Protein 5VC2 (pdb70)

Foldseek 3Di:
DCCVPPPVPVVVVLVVVQVLLLQFAEWAQQDAAADPVLQVLLPDPLQVPPCVDDPLLVLLFVLCCLLQVADGKDFFFQALVSQVVLLCVLQHDAQAEEEEEDAECFDDDVGTYHYHYFYAHLLRHGDLVVSLVVCQVVLGQEYEYDDQFRQEADPLQSVLVSCVVSVHAYEYECASFSLCQSLVLGDRNPPSHQKYKYFCPGLLSFDGGMMIGHRDVVSNVSSVVSGSGRSSRSNRSSVSSVVSPDVVSSVLQVQLQQLQVLLLVLQVVLVWAWRSSGGSGFKTKTFQPPPPAALQLLQVLLVLLRYHWAADAHYPWPDDRVTHGIIMTGRSHVSLLVDGNVLSNVVSVLSSVCSVVVPPNVSSPVNSVVVSVVSNVRGNDPDSHD/DPPCVPPPVPVVVVLVVVLCLLLQFAEWALQDAAADPVLLVLLPDPLQVPPCVDPLLVLLFVLCCVLLVADGKDFQFQALVSLVVLLCVLQHAACAEEEEDPVRPHHYHHFYADLLQHGDLVVSLVCCVVVLGQEYEYDDQQRQEADPLQSVLVSCVVSVHAYEYECASFSLCQSLVLGDRNPPSHQKYKYFCPGLLSFDGGIMIGHHDVVSNVSSVVSSDSGRSSRSNRSSVSSVVSPDPVSSVLQVQLQVLQVLLLVLQVVLVWAWRSSGGSGFKTKTFQPVPPAWLQLLQVLLVLLSHHWAAQAGRPWDDDRVTHGIIMTGRSHVSLLVDGNVVSSVVSVLSSVCSVVVPPSVSSPVNSVVCSVVSVVRNNDDDSHD

Nearest PDB structures (foldseek):
  5vc2-assembly1_A  TM=1.003E+00  e=2.689E-79  Helicobacter pylori G27
  5vc2-assembly1_B  TM=9.970E-01  e=1.615E-72  Helicobacter pylori G27
  6f93-assembly1_A  TM=9.853E-01  e=1.705E-69  Helicobacter pylori 26695
  3ecd-assembly1_D  TM=9.607E-01  e=1.502E-46  Burkholderia pseudomallei
  3ecd-assembly2_C  TM=9.495E-01  e=7.241E-47  Burkholderia pseudomallei

InterPro domains:
  IPR001085 Serine hydroxymethyltransferase [MF_00051] (4-412)
  IPR001085 Serine hydroxymethyltransferase [PIRSF000412] (5-403)
  IPR001085 Serine hydroxymethyltransferase [cd00378] (6-404)
  IPR015421 Pyridoxal phosphate-dependent transferase, major domain [G3DSA:3.40.640.10] (34-284)
  IPR015422 Pyridoxal phosphate-dependent transferase, small domain [G3DSA:3.90.1150.10] (7-408)
  IPR015424 Pyridoxal phosphate-dependent transferase [SSF53383] (5-412)
  IPR019798 Serine hydroxymethyltransferase, pyridoxal phosphate binding site [PS00096] (218-234)
  IPR039429 Serine hydroxymethyltransferase-like domain [PF00464] (5-379)
  IPR049943 Serine hydroxymethyltransferase-like [PTHR11680] (5-408)

Organism: Helicobacter pylori (strain G27) (NCBI:txid563041)

CATH classification: 3.40.640.10 (+1 more: 3.90.1150.10)

Secondary structure (DSSP, 8-state):
-HHHHH-HHHHHHHHHHHHHHHHSEE--TT-----HHHHHHHTBGGGGS-----HHHHHHHHHHHHHHT-SEEE---SSHHHHHHHHHHHH--TT-EEEEE-S---EESSSEEEEEEE-B-TTSSB-HHHHHHHHHHH--SEEEE--TT--S---HHHHHHHHHHHT-EEEEE-TTTHHHHTTTSS---TTT-SEEEEESSGGG---S-EEEEES-HHHHHHHHHH----HHHHHHHHHHHHHHHSHHHHHHHHHHHHHHHHHHHHHHHTT-EEGGGS-SSSEEEEE-TTSSS-HHHHHHHHHHTTEE-EEE--TT--S-TTT-SEEEEE-HHHHHTT--HHHHHHHHHHHHHHHTTTT-HHHHHHHHHHHHHHHTTS-S-S-SB-/-HHHHHH-HHHHHHHHHHHHHHHHSEE--TT-----HHHHHHHTBGGGGS----HHHHHHHHHHHHHHT-SEEE---SSHHHHHHHHHHHH--TT-EEEEE-----EEEEE-B-TTSSB-HHHHHHHHHHH--SEEEE--TT--S---HHHHHHHHHHHT-EEEEE-TTTHHHHTTTSS---TTT-SEEEEESSGGG---S-EEEEES-HHHHHHHHHHH----HHHHHHHHHHHHHHTSHHHHHHHHHHHHHHHHHHHHHHHTT-EEGGGS-SSSEEEEE-TTSSS-HHHHHHHHHHTTEE-EE---TT--S-TTT-SEEEEE-HHHHHTT--HHHHHHHHHHHHHHHTTTT-HHHHHHHHHHHHHHHHHS-S-S-SB-

Sequence (766 aa):
YFLEQTDSEIFELIFEEYKRQNEHLEMIASENYTFPSVMEAMGSILTNKYAVVDKIESLAIERAKKLFNCQQFANVQAHSGSQANNAVYHALLKPYDKKILGMDLSCVSLTGKHYQSFSYGVNLDGYIDYEEALKIAQSVKPEIIVCGFSAYPREIDFKKFREIADEVGALLLGDIAHVAGLVVTNEHAHPFPHCHVVSSTTHKTLRGPRGGIILTNDEEIAAKIDKAIGPLMHVIAAKAVGFKENLKPEFKAYAKLVKSNMMQVLAKALKEKNHKLVSGGTSNHLLLMDFLDKPYSGKDADIALGNNAGITVNKNTIPGETRSPFVTSGIRIGSAALSARGMGAKEFEIIGNKISDILNDINNVSLQLHVKEELKAMANQFPVYQQPIFAYFLEQTDSEIFELIFEEYKRQNEHHLEMIASENYTFPSVMEAMGSILTNKYAVDKIESLAIERAKKLFNCQFANVQAHSGSQANNAVYHALLKPYDKILGMDGKHYQSFSYGVNLDGYIDYEEALKIAQSVKKPEIIVCGFSAYPREIDFKKFREIADEVGALLLGDIAHVAGLVVTNEHAHPFPHCHVVSSTTHKTLRGPRGGIILTNDEEIAAKIDKAIFGPLMHVIAAKAVGFKENLKPEFKAYAKLVKSNMMQVLAKALKEKNHKLVSGGTSNHLLLMDFLDDKPYSGKDADIALGNAGITVNKNTIPGETRSPFVTSGIRIGSAALSARGMGAKEFEIIGNKISDILNDINNVSLQLHVKEELKAMANQQFPVYQQPIF

Structure (mmCIF, N/CA/C/O backbone):
data_5VC2
#
_entry.id   5VC2
#
_cell.length_a   57.970
_cell.length_b   91.020
_cell.length_c   161.320
_cell.angle_alpha   90.000
_cell.angle_beta   90.000
_cell.angle_gamma   90.000
#
_symmetry.space_group_name_H-M   'P 21 21 21'
#
loop_
_entity.id
_entity.type
_entity.pdbx_description
1 polymer 'Serine hydroxymethyltransferase'
2 water water
#
loop_
_atom_site.group_PDB
_atom_site.id
_atom_site.type_symbol
_atom_site.label_atom_id
_atom_site.label_alt_id
_atom_site.label_comp_id
_atom_site.label_asym_id
_atom_site.label_entity_id
_atom_site.label_seq_id
_atom_site.pdbx_PDB_ins_code
_atom_site.Cartn_x
_atom_site.Cartn_y
_atom_site.Cartn_z
_atom_site.occupancy
_atom_site.B_iso_or_equiv
_atom_site.auth_seq_id
_atom_site.auth_comp_id
_atom_site.auth_asym_id
_atom_site.auth_atom_id
_atom_site.pdbx_PDB_model_num
ATOM 1 N N . TYR A 1 11 ? -9.216 46.999 14.874 1.00 85.27 3 TYR A N 1
ATOM 2 C CA . TYR A 1 11 ? -10.090 46.865 13.719 1.00 77.53 3 TYR A CA 1
ATOM 3 C C . TYR A 1 11 ? -9.349 47.179 12.423 1.00 65.28 3 TYR A C 1
ATOM 4 O O . TYR A 1 11 ? -9.952 47.186 11.353 1.00 77.63 3 TYR A O 1
ATOM 6 N N . PHE A 1 12 ? -8.043 47.441 12.519 1.00 46.31 4 PHE A N 1
ATOM 7 C CA . PHE A 1 12 ? -7.276 47.799 11.330 1.00 46.27 4 PHE A CA 1
ATOM 8 C C . PHE A 1 12 ? -7.173 46.624 10.368 1.00 39.15 4 PHE A C 1
ATOM 9 O O . PHE A 1 12 ? -7.488 46.759 9.180 1.00 42.16 4 PHE A O 1
ATOM 17 N N . LEU A 1 13 ? -6.740 45.461 10.865 1.00 31.91 5 LEU A N 1
ATOM 18 C CA . LEU A 1 13 ? -6.443 44.341 9.973 1.00 28.77 5 LEU A CA 1
ATOM 19 C C . LEU A 1 13 ? -7.668 43.922 9.170 1.00 43.10 5 LEU A C 1
ATOM 20 O O . LEU A 1 13 ? -7.541 43.494 8.015 1.00 43.15 5 LEU A O 1
ATOM 25 N N . GLU A 1 14 ? -8.862 44.039 9.774 1.00 36.84 6 GLU A N 1
ATOM 26 C CA . GLU A 1 14 ? -10.108 43.720 9.084 1.00 46.59 6 GLU A CA 1
ATOM 27 C C . GLU A 1 14 ? -10.181 44.407 7.732 1.00 46.67 6 GLU A C 1
ATOM 28 O O . GLU A 1 14 ? -10.736 43.855 6.776 1.00 52.80 6 GLU A O 1
ATOM 34 N N . GLN A 1 15 ? -9.659 45.629 7.646 1.00 38.22 7 GLN A N 1
ATOM 35 C CA . GLN A 1 15 ? -9.707 46.410 6.419 1.00 47.86 7 GLN A CA 1
ATOM 36 C C . GLN A 1 15 ? -8.386 46.438 5.666 1.00 44.69 7 GLN A C 1
ATOM 37 O O . GLN A 1 15 ? -8.401 46.511 4.434 1.00 54.43 7 GLN A O 1
ATOM 39 N N . THR A 1 16 ? -7.244 46.361 6.357 1.00 37.83 8 THR A N 1
ATOM 40 C CA . THR A 1 16 ? -5.966 46.666 5.721 1.00 40.04 8 THR A CA 1
ATOM 41 C C . THR A 1 16 ? -5.190 45.445 5.246 1.00 41.79 8 THR A C 1
ATOM 42 O O . THR A 1 16 ? -4.260 45.606 4.450 1.00 40.15 8 THR A O 1
ATOM 46 N N . ASP A 1 17 ? -5.521 44.237 5.721 1.00 35.61 9 ASP A N 1
ATOM 47 C CA . ASP A 1 17 ? -4.731 43.055 5.356 1.00 26.40 9 ASP A CA 1
ATOM 48 C C . ASP A 1 17 ? -5.675 41.846 5.332 1.00 27.23 9 ASP A C 1
ATOM 49 O O . ASP A 1 17 ? -5.726 41.027 6.253 1.00 24.82 9 ASP A O 1
ATOM 54 N N . SER A 1 18 ? -6.413 41.736 4.230 1.00 28.69 10 SER A N 1
ATOM 55 C CA . SER A 1 18 ? -7.401 40.676 4.072 1.00 34.18 10 SER A CA 1
ATOM 56 C C . SER A 1 18 ? -6.782 39.298 4.252 1.00 32.38 10 SER A C 1
ATOM 57 O O . SER A 1 18 ? -7.409 38.401 4.825 1.00 29.61 10 SER A O 1
ATOM 60 N N . GLU A 1 19 ? -5.549 39.108 3.765 1.00 29.60 11 GLU A N 1
ATOM 61 C CA . GLU A 1 19 ? -4.944 37.777 3.799 1.00 30.03 11 GLU A CA 1
ATOM 62 C C . GLU A 1 19 ? -4.566 37.376 5.216 1.00 29.98 11 GLU A C 1
ATOM 63 O O . GLU A 1 19 ? -4.812 36.235 5.627 1.00 25.09 11 GLU A O 1
ATOM 69 N N . ILE A 1 20 ? -3.964 38.293 5.977 1.00 22.53 12 ILE A N 1
ATOM 70 C CA . ILE A 1 20 ? -3.637 37.996 7.363 1.00 20.92 12 ILE A CA 1
ATOM 71 C C . ILE A 1 20 ? -4.910 37.871 8.189 1.00 25.61 12 ILE A C 1
ATOM 72 O O . ILE A 1 20 ? -5.018 36.990 9.049 1.00 20.93 12 ILE A O 1
ATOM 77 N N . PHE A 1 21 ? -5.895 38.738 7.947 1.00 25.93 13 PHE A N 1
ATOM 78 C CA . PHE A 1 21 ? -7.124 38.633 8.727 1.00 23.99 13 PHE A CA 1
ATOM 79 C C . PHE A 1 21 ? -7.782 37.273 8.522 1.00 27.29 13 PHE A C 1
ATOM 80 O O . PHE A 1 21 ? -8.257 36.653 9.480 1.00 26.47 13 PHE A O 1
ATOM 88 N N . GLU A 1 22 ? -7.794 36.783 7.283 1.00 24.70 14 GLU A N 1
ATOM 89 C CA . GLU A 1 22 ? -8.383 35.475 7.009 1.00 26.01 14 GLU A CA 1
ATOM 90 C C . GLU A 1 22 ? -7.639 34.357 7.734 1.00 29.23 14 GLU A C 1
ATOM 91 O O . GLU A 1 22 ? -8.267 33.436 8.277 1.00 28.18 14 GLU A O 1
ATOM 97 N N . LEU A 1 23 ? -6.301 34.418 7.768 1.00 24.95 15 LEU A N 1
ATOM 98 C CA . LEU A 1 23 ? -5.549 33.391 8.489 1.00 24.93 15 LEU A CA 1
ATOM 99 C C . LEU A 1 23 ? -5.804 33.462 9.992 1.00 24.64 15 LEU A C 1
ATOM 100 O O . LEU A 1 23 ? -5.930 32.425 10.655 1.00 23.42 15 LEU A O 1
ATOM 105 N N . ILE A 1 24 ? -5.885 34.669 10.554 1.00 19.88 16 ILE A N 1
ATOM 106 C CA . ILE A 1 24 ? -6.187 34.790 11.980 1.00 21.83 16 ILE A CA 1
ATOM 107 C C . ILE A 1 24 ? -7.587 34.267 12.270 1.00 25.05 16 ILE A C 1
ATOM 108 O O . ILE A 1 24 ? -7.817 33.554 13.261 1.00 23.79 16 ILE A O 1
ATOM 113 N N . PHE A 1 25 ? -8.540 34.611 11.411 1.00 24.71 17 PHE A N 1
ATOM 114 C CA . PHE A 1 25 ? -9.923 34.232 11.668 1.00 23.17 17 PHE A CA 1
ATOM 115 C C . PHE A 1 25 ? -10.108 32.725 11.569 1.00 23.64 17 PHE A C 1
ATOM 116 O O . PHE A 1 25 ? -10.794 32.122 12.407 1.00 26.08 17 PHE A O 1
ATOM 124 N N . GLU A 1 26 ? -9.482 32.089 10.576 1.00 23.99 18 GLU A N 1
ATOM 125 C CA . GLU A 1 26 ? -9.586 30.636 10.482 1.00 25.56 18 GLU A CA 1
ATOM 126 C C . GLU A 1 26 ? -8.937 29.939 11.679 1.00 24.19 18 GLU A C 1
ATOM 127 O O . GLU A 1 26 ? -9.423 28.894 12.116 1.00 28.31 18 GLU A O 1
ATOM 133 N N . GLU A 1 27 ? -7.839 30.485 12.213 1.00 22.33 19 GLU A N 1
ATOM 134 C CA . GLU A 1 27 ? -7.237 29.891 13.417 1.00 21.73 19 GLU A CA 1
ATOM 135 C C . GLU A 1 27 ? -8.121 30.113 14.640 1.00 24.31 19 GLU A C 1
ATOM 136 O O . GLU A 1 27 ? -8.241 29.233 15.505 1.00 23.00 19 GLU A O 1
ATOM 142 N N . TYR A 1 28 ? -8.753 31.282 14.722 1.00 24.11 20 TYR A N 1
ATOM 143 C CA . TYR A 1 28 ? -9.712 31.564 15.788 1.00 24.72 20 TYR A CA 1
ATOM 144 C C . TYR A 1 28 ? -10.881 30.588 15.743 1.00 28.38 20 TYR A C 1
ATOM 145 O O . TYR A 1 28 ? -11.304 30.041 16.770 1.00 22.56 20 TYR A O 1
ATOM 154 N N . LYS A 1 29 ? -11.419 30.358 14.552 1.00 22.97 21 LYS A N 1
ATOM 155 C CA . LYS A 1 29 ? -12.497 29.390 14.412 1.00 27.21 21 LYS A CA 1
ATOM 156 C C . LYS A 1 29 ? -12.019 27.982 14.772 1.00 29.89 21 LYS A C 1
ATOM 157 O O . LYS A 1 29 ? -12.715 27.246 15.483 1.00 30.59 21 LYS A O 1
ATOM 163 N N . ARG A 1 30 ? -10.811 27.608 14.334 1.00 25.37 22 ARG A N 1
ATOM 164 C CA . ARG A 1 30 ? -10.281 26.281 14.648 1.00 34.53 22 ARG A CA 1
ATOM 165 C C . ARG A 1 30 ? -10.102 26.092 16.155 1.00 31.44 22 ARG A C 1
ATOM 166 O O . ARG A 1 30 ? -10.470 25.047 16.710 1.00 27.37 22 ARG A O 1
ATOM 174 N N . GLN A 1 31 ? -9.528 27.092 16.833 1.00 23.35 23 GLN A N 1
ATOM 175 C CA . GLN A 1 31 ? -9.380 27.011 18.288 1.00 25.02 23 GLN A CA 1
ATOM 176 C C . GLN A 1 31 ? -10.735 26.846 18.974 1.00 28.93 23 GLN A C 1
ATOM 177 O O . GLN A 1 31 ? -10.850 26.140 19.984 1.00 30.12 23 GLN A O 1
ATOM 183 N N . ASN A 1 32 ? -11.769 27.502 18.442 1.00 26.28 24 ASN A N 1
ATOM 184 C CA . ASN A 1 32 ? -13.086 27.471 19.066 1.00 24.01 24 ASN A CA 1
ATOM 185 C C . ASN A 1 32 ? -13.871 26.208 18.753 1.00 33.09 24 ASN A C 1
ATOM 186 O O . ASN A 1 32 ? -14.727 25.811 19.555 1.00 34.93 24 ASN A O 1
ATOM 191 N N . GLU A 1 33 ? -13.619 25.561 17.617 1.00 27.26 25 GLU A N 1
ATOM 192 C CA . GLU A 1 33 ? -14.493 24.481 17.185 1.00 30.17 25 GLU A CA 1
ATOM 193 C C . GLU A 1 33 ? -13.919 23.082 17.384 1.00 34.73 25 GLU A C 1
ATOM 194 O O . GLU A 1 33 ? -14.644 22.109 17.179 1.00 34.77 25 GLU A O 1
ATOM 200 N N . HIS A 1 34 ? -12.669 22.928 17.814 1.00 28.91 26 HIS A N 1
ATOM 201 C CA . HIS A 1 34 ? -12.180 21.576 18.054 1.00 31.82 26 HIS A CA 1
ATOM 202 C C . HIS A 1 34 ? -11.767 21.420 19.514 1.00 23.92 26 HIS A C 1
ATOM 203 O O . HIS A 1 34 ? -11.622 22.400 20.246 1.00 24.99 26 HIS A O 1
ATOM 210 N N . LEU A 1 35 ? -11.628 20.166 19.941 1.00 22.04 27 LEU A N 1
ATOM 211 C CA . LEU A 1 35 ? -11.308 19.826 21.334 1.00 18.38 27 LEU A CA 1
ATOM 212 C C . LEU A 1 35 ? -9.799 19.623 21.437 1.00 20.62 27 LEU A C 1
ATOM 213 O O . LEU A 1 35 ? -9.277 18.571 21.057 1.00 24.34 27 LEU A O 1
ATOM 218 N N . GLU A 1 36 ? -9.103 20.636 21.952 1.00 22.75 28 GLU A N 1
ATOM 219 C CA . GLU A 1 36 ? -7.650 20.596 22.129 1.00 26.52 28 GLU A CA 1
ATOM 220 C C . GLU A 1 36 ? -7.298 19.743 23.342 1.00 22.62 28 GLU A C 1
ATOM 221 O O . GLU A 1 36 ? -7.584 20.133 24.480 1.00 22.35 28 GLU A O 1
ATOM 227 N N . MET A 1 37 ? -6.662 18.586 23.124 1.00 19.85 29 MET A N 1
ATOM 228 C CA . MET A 1 37 ? -6.243 17.747 24.248 1.00 20.34 29 MET A CA 1
ATOM 229 C C . MET A 1 37 ? -4.761 17.398 24.168 1.00 23.91 29 MET A C 1
ATOM 230 O O . MET A 1 37 ? -4.311 16.423 24.791 1.00 21.00 29 MET A O 1
ATOM 235 N N . ILE A 1 38 ? -3.979 18.176 23.418 1.00 20.52 30 ILE A N 1
ATOM 236 C CA . ILE A 1 38 ? -2.531 18.047 23.514 1.00 18.67 30 ILE A CA 1
ATOM 237 C C . ILE A 1 38 ? -2.085 18.647 24.839 1.00 19.46 30 ILE A C 1
ATOM 238 O O . ILE A 1 38 ? -2.422 19.793 25.164 1.00 22.14 30 ILE A O 1
ATOM 243 N N . ALA A 1 39 ? -1.350 17.859 25.636 1.00 21.12 31 ALA A N 1
ATOM 244 C CA . ALA A 1 39 ? -1.189 18.219 27.046 1.00 24.49 31 ALA A CA 1
ATOM 245 C C . ALA A 1 39 ? -0.410 19.512 27.245 1.00 29.34 31 ALA A C 1
ATOM 246 O O . ALA A 1 39 ? -0.568 20.163 28.285 1.00 31.64 31 ALA A O 1
ATOM 248 N N . SER A 1 40 ? 0.417 19.897 26.283 1.00 25.05 32 SER A N 1
ATOM 249 C CA . SER A 1 40 ? 1.180 21.138 26.358 1.00 32.32 32 SER A CA 1
ATOM 250 C C . SER A 1 40 ? 0.449 22.362 25.797 1.00 35.68 32 SER A C 1
ATOM 251 O O . SER A 1 40 ? 0.975 23.475 25.900 1.00 36.11 32 SER A O 1
ATOM 254 N N . GLU A 1 41 ? -0.728 22.207 25.199 1.00 24.21 33 GLU A N 1
ATOM 255 C CA . GLU A 1 41 ? -1.371 23.357 24.571 1.00 24.54 33 GLU A CA 1
ATOM 256 C C . GLU A 1 41 ? -2.331 24.028 25.550 1.00 24.07 33 GLU A C 1
ATOM 257 O O . GLU A 1 41 ? -2.799 23.418 26.516 1.00 24.04 33 GLU A O 1
ATOM 263 N N . ASN A 1 42 ? -2.605 25.307 25.308 1.00 21.52 34 ASN A N 1
ATOM 264 C CA . ASN A 1 42 ? -3.524 26.027 26.183 1.00 21.95 34 ASN A CA 1
ATOM 265 C C . ASN A 1 42 ? -3.983 27.296 25.477 1.00 24.08 34 ASN A C 1
ATOM 266 O O . ASN A 1 42 ? -3.617 27.564 24.330 1.00 24.67 34 ASN A O 1
ATOM 271 N N . TYR A 1 43 ? -4.824 28.055 26.160 1.00 21.52 35 TYR A N 1
ATOM 272 C CA . TYR A 1 43 ? -5.380 29.299 25.642 1.00 22.23 35 TYR A CA 1
ATOM 273 C C . TYR A 1 43 ? -4.933 30.400 26.587 1.00 28.68 35 TYR A C 1
ATOM 274 O O . TYR A 1 43 ? -5.337 30.420 27.756 1.00 21.77 35 TYR A O 1
ATOM 283 N N . THR A 1 44 ? -4.102 31.297 26.076 1.00 23.17 36 THR A N 1
ATOM 284 C CA . THR A 1 44 ? -3.562 32.387 26.873 1.00 26.23 36 THR A CA 1
ATOM 285 C C . THR A 1 44 ? -4.684 33.303 27.358 1.00 24.18 36 THR A C 1
ATOM 286 O O . THR A 1 44 ? -5.733 33.419 26.722 1.00 21.08 36 THR A O 1
ATOM 290 N N . PHE A 1 45 ? -4.477 33.905 28.530 1.00 21.71 37 PHE A N 1
ATOM 291 C CA . PHE A 1 45 ? -5.425 34.877 29.055 1.00 21.70 37 PHE A CA 1
ATOM 292 C C . PHE A 1 45 ? -5.619 36.030 28.073 1.00 27.54 37 PHE A C 1
ATOM 293 O O . PHE A 1 45 ? -4.637 36.542 27.517 1.00 21.92 37 PHE A O 1
ATOM 301 N N . PRO A 1 46 ? -6.858 36.502 27.878 1.00 26.22 38 PRO A N 1
ATOM 302 C CA . PRO A 1 46 ? -7.064 37.708 27.060 1.00 22.54 38 PRO A CA 1
ATOM 303 C C . PRO A 1 46 ? -6.226 38.911 27.489 1.00 26.30 38 PRO A C 1
ATOM 304 O O . PRO A 1 46 ? -5.700 39.624 26.628 1.00 23.27 38 PRO A O 1
ATOM 308 N N . SER A 1 47 ? -6.068 39.158 28.794 1.00 23.54 39 SER A N 1
ATOM 309 C CA . SER A 1 47 ? -5.290 40.324 29.213 1.00 24.09 39 SER A CA 1
ATOM 310 C C . SER A 1 47 ? -3.815 40.181 28.862 1.00 25.01 39 SER A C 1
ATOM 311 O O . SER A 1 47 ? -3.122 41.192 28.677 1.00 22.36 39 SER A O 1
ATOM 314 N N . VAL A 1 48 ? -3.310 38.946 28.787 1.00 23.64 40 VAL A N 1
ATOM 315 C CA . VAL A 1 48 ? -1.934 38.737 28.339 1.00 22.14 40 VAL A CA 1
ATOM 316 C C . VAL A 1 48 ? -1.779 39.158 26.890 1.00 20.77 40 VAL A C 1
ATOM 317 O O . VAL A 1 48 ? -0.775 39.781 26.507 1.00 21.15 40 VAL A O 1
ATOM 321 N N . MET A 1 49 ? -2.761 38.811 26.049 1.00 20.26 41 MET A N 1
ATOM 322 C CA . MET A 1 49 ? -2.687 39.212 24.652 1.00 20.07 41 MET A CA 1
ATOM 323 C C . MET A 1 49 ? -2.802 40.723 24.494 1.00 22.74 41 MET A C 1
ATOM 324 O O . MET A 1 49 ? -2.148 41.293 23.616 1.00 23.46 41 MET A O 1
ATOM 329 N N . GLU A 1 50 ? -3.584 41.399 25.350 1.00 22.30 42 GLU A N 1
ATOM 330 C CA . GLU A 1 50 ? -3.614 42.861 25.298 1.00 25.01 42 GLU A CA 1
ATOM 331 C C . GLU A 1 50 ? -2.227 43.444 25.548 1.00 25.79 42 GLU A C 1
ATOM 332 O O . GLU A 1 50 ? -1.785 44.345 24.827 1.00 22.49 42 GLU A O 1
ATOM 338 N N . ALA A 1 51 ? -1.525 42.942 26.570 1.00 22.23 43 ALA A N 1
ATOM 339 C CA . ALA A 1 51 ? -0.158 43.398 26.823 1.00 19.10 43 ALA A CA 1
ATOM 340 C C . ALA A 1 51 ? 0.751 43.103 25.632 1.00 19.71 43 ALA A C 1
ATOM 341 O O . ALA A 1 51 ? 1.581 43.940 25.255 1.00 21.17 43 ALA A O 1
ATOM 343 N N . MET A 1 52 ? 0.612 41.909 25.038 1.00 20.81 44 MET A N 1
ATOM 344 C CA . MET A 1 52 ? 1.415 41.552 23.861 1.00 18.94 44 MET A CA 1
ATOM 345 C C . MET A 1 52 ? 1.176 42.510 22.702 1.00 23.63 44 MET A C 1
ATOM 346 O O . MET A 1 52 ? 2.099 42.770 21.913 1.00 22.56 44 MET A O 1
ATOM 351 N N . GLY A 1 53 ? -0.048 43.019 22.568 1.00 23.11 45 GLY A N 1
ATOM 352 C CA . GLY A 1 53 ? -0.377 43.933 21.486 1.00 27.11 45 GLY A CA 1
ATOM 353 C C . GLY A 1 53 ? -0.307 45.401 21.874 1.00 28.94 45 GLY A C 1
ATOM 354 O O . GLY A 1 53 ? -0.915 46.247 21.213 1.00 27.07 45 GLY A O 1
ATOM 355 N N . SER A 1 54 ? 0.445 45.726 22.925 1.00 26.32 46 SER A N 1
ATOM 356 C CA . SER A 1 54 ? 0.484 47.093 23.422 1.00 22.23 46 SER A CA 1
ATOM 357 C C . SER A 1 54 ? 1.642 47.874 22.806 1.00 27.04 46 SER A C 1
ATOM 358 O O . SER A 1 54 ? 2.534 47.321 22.159 1.00 24.79 46 SER A O 1
ATOM 361 N N . ILE A 1 55 ? 1.624 49.189 23.037 1.00 22.73 47 ILE A N 1
ATOM 362 C CA . ILE A 1 55 ? 2.644 50.102 22.529 1.00 26.22 47 ILE A CA 1
ATOM 363 C C . ILE A 1 55 ? 3.978 49.889 23.243 1.00 23.36 47 ILE A C 1
ATOM 364 O O . ILE A 1 55 ? 4.983 50.510 22.884 1.00 24.72 47 ILE A O 1
ATOM 369 N N . LEU A 1 56 ? 4.017 49.000 24.240 1.00 22.25 48 LEU A N 1
ATOM 370 C CA . LEU A 1 56 ? 5.304 48.695 24.865 1.00 23.11 48 LEU A CA 1
ATOM 371 C C . LEU A 1 56 ? 6.299 48.108 23.868 1.00 28.62 48 LEU A C 1
ATOM 372 O O . LEU A 1 56 ? 7.504 48.086 24.146 1.00 25.29 48 LEU A O 1
ATOM 377 N N . THR A 1 57 ? 5.830 47.655 22.708 1.00 25.18 49 THR A N 1
ATOM 378 C CA . THR A 1 57 ? 6.754 47.126 21.713 1.00 30.68 49 THR A CA 1
ATOM 379 C C . THR A 1 57 ? 7.713 48.186 21.181 1.00 28.07 49 THR A C 1
ATOM 380 O O . THR A 1 57 ? 8.794 47.832 20.691 1.00 30.06 49 THR A O 1
ATOM 384 N N . ASN A 1 58 ? 7.370 49.471 21.298 1.00 26.02 50 ASN A N 1
ATOM 385 C CA . ASN A 1 58 ? 8.232 50.539 20.797 1.00 28.23 50 ASN A CA 1
ATOM 386 C C . ASN A 1 58 ? 9.344 50.934 21.762 1.00 35.56 50 ASN A C 1
ATOM 387 O O . ASN A 1 58 ? 10.203 51.736 21.388 1.00 38.97 50 ASN A O 1
ATOM 392 N N . LYS A 1 59 ? 9.352 50.421 22.985 1.00 30.98 51 LYS A N 1
ATOM 393 C CA . LYS A 1 59 ? 10.330 50.869 23.970 1.00 28.55 51 LYS A CA 1
ATOM 394 C C . LYS A 1 59 ? 11.653 50.125 23.790 1.00 36.44 51 LYS A C 1
ATOM 395 O O . LYS A 1 59 ? 11.665 48.901 23.625 1.00 38.88 51 LYS A O 1
ATOM 401 N N . TYR A 1 60 ? 12.762 50.872 23.829 1.00 44.03 52 TYR A N 1
ATOM 402 C CA . TYR A 1 60 ? 14.118 50.348 23.637 1.00 56.94 52 TYR A CA 1
ATOM 403 C C . TYR A 1 60 ? 14.275 49.523 22.362 1.00 65.44 52 TYR A C 1
ATOM 404 O O . TYR A 1 60 ? 14.247 48.288 22.418 1.00 68.70 52 TYR A O 1
ATOM 413 N N . ALA A 1 61 ? 14.476 50.173 21.221 1.00 59.97 53 ALA A N 1
ATOM 414 C CA . ALA A 1 61 ? 14.780 49.438 19.994 1.00 59.55 53 ALA A CA 1
ATOM 415 C C . ALA A 1 61 ? 16.218 48.911 20.016 1.00 60.79 53 ALA A C 1
ATOM 416 O O . ALA A 1 61 ? 16.530 47.902 19.377 1.00 61.89 53 ALA A O 1
ATOM 418 N N . VAL A 1 75 ? 18.553 51.017 35.837 1.00 77.28 67 VAL A N 1
ATOM 419 C CA . VAL A 1 75 ? 19.115 49.894 35.097 1.00 75.39 67 VAL A CA 1
ATOM 420 C C . VAL A 1 75 ? 18.014 48.910 34.691 1.00 70.50 67 VAL A C 1
ATOM 421 O O . VAL A 1 75 ? 18.151 48.186 33.703 1.00 67.15 67 VAL A O 1
ATOM 423 N N . VAL A 1 76 ? 16.921 48.887 35.453 1.00 69.35 68 VAL A N 1
ATOM 424 C CA . VAL A 1 76 ? 15.826 47.945 35.239 1.00 62.86 68 VAL A CA 1
ATOM 425 C C . VAL A 1 76 ? 14.525 48.722 35.100 1.00 61.04 68 VAL A C 1
ATOM 426 O O . VAL A 1 76 ? 14.184 49.535 35.966 1.00 64.33 68 VAL A O 1
ATOM 430 N N . ASP A 1 77 ? 13.798 48.461 34.017 1.00 57.31 69 ASP A N 1
ATOM 431 C CA . ASP A 1 77 ? 12.477 49.041 33.830 1.00 48.22 69 ASP A CA 1
ATOM 432 C C . ASP A 1 77 ? 11.543 48.621 34.963 1.00 49.50 69 ASP A C 1
ATOM 433 O O . ASP A 1 77 ? 11.620 47.495 35.466 1.00 48.37 69 ASP A O 1
ATOM 438 N N . LYS A 1 78 ? 10.667 49.542 35.383 1.00 42.17 70 LYS A N 1
ATOM 439 C CA . LYS A 1 78 ? 9.646 49.190 36.368 1.00 37.54 70 LYS A CA 1
ATOM 440 C C . LYS A 1 78 ? 8.864 47.959 35.950 1.00 34.46 70 LYS A C 1
ATOM 441 O O . LYS A 1 78 ? 8.457 47.162 36.801 1.00 33.45 70 LYS A O 1
ATOM 447 N N . ILE A 1 79 ? 8.638 47.788 34.648 1.00 28.81 71 ILE A N 1
ATOM 448 C CA . ILE A 1 79 ? 7.849 46.652 34.189 1.00 26.18 71 ILE A CA 1
ATOM 449 C C . ILE A 1 79 ? 8.573 45.344 34.473 1.00 24.59 71 ILE A C 1
ATOM 450 O O . ILE A 1 79 ? 7.955 44.363 34.894 1.00 26.36 71 ILE A O 1
ATOM 455 N N . GLU A 1 80 ? 9.892 45.306 34.269 1.00 28.43 72 GLU A N 1
ATOM 456 C CA . GLU A 1 80 ? 10.623 44.077 34.559 1.00 26.45 72 GLU A CA 1
ATOM 457 C C . GLU A 1 80 ? 10.713 43.824 36.066 1.00 26.70 72 GLU A C 1
ATOM 458 O O . GLU A 1 80 ? 10.600 42.676 36.517 1.00 24.74 72 GLU A O 1
ATOM 464 N N . SER A 1 81 ? 10.900 44.883 36.860 1.00 28.65 73 SER A N 1
ATOM 465 C CA . SER A 1 81 ? 10.899 44.709 38.309 1.00 30.76 73 SER A CA 1
ATOM 466 C C . SER A 1 81 ? 9.573 44.133 38.783 1.00 33.79 73 SER A C 1
ATOM 467 O O . SER A 1 81 ? 9.544 43.270 39.668 1.00 27.68 73 SER A O 1
ATOM 470 N N . LEU A 1 82 ? 8.461 44.590 38.189 1.00 30.84 74 LEU A N 1
ATOM 471 C CA . LEU A 1 82 ? 7.152 44.071 38.571 1.00 28.58 74 LEU A CA 1
ATOM 472 C C . LEU A 1 82 ? 6.997 42.602 38.183 1.00 29.40 74 LEU A C 1
ATOM 473 O O . LEU A 1 82 ? 6.438 41.810 38.951 1.00 30.64 74 LEU A O 1
ATOM 478 N N . ALA A 1 83 ? 7.456 42.222 36.984 1.00 25.27 75 ALA A N 1
ATOM 479 C CA . ALA A 1 83 ? 7.414 40.816 36.593 1.00 24.52 75 ALA A CA 1
ATOM 480 C C . ALA A 1 83 ? 8.215 39.950 37.559 1.00 24.59 75 ALA A C 1
ATOM 481 O O . ALA A 1 83 ? 7.792 38.838 37.913 1.00 25.02 75 ALA A O 1
ATOM 483 N N . ILE A 1 84 ? 9.385 40.439 37.980 1.00 26.86 76 ILE A N 1
ATOM 484 C CA . ILE A 1 84 ? 10.244 39.693 38.899 1.00 25.39 76 ILE A CA 1
ATOM 485 C C . ILE A 1 84 ? 9.591 39.580 40.269 1.00 26.30 76 ILE A C 1
ATOM 486 O O . ILE A 1 84 ? 9.574 38.499 40.884 1.00 25.78 76 ILE A O 1
ATOM 491 N N . GLU A 1 85 ? 9.043 40.692 40.765 1.00 28.78 77 GLU A N 1
ATOM 492 C CA . GLU A 1 85 ? 8.362 40.699 42.055 1.00 29.24 77 GLU A CA 1
ATOM 493 C C . GLU A 1 85 ? 7.205 39.702 42.072 1.00 30.15 77 GLU A C 1
ATOM 494 O O . GLU A 1 85 ? 7.056 38.914 43.016 1.00 24.74 77 GLU A O 1
ATOM 500 N N . ARG A 1 86 ? 6.378 39.714 41.026 1.00 24.66 78 ARG A N 1
ATOM 501 C CA . ARG A 1 86 ? 5.252 38.785 40.970 1.00 25.80 78 ARG A CA 1
ATOM 502 C C . ARG A 1 86 ? 5.727 37.342 40.850 1.00 22.52 78 ARG A C 1
ATOM 503 O O . ARG A 1 86 ? 5.163 36.442 41.490 1.00 26.85 78 ARG A O 1
ATOM 511 N N . ALA A 1 87 ? 6.783 37.106 40.067 1.00 22.70 79 ALA A N 1
ATOM 512 C CA . ALA A 1 87 ? 7.348 35.765 39.963 1.00 22.68 79 ALA A CA 1
ATOM 513 C C . ALA A 1 87 ? 7.846 35.268 41.317 1.00 24.88 79 ALA A C 1
ATOM 514 O O . ALA A 1 87 ? 7.601 34.119 41.692 1.00 22.59 79 ALA A O 1
ATOM 516 N N . LYS A 1 88 ? 8.584 36.109 42.046 1.00 23.54 80 LYS A N 1
ATOM 517 C CA . LYS A 1 88 ? 9.099 35.679 43.345 1.00 26.68 80 LYS A CA 1
ATOM 518 C C . LYS A 1 88 ? 7.959 35.268 44.271 1.00 27.57 80 LYS A C 1
ATOM 519 O O . LYS A 1 88 ? 8.055 34.259 44.977 1.00 28.63 80 LYS A O 1
ATOM 525 N N . LYS A 1 89 ? 6.850 36.009 44.248 1.00 22.69 81 LYS A N 1
ATOM 526 C CA . LYS A 1 89 ? 5.704 35.627 45.072 1.00 28.88 81 LYS A CA 1
ATOM 527 C C . LYS A 1 89 ? 5.051 34.339 44.558 1.00 26.07 81 LYS A C 1
ATOM 528 O O . LYS A 1 89 ? 4.754 33.424 45.339 1.00 23.56 81 LYS A O 1
ATOM 534 N N . LEU A 1 90 ? 4.830 34.254 43.244 1.00 22.54 82 LEU A N 1
ATOM 535 C CA . LEU A 1 90 ? 4.097 33.134 42.655 1.00 26.79 82 LEU A CA 1
ATOM 536 C C . LEU A 1 90 ? 4.847 31.816 42.830 1.00 22.66 82 LEU A C 1
ATOM 537 O O . LEU A 1 90 ? 4.254 30.792 43.196 1.00 24.66 82 LEU A O 1
ATOM 542 N N . PHE A 1 91 ? 6.147 31.823 42.566 1.00 21.95 83 PHE A N 1
ATOM 543 C CA . PHE A 1 91 ? 6.986 30.632 42.637 1.00 21.28 83 PHE A CA 1
ATOM 544 C C . PHE A 1 91 ? 7.614 30.418 44.016 1.00 26.31 83 PHE A C 1
ATOM 545 O O . PHE A 1 91 ? 8.289 29.404 44.214 1.00 24.31 83 PHE A O 1
ATOM 553 N N . ASN A 1 92 ? 7.383 31.330 44.969 1.00 27.74 84 ASN A N 1
ATOM 554 C CA . ASN A 1 92 ? 7.858 31.212 46.356 1.00 26.93 84 ASN A CA 1
ATOM 555 C C . ASN A 1 92 ? 9.380 31.066 46.429 1.00 28.17 84 ASN A C 1
ATOM 556 O O . ASN A 1 92 ? 9.910 30.104 46.993 1.00 31.58 84 ASN A O 1
ATOM 561 N N . CYS A 1 93 ? 10.085 32.055 45.876 1.00 26.23 85 CYS A N 1
ATOM 562 C CA . CYS A 1 93 ? 11.540 32.011 45.838 1.00 27.49 85 CYS A CA 1
ATOM 563 C C . CYS A 1 93 ? 12.095 33.428 45.919 1.00 27.94 85 CYS A C 1
ATOM 564 O O . CYS A 1 93 ? 11.363 34.412 45.807 1.00 29.98 85 CYS A O 1
ATOM 567 N N . GLN A 1 94 ? 13.413 33.524 46.097 1.00 28.68 86 GLN A N 1
ATOM 568 C CA A GLN A 1 94 ? 14.048 34.808 46.371 0.49 28.45 86 GLN A CA 1
ATOM 569 C CA B GLN A 1 94 ? 14.046 34.811 46.371 0.51 28.48 86 GLN A CA 1
ATOM 570 C C . GLN A 1 94 ? 14.570 35.514 45.124 1.00 32.59 86 GLN A C 1
ATOM 571 O O . GLN A 1 94 ? 14.820 36.725 45.175 1.00 33.74 86 GLN A O 1
ATOM 582 N N . PHE A 1 95 ? 14.739 34.803 44.011 1.00 26.92 87 PHE A N 1
ATOM 583 C CA . PHE A 1 95 ? 15.305 35.409 42.812 1.00 29.43 87 PHE A CA 1
ATOM 584 C C . PHE A 1 95 ? 14.596 34.868 41.582 1.00 30.14 87 PHE A C 1
ATOM 585 O O . PHE A 1 95 ? 14.246 33.685 41.531 1.00 25.79 87 PHE A O 1
ATOM 593 N N . ALA A 1 96 ? 14.390 35.746 40.593 1.00 26.55 88 ALA A N 1
ATOM 594 C CA . ALA A 1 96 ? 13.784 35.377 39.320 1.00 26.68 88 ALA A CA 1
ATOM 595 C C . ALA A 1 96 ? 14.495 36.099 38.184 1.00 27.52 88 ALA A C 1
ATOM 596 O O . ALA A 1 96 ? 14.947 37.240 38.336 1.00 29.36 88 ALA A O 1
ATOM 598 N N . ASN A 1 97 ? 14.624 35.413 37.055 1.00 24.43 89 ASN A N 1
ATOM 599 C CA . ASN A 1 97 ? 15.070 36.012 35.806 1.00 26.45 89 ASN A CA 1
ATOM 600 C C . ASN A 1 97 ? 13.988 35.728 34.780 1.00 28.01 89 ASN A C 1
ATOM 601 O O . ASN A 1 97 ? 13.641 34.566 34.555 1.00 24.94 89 ASN A O 1
ATOM 606 N N . VAL A 1 98 ? 13.453 36.778 34.169 1.00 26.80 90 VAL A N 1
ATOM 607 C CA . VAL A 1 98 ? 12.293 36.641 33.303 1.00 28.26 90 VAL A CA 1
ATOM 608 C C . VAL A 1 98 ? 12.645 36.904 31.840 1.00 33.30 90 VAL A C 1
ATOM 609 O O . VAL A 1 98 ? 11.756 37.166 31.031 1.00 29.16 90 VAL A O 1
ATOM 613 N N . GLN A 1 99 ? 13.928 36.837 31.478 1.00 24.85 91 GLN A N 1
ATOM 614 C CA . GLN A 1 99 ? 14.329 37.234 30.134 1.00 26.32 91 GLN A CA 1
ATOM 615 C C . GLN A 1 99 ? 14.378 36.083 29.133 1.00 28.84 91 GLN A C 1
ATOM 616 O O . GLN A 1 99 ? 14.489 36.347 27.930 1.00 29.97 91 GLN A O 1
ATOM 622 N N . ALA A 1 100 ? 14.309 34.827 29.578 1.00 28.50 92 ALA A N 1
ATOM 623 C CA . ALA A 1 100 ? 14.434 33.716 28.639 1.00 28.31 92 ALA A CA 1
ATOM 624 C C . ALA A 1 100 ? 13.246 33.685 27.685 1.00 30.98 92 ALA A C 1
ATOM 625 O O . ALA A 1 100 ? 12.095 33.835 28.097 1.00 27.83 92 ALA A O 1
ATOM 627 N N . HIS A 1 101 ? 13.533 33.466 26.406 1.00 26.42 93 HIS A N 1
ATOM 628 C CA . HIS A 1 101 ? 12.510 33.455 25.363 1.00 34.37 93 HIS A CA 1
ATOM 629 C C . HIS A 1 101 ? 11.732 32.145 25.286 1.00 31.82 93 HIS A C 1
ATOM 630 O O . HIS A 1 101 ? 10.727 32.080 24.571 1.00 36.76 93 HIS A O 1
ATOM 637 N N . SER A 1 102 ? 12.163 31.102 25.986 1.00 32.29 94 SER A N 1
ATOM 638 C CA . SER A 1 102 ? 11.486 29.813 25.934 1.00 36.70 94 SER A CA 1
ATOM 639 C C . SER A 1 102 ? 11.975 28.982 27.104 1.00 42.90 94 SER A C 1
ATOM 640 O O . SER A 1 102 ? 12.997 29.295 27.723 1.00 32.97 94 SER A O 1
ATOM 643 N N . GLY A 1 103 ? 11.235 27.909 27.398 1.00 41.81 95 GLY A N 1
ATOM 644 C CA . GLY A 1 103 ? 11.683 26.991 28.429 1.00 41.71 95 GLY A CA 1
ATOM 645 C C . GLY A 1 103 ? 12.984 26.313 28.061 1.00 42.98 95 GLY A C 1
ATOM 646 O O . GLY A 1 103 ? 13.824 26.054 28.925 1.00 40.75 95 GLY A O 1
ATOM 647 N N . SER A 1 104 ? 13.182 26.039 26.772 1.00 43.13 96 SER A N 1
ATOM 648 C CA . SER A 1 104 ? 14.430 25.436 26.334 1.00 35.18 96 SER A CA 1
ATOM 649 C C . SER A 1 104 ? 15.605 26.390 26.511 1.00 43.09 96 SER A C 1
ATOM 650 O O . SER A 1 104 ? 16.677 25.976 26.966 1.00 41.64 96 SER A O 1
ATOM 653 N N . GLN A 1 105 ? 15.438 27.667 26.145 1.00 39.81 97 GLN A N 1
ATOM 654 C CA . GLN A 1 105 ? 16.508 28.627 26.400 1.00 40.73 97 GLN A CA 1
ATOM 655 C C . GLN A 1 105 ? 16.753 28.786 27.896 1.00 37.86 97 GLN A C 1
ATOM 656 O O . GLN A 1 105 ? 17.896 28.997 28.320 1.00 35.97 97 GLN A O 1
ATOM 662 N N . ALA A 1 106 ? 15.699 28.679 28.710 1.00 29.35 98 ALA A N 1
ATOM 663 C CA . ALA A 1 106 ? 15.887 28.764 30.155 1.00 26.24 98 ALA A CA 1
ATOM 664 C C . ALA A 1 106 ? 16.806 27.646 30.645 1.00 35.74 98 ALA A C 1
ATOM 665 O O . ALA A 1 106 ? 17.783 27.903 31.362 1.00 31.31 98 ALA A O 1
ATOM 667 N N . ASN A 1 107 ? 16.537 26.402 30.227 1.00 30.68 99 ASN A N 1
ATOM 668 C CA . ASN A 1 107 ? 17.394 25.283 30.620 1.00 29.88 99 ASN A CA 1
ATOM 669 C C . ASN A 1 107 ? 18.834 25.498 30.165 1.00 33.93 99 ASN A C 1
ATOM 670 O O . ASN A 1 107 ? 19.775 25.343 30.954 1.00 40.42 99 ASN A O 1
ATOM 675 N N . ASN A 1 108 ? 19.029 25.854 28.891 1.00 35.31 100 ASN A N 1
ATOM 676 C CA . ASN A 1 108 ? 20.386 26.050 28.375 1.00 36.75 100 ASN A CA 1
ATOM 677 C C . ASN A 1 108 ? 21.121 27.176 29.098 1.00 34.50 100 ASN A C 1
ATOM 678 O O . ASN A 1 108 ? 22.345 27.116 29.263 1.00 38.36 100 ASN A O 1
ATOM 682 N N . ALA A 1 109 ? 20.409 28.212 29.530 1.00 31.39 101 ALA A N 1
ATOM 683 C CA . ALA A 1 109 ? 21.087 29.280 30.257 1.00 34.29 101 ALA A CA 1
ATOM 684 C C . ALA A 1 109 ? 21.574 28.789 31.615 1.00 40.92 101 ALA A C 1
ATOM 685 O O . ALA A 1 109 ? 22.654 29.185 32.072 1.00 33.29 101 ALA A O 1
ATOM 687 N N . VAL A 1 110 ? 20.802 27.904 32.261 1.00 38.50 102 VAL A N 1
ATOM 688 C CA . VAL A 1 110 ? 21.235 27.311 33.526 1.00 38.66 102 VAL A CA 1
ATOM 689 C C . VAL A 1 110 ? 22.513 26.504 33.321 1.00 40.45 102 VAL A C 1
ATOM 690 O O . VAL A 1 110 ? 23.491 26.665 34.061 1.00 33.07 102 VAL A O 1
ATOM 694 N N . TYR A 1 111 ? 22.533 25.640 32.298 1.00 30.97 103 TYR A N 1
ATOM 695 C CA . TYR A 1 111 ? 23.744 24.872 32.017 1.00 33.72 103 TYR A CA 1
ATOM 696 C C . TYR A 1 111 ? 24.911 25.800 31.704 1.00 40.88 103 TYR A C 1
ATOM 697 O O . TYR A 1 111 ? 26.025 25.621 32.215 1.00 37.87 103 TYR A O 1
ATOM 706 N N . HIS A 1 112 ? 24.674 26.797 30.851 1.00 39.41 104 HIS A N 1
ATOM 707 C CA . HIS A 1 112 ? 25.752 27.705 30.472 1.00 43.09 104 HIS A CA 1
ATOM 708 C C . HIS A 1 112 ? 26.278 28.456 31.690 1.00 45.40 104 HIS A C 1
ATOM 709 O O . HIS A 1 112 ? 27.486 28.682 31.816 1.00 43.28 104 HIS A O 1
ATOM 716 N N . ALA A 1 113 ? 25.389 28.804 32.622 1.00 41.36 105 ALA A N 1
ATOM 717 C CA . ALA A 1 113 ? 25.803 29.570 33.793 1.00 45.69 105 ALA A CA 1
ATOM 718 C C . ALA A 1 113 ? 26.542 28.706 34.811 1.00 41.30 105 ALA A C 1
ATOM 719 O O . ALA A 1 113 ? 27.513 29.165 35.422 1.00 39.58 105 ALA A O 1
ATOM 721 N N . LEU A 1 114 ? 26.092 27.469 35.031 1.00 36.31 106 LEU A N 1
ATOM 722 C CA . LEU A 1 114 ? 26.577 26.677 36.158 1.00 37.26 106 LEU A CA 1
ATOM 723 C C . LEU A 1 114 ? 27.603 25.607 35.794 1.00 37.30 106 LEU A C 1
ATOM 724 O O . LEU A 1 114 ? 28.250 25.072 36.699 1.00 43.00 106 LEU A O 1
ATOM 729 N N . LEU A 1 115 ? 27.766 25.266 34.521 1.00 38.40 107 LEU A N 1
ATOM 730 C CA . LEU A 1 115 ? 28.624 24.147 34.151 1.00 35.68 107 LEU A CA 1
ATOM 731 C C . LEU A 1 115 ? 29.876 24.631 33.427 1.00 33.36 107 LEU A C 1
ATOM 732 O O . LEU A 1 115 ? 29.955 25.763 32.949 1.00 35.91 107 LEU A O 1
ATOM 737 N N . LYS A 1 116 ? 30.856 23.738 33.354 1.00 36.91 108 LYS A N 1
ATOM 738 C CA . LYS A 1 116 ? 32.082 23.885 32.589 1.00 35.04 108 LYS A CA 1
ATOM 739 C C . LYS A 1 116 ? 32.044 22.960 31.379 1.00 35.23 108 LYS A C 1
ATOM 740 O O . LYS A 1 116 ? 31.227 22.033 31.333 1.00 36.43 108 LYS A O 1
ATOM 746 N N . PRO A 1 117 ? 32.904 23.179 30.376 1.00 36.79 109 PRO A N 1
ATOM 747 C CA . PRO A 1 117 ? 32.933 22.265 29.224 1.00 37.57 109 PRO A CA 1
ATOM 748 C C . PRO A 1 117 ? 33.136 20.820 29.664 1.00 42.52 109 PRO A C 1
ATOM 749 O O . PRO A 1 117 ? 33.943 20.526 30.548 1.00 40.32 109 PRO A O 1
ATOM 753 N N . TYR A 1 118 ? 32.374 19.917 29.051 1.00 37.27 110 TYR A N 1
ATOM 754 C CA . TYR A 1 118 ? 32.425 18.475 29.285 1.00 39.77 110 TYR A CA 1
ATOM 755 C C . TYR A 1 118 ? 31.911 18.071 30.664 1.00 40.19 110 TYR A C 1
ATOM 756 O O . TYR A 1 118 ? 32.109 16.922 31.069 1.00 36.75 110 TYR A O 1
ATOM 765 N N . ASP A 1 119 ? 31.251 18.973 31.392 1.00 34.57 111 ASP A N 1
ATOM 766 C CA . ASP A 1 119 ? 30.510 18.558 32.577 1.00 33.00 111 ASP A CA 1
ATOM 767 C C . ASP A 1 119 ? 29.373 17.627 32.169 1.00 40.88 111 ASP A C 1
ATOM 768 O O . ASP A 1 119 ? 28.941 17.605 31.014 1.00 34.40 111 ASP A O 1
ATOM 773 N N . LYS A 1 120 ? 28.859 16.872 33.140 1.00 35.40 112 LYS A N 1
ATOM 774 C CA A LYS A 1 120 ? 27.888 15.813 32.892 0.52 39.17 112 LYS A CA 1
ATOM 775 C CA B LYS A 1 120 ? 27.884 15.824 32.873 0.48 39.16 112 LYS A CA 1
ATOM 776 C C . LYS A 1 120 ? 26.504 16.214 33.392 1.00 34.64 112 LYS A C 1
ATOM 777 O O . LYS A 1 120 ? 26.372 16.764 34.489 1.00 35.99 112 LYS A O 1
ATOM 788 N N . ILE A 1 121 ? 25.475 15.921 32.587 1.00 36.21 113 ILE A N 1
ATOM 789 C CA . ILE A 1 121 ? 24.077 16.216 32.901 1.00 33.83 113 ILE A CA 1
ATOM 790 C C . ILE A 1 121 ? 23.302 14.904 32.928 1.00 34.43 113 ILE A C 1
ATOM 791 O O . ILE A 1 121 ? 23.326 14.144 31.954 1.00 36.75 113 ILE A O 1
ATOM 796 N N . LEU A 1 122 ? 22.590 14.649 34.021 1.00 30.29 114 LEU A N 1
ATOM 797 C CA . LEU A 1 122 ? 21.757 13.454 34.143 1.00 30.58 114 LEU A CA 1
ATOM 798 C C . LEU A 1 122 ? 20.287 13.868 34.178 1.00 32.61 114 LEU A C 1
ATOM 799 O O . LEU A 1 122 ? 19.862 14.571 35.100 1.00 31.62 114 LEU A O 1
ATOM 804 N N . GLY A 1 123 ? 19.518 13.450 33.161 1.00 30.55 115 GLY A N 1
ATOM 805 C CA . GLY A 1 123 ? 18.124 13.832 33.034 1.00 28.72 115 GLY A CA 1
ATOM 806 C C . GLY A 1 123 ? 17.241 12.635 32.714 1.00 29.37 115 GLY A C 1
ATOM 807 O O . GLY A 1 123 ? 17.719 11.514 32.553 1.00 30.38 115 GLY A O 1
ATOM 808 N N . MET A 1 124 ? 15.946 12.901 32.611 1.00 30.25 116 MET A N 1
ATOM 809 C CA . MET A 1 124 ? 14.955 11.839 32.496 1.00 32.48 116 MET A CA 1
ATOM 810 C C . MET A 1 124 ? 14.618 11.521 31.040 1.00 44.05 116 MET A C 1
ATOM 811 O O . MET A 1 124 ? 14.578 12.410 30.189 1.00 40.41 116 MET A O 1
ATOM 816 N N . ASP A 1 125 ? 14.355 10.237 30.771 1.00 57.93 117 ASP A N 1
ATOM 817 C CA . ASP A 1 125 ? 13.595 9.813 29.597 1.00 71.51 117 ASP A CA 1
ATOM 818 C C . ASP A 1 125 ? 12.606 8.732 30.030 1.00 71.94 117 ASP A C 1
ATOM 819 O O . ASP A 1 125 ? 12.745 8.133 31.100 1.00 74.38 117 ASP A O 1
ATOM 824 N N . LEU A 1 126 ? 11.597 8.489 29.196 1.00 66.76 118 LEU A N 1
ATOM 825 C CA . LEU A 1 126 ? 10.469 7.630 29.576 1.00 67.70 118 LEU A CA 1
ATOM 826 C C . LEU A 1 126 ? 10.676 6.195 29.085 1.00 77.12 118 LEU A C 1
ATOM 827 O O . LEU A 1 126 ? 9.850 5.622 28.367 1.00 79.57 118 LEU A O 1
ATOM 832 N N . SER A 1 127 ? 11.793 5.600 29.503 1.00 75.29 119 SER A N 1
ATOM 833 C CA . SER A 1 127 ? 12.157 4.252 29.090 1.00 78.14 119 SER A CA 1
ATOM 834 C C . SER A 1 127 ? 12.493 3.403 30.310 1.00 72.90 119 SER A C 1
ATOM 835 O O . SER A 1 127 ? 12.744 3.914 31.406 1.00 47.77 119 SER A O 1
ATOM 838 N N . CYS A 1 128 ? 12.497 2.089 30.098 1.00 87.95 120 CYS A N 1
ATOM 839 C CA . CYS A 1 128 ? 12.828 1.134 31.149 1.00 91.41 120 CYS A CA 1
ATOM 840 C C . CYS A 1 128 ? 14.150 0.429 30.852 1.00 91.03 120 CYS A C 1
ATOM 841 O O . CYS A 1 128 ? 15.175 0.724 31.470 1.00 86.61 120 CYS A O 1
ATOM 844 N N . VAL A 1 138 ? 27.077 13.092 23.906 1.00 90.89 130 VAL A N 1
ATOM 845 C CA . VAL A 1 138 ? 27.660 14.394 23.598 1.00 89.86 130 VAL A CA 1
ATOM 846 C C . VAL A 1 138 ? 26.591 15.335 23.045 1.00 88.91 130 VAL A C 1
ATOM 847 O O . VAL A 1 138 ? 25.791 14.945 22.192 1.00 90.34 130 VAL A O 1
ATOM 849 N N . SER A 1 139 ? 26.583 16.573 23.539 1.00 82.26 131 SER A N 1
ATOM 850 C CA . SER A 1 139 ? 25.624 17.577 23.099 1.00 77.20 131 SER A CA 1
ATOM 851 C C . SER A 1 139 ? 26.234 18.961 23.275 1.00 68.26 131 SER A C 1
ATOM 852 O O . SER A 1 139 ? 26.889 19.232 24.287 1.00 56.77 131 SER A O 1
ATOM 855 N N . LEU A 1 140 ? 26.012 19.834 22.289 1.00 67.61 132 LEU A N 1
ATOM 856 C CA . LEU A 1 140 ? 26.624 21.155 22.249 1.00 65.39 132 LEU A CA 1
ATOM 857 C C . LEU A 1 140 ? 25.568 22.249 22.382 1.00 76.89 132 LEU A C 1
ATOM 858 O O . LEU A 1 140 ? 24.419 22.087 21.960 1.00 71.53 132 LEU A O 1
ATOM 860 N N . THR A 1 141 ? 25.977 23.368 22.982 1.00 93.37 133 THR A N 1
ATOM 861 C CA . THR A 1 141 ? 25.177 24.588 23.088 1.00 99.90 133 THR A CA 1
ATOM 862 C C . THR A 1 141 ? 26.090 25.803 23.021 1.00 99.48 133 THR A C 1
ATOM 863 O O . THR A 1 141 ? 25.848 26.829 23.665 1.00 106.02 133 THR A O 1
ATOM 865 N N . GLY A 1 142 ? 27.143 25.703 22.215 1.00 91.01 134 GLY A N 1
ATOM 866 C CA . GLY A 1 142 ? 28.303 26.553 22.362 1.00 82.83 134 GLY A CA 1
ATOM 867 C C . GLY A 1 142 ? 29.367 25.776 23.112 1.00 78.52 134 GLY A C 1
ATOM 868 O O . GLY A 1 142 ? 30.496 25.628 22.634 1.00 76.34 134 GLY A O 1
ATOM 869 N N . LYS A 1 143 ? 29.000 25.257 24.287 1.00 71.93 135 LYS A N 1
ATOM 870 C CA . LYS A 1 143 ? 29.834 24.371 25.088 1.00 63.95 135 LYS A CA 1
ATOM 871 C C . LYS A 1 143 ? 29.375 22.926 24.927 1.00 59.59 135 LYS A C 1
ATOM 872 O O . LYS A 1 143 ? 28.196 22.655 24.687 1.00 71.63 135 LYS A O 1
ATOM 878 N N . HIS A 1 144 ? 30.318 21.997 25.065 1.00 45.73 136 HIS A N 1
ATOM 879 C CA . HIS A 1 144 ? 30.023 20.573 24.956 1.00 41.96 136 HIS A CA 1
ATOM 880 C C . HIS A 1 144 ? 29.758 20.013 26.349 1.00 47.59 136 HIS A C 1
ATOM 881 O O . HIS A 1 144 ? 30.528 20.271 27.280 1.00 45.00 136 HIS A O 1
ATOM 888 N N . TYR A 1 145 ? 28.663 19.260 26.488 1.00 36.65 137 TYR A N 1
ATOM 889 C CA . TYR A 1 145 ? 28.339 18.540 27.715 1.00 34.93 137 TYR A CA 1
ATOM 890 C C . TYR A 1 145 ? 28.132 17.067 27.396 1.00 50.47 137 TYR A C 1
ATOM 891 O O . TYR A 1 145 ? 27.860 16.683 26.254 1.00 52.26 137 TYR A O 1
ATOM 900 N N . GLN A 1 146 ? 28.262 16.240 28.426 1.00 42.05 138 GLN A N 1
ATOM 901 C CA . GLN A 1 146 ? 27.984 14.814 28.328 1.00 36.73 138 GLN A CA 1
ATOM 902 C C . GLN A 1 146 ? 26.630 14.539 28.974 1.00 43.44 138 GLN A C 1
ATOM 903 O O . GLN A 1 146 ? 26.400 14.934 30.123 1.00 39.93 138 GLN A O 1
ATOM 909 N N . SER A 1 147 ? 25.736 13.880 28.235 1.00 38.01 139 SER A N 1
ATOM 910 C CA . SER A 1 147 ? 24.346 13.703 28.642 1.00 43.08 139 SER A CA 1
ATOM 911 C C . SER A 1 147 ? 24.064 12.248 29.004 1.00 44.20 139 SER A C 1
ATOM 912 O O . SER A 1 147 ? 24.490 11.330 28.298 1.00 47.16 139 SER A O 1
ATOM 915 N N . PHE A 1 148 ? 23.336 12.044 30.108 1.00 38.61 140 PHE A N 1
ATOM 916 C CA . PHE A 1 148 ? 22.969 10.714 30.581 1.00 35.68 140 PHE A CA 1
ATOM 917 C C . PHE A 1 148 ? 21.507 10.715 31.005 1.00 33.60 140 PHE A C 1
ATOM 918 O O . PHE A 1 148 ? 20.934 11.759 31.329 1.00 28.39 140 PHE A O 1
ATOM 926 N N . SER A 1 149 ? 20.908 9.525 31.031 1.00 37.00 141 SER A N 1
ATOM 927 C CA . SER A 1 149 ? 19.480 9.393 31.292 1.00 37.86 141 SER A CA 1
ATOM 928 C C . SER A 1 149 ? 19.207 8.434 32.441 1.00 31.40 141 SER A C 1
ATOM 929 O O . SER A 1 149 ? 19.945 7.465 32.660 1.00 31.44 141 SER A O 1
ATOM 932 N N . TYR A 1 150 ? 18.139 8.724 33.176 1.00 30.80 142 TYR A N 1
ATOM 933 C CA . TYR A 1 150 ? 17.467 7.756 34.034 1.00 36.37 142 TYR A CA 1
ATOM 934 C C . TYR A 1 150 ? 16.043 7.576 33.517 1.00 39.12 142 TYR A C 1
ATOM 935 O O . TYR A 1 150 ? 15.561 8.358 32.695 1.00 35.82 142 TYR A O 1
ATOM 944 N N . GLY A 1 151 ? 15.354 6.545 34.007 1.00 36.07 143 GLY A N 1
ATOM 945 C CA . GLY A 1 151 ? 14.029 6.267 33.480 1.00 34.11 143 GLY A CA 1
ATOM 946 C C . GLY A 1 151 ? 12.985 5.819 34.485 1.00 38.72 143 GLY A C 1
ATOM 947 O O . GLY A 1 151 ? 13.056 6.137 35.679 1.00 31.98 143 GLY A O 1
ATOM 948 N N . VAL A 1 152 ? 12.006 5.064 33.997 1.00 31.40 144 VAL A N 1
ATOM 949 C CA . VAL A 1 152 ? 10.895 4.592 34.806 1.00 36.56 144 VAL A CA 1
ATOM 950 C C . VAL A 1 152 ? 11.009 3.083 34.985 1.00 43.18 144 VAL A C 1
ATOM 951 O O . VAL A 1 152 ? 11.672 2.386 34.213 1.00 45.45 144 VAL A O 1
ATOM 955 N N . ASN A 1 153 ? 10.347 2.573 36.023 1.00 34.75 145 ASN A N 1
ATOM 956 C CA . ASN A 1 153 ? 10.212 1.129 36.151 1.00 36.43 145 ASN A CA 1
ATOM 957 C C . ASN A 1 153 ? 9.161 0.629 35.158 1.00 37.40 145 ASN A C 1
ATOM 958 O O . ASN A 1 153 ? 8.580 1.395 34.386 1.00 35.66 145 ASN A O 1
ATOM 963 N N . LEU A 1 154 ? 8.903 -0.680 35.186 1.00 43.74 146 LEU A N 1
ATOM 964 C CA . LEU A 1 154 ? 7.947 -1.252 34.245 1.00 54.64 146 LEU A CA 1
ATOM 965 C C . LEU A 1 154 ? 6.518 -0.811 34.524 1.00 53.56 146 LEU A C 1
ATOM 966 O O . LEU A 1 154 ? 5.683 -0.846 33.611 1.00 49.27 146 LEU A O 1
ATOM 971 N N . ASP A 1 155 ? 6.222 -0.391 35.751 1.00 47.29 147 ASP A N 1
ATOM 972 C CA . ASP A 1 155 ? 4.913 0.156 36.069 1.00 44.90 147 ASP A CA 1
ATOM 973 C C . ASP A 1 155 ? 4.776 1.623 35.698 1.00 38.97 147 ASP A C 1
ATOM 974 O O . ASP A 1 155 ? 3.733 2.215 35.983 1.00 39.61 147 ASP A O 1
ATOM 979 N N . GLY A 1 156 ? 5.796 2.234 35.096 1.00 31.15 148 GLY A N 1
ATOM 980 C CA . GLY A 1 156 ? 5.661 3.587 34.583 1.00 24.70 148 GLY A CA 1
ATOM 981 C C . GLY A 1 156 ? 6.022 4.705 35.543 1.00 31.33 148 GLY A C 1
ATOM 982 O O . GLY A 1 156 ? 5.851 5.877 35.186 1.00 26.69 148 GLY A O 1
ATOM 983 N N . TYR A 1 157 ? 6.497 4.389 36.747 1.00 30.20 149 TYR A N 1
ATOM 984 C CA . TYR A 1 157 ? 6.932 5.392 37.713 1.00 33.23 149 TYR A CA 1
ATOM 985 C C . TYR A 1 157 ? 8.449 5.541 37.662 1.00 28.15 149 TYR A C 1
ATOM 986 O O . TYR A 1 157 ? 9.172 4.583 37.373 1.00 27.22 149 TYR A O 1
ATOM 995 N N . ILE A 1 158 ? 8.925 6.752 37.965 1.00 24.09 150 ILE A N 1
ATOM 996 C CA . ILE A 1 158 ? 10.360 6.978 38.068 1.00 24.75 150 ILE A CA 1
ATOM 997 C C . ILE A 1 158 ? 10.955 5.983 39.047 1.00 31.70 150 ILE A C 1
ATOM 998 O O . ILE A 1 158 ? 10.455 5.811 40.165 1.00 31.99 150 ILE A O 1
ATOM 1003 N N . ASP A 1 159 ? 12.003 5.294 38.610 1.00 27.75 151 ASP A N 1
ATOM 1004 C CA . ASP A 1 159 ? 12.731 4.351 39.454 1.00 28.52 151 ASP A CA 1
ATOM 1005 C C . ASP A 1 159 ? 13.827 5.136 40.165 1.00 31.23 151 ASP A C 1
ATOM 1006 O O . ASP A 1 159 ? 14.920 5.334 39.620 1.00 28.92 151 ASP A O 1
ATOM 1011 N N . TYR A 1 160 ? 13.528 5.594 41.388 1.00 32.82 152 TYR A N 1
ATOM 1012 C CA . TYR A 1 160 ? 14.478 6.408 42.146 1.00 32.31 152 TYR A CA 1
ATOM 1013 C C . TYR A 1 160 ? 15.692 5.598 42.585 1.00 33.25 152 TYR A C 1
ATOM 1014 O O . TYR A 1 160 ? 16.798 6.141 42.641 1.00 33.14 152 TYR A O 1
ATOM 1023 N N . GLU A 1 161 ? 15.518 4.307 42.892 1.00 28.12 153 GLU A N 1
ATOM 1024 C CA . GLU A 1 161 ? 16.677 3.490 43.255 1.00 37.16 153 GLU A CA 1
ATOM 1025 C C . GLU A 1 161 ? 17.652 3.367 42.086 1.00 32.49 153 GLU A C 1
ATOM 1026 O O . GLU A 1 161 ? 18.876 3.414 42.274 1.00 35.16 153 GLU A O 1
ATOM 1028 N N . GLU A 1 162 ? 17.131 3.210 40.868 1.00 32.57 154 GLU A N 1
ATOM 1029 C CA . GLU A 1 162 ? 18.014 3.100 39.709 1.00 39.20 154 GLU A CA 1
ATOM 1030 C C . GLU A 1 162 ? 18.612 4.455 39.338 1.00 32.82 154 GLU A C 1
ATOM 1031 O O . GLU A 1 162 ? 19.766 4.531 38.900 1.00 35.27 154 GLU A O 1
ATOM 1037 N N . ALA A 1 163 ? 17.844 5.533 39.495 1.00 27.72 155 ALA A N 1
ATOM 1038 C CA . ALA A 1 163 ? 18.396 6.862 39.243 1.00 30.95 155 ALA A CA 1
ATOM 1039 C C . ALA A 1 163 ? 19.578 7.139 40.160 1.00 31.58 155 ALA A C 1
ATOM 1040 O O . ALA A 1 163 ? 20.577 7.733 39.736 1.00 30.45 155 ALA A O 1
ATOM 1042 N N . LEU A 1 164 ? 19.476 6.725 41.426 1.00 26.67 156 LEU A N 1
ATOM 1043 C CA . LEU A 1 164 ? 20.607 6.850 42.344 1.00 32.54 156 LEU A CA 1
ATOM 1044 C C . LEU A 1 164 ? 21.802 6.033 41.862 1.00 35.39 156 LEU A C 1
ATOM 1045 O O . LEU A 1 164 ? 22.945 6.508 41.876 1.00 34.10 156 LEU A O 1
ATOM 1050 N N . LYS A 1 165 ? 21.560 4.792 41.441 1.00 33.04 157 LYS A N 1
ATOM 1051 C CA . LYS A 1 165 ? 22.663 3.942 41.009 1.00 35.40 157 LYS A CA 1
ATOM 1052 C C . LYS A 1 165 ? 23.360 4.530 39.786 1.00 35.33 157 LYS A C 1
ATOM 1053 O O . LYS A 1 165 ? 24.593 4.480 39.676 1.00 35.79 157 LYS A O 1
ATOM 1055 N N . ILE A 1 166 ? 22.589 5.103 38.862 1.00 32.10 158 ILE A N 1
ATOM 1056 C CA . ILE A 1 166 ? 23.184 5.766 37.701 1.00 33.15 158 ILE A CA 1
ATOM 1057 C C . ILE A 1 166 ? 24.003 6.977 38.140 1.00 32.89 158 ILE A C 1
ATOM 1058 O O . ILE A 1 166 ? 25.152 7.161 37.719 1.00 36.31 158 ILE A O 1
ATOM 1063 N N . ALA A 1 167 ? 23.420 7.815 39.003 1.00 31.71 159 ALA A N 1
ATOM 1064 C CA . ALA A 1 167 ? 24.129 8.980 39.531 1.00 34.70 159 ALA A CA 1
ATOM 1065 C C . ALA A 1 167 ? 25.447 8.600 40.190 1.00 33.87 159 ALA A C 1
ATOM 1066 O O . ALA A 1 167 ? 26.449 9.306 40.029 1.00 35.16 159 ALA A O 1
ATOM 1068 N N . GLN A 1 168 ? 25.452 7.520 40.983 1.00 35.75 160 GLN A N 1
ATOM 1069 C CA . GLN A 1 168 ? 26.673 7.108 41.669 1.00 33.34 160 GLN A CA 1
ATOM 1070 C C . GLN A 1 168 ? 27.749 6.714 40.672 1.00 41.90 160 GLN A C 1
ATOM 1071 O O . GLN A 1 168 ? 28.937 6.965 40.899 1.00 39.91 160 GLN A O 1
ATOM 1077 N N . SER A 1 169 ? 27.346 6.089 39.567 1.00 46.84 161 SER A N 1
ATOM 1078 C CA . SER A 1 169 ? 28.285 5.668 38.538 1.00 50.11 161 SER A CA 1
ATOM 1079 C C . SER A 1 169 ? 28.726 6.850 37.685 1.00 46.09 161 SER A C 1
ATOM 1080 O O . SER A 1 169 ? 29.926 7.072 37.486 1.00 48.10 161 SER A O 1
ATOM 1083 N N . VAL A 1 170 ? 27.757 7.625 37.196 1.00 41.81 162 VAL A N 1
ATOM 1084 C CA . VAL A 1 170 ? 28.026 8.724 36.275 1.00 44.36 162 VAL A CA 1
ATOM 1085 C C . VAL A 1 170 ? 28.722 9.878 36.990 1.00 44.39 162 VAL A C 1
ATOM 1086 O O . VAL A 1 170 ? 29.573 10.560 36.408 1.00 48.05 162 VAL A O 1
ATOM 1090 N N . LYS A 1 171 ? 28.359 10.122 38.247 1.00 40.89 163 LYS A N 1
ATOM 1091 C CA . LYS A 1 171 ? 28.848 11.263 39.012 1.00 33.51 163 LYS A CA 1
ATOM 1092 C C . LYS A 1 171 ? 28.564 12.576 38.274 1.00 39.95 163 LYS A C 1
ATOM 1093 O O . LYS A 1 171 ? 29.492 13.309 37.920 1.00 40.65 163 LYS A O 1
ATOM 1095 N N . PRO A 1 172 ? 27.290 12.897 38.030 1.00 34.95 164 PRO A N 1
ATOM 1096 C CA . PRO A 1 172 ? 26.964 14.101 37.252 1.00 31.80 164 PRO A CA 1
ATOM 1097 C C . PRO A 1 172 ? 27.217 15.382 38.034 1.00 43.20 164 PRO A C 1
ATOM 1098 O O . PRO A 1 172 ? 27.137 15.417 39.266 1.00 39.48 164 PRO A O 1
ATOM 1102 N N . GLU A 1 173 ? 27.515 16.453 37.291 1.00 38.59 165 GLU A N 1
ATOM 1103 C CA . GLU A 1 173 ? 27.578 17.785 37.883 1.00 34.10 165 GLU A CA 1
ATOM 1104 C C . GLU A 1 173 ? 26.194 18.363 38.141 1.00 35.38 165 GLU A C 1
ATOM 1105 O O . GLU A 1 173 ? 26.032 19.200 39.039 1.00 30.31 165 GLU A O 1
ATOM 1111 N N . ILE A 1 174 ? 25.194 17.954 37.365 1.00 29.66 166 ILE A N 1
ATOM 1112 C CA . ILE A 1 174 ? 23.836 18.445 37.562 1.00 29.14 166 ILE A CA 1
ATOM 1113 C C . ILE A 1 174 ? 22.858 17.342 37.185 1.00 30.17 166 ILE A C 1
ATOM 1114 O O . ILE A 1 174 ? 23.067 16.603 36.216 1.00 27.28 166 ILE A O 1
ATOM 1119 N N . ILE A 1 175 ? 21.811 17.212 37.997 1.00 25.73 167 ILE A N 1
ATOM 1120 C CA . ILE A 1 175 ? 20.693 16.307 37.758 1.00 24.06 167 ILE A CA 1
ATOM 1121 C C . ILE A 1 175 ? 19.494 17.170 37.399 1.00 26.89 167 ILE A C 1
ATOM 1122 O O . ILE A 1 175 ? 19.264 18.210 38.026 1.00 28.01 167 ILE A O 1
ATOM 1127 N N . VAL A 1 176 ? 18.763 16.775 36.367 1.00 23.72 168 VAL A N 1
ATOM 1128 C CA . VAL A 1 176 ? 17.559 17.482 35.959 1.00 26.37 168 VAL A CA 1
ATOM 1129 C C . VAL A 1 176 ? 16.371 16.567 36.197 1.00 26.38 168 VAL A C 1
ATOM 1130 O O . VAL A 1 176 ? 16.463 15.352 35.985 1.00 30.19 168 VAL A O 1
ATOM 1134 N N . CYS A 1 177 ? 15.259 17.146 36.643 1.00 22.60 169 CYS A N 1
ATOM 1135 C CA . CYS A 1 177 ? 14.024 16.391 36.779 1.00 25.23 169 CYS A CA 1
ATOM 1136 C C . CYS A 1 177 ? 12.862 17.233 36.271 1.00 26.00 169 CYS A C 1
ATOM 1137 O O . CYS A 1 177 ? 12.970 18.453 36.109 1.00 23.76 169 CYS A O 1
ATOM 1140 N N . GLY A 1 178 ? 11.745 16.555 36.009 1.00 27.62 170 GLY A N 1
ATOM 1141 C CA . GLY A 1 178 ? 10.641 17.146 35.272 1.00 26.59 170 GLY A CA 1
ATOM 1142 C C . GLY A 1 178 ? 10.626 16.576 33.869 1.00 30.84 170 GLY A C 1
ATOM 1143 O O . GLY A 1 178 ? 11.697 16.337 33.302 1.00 27.87 170 GLY A O 1
ATOM 1144 N N . PHE A 1 179 ? 9.445 16.328 33.299 1.00 24.42 171 PHE A N 1
ATOM 1145 C CA . PHE A 1 179 ? 9.393 15.602 32.033 1.00 25.24 171 PHE A CA 1
ATOM 1146 C C . PHE A 1 179 ? 8.030 15.786 31.376 1.00 26.83 171 PHE A C 1
ATOM 1147 O O . PHE A 1 179 ? 7.005 15.752 32.050 1.00 26.29 171 PHE A O 1
ATOM 1155 N N . SER A 1 180 ? 8.031 15.915 30.044 1.00 26.44 172 SER A N 1
ATOM 1156 C CA . SER A 1 180 ? 6.840 16.365 29.326 1.00 23.06 172 SER A CA 1
ATOM 1157 C C . SER A 1 180 ? 5.738 15.312 29.235 1.00 21.16 172 SER A C 1
ATOM 1158 O O . SER A 1 180 ? 4.581 15.673 28.970 1.00 28.39 172 SER A O 1
ATOM 1161 N N . ALA A 1 181 ? 6.051 14.030 29.410 1.00 22.05 173 ALA A N 1
ATOM 1162 C CA . ALA A 1 181 ? 5.066 12.967 29.232 1.00 21.69 173 ALA A CA 1
ATOM 1163 C C . ALA A 1 181 ? 4.936 12.091 30.472 1.00 22.41 173 ALA A C 1
ATOM 1164 O O . ALA A 1 181 ? 4.636 10.903 30.361 1.00 31.07 173 ALA A O 1
ATOM 1166 N N . TYR A 1 182 ? 5.187 12.642 31.660 1.00 19.15 174 TYR A N 1
ATOM 1167 C CA . TYR A 1 182 ? 5.137 11.836 32.876 1.00 17.95 174 TYR A CA 1
ATOM 1168 C C . TYR A 1 182 ? 3.822 12.092 33.594 1.00 19.28 174 TYR A C 1
ATOM 1169 O O . TYR A 1 182 ? 3.542 13.252 33.926 1.00 23.25 174 TYR A O 1
ATOM 1178 N N . PRO A 1 183 ? 3.002 11.071 33.860 1.00 21.69 175 PRO A N 1
ATOM 1179 C CA . PRO A 1 183 ? 1.668 11.288 34.446 1.00 24.21 175 PRO A CA 1
ATOM 1180 C C . PRO A 1 183 ? 1.611 11.288 35.968 1.00 24.62 175 PRO A C 1
ATOM 1181 O O . PRO A 1 183 ? 0.506 11.203 36.515 1.00 23.39 175 PRO A O 1
ATOM 1185 N N . ARG A 1 184 ? 2.741 11.391 36.666 1.00 21.43 176 ARG A N 1
ATOM 1186 C CA . ARG A 1 184 ? 2.742 11.410 38.127 1.00 23.26 176 ARG A CA 1
ATOM 1187 C C . ARG A 1 184 ? 3.570 12.593 38.624 1.00 24.21 176 ARG A C 1
ATOM 1188 O O . ARG A 1 184 ? 4.184 13.321 37.842 1.00 21.80 176 ARG A O 1
ATOM 1196 N N . GLU A 1 185 ? 3.579 12.808 39.942 1.00 21.01 177 GLU A N 1
ATOM 1197 C CA . GLU A 1 185 ? 4.310 13.943 40.492 1.00 21.61 177 GLU A CA 1
ATOM 1198 C C . GLU A 1 185 ? 5.801 13.634 40.586 1.00 24.17 177 GLU A C 1
ATOM 1199 O O . GLU A 1 185 ? 6.202 12.505 40.868 1.00 27.42 177 GLU A O 1
ATOM 1205 N N . ILE A 1 186 ? 6.615 14.659 40.364 1.00 21.85 178 ILE A N 1
ATOM 1206 C CA . ILE A 1 186 ? 8.055 14.571 40.613 1.00 24.07 178 ILE A CA 1
ATOM 1207 C C . ILE A 1 186 ? 8.301 14.639 42.113 1.00 26.00 178 ILE A C 1
ATOM 1208 O O . ILE A 1 186 ? 7.757 15.511 42.799 1.00 27.13 178 ILE A O 1
ATOM 1213 N N . ASP A 1 187 ? 9.125 13.726 42.638 1.00 25.82 179 ASP A N 1
ATOM 1214 C CA . ASP A 1 187 ? 9.523 13.807 44.047 1.00 28.80 179 ASP A CA 1
ATOM 1215 C C . ASP A 1 187 ? 10.837 14.586 44.105 1.00 28.09 179 ASP A C 1
ATOM 1216 O O . ASP A 1 187 ? 11.928 14.014 44.069 1.00 25.48 179 ASP A O 1
ATOM 1221 N N . PHE A 1 188 ? 10.726 15.918 44.196 1.00 27.01 180 PHE A N 1
ATOM 1222 C CA . PHE A 1 188 ? 11.916 16.765 44.237 1.00 31.22 180 PHE A CA 1
ATOM 1223 C C . PHE A 1 188 ? 12.765 16.467 45.467 1.00 29.22 180 PHE A C 1
ATOM 1224 O O . PHE A 1 188 ? 14.005 16.483 45.397 1.00 23.64 180 PHE A O 1
ATOM 1232 N N . LYS A 1 189 ? 12.113 16.179 46.603 1.00 24.46 181 LYS A N 1
ATOM 1233 C CA . LYS A 1 189 ? 12.854 15.847 47.816 1.00 28.88 181 LYS A CA 1
ATOM 1234 C C . LYS A 1 189 ? 13.767 14.652 47.595 1.00 26.48 181 LYS A C 1
ATOM 1235 O O . LYS A 1 189 ? 14.931 14.676 48.014 1.00 31.28 181 LYS A O 1
ATOM 1241 N N . LYS A 1 190 ? 13.269 13.598 46.930 1.00 29.74 182 LYS A N 1
ATOM 1242 C CA . LYS A 1 190 ? 14.110 12.420 46.705 1.00 32.37 182 LYS A CA 1
ATOM 1243 C C . LYS A 1 190 ? 15.239 12.726 45.730 1.00 29.68 182 LYS A C 1
ATOM 1244 O O . LYS A 1 190 ? 16.374 12.278 45.931 1.00 29.28 182 LYS A O 1
ATOM 1246 N N . PHE A 1 191 ? 14.950 13.482 44.663 1.00 26.34 183 PHE A N 1
ATOM 1247 C CA . PHE A 1 191 ? 16.012 13.884 43.744 1.00 23.30 183 PHE A CA 1
ATOM 1248 C C . PHE A 1 191 ? 17.095 14.690 44.461 1.00 26.06 183 PHE A C 1
ATOM 1249 O O . PHE A 1 191 ? 18.287 14.545 44.159 1.00 27.55 183 PHE A O 1
ATOM 1257 N N . ARG A 1 192 ? 16.714 15.528 45.428 1.00 26.26 184 ARG A N 1
ATOM 1258 C CA . ARG A 1 192 ? 17.742 16.260 46.166 1.00 27.76 184 ARG A CA 1
ATOM 1259 C C . ARG A 1 192 ? 18.546 15.334 47.075 1.00 32.38 184 ARG A C 1
ATOM 1260 O O . ARG A 1 192 ? 19.754 15.542 47.259 1.00 30.28 184 ARG A O 1
ATOM 1268 N N . GLU A 1 193 ? 17.914 14.295 47.637 1.00 28.37 185 GLU A N 1
ATOM 1269 C CA . GLU A 1 193 ? 18.679 13.293 48.382 1.00 29.54 185 GLU A CA 1
ATOM 1270 C C . GLU A 1 193 ? 19.734 12.636 47.495 1.00 37.42 185 GLU A C 1
ATOM 1271 O O . GLU A 1 193 ? 20.870 12.416 47.928 1.00 32.60 185 GLU A O 1
ATOM 1277 N N . ILE A 1 194 ? 19.372 12.318 46.251 1.00 30.30 186 ILE A N 1
ATOM 1278 C CA . ILE A 1 194 ? 20.330 11.750 45.300 1.00 28.34 186 ILE A CA 1
ATOM 1279 C C . ILE A 1 194 ? 21.418 12.761 44.967 1.00 28.79 186 ILE A C 1
ATOM 1280 O O . ILE A 1 194 ? 22.613 12.447 45.002 1.00 30.96 186 ILE A O 1
ATOM 1285 N N . ALA A 1 195 ? 21.013 13.978 44.594 1.00 30.00 187 ALA A N 1
ATOM 1286 C CA . ALA A 1 195 ? 21.974 15.034 44.282 1.00 29.31 187 ALA A CA 1
ATOM 1287 C C . ALA A 1 195 ? 22.942 15.269 45.435 1.00 32.45 187 ALA A C 1
ATOM 1288 O O . ALA A 1 195 ? 24.149 15.439 45.215 1.00 33.20 187 ALA A O 1
ATOM 1290 N N . ASP A 1 196 ? 22.437 15.259 46.679 1.00 28.97 188 ASP A N 1
ATOM 1291 C CA . ASP A 1 196 ? 23.312 15.442 47.841 1.00 33.20 188 ASP A CA 1
ATOM 1292 C C . ASP A 1 196 ? 24.277 14.276 48.031 1.00 34.05 188 ASP A C 1
ATOM 1293 O O . ASP A 1 196 ? 25.398 14.476 48.515 1.00 34.47 188 ASP A O 1
ATOM 1298 N N . GLU A 1 197 ? 23.866 13.052 47.698 1.00 38.66 189 GLU A N 1
ATOM 1299 C CA . GLU A 1 197 ? 24.779 11.930 47.890 1.00 35.85 189 GLU A CA 1
ATOM 1300 C C . GLU A 1 197 ? 25.941 11.987 46.907 1.00 39.00 189 GLU A C 1
ATOM 1301 O O . GLU A 1 197 ? 27.065 11.614 47.252 1.00 36.14 189 GLU A O 1
ATOM 1307 N N . VAL A 1 198 ? 25.701 12.460 45.680 1.00 34.93 190 VAL A N 1
ATOM 1308 C CA . VAL A 1 198 ? 26.755 12.469 44.663 1.00 39.44 190 VAL A CA 1
ATOM 1309 C C . VAL A 1 198 ? 27.397 13.838 44.484 1.00 42.06 190 VAL A C 1
ATOM 1310 O O . VAL A 1 198 ? 28.336 13.972 43.688 1.00 36.84 190 VAL A O 1
ATOM 1314 N N . GLY A 1 199 ? 26.926 14.858 45.196 1.00 31.60 191 GLY A N 1
ATOM 1315 C CA . GLY A 1 199 ? 27.514 16.178 45.065 1.00 39.12 191 GLY A CA 1
ATOM 1316 C C . GLY A 1 199 ? 27.102 16.931 43.819 1.00 38.19 191 GLY A C 1
ATOM 1317 O O . GLY A 1 199 ? 27.884 17.737 43.305 1.00 36.43 191 GLY A O 1
ATOM 1318 N N . ALA A 1 200 ? 25.890 16.697 43.319 1.00 30.81 192 ALA A N 1
ATOM 1319 C CA . ALA A 1 200 ? 25.385 17.339 42.115 1.00 35.93 192 ALA A CA 1
ATOM 1320 C C . ALA A 1 200 ? 24.483 18.516 42.459 1.00 37.25 192 ALA A C 1
ATOM 1321 O O . ALA A 1 200 ? 23.839 18.546 43.512 1.00 33.59 192 ALA A O 1
ATOM 1323 N N . LEU A 1 201 ? 24.439 19.484 41.550 1.00 29.09 193 LEU A N 1
ATOM 1324 C CA . LEU A 1 201 ? 23.353 20.453 41.535 1.00 28.54 193 LEU A CA 1
ATOM 1325 C C . LEU A 1 201 ? 22.065 19.779 41.067 1.00 30.79 193 LEU A C 1
ATOM 1326 O O . LEU A 1 201 ? 22.095 18.798 40.315 1.00 31.38 193 LEU A O 1
ATOM 1331 N N . LEU A 1 202 ? 20.925 20.320 41.499 1.00 27.53 194 LEU A N 1
ATOM 1332 C CA . LEU A 1 202 ? 19.621 19.817 41.075 1.00 24.23 194 LEU A CA 1
ATOM 1333 C C . LEU A 1 202 ? 18.836 20.926 40.392 1.00 22.07 194 LEU A C 1
ATOM 1334 O O . LEU A 1 202 ? 18.569 21.973 40.994 1.00 25.02 194 LEU A O 1
ATOM 1339 N N . LEU A 1 203 ? 18.418 20.668 39.160 1.00 24.03 195 LEU A N 1
ATOM 1340 C CA . LEU A 1 203 ? 17.569 21.577 38.404 1.00 22.53 195 LEU A CA 1
ATOM 1341 C C . LEU A 1 203 ? 16.186 20.954 38.274 1.00 24.49 195 LEU A C 1
ATOM 1342 O O . LEU A 1 203 ? 16.054 19.822 37.794 1.00 24.09 195 LEU A O 1
ATOM 1347 N N . GLY A 1 204 ? 15.170 21.688 38.717 1.00 24.64 196 GLY A N 1
ATOM 1348 C CA . GLY A 1 204 ? 13.793 21.283 38.550 1.00 23.01 196 GLY A CA 1
ATOM 1349 C C . GLY A 1 204 ? 13.201 21.991 37.350 1.00 23.19 196 GLY A C 1
ATOM 1350 O O . GLY A 1 204 ? 12.990 23.208 37.365 1.00 23.59 196 GLY A O 1
ATOM 1351 N N . ASP A 1 205 ? 12.969 21.239 36.282 1.00 21.19 197 ASP A N 1
ATOM 1352 C CA . ASP A 1 205 ? 12.271 21.755 35.105 1.00 19.19 197 ASP A CA 1
ATOM 1353 C C . ASP A 1 205 ? 10.774 21.523 35.299 1.00 24.11 197 ASP A C 1
ATOM 1354 O O . ASP A 1 205 ? 10.274 20.418 35.083 1.00 25.53 197 ASP A O 1
ATOM 1359 N N . ILE A 1 206 ? 10.045 22.567 35.690 1.00 21.92 198 ILE A N 1
ATOM 1360 C CA . ILE A 1 206 ? 8.619 22.439 35.981 1.00 18.21 198 ILE A CA 1
ATOM 1361 C C . ILE A 1 206 ? 7.759 22.961 34.826 1.00 22.09 198 ILE A C 1
ATOM 1362 O O . ILE A 1 206 ? 6.572 23.246 35.021 1.00 24.20 198 ILE A O 1
ATOM 1367 N N . ALA A 1 207 ? 8.338 23.084 33.628 1.00 21.46 199 ALA A N 1
ATOM 1368 C CA . ALA A 1 207 ? 7.605 23.637 32.490 1.00 20.40 199 ALA A CA 1
ATOM 1369 C C . ALA A 1 207 ? 6.282 22.916 32.249 1.00 26.21 199 ALA A C 1
ATOM 1370 O O . ALA A 1 207 ? 5.307 23.539 31.823 1.00 27.93 199 ALA A O 1
ATOM 1372 N N . HIS A 1 208 ? 6.220 21.615 32.515 1.00 17.13 200 HIS A N 1
ATOM 1373 C CA . HIS A 1 208 ? 5.044 20.846 32.129 1.00 22.22 200 HIS A CA 1
ATOM 1374 C C . HIS A 1 208 ? 3.980 20.788 33.214 1.00 25.77 200 HIS A C 1
ATOM 1375 O O . HIS A 1 208 ? 2.845 20.404 32.912 1.00 23.82 200 HIS A O 1
ATOM 1382 N N . VAL A 1 209 ? 4.311 21.172 34.454 1.00 19.95 201 VAL A N 1
ATOM 1383 C CA . VAL A 1 209 ? 3.328 21.149 35.545 1.00 22.94 201 VAL A CA 1
ATOM 1384 C C . VAL A 1 209 ? 3.260 22.483 36.290 1.00 21.55 201 VAL A C 1
ATOM 1385 O O . VAL A 1 209 ? 2.756 22.533 37.415 1.00 22.86 201 VAL A O 1
ATOM 1389 N N . ALA A 1 210 ? 3.749 23.573 35.682 1.00 20.59 202 ALA A N 1
ATOM 1390 C CA . ALA A 1 210 ? 3.982 24.796 36.457 1.00 21.94 202 ALA A CA 1
ATOM 1391 C C . ALA A 1 210 ? 2.699 25.342 37.089 1.00 22.00 202 ALA A C 1
ATOM 1392 O O . ALA A 1 210 ? 2.720 25.833 38.223 1.00 20.20 202 ALA A O 1
ATOM 1394 N N . GLY A 1 211 ? 1.577 25.301 36.366 1.00 18.73 203 GLY A N 1
ATOM 1395 C CA . GLY A 1 211 ? 0.345 25.828 36.935 1.00 16.54 203 GLY A CA 1
ATOM 1396 C C . GLY A 1 211 ? -0.125 25.029 38.138 1.00 22.32 203 GLY A C 1
ATOM 1397 O O . GLY A 1 211 ? -0.826 25.553 39.006 1.00 21.51 203 GLY A O 1
ATOM 1398 N N . LEU A 1 212 ? 0.251 23.752 38.202 1.00 18.18 204 LEU A N 1
ATOM 1399 C CA . LEU A 1 212 ? -0.081 22.938 39.366 1.00 21.03 204 LEU A CA 1
ATOM 1400 C C . LEU A 1 212 ? 0.867 23.217 40.526 1.00 21.04 204 LEU A C 1
ATOM 1401 O O . LEU A 1 212 ? 0.446 23.226 41.688 1.00 22.00 204 LEU A O 1
ATOM 1406 N N . VAL A 1 213 ? 2.147 23.447 40.226 1.00 21.57 205 VAL A N 1
ATOM 1407 C CA . VAL A 1 213 ? 3.117 23.787 41.278 1.00 18.68 205 VAL A CA 1
ATOM 1408 C C . VAL A 1 213 ? 2.693 25.054 42.015 1.00 24.90 205 VAL A C 1
ATOM 1409 O O . VAL A 1 213 ? 2.659 25.102 43.253 1.00 23.88 205 VAL A O 1
ATOM 1413 N N . VAL A 1 214 ? 2.352 26.108 41.264 1.00 20.51 206 VAL A N 1
ATOM 1414 C CA . VAL A 1 214 ? 2.185 27.415 41.893 1.00 21.62 206 VAL A CA 1
ATOM 1415 C C . VAL A 1 214 ? 0.849 27.552 42.591 1.00 24.82 206 VAL A C 1
ATOM 1416 O O . VAL A 1 214 ? 0.609 28.580 43.238 1.00 22.66 206 VAL A O 1
ATOM 1420 N N . THR A 1 215 ? -0.023 26.550 42.478 1.00 17.49 207 THR A N 1
ATOM 1421 C CA . THR A 1 215 ? -1.304 26.511 43.181 1.00 20.52 207 THR A CA 1
ATOM 1422 C C . THR A 1 215 ? -1.302 25.477 44.296 1.00 20.85 207 THR A C 1
ATOM 1423 O O . THR A 1 215 ? -2.365 25.191 44.873 1.00 24.08 207 THR A O 1
ATOM 1427 N N . ASN A 1 216 ? -0.128 24.920 44.617 1.00 20.38 208 ASN A N 1
ATOM 1428 C CA . ASN A 1 216 ? 0.013 23.874 45.636 1.00 21.90 208 ASN A CA 1
ATOM 1429 C C . ASN A 1 216 ? -0.813 22.638 45.277 1.00 28.60 208 ASN A C 1
ATOM 1430 O O . ASN A 1 216 ? -1.360 21.967 46.148 1.00 25.53 208 ASN A O 1
ATOM 1435 N N . GLU A 1 217 ? -0.887 22.332 43.980 1.00 22.68 209 GLU A N 1
ATOM 1436 C CA . GLU A 1 217 ? -1.541 21.131 43.472 1.00 21.81 209 GLU A CA 1
ATOM 1437 C C . GLU A 1 217 ? -0.545 20.124 42.907 1.00 20.47 209 GLU A C 1
ATOM 1438 O O . GLU A 1 217 ? -0.951 19.138 42.292 1.00 25.92 209 GLU A O 1
ATOM 1444 N N . HIS A 1 218 ? 0.745 20.341 43.143 1.00 24.56 210 HIS A N 1
ATOM 1445 C CA . HIS A 1 218 ? 1.847 19.461 42.767 1.00 23.60 210 HIS A CA 1
ATOM 1446 C C . HIS A 1 218 ? 2.948 19.767 43.767 1.00 24.95 210 HIS A C 1
ATOM 1447 O O . HIS A 1 218 ? 3.058 20.905 44.234 1.00 23.73 210 HIS A O 1
ATOM 1454 N N . ALA A 1 219 ? 3.734 18.750 44.122 1.00 25.42 211 ALA A N 1
ATOM 1455 C CA . ALA A 1 219 ? 4.838 18.954 45.059 1.00 27.39 211 ALA A CA 1
ATOM 1456 C C . ALA A 1 219 ? 5.696 20.143 44.627 1.00 22.91 211 ALA A C 1
ATOM 1457 O O . ALA A 1 219 ? 5.947 20.341 43.434 1.00 22.83 211 ALA A O 1
ATOM 1459 N N . HIS A 1 220 ? 6.154 20.963 45.626 1.00 24.25 212 HIS A N 1
ATOM 1460 C CA . HIS A 1 220 ? 6.886 22.171 45.235 1.00 24.17 212 HIS A CA 1
ATOM 1461 C C . HIS A 1 220 ? 8.358 21.840 44.977 1.00 24.49 212 HIS A C 1
ATOM 1462 O O . HIS A 1 220 ? 8.937 21.016 45.685 1.00 24.50 212 HIS A O 1
ATOM 1469 N N . PRO A 1 221 ? 8.997 22.471 43.980 1.00 23.89 213 PRO A N 1
ATOM 1470 C CA . PRO A 1 221 ? 10.419 22.178 43.740 1.00 23.42 213 PRO A CA 1
ATOM 1471 C C . PRO A 1 221 ? 11.351 22.809 44.760 1.00 22.69 213 PRO A C 1
ATOM 1472 O O . PRO A 1 221 ? 12.474 22.319 44.929 1.00 27.46 213 PRO A O 1
ATOM 1476 N N . PHE A 1 222 ? 10.914 23.914 45.465 1.00 21.75 214 PHE A N 1
ATOM 1477 C CA . PHE A 1 222 ? 11.818 24.483 46.452 1.00 24.34 214 PHE A CA 1
ATOM 1478 C C . PHE A 1 222 ? 11.434 23.987 47.838 1.00 30.80 214 PHE A C 1
ATOM 1479 O O . PHE A 1 222 ? 10.250 23.747 48.102 1.00 30.07 214 PHE A O 1
ATOM 1487 N N . PRO A 1 223 ? 12.405 23.832 48.761 1.00 29.61 215 PRO A N 1
ATOM 1488 C CA . PRO A 1 223 ? 13.818 24.208 48.630 1.00 26.50 215 PRO A CA 1
ATOM 1489 C C . PRO A 1 223 ? 14.713 23.096 48.082 1.00 33.04 215 PRO A C 1
ATOM 1490 O O . PRO A 1 223 ? 15.935 23.242 48.060 1.00 35.65 215 PRO A O 1
ATOM 1494 N N . HIS A 1 224 ? 14.099 21.995 47.646 1.00 26.63 216 HIS A N 1
ATOM 1495 C CA . HIS A 1 224 ? 14.861 20.832 47.190 1.00 26.96 216 HIS A CA 1
ATOM 1496 C C . HIS A 1 224 ? 15.774 21.155 46.007 1.00 28.58 216 HIS A C 1
ATOM 1497 O O . HIS A 1 224 ? 16.919 20.696 45.966 1.00 28.34 216 HIS A O 1
ATOM 1504 N N . CYS A 1 225 ? 15.278 21.894 45.009 1.00 27.86 217 CYS A N 1
ATOM 1505 C CA . CYS A 1 225 ? 16.087 22.209 43.832 1.00 26.82 217 CYS A CA 1
ATOM 1506 C C . CYS A 1 225 ? 16.986 23.414 44.092 1.00 29.63 217 CYS A C 1
ATOM 1507 O O . CYS A 1 225 ? 16.572 24.380 44.736 1.00 28.24 217 CYS A O 1
ATOM 1510 N N . HIS A 1 226 ? 18.223 23.363 43.576 1.00 25.46 218 HIS A N 1
ATOM 1511 C CA . HIS A 1 226 ? 19.061 24.560 43.623 1.00 27.23 218 HIS A CA 1
ATOM 1512 C C . HIS A 1 226 ? 18.541 25.631 42.675 1.00 29.17 218 HIS A C 1
ATOM 1513 O O . HIS A 1 226 ? 18.714 26.827 42.933 1.00 29.44 218 HIS A O 1
ATOM 1520 N N . VAL A 1 227 ? 17.921 25.221 41.574 1.00 23.66 219 VAL A N 1
ATOM 1521 C CA . VAL A 1 227 ? 17.456 26.152 40.553 1.00 23.77 219 VAL A CA 1
ATOM 1522 C C . VAL A 1 227 ? 16.293 25.492 39.828 1.00 27.58 219 VAL A C 1
ATOM 1523 O O . VAL A 1 227 ? 16.189 24.264 39.785 1.00 23.44 219 VAL A O 1
ATOM 1527 N N . VAL A 1 228 ? 15.394 26.319 39.287 1.00 20.57 220 VAL A N 1
ATOM 1528 C CA . VAL A 1 228 ? 14.152 25.863 38.674 1.00 18.63 220 VAL A CA 1
ATOM 1529 C C . VAL A 1 228 ? 13.972 26.619 37.372 1.00 21.11 220 VAL A C 1
ATOM 1530 O O . VAL A 1 228 ? 14.250 27.822 37.300 1.00 24.46 220 VAL A O 1
ATOM 1534 N N . SER A 1 229 ? 13.546 25.910 36.327 1.00 20.23 221 SER A N 1
ATOM 1535 C CA . SER A 1 229 ? 13.226 26.542 35.063 1.00 19.94 221 SER A CA 1
ATOM 1536 C C . SER A 1 229 ? 11.777 26.239 34.700 1.00 21.52 221 SER A C 1
ATOM 1537 O O . SER A 1 229 ? 11.188 25.254 35.155 1.00 22.39 221 SER A O 1
ATOM 1540 N N . SER A 1 230 ? 11.197 27.100 33.871 1.00 20.75 222 SER A N 1
ATOM 1541 C CA . SER A 1 230 ? 9.817 26.876 33.457 1.00 18.11 222 SER A CA 1
ATOM 1542 C C . SER A 1 230 ? 9.551 27.667 32.190 1.00 20.61 222 SER A C 1
ATOM 1543 O O . SER A 1 230 ? 10.265 28.622 31.869 1.00 22.83 222 SER A O 1
ATOM 1546 N N . THR A 1 231 ? 8.522 27.234 31.470 1.00 23.39 223 THR A N 1
ATOM 1547 C CA . THR A 1 231 ? 7.861 28.078 30.495 1.00 20.80 223 THR A CA 1
ATOM 1548 C C . THR A 1 231 ? 6.855 28.979 31.208 1.00 22.71 223 THR A C 1
ATOM 1549 O O . THR A 1 231 ? 6.484 28.743 32.365 1.00 19.97 223 THR A O 1
ATOM 1553 N N . THR A 1 232 ? 6.457 30.055 30.524 1.00 18.25 224 THR A N 1
ATOM 1554 C CA . THR A 1 232 ? 5.376 30.901 31.021 1.00 14.39 224 THR A CA 1
ATOM 1555 C C . THR A 1 232 ? 4.042 30.626 30.330 1.00 18.34 224 THR A C 1
ATOM 1556 O O . THR A 1 232 ? 3.022 31.179 30.754 1.00 21.62 224 THR A O 1
ATOM 1560 N N . HIS A 1 233 ? 4.010 29.772 29.306 1.00 20.16 225 HIS A N 1
ATOM 1561 C CA . HIS A 1 233 ? 2.736 29.428 28.668 1.00 22.51 225 HIS A CA 1
ATOM 1562 C C . HIS A 1 233 ? 2.230 28.086 29.212 1.00 27.29 225 HIS A C 1
ATOM 1563 O O . HIS A 1 233 ? 2.330 27.853 30.415 1.00 25.71 225 HIS A O 1
ATOM 1570 N N . LYS A 1 234 ? 1.654 27.212 28.380 1.00 17.31 226 LYS A N 1
ATOM 1571 C CA . LYS A 1 234 ? 1.206 25.861 28.819 1.00 20.92 226 LYS A CA 1
ATOM 1572 C C . LYS A 1 234 ? 0.260 26.027 30.014 1.00 20.11 226 LYS A C 1
ATOM 1573 O O . LYS A 1 234 ? -0.644 26.869 29.950 1.00 19.04 226 LYS A O 1
ATOM 1579 N N . THR A 1 235 ? 0.460 25.305 31.135 1.00 23.98 227 THR A N 1
ATOM 1580 C CA . THR A 1 235 ? -0.540 25.354 32.212 1.00 23.81 227 THR A CA 1
ATOM 1581 C C . THR A 1 235 ? -0.553 26.680 32.968 1.00 22.57 227 THR A C 1
ATOM 1582 O O . THR A 1 235 ? -1.470 26.891 33.769 1.00 25.47 227 THR A O 1
ATOM 1586 N N . LEU A 1 236 ? 0.404 27.580 32.733 1.00 20.78 228 LEU A N 1
ATOM 1587 C CA . LEU A 1 236 ? 0.342 28.910 33.344 1.00 22.70 228 LEU A CA 1
ATOM 1588 C C . LEU A 1 236 ? -0.473 29.899 32.520 1.00 20.65 228 LEU A C 1
ATOM 1589 O O . LEU A 1 236 ? -0.847 30.957 33.037 1.00 18.99 228 LEU A O 1
ATOM 1594 N N . ARG A 1 237 ? -0.756 29.579 31.260 1.00 19.01 229 ARG A N 1
ATOM 1595 C CA . ARG A 1 237 ? -1.601 30.398 30.377 1.00 19.56 229 ARG A CA 1
ATOM 1596 C C . ARG A 1 237 ? -1.039 31.799 30.131 1.00 25.44 229 ARG A C 1
ATOM 1597 O O . ARG A 1 237 ? -1.784 32.711 29.729 1.00 23.55 229 ARG A O 1
ATOM 1605 N N . GLY A 1 238 ? 0.263 32.004 30.332 1.00 22.92 230 GLY A N 1
ATOM 1606 C CA . GLY A 1 238 ? 0.874 33.280 30.030 1.00 19.62 230 GLY A CA 1
ATOM 1607 C C . GLY A 1 238 ? 1.380 33.292 28.600 1.00 25.79 230 GLY A C 1
ATOM 1608 O O . GLY A 1 238 ? 1.007 32.430 27.792 1.00 23.33 230 GLY A O 1
ATOM 1609 N N . PRO A 1 239 ? 2.251 34.244 28.256 1.00 21.67 231 PRO A N 1
ATOM 1610 C CA . PRO A 1 239 ? 2.781 34.307 26.885 1.00 22.37 231 PRO A CA 1
ATOM 1611 C C . PRO A 1 239 ? 3.855 33.251 26.677 1.00 21.74 231 PRO A C 1
ATOM 1612 O O . PRO A 1 239 ? 4.369 32.654 27.621 1.00 21.08 231 PRO A O 1
ATOM 1616 N N . ARG A 1 240 ? 4.190 33.009 25.415 1.00 21.13 232 ARG A N 1
ATOM 1617 C CA . ARG A 1 240 ? 5.331 32.133 25.150 1.00 24.19 232 ARG A CA 1
ATOM 1618 C C . ARG A 1 240 ? 6.617 32.754 25.705 1.00 20.42 232 ARG A C 1
ATOM 1619 O O . ARG A 1 240 ? 6.917 33.925 25.456 1.00 24.98 232 ARG A O 1
ATOM 1627 N N . GLY A 1 241 ? 7.338 31.991 26.516 1.00 23.48 233 GLY A N 1
ATOM 1628 C CA . GLY A 1 241 ? 8.532 32.514 27.159 1.00 25.69 233 GLY A CA 1
ATOM 1629 C C . GLY A 1 241 ? 9.050 31.538 28.192 1.00 21.76 233 GLY A C 1
ATOM 1630 O O . GLY A 1 241 ? 8.470 30.473 28.416 1.00 24.54 233 GLY A O 1
ATOM 1631 N N . GLY A 1 242 ? 10.191 31.897 28.794 1.00 21.70 234 GLY A N 1
ATOM 1632 C CA . GLY A 1 242 ? 10.778 31.112 29.859 1.00 23.53 234 GLY A CA 1
ATOM 1633 C C . GLY A 1 242 ? 11.019 31.939 31.120 1.00 23.59 234 GLY A C 1
ATOM 1634 O O . GLY A 1 242 ? 10.870 33.167 31.126 1.00 20.62 234 GLY A O 1
ATOM 1635 N N . ILE A 1 243 ? 11.419 31.246 32.188 1.00 21.25 235 ILE A N 1
ATOM 1636 C CA . ILE A 1 243 ? 11.785 31.897 33.446 1.00 17.32 235 ILE A CA 1
ATOM 1637 C C . ILE A 1 243 ? 12.722 30.966 34.205 1.00 22.58 235 ILE A C 1
ATOM 1638 O O . ILE A 1 243 ? 12.664 29.741 34.053 1.00 23.25 235 ILE A O 1
ATOM 1643 N N . ILE A 1 244 ? 13.611 31.555 35.005 1.00 23.90 236 ILE A N 1
ATOM 1644 C CA . ILE A 1 244 ? 14.546 30.822 35.850 1.00 25.26 236 ILE A CA 1
ATOM 1645 C C . ILE A 1 244 ? 14.425 31.362 37.272 1.00 24.69 236 ILE A C 1
ATOM 1646 O O . ILE A 1 244 ? 14.464 32.581 37.478 1.00 24.45 236 ILE A O 1
ATOM 1651 N N . LEU A 1 245 ? 14.287 30.454 38.245 1.00 23.40 237 LEU A N 1
ATOM 1652 C CA . LEU A 1 245 ? 14.087 30.776 39.658 1.00 22.63 237 LEU A CA 1
ATOM 1653 C C . LEU A 1 245 ? 15.186 30.166 40.519 1.00 24.06 237 LEU A C 1
ATOM 1654 O O . LEU A 1 245 ? 15.627 29.044 40.274 1.00 24.77 237 LEU A O 1
ATOM 1659 N N . THR A 1 246 ? 15.574 30.875 41.577 1.00 23.14 238 THR A N 1
ATOM 1660 C CA . THR A 1 246 ? 16.513 30.294 42.531 1.00 26.64 238 THR A CA 1
ATOM 1661 C C . THR A 1 246 ? 16.376 31.029 43.859 1.00 30.11 238 THR A C 1
ATOM 1662 O O . THR A 1 246 ? 15.825 32.131 43.925 1.00 30.62 238 THR A O 1
ATOM 1666 N N . ASN A 1 247 ? 16.863 30.388 44.923 1.00 33.23 239 ASN A N 1
ATOM 1667 C CA . ASN A 1 247 ? 16.993 31.017 46.232 1.00 32.76 239 ASN A CA 1
ATOM 1668 C C . ASN A 1 247 ? 18.435 31.368 46.557 1.00 38.35 239 ASN A C 1
ATOM 1669 O O . ASN A 1 247 ? 18.695 31.985 47.595 1.00 36.71 239 ASN A O 1
ATOM 1674 N N . ASP A 1 248 ? 19.373 30.986 45.693 1.00 30.49 240 ASP A N 1
ATOM 1675 C CA . ASP A 1 248 ? 20.800 31.157 45.928 1.00 32.80 240 ASP A CA 1
ATOM 1676 C C . ASP A 1 248 ? 21.267 32.410 45.194 1.00 33.56 240 ASP A C 1
ATOM 1677 O O . ASP A 1 248 ? 21.207 32.473 43.964 1.00 40.47 240 ASP A O 1
ATOM 1682 N N . GLU A 1 249 ? 21.767 33.391 45.946 1.00 34.25 241 GLU A N 1
ATOM 1683 C CA . GLU A 1 249 ? 22.100 34.674 45.337 1.00 38.66 241 GLU A CA 1
ATOM 1684 C C . GLU A 1 249 ? 23.216 34.532 44.305 1.00 37.87 241 GLU A C 1
ATOM 1685 O O . GLU A 1 249 ? 23.210 35.224 43.284 1.00 36.43 241 GLU A O 1
ATOM 1691 N N . GLU A 1 250 ? 24.177 33.632 44.548 1.00 36.33 242 GLU A N 1
ATOM 1692 C CA . GLU A 1 250 ? 25.296 33.473 43.619 1.00 39.93 242 GLU A CA 1
ATOM 1693 C C . GLU A 1 250 ? 24.855 32.791 42.327 1.00 38.45 242 GLU A C 1
ATOM 1694 O O . GLU A 1 250 ? 25.319 33.163 41.243 1.00 39.44 242 GLU A O 1
ATOM 1696 N N . ILE A 1 251 ? 23.965 31.793 42.418 1.00 33.34 243 ILE A N 1
ATOM 1697 C CA . ILE A 1 251 ? 23.352 31.243 41.206 1.00 32.74 243 ILE A CA 1
ATOM 1698 C C . ILE A 1 251 ? 22.616 32.334 40.443 1.00 34.78 243 ILE A C 1
ATOM 1699 O O . ILE A 1 251 ? 22.721 32.437 39.213 1.00 33.97 243 ILE A O 1
ATOM 1704 N N . ALA A 1 252 ? 21.839 33.155 41.159 1.00 33.02 244 ALA A N 1
ATOM 1705 C CA . ALA A 1 252 ? 21.071 34.206 40.496 1.00 31.55 244 ALA A CA 1
ATOM 1706 C C . ALA A 1 252 ? 21.986 35.147 39.719 1.00 35.14 244 ALA A C 1
ATOM 1707 O O . ALA A 1 252 ? 21.698 35.498 38.569 1.00 36.26 244 ALA A O 1
ATOM 1709 N N . ALA A 1 253 ? 23.094 35.569 40.336 1.00 37.88 245 ALA A N 1
ATOM 1710 C CA . ALA A 1 253 ? 24.051 36.431 39.642 1.00 43.01 245 ALA A CA 1
ATOM 1711 C C . ALA A 1 253 ? 24.600 35.759 38.389 1.00 42.87 245 ALA A C 1
ATOM 1712 O O . ALA A 1 253 ? 24.697 36.391 37.331 1.00 41.82 245 ALA A O 1
ATOM 1714 N N . LYS A 1 254 ? 24.950 34.475 38.482 1.00 42.00 246 LYS A N 1
ATOM 1715 C CA . LYS A 1 254 ? 25.462 33.767 37.312 1.00 42.58 246 LYS A CA 1
ATOM 1716 C C . LYS A 1 254 ? 24.394 33.632 36.231 1.00 41.37 246 LYS A C 1
ATOM 1717 O O . LYS A 1 254 ? 24.697 33.751 35.038 1.00 39.03 246 LYS A O 1
ATOM 1723 N N . ILE A 1 255 ? 23.144 33.374 36.622 1.00 37.11 247 ILE A N 1
ATOM 1724 C CA . ILE A 1 255 ? 22.070 33.291 35.634 1.00 38.06 247 ILE A CA 1
ATOM 1725 C C . ILE A 1 255 ? 21.909 34.624 34.917 1.00 42.04 247 ILE A C 1
ATOM 1726 O O . ILE A 1 255 ? 21.745 34.674 33.691 1.00 38.54 247 ILE A O 1
ATOM 1731 N N . ASP A 1 256 ? 21.951 35.725 35.670 1.00 41.45 248 ASP A N 1
ATOM 1732 C CA . ASP A 1 256 ? 21.751 37.036 35.061 1.00 44.69 248 ASP A CA 1
ATOM 1733 C C . ASP A 1 256 ? 22.825 37.342 34.025 1.00 53.83 248 ASP A C 1
ATOM 1734 O O . ASP A 1 256 ? 22.546 38.024 33.032 1.00 59.67 248 ASP A O 1
ATOM 1739 N N . LYS A 1 257 ? 24.052 36.844 34.229 1.00 55.81 249 LYS A N 1
ATOM 1740 C CA . LYS A 1 257 ? 25.131 37.095 33.275 1.00 53.75 249 LYS A CA 1
ATOM 1741 C C . LYS A 1 257 ? 25.012 36.209 32.034 1.00 57.65 249 LYS A C 1
ATOM 1742 O O . LYS A 1 257 ? 25.299 36.661 30.919 1.00 52.07 249 LYS A O 1
ATOM 1744 N N . ALA A 1 258 ? 24.580 34.955 32.199 1.00 52.06 250 ALA A N 1
ATOM 1745 C CA . ALA A 1 258 ? 24.493 34.030 31.072 1.00 52.43 250 ALA A CA 1
ATOM 1746 C C . ALA A 1 258 ? 23.328 34.333 30.137 1.00 66.66 250 ALA A C 1
ATOM 1747 O O . ALA A 1 258 ? 23.373 33.938 28.966 1.00 69.07 250 ALA A O 1
ATOM 1749 N N . ILE A 1 259 ? 22.293 35.010 30.627 1.00 69.13 251 ILE A N 1
ATOM 1750 C CA . ILE A 1 259 ? 21.126 35.348 29.824 1.00 72.58 251 ILE A CA 1
ATOM 1751 C C . ILE A 1 259 ? 21.348 36.690 29.132 1.00 76.44 251 ILE A C 1
ATOM 1752 O O . ILE A 1 259 ? 21.055 36.846 27.945 1.00 81.25 251 ILE A O 1
ATOM 1757 N N . GLY A 1 266 ? 18.468 42.747 24.051 1.00 94.39 258 GLY A N 1
ATOM 1758 C CA . GLY A 1 266 ? 17.238 43.401 23.641 1.00 90.04 258 GLY A CA 1
ATOM 1759 C C . GLY A 1 266 ? 16.024 42.949 24.433 1.00 77.92 258 GLY A C 1
ATOM 1760 O O . GLY A 1 266 ? 15.493 41.863 24.194 1.00 77.65 258 GLY A O 1
ATOM 1761 N N . PRO A 1 267 ? 15.581 43.784 25.383 1.00 66.18 259 PRO A N 1
ATOM 1762 C CA . PRO A 1 267 ? 14.436 43.410 26.227 1.00 53.14 259 PRO A CA 1
ATOM 1763 C C . PRO A 1 267 ? 13.108 43.730 25.562 1.00 36.31 259 PRO A C 1
ATOM 1764 O O . PRO A 1 267 ? 12.871 44.873 25.156 1.00 44.56 259 PRO A O 1
ATOM 1768 N N . LEU A 1 268 ? 12.240 42.737 25.419 1.00 29.42 260 LEU A N 1
ATOM 1769 C CA . LEU A 1 268 ? 10.943 42.954 24.777 1.00 33.39 260 LEU A CA 1
ATOM 1770 C C . LEU A 1 268 ? 9.947 43.349 25.863 1.00 27.14 260 LEU A C 1
ATOM 1771 O O . LEU A 1 268 ? 9.405 42.491 26.551 1.00 24.67 260 LEU A O 1
ATOM 1776 N N . MET A 1 269 ? 9.700 44.655 26.021 1.00 29.74 261 MET A N 1
ATOM 1777 C CA . MET A 1 269 ? 8.934 45.105 27.183 1.00 29.48 261 MET A CA 1
ATOM 1778 C C . MET A 1 269 ? 7.486 44.647 27.133 1.00 27.01 261 MET A C 1
ATOM 1779 O O . MET A 1 269 ? 6.882 44.407 28.183 1.00 27.39 261 MET A O 1
ATOM 1784 N N . HIS A 1 270 ? 6.902 44.527 25.937 1.00 25.95 262 HIS A N 1
ATOM 1785 C CA . HIS A 1 270 ? 5.537 44.005 25.847 1.00 22.36 262 HIS A CA 1
ATOM 1786 C C . HIS A 1 270 ? 5.461 42.546 26.294 1.00 27.19 262 HIS A C 1
ATOM 1787 O O . HIS A 1 270 ? 4.447 42.131 26.866 1.00 24.37 262 HIS A O 1
ATOM 1794 N N . VAL A 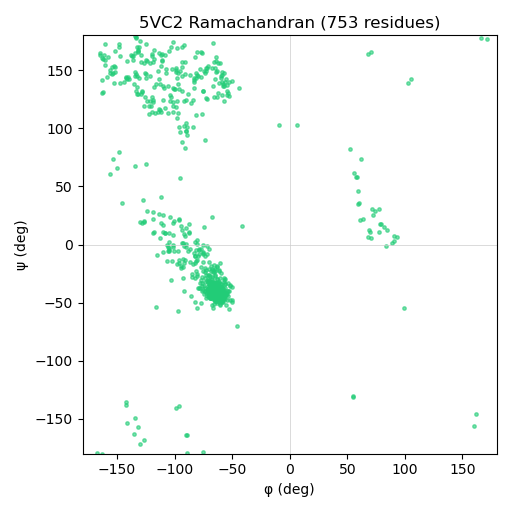1 271 ? 6.509 41.758 26.048 1.00 22.81 263 VAL A N 1
ATOM 1795 C CA . VAL A 1 271 ? 6.515 40.362 26.489 1.00 22.44 263 VAL A CA 1
ATOM 1796 C C . VAL A 1 271 ? 6.727 40.265 28.003 1.00 26.73 263 VAL A C 1
ATOM 1797 O O . VAL A 1 271 ? 6.097 39.444 28.686 1.00 21.68 263 VAL A O 1
ATOM 1801 N N . ILE A 1 272 ? 7.648 41.061 28.541 1.00 23.85 264 ILE A N 1
ATOM 1802 C CA . ILE A 1 272 ? 7.864 41.057 29.992 1.00 25.27 264 ILE A CA 1
ATOM 1803 C C . ILE A 1 272 ? 6.610 41.525 30.720 1.00 21.98 264 ILE A C 1
ATOM 1804 O O . ILE A 1 272 ? 6.199 40.927 31.719 1.00 22.80 264 ILE A O 1
ATOM 1809 N N . ALA A 1 273 ? 5.967 42.590 30.225 1.00 20.17 265 ALA A N 1
ATOM 1810 C CA . ALA A 1 273 ? 4.675 42.982 30.793 1.00 20.10 265 ALA A CA 1
ATOM 1811 C C . ALA A 1 273 ? 3.663 41.846 30.723 1.00 22.77 265 ALA A C 1
ATOM 1812 O O . ALA A 1 273 ? 2.925 41.600 31.689 1.00 22.05 265 ALA A O 1
ATOM 1814 N N . ALA A 1 274 ? 3.599 41.156 29.575 1.00 23.52 266 ALA A N 1
ATOM 1815 C CA . ALA A 1 274 ? 2.669 40.043 29.410 1.00 22.10 266 ALA A CA 1
ATOM 1816 C C . ALA A 1 274 ? 2.929 38.936 30.425 1.00 22.36 266 ALA A C 1
ATOM 1817 O O . ALA A 1 274 ? 1.983 38.309 30.933 1.00 21.73 266 ALA A O 1
ATOM 1819 N N . LYS A 1 275 ? 4.201 38.656 30.713 1.00 21.05 267 LYS A N 1
ATOM 1820 C CA . LYS A 1 275 ? 4.513 37.665 31.749 1.00 18.40 267 LYS A CA 1
ATOM 1821 C C . LYS A 1 275 ? 4.023 38.129 33.114 1.00 20.73 267 LYS A C 1
ATOM 1822 O O . LYS A 1 275 ? 3.470 37.335 33.889 1.00 24.76 267 LYS A O 1
ATOM 1828 N N . ALA A 1 276 ? 4.238 39.411 33.429 1.00 22.90 268 ALA A N 1
ATOM 1829 C CA . ALA A 1 276 ? 3.769 39.972 34.696 1.00 21.67 268 ALA A CA 1
ATOM 1830 C C . ALA A 1 276 ? 2.253 39.889 34.820 1.00 26.19 268 ALA A C 1
ATOM 1831 O O . ALA A 1 276 ? 1.726 39.573 35.894 1.00 24.34 268 ALA A O 1
ATOM 1833 N N . VAL A 1 277 ? 1.539 40.199 33.732 1.00 21.74 269 VAL A N 1
ATOM 1834 C CA . VAL A 1 277 ? 0.085 40.073 33.696 1.00 18.42 269 VAL A CA 1
ATOM 1835 C C . VAL A 1 277 ? -0.332 38.642 34.005 1.00 24.06 269 VAL A C 1
ATOM 1836 O O . VAL A 1 277 ? 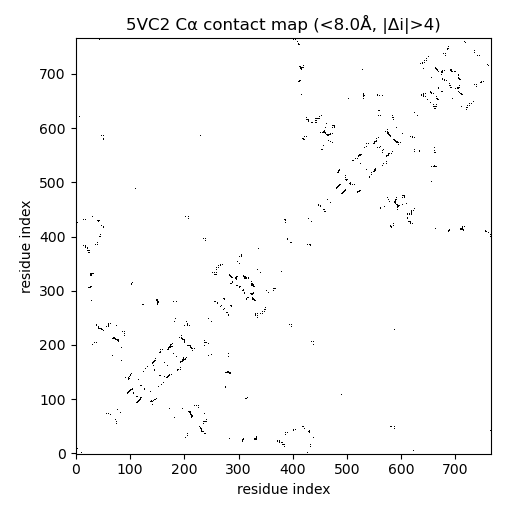-1.260 38.397 34.793 1.00 22.58 269 VAL A O 1
ATOM 1840 N N . GLY A 1 278 ? 0.325 37.677 33.361 1.00 20.28 270 GLY A N 1
ATOM 1841 C CA . GLY A 1 278 ? -0.011 36.282 33.596 1.00 24.39 270 GLY A CA 1
ATOM 1842 C C . GLY A 1 278 ? 0.241 35.864 35.033 1.00 23.98 270 GLY A C 1
ATOM 1843 O O . GLY A 1 278 ? -0.573 35.156 35.635 1.00 23.87 270 GLY A O 1
ATOM 1844 N N . PHE A 1 279 ? 1.359 36.314 35.608 1.00 23.15 271 PHE A N 1
ATOM 1845 C CA . PHE A 1 279 ? 1.693 35.927 36.979 1.00 23.44 271 PHE A CA 1
ATOM 1846 C C . PHE A 1 279 ? 0.643 36.413 37.972 1.00 25.57 271 PHE A C 1
ATOM 1847 O O . PHE A 1 279 ? 0.322 35.704 38.932 1.00 24.40 271 PHE A O 1
ATOM 1855 N N . LYS A 1 280 ? 0.090 37.616 37.759 1.00 25.82 272 LYS A N 1
ATOM 1856 C CA . LYS A 1 280 ? -0.940 38.123 38.667 1.00 27.23 272 LYS A CA 1
ATOM 1857 C C . LYS A 1 280 ? -2.241 37.339 38.528 1.00 25.04 272 LYS A C 1
ATOM 1858 O O . LYS A 1 280 ? -2.911 37.057 39.531 1.00 26.22 272 LYS A O 1
ATOM 1864 N N . GLU A 1 281 ? -2.618 36.980 37.298 1.00 21.48 273 GLU A N 1
ATOM 1865 C CA . GLU A 1 281 ? -3.700 36.011 37.124 1.00 23.31 273 GLU A CA 1
ATOM 1866 C C . GLU A 1 281 ? -3.399 34.710 37.869 1.00 25.86 273 GLU A C 1
ATOM 1867 O O . GLU A 1 281 ? -4.289 34.136 38.501 1.00 24.52 273 GLU A O 1
ATOM 1873 N N . ASN A 1 282 ? -2.154 34.222 37.797 1.00 24.22 274 ASN A N 1
ATOM 1874 C CA . ASN A 1 282 ? -1.818 32.944 38.430 1.00 21.50 274 ASN A CA 1
ATOM 1875 C C . ASN A 1 282 ? -1.903 32.995 39.953 1.00 28.80 274 ASN A C 1
ATOM 1876 O O . ASN A 1 282 ? -2.013 31.940 40.591 1.00 25.18 274 ASN A O 1
ATOM 1881 N N . LEU A 1 283 ? -1.810 34.185 40.549 1.00 25.74 275 LEU A N 1
ATOM 1882 C CA . LEU A 1 283 ? -1.900 34.328 42.001 1.00 27.49 275 LEU A CA 1
ATOM 1883 C C . LEU A 1 283 ? -3.333 34.311 42.520 1.00 32.70 275 LEU A C 1
ATOM 1884 O O . LEU A 1 283 ? -3.533 34.171 43.735 1.00 31.78 275 LEU A O 1
ATOM 1889 N N . LYS A 1 284 ? -4.327 34.442 41.646 1.00 31.08 276 LYS A N 1
ATOM 1890 C CA . LYS A 1 284 ? -5.707 34.561 42.098 1.00 28.92 276 LYS A CA 1
ATOM 1891 C C . LYS A 1 284 ? -6.240 33.213 42.578 1.00 35.52 276 LYS A C 1
ATOM 1892 O O . LYS A 1 284 ? -5.831 32.159 42.077 1.00 30.38 276 LYS A O 1
ATOM 1898 N N . PRO A 1 285 ? -7.164 33.219 43.548 1.00 36.55 277 PRO A N 1
ATOM 1899 C CA . PRO A 1 285 ? -7.831 31.960 43.925 1.00 35.94 277 PRO A CA 1
ATOM 1900 C C . PRO A 1 285 ? -8.512 31.269 42.758 1.00 32.13 277 PRO A C 1
ATOM 1901 O O . PRO A 1 285 ? -8.573 30.032 42.736 1.00 32.61 277 PRO A O 1
ATOM 1905 N N . GLU A 1 286 ? -9.052 32.028 41.802 1.00 28.38 278 GLU A N 1
ATOM 1906 C CA . GLU A 1 286 ? -9.632 31.418 40.613 1.00 35.81 278 GLU A CA 1
ATOM 1907 C C . GLU A 1 286 ? -8.619 30.543 39.881 1.00 30.09 278 GLU A C 1
ATOM 1908 O O . GLU A 1 286 ? -9.005 29.581 39.208 1.00 27.02 278 GLU A O 1
ATOM 1914 N N . PHE A 1 287 ? -7.329 30.859 39.979 1.00 24.54 279 PHE A N 1
ATOM 1915 C CA . PHE A 1 287 ? -6.373 30.027 39.259 1.00 19.22 279 PHE A CA 1
ATOM 1916 C C . PHE A 1 287 ? -6.119 28.716 39.991 1.00 25.76 279 PHE A C 1
ATOM 1917 O O . PHE A 1 287 ? -5.871 27.694 39.345 1.00 22.29 279 PHE A O 1
ATOM 1925 N N . LYS A 1 288 ? -6.169 28.725 41.330 1.00 22.29 280 LYS A N 1
ATOM 1926 C CA . LYS A 1 288 ? -6.159 27.467 42.071 1.00 23.00 280 LYS A CA 1
ATOM 1927 C C . LYS A 1 288 ? -7.370 26.604 41.723 1.00 20.00 280 LYS A C 1
ATOM 1928 O O . LYS A 1 288 ? -7.246 25.378 41.605 1.00 26.73 280 LYS A O 1
ATOM 1934 N N . ALA A 1 289 ? -8.558 27.211 41.594 1.00 20.86 281 ALA A N 1
ATOM 1935 C CA . ALA A 1 289 ? -9.733 26.444 41.175 1.00 28.09 281 ALA A CA 1
ATOM 1936 C C . ALA A 1 289 ? -9.533 25.858 39.776 1.00 27.43 281 ALA A C 1
ATOM 1937 O O . ALA A 1 289 ? -9.969 24.734 39.488 1.00 21.09 281 ALA A O 1
ATOM 1939 N N . TYR A 1 290 ? -8.876 26.607 38.897 1.00 22.40 282 TYR A N 1
ATOM 1940 C CA . TYR A 1 290 ? -8.569 26.086 37.566 1.00 25.33 282 TYR A CA 1
ATOM 1941 C C . TYR A 1 290 ? -7.626 24.888 37.654 1.00 22.46 282 TYR A C 1
ATOM 1942 O O . TYR A 1 290 ? -7.875 23.845 37.046 1.00 20.71 282 TYR A O 1
ATOM 1951 N N . ALA A 1 291 ? -6.542 25.012 38.427 1.00 17.81 283 ALA A N 1
ATOM 1952 C CA . ALA A 1 291 ? -5.620 23.891 38.578 1.00 20.91 283 ALA A CA 1
ATOM 1953 C C . ALA A 1 291 ? -6.323 22.657 39.139 1.00 25.60 283 ALA A C 1
ATOM 1954 O O . ALA A 1 291 ? -6.047 21.529 38.704 1.00 21.02 283 ALA A O 1
ATOM 1956 N N . LYS A 1 292 ? -7.244 22.844 40.097 1.00 20.97 284 LYS A N 1
ATOM 1957 C CA . LYS A 1 292 ? -7.982 21.703 40.637 1.00 22.73 284 LYS A CA 1
ATOM 1958 C C . LYS A 1 292 ? -8.888 21.077 39.580 1.00 23.32 284 LYS A C 1
ATOM 1959 O O . LYS A 1 292 ? -9.079 19.858 39.560 1.00 23.11 284 LYS A O 1
ATOM 1965 N N . LEU A 1 293 ? -9.479 21.907 38.720 1.00 21.65 285 LEU A N 1
ATOM 1966 C CA . LEU A 1 293 ? -10.315 21.401 37.629 1.00 23.56 285 LEU A CA 1
ATOM 1967 C C . LEU A 1 293 ? -9.484 20.636 36.597 1.00 20.60 285 LEU A C 1
ATOM 1968 O O . LEU A 1 293 ? -9.920 19.595 36.090 1.00 22.82 285 LEU A O 1
ATOM 1973 N N . VAL A 1 294 ? -8.299 21.151 36.251 1.00 18.54 286 VAL A N 1
ATOM 1974 C CA . VAL A 1 294 ? -7.386 20.412 35.372 1.00 22.03 286 VAL A CA 1
ATOM 1975 C C . VAL A 1 294 ? -7.171 19.002 35.909 1.00 26.23 286 VAL A C 1
ATOM 1976 O O . VAL A 1 294 ? -7.282 18.008 35.182 1.00 22.36 286 VAL A O 1
ATOM 1980 N N . LYS A 1 295 ? -6.890 18.898 37.209 1.00 20.67 287 LYS A N 1
ATOM 1981 C CA . LYS A 1 295 ? -6.653 17.591 37.809 1.00 19.91 287 LYS A CA 1
ATOM 1982 C C . LYS A 1 295 ? -7.929 16.752 37.893 1.00 23.12 287 LYS A C 1
ATOM 1983 O O . LYS A 1 295 ? -7.906 15.551 37.577 1.00 22.00 287 LYS A O 1
ATOM 1989 N N . SER A 1 296 ? -9.051 17.342 38.327 1.00 19.76 288 SER A N 1
ATOM 1990 C CA . SER A 1 296 ? -10.258 16.529 38.488 1.00 22.35 288 SER A CA 1
ATOM 1991 C C . SER A 1 296 ? -10.790 16.057 37.135 1.00 22.23 288 SER A C 1
ATOM 1992 O O . SER A 1 296 ? -11.305 14.935 37.020 1.00 22.97 288 SER A O 1
ATOM 1995 N N . ASN A 1 297 ? -10.680 16.890 36.096 1.00 22.75 289 ASN A N 1
ATOM 1996 C CA . ASN A 1 297 ? -11.092 16.449 34.768 1.00 23.13 289 ASN A CA 1
ATOM 1997 C C . ASN A 1 297 ? -10.264 15.259 34.302 1.00 22.77 289 ASN A C 1
ATOM 1998 O O . ASN A 1 297 ? -10.792 14.341 33.661 1.00 24.09 289 ASN A O 1
ATOM 2003 N N . MET A 1 298 ? -8.962 15.256 34.602 1.00 22.22 290 MET A N 1
ATOM 2004 C CA A MET A 1 298 ? -8.115 14.102 34.291 0.55 24.25 290 MET A CA 1
ATOM 2005 C CA B MET A 1 298 ? -8.152 14.098 34.249 0.45 23.72 290 MET A CA 1
ATOM 2006 C C . MET A 1 298 ? -8.596 12.856 35.017 1.00 23.18 290 MET A C 1
ATOM 2007 O O . MET A 1 298 ? -8.587 11.750 34.463 1.00 22.51 290 MET A O 1
ATOM 2016 N N . GLN A 1 299 ? -8.980 13.009 36.293 1.00 21.82 291 GLN A N 1
ATOM 2017 C CA . GLN A 1 299 ? -9.484 11.860 37.039 1.00 23.66 291 GLN A CA 1
ATOM 2018 C C . GLN A 1 299 ? -10.750 11.311 36.401 1.00 26.25 291 GLN A C 1
ATOM 2019 O O . GLN A 1 299 ? -10.920 10.089 36.292 1.00 26.18 291 GLN A O 1
ATOM 2025 N N . VAL A 1 300 ? -11.641 12.201 35.958 1.00 23.78 292 VAL A N 1
ATOM 2026 C CA . VAL A 1 300 ? -12.868 11.764 35.295 1.00 26.26 292 VAL A CA 1
ATOM 2027 C C . VAL A 1 300 ? -12.531 11.004 34.020 1.00 25.74 292 VAL A C 1
ATOM 2028 O O . VAL A 1 300 ? -13.103 9.939 33.741 1.00 25.41 292 VAL A O 1
ATOM 2032 N N . LEU A 1 301 ? -11.596 11.537 33.231 1.00 23.67 293 LEU A N 1
ATOM 2033 C CA . LEU A 1 301 ? -11.244 10.895 31.971 1.00 26.02 293 LEU A CA 1
ATOM 2034 C C . LEU A 1 301 ? -10.602 9.535 32.212 1.00 28.85 293 LEU A C 1
ATOM 2035 O O . LEU A 1 301 ? -10.960 8.544 31.565 1.00 28.38 293 LEU A O 1
ATOM 2040 N N . ALA A 1 302 ? -9.650 9.467 33.149 1.00 24.49 294 ALA A N 1
ATOM 2041 C CA . ALA A 1 302 ? -8.983 8.202 33.442 1.00 28.13 294 ALA A CA 1
ATOM 2042 C C . ALA A 1 302 ? -9.988 7.138 33.876 1.00 29.63 294 ALA A C 1
ATOM 2043 O O . ALA A 1 302 ? -9.957 5.998 33.396 1.00 32.61 294 ALA A O 1
ATOM 2045 N N . LYS A 1 303 ? -10.897 7.502 34.781 1.00 27.03 295 LYS A N 1
ATOM 2046 C CA . LYS A 1 303 ? -11.906 6.555 35.269 1.00 32.98 295 LYS A CA 1
ATOM 2047 C C . LYS A 1 303 ? -12.798 6.046 34.138 1.00 33.54 295 LYS A C 1
ATOM 2048 O O . LYS A 1 303 ? -13.071 4.843 34.044 1.00 36.25 295 LYS A O 1
ATOM 2054 N N . ALA A 1 304 ? -13.258 6.947 33.268 1.00 30.45 296 ALA A N 1
ATOM 2055 C CA . ALA A 1 304 ? -14.087 6.538 32.140 1.00 32.15 296 ALA A CA 1
ATOM 2056 C C . ALA A 1 304 ? -13.348 5.562 31.231 1.00 35.33 296 ALA A C 1
ATOM 2057 O O . ALA A 1 304 ? -13.918 4.555 30.802 1.00 32.16 296 ALA A O 1
ATOM 2059 N N . LEU A 1 305 ? -12.079 5.841 30.919 1.00 34.99 297 LEU A N 1
ATOM 2060 C CA . LEU A 1 305 ? -11.342 4.953 30.022 1.00 31.06 297 LEU A CA 1
ATOM 2061 C C . LEU A 1 305 ? -11.087 3.596 30.666 1.00 33.21 297 LEU A C 1
ATOM 2062 O O . LEU A 1 305 ? -11.255 2.554 30.018 1.00 32.57 297 LEU A O 1
ATOM 2067 N N . LYS A 1 306 ? -10.675 3.585 31.940 1.00 31.71 298 LYS A N 1
ATOM 2068 C CA . LYS A 1 306 ? -10.386 2.324 32.607 1.00 35.40 298 LYS A CA 1
ATOM 2069 C C . LYS A 1 306 ? -11.643 1.488 32.796 1.00 36.49 298 LYS A C 1
ATOM 2070 O O . LYS A 1 306 ? -11.570 0.256 32.783 1.00 41.40 298 LYS A O 1
ATOM 2076 N N . GLU A 1 307 ? -12.802 2.130 32.964 1.00 34.42 299 GLU A N 1
ATOM 2077 C CA . GLU A 1 307 ? -14.039 1.364 33.060 1.00 41.07 299 GLU A CA 1
ATOM 2078 C C . GLU A 1 307 ? -14.423 0.736 31.729 1.00 42.64 299 GLU A C 1
ATOM 2079 O O . GLU A 1 307 ? -15.187 -0.236 31.711 1.00 41.37 299 GLU A O 1
ATOM 2085 N N . LYS A 1 308 ? -13.907 1.259 30.620 1.00 37.29 300 LYS A N 1
ATOM 2086 C CA . LYS A 1 308 ? -14.088 0.647 29.311 1.00 40.17 300 LYS A CA 1
ATOM 2087 C C . LYS A 1 308 ? -12.922 -0.262 28.933 1.00 43.74 300 LYS A C 1
ATOM 2088 O O . LYS A 1 308 ? -12.754 -0.579 27.747 1.00 42.09 300 LYS A O 1
ATOM 2094 N N . ASN A 1 309 ? -12.101 -0.644 29.918 1.00 42.68 301 ASN A N 1
ATOM 2095 C CA . ASN A 1 309 ? -11.042 -1.651 29.791 1.00 55.21 301 ASN A CA 1
ATOM 2096 C C . ASN A 1 309 ? -9.850 -1.168 28.971 1.00 53.03 301 ASN A C 1
ATOM 2097 O O . ASN A 1 309 ? -9.116 -1.976 28.398 1.00 52.64 301 ASN A O 1
ATOM 2102 N N . HIS A 1 310 ? -9.637 0.137 28.911 1.00 40.73 302 HIS A N 1
ATOM 2103 C CA . HIS A 1 310 ? -8.416 0.681 28.342 1.00 37.28 302 HIS A CA 1
ATOM 2104 C C . HIS A 1 310 ? -7.335 0.744 29.417 1.00 38.61 302 HIS A C 1
ATOM 2105 O O . HIS A 1 310 ? -7.626 0.948 30.596 1.00 40.24 302 HIS A O 1
ATOM 2112 N N . LYS A 1 311 ? -6.089 0.528 29.003 1.00 38.17 303 LYS A N 1
ATOM 2113 C CA . LYS A 1 311 ? -4.951 0.529 29.914 1.00 33.18 303 LYS A CA 1
ATOM 2114 C C . LYS A 1 311 ? -4.258 1.887 29.903 1.00 32.49 303 LYS A C 1
ATOM 2115 O O . LYS A 1 311 ? -4.040 2.478 28.843 1.00 30.90 303 LYS A O 1
ATOM 2117 N N . LEU A 1 312 ? -3.884 2.358 31.087 1.00 31.72 304 LEU A N 1
ATOM 2118 C CA . LEU A 1 312 ? -3.176 3.618 31.257 1.00 30.70 304 LEU A CA 1
ATOM 2119 C C . LEU A 1 312 ? -1.789 3.354 31.838 1.00 34.21 304 LEU A C 1
ATOM 2120 O O . LEU A 1 312 ? -1.633 2.523 32.736 1.00 39.04 304 LEU A O 1
ATOM 2125 N N . VAL A 1 313 ? -0.779 4.053 31.310 1.00 30.07 305 VAL A N 1
ATOM 2126 C CA . VAL A 1 313 ? 0.565 3.953 31.872 1.00 28.30 305 VAL A CA 1
ATOM 2127 C C . VAL A 1 313 ? 0.553 4.447 33.314 1.00 27.86 305 VAL A C 1
ATOM 2128 O O . VAL A 1 313 ? 0.054 5.539 33.609 1.00 29.10 305 VAL A O 1
ATOM 2132 N N . SER A 1 314 ? 1.119 3.643 34.215 1.00 30.93 306 SER A N 1
ATOM 2133 C CA . SER A 1 314 ? 1.141 3.847 35.666 1.00 39.42 306 SER A CA 1
ATOM 2134 C C . SER A 1 314 ? -0.225 3.657 36.313 1.00 38.86 306 SER A C 1
ATOM 2135 O O . SER A 1 314 ? -0.366 3.894 37.520 1.00 38.10 306 SER A O 1
ATOM 2138 N N . GLY A 1 315 ? -1.232 3.222 35.557 1.00 35.27 307 GLY A N 1
ATOM 2139 C CA . GLY A 1 315 ? -2.547 2.970 36.107 1.00 40.20 307 GLY A CA 1
ATOM 2140 C C . GLY A 1 315 ? -3.440 4.183 36.227 1.00 39.92 307 GLY A C 1
ATOM 2141 O O . GLY A 1 315 ? -4.597 4.044 36.656 1.00 34.31 307 GLY A O 1
ATOM 2142 N N . GLY A 1 316 ? -2.953 5.363 35.861 1.00 29.73 308 GLY A N 1
ATOM 2143 C CA . GLY A 1 316 ? -3.740 6.577 35.984 1.00 30.72 308 GLY A CA 1
ATOM 2144 C C . GLY A 1 316 ? -2.837 7.799 35.936 1.00 31.47 308 GLY A C 1
ATOM 2145 O O . GLY A 1 316 ? -1.817 7.806 35.242 1.00 25.87 308 GLY A O 1
ATOM 2146 N N . THR A 1 317 ? -3.235 8.824 36.690 1.00 25.65 309 THR A N 1
ATOM 2147 C CA . THR A 1 317 ? -2.517 10.090 36.661 1.00 21.84 309 THR A CA 1
ATOM 2148 C C . THR A 1 317 ? -2.685 10.808 37.983 1.00 24.63 309 THR A C 1
ATOM 2149 O O . THR A 1 317 ? -3.675 10.613 38.695 1.00 26.02 309 THR A O 1
ATOM 2153 N N . SER A 1 318 ? -1.693 11.639 38.301 1.00 24.40 310 SER A N 1
ATOM 2154 C CA . SER A 1 318 ? -1.778 12.587 39.401 1.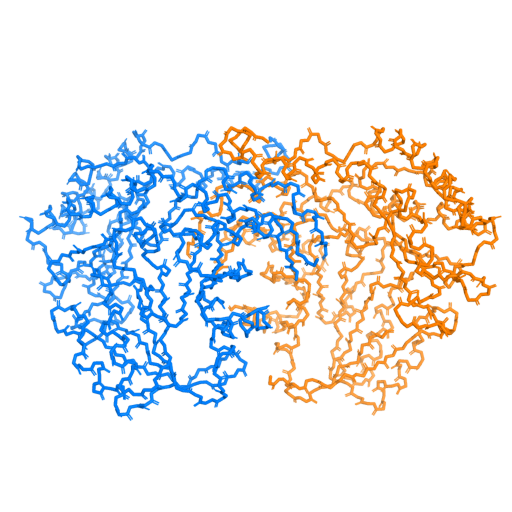00 24.18 310 SER A CA 1
ATOM 2155 C C . SER A 1 318 ? -1.661 14.024 38.915 1.00 25.85 310 SER A C 1
ATOM 2156 O O . SER A 1 318 ? -1.483 14.934 39.738 1.00 25.71 310 SER A O 1
ATOM 2159 N N . ASN A 1 319 ? -1.719 14.260 37.602 1.00 19.99 311 ASN A N 1
ATOM 2160 C CA . ASN A 1 319 ? -1.531 15.633 37.157 1.00 21.07 311 ASN A CA 1
ATOM 2161 C C . ASN A 1 319 ? -2.456 15.959 35.988 1.00 24.22 311 ASN A C 1
ATOM 2162 O O . ASN A 1 319 ? -3.633 15.573 36.006 1.00 22.09 311 ASN A O 1
ATOM 2167 N N . HIS A 1 320 ? -1.937 16.674 34.990 1.00 20.96 312 HIS A N 1
ATOM 2168 C CA . HIS A 1 320 ? -2.701 17.217 33.867 1.00 20.73 312 HIS A CA 1
ATOM 2169 C C . HIS A 1 320 ? -2.754 16.287 32.657 1.00 22.86 312 HIS A C 1
ATOM 2170 O O . HIS A 1 320 ? -3.407 16.632 31.655 1.00 23.13 312 HIS A O 1
ATOM 2177 N N . LEU A 1 321 ? -2.103 15.128 32.707 1.00 20.96 313 LEU A N 1
ATOM 2178 C CA . LEU A 1 321 ? -2.016 14.289 31.521 1.00 23.49 313 LEU A CA 1
ATOM 2179 C C . LEU A 1 321 ? -2.155 12.817 31.889 1.00 24.79 313 LEU A C 1
ATOM 2180 O O . LEU A 1 321 ? -1.889 12.410 33.024 1.00 22.49 313 LEU A O 1
ATOM 2185 N N . LEU A 1 322 ? -2.548 12.014 30.898 1.00 20.88 314 LEU A N 1
ATOM 2186 C CA . LEU A 1 322 ? -2.438 10.566 30.988 1.00 24.09 314 LEU A CA 1
ATOM 2187 C C . LEU A 1 322 ? -1.805 10.026 29.708 1.00 26.17 314 LEU A C 1
ATOM 2188 O O . LEU A 1 322 ? -1.694 10.720 28.687 1.00 22.95 314 LEU A O 1
ATOM 2193 N N . LEU A 1 323 ? -1.387 8.765 29.779 1.00 26.28 315 LEU A N 1
ATOM 2194 C CA . LEU A 1 323 ? -0.836 8.040 28.642 1.00 29.62 315 LEU A CA 1
ATOM 2195 C C . LEU A 1 323 ? -1.624 6.754 28.496 1.00 31.32 315 LEU A C 1
ATOM 2196 O O . LEU A 1 323 ? -1.628 5.929 29.415 1.00 29.76 315 LEU A O 1
ATOM 2201 N N . MET A 1 324 ? -2.286 6.579 27.355 1.00 26.40 316 MET A N 1
ATOM 2202 C CA . MET A 1 324 ? -2.934 5.312 27.066 1.00 27.18 316 MET A CA 1
ATOM 2203 C C . MET A 1 324 ? -1.903 4.310 26.564 1.00 32.04 316 MET A C 1
ATOM 2204 O O . MET A 1 324 ? -0.943 4.675 25.880 1.00 30.73 316 MET A O 1
ATOM 2209 N N . ASP A 1 325 ? -2.113 3.033 26.915 1.00 33.47 317 ASP A N 1
ATOM 2210 C CA . ASP A 1 325 ? -1.159 1.948 26.674 1.00 33.70 317 ASP A CA 1
ATOM 2211 C C . ASP A 1 325 ? -1.765 0.967 25.672 1.00 34.38 317 ASP A C 1
ATOM 2212 O O . ASP A 1 325 ? -2.740 0.274 25.989 1.00 34.42 317 ASP A O 1
ATOM 2217 N N . PHE A 1 326 ? -1.165 0.882 24.478 1.00 34.96 318 PHE A N 1
ATOM 2218 C CA . PHE A 1 326 ? -1.671 0.043 23.395 1.00 33.72 318 PHE A CA 1
ATOM 2219 C C . PHE A 1 326 ? -0.719 -1.109 23.074 1.00 45.51 318 PHE A C 1
ATOM 2220 O O . PHE A 1 326 ? -0.696 -1.606 21.943 1.00 42.46 318 PHE A O 1
ATOM 2228 N N . LEU A 1 327 ? 0.077 -1.543 24.058 1.00 44.60 319 LEU A N 1
ATOM 2229 C CA . LEU A 1 327 ? 1.006 -2.643 23.816 1.00 43.70 319 LEU A CA 1
ATOM 2230 C C . LEU A 1 327 ? 0.271 -3.907 23.392 1.00 42.67 319 LEU A C 1
ATOM 2231 O O . LEU A 1 327 ? 0.745 -4.647 22.521 1.00 52.93 319 LEU A O 1
ATOM 2236 N N . ASP A 1 328 ? -0.890 -4.173 23.991 1.00 49.31 320 ASP A N 1
ATOM 2237 C CA . ASP A 1 328 ? -1.657 -5.380 23.705 1.00 50.21 320 ASP A CA 1
ATOM 2238 C C . ASP A 1 328 ? -2.870 -5.111 22.818 1.00 56.14 320 ASP A C 1
ATOM 2239 O O . ASP A 1 328 ? -3.829 -5.890 22.839 1.00 55.21 320 ASP A O 1
ATOM 2244 N N . LYS A 1 329 ? -2.848 -4.024 22.038 1.00 55.56 321 LYS A N 1
ATOM 2245 C CA . LYS A 1 329 ? -3.924 -3.737 21.102 1.00 53.25 321 LYS A CA 1
ATOM 2246 C C . LYS A 1 329 ? -3.433 -3.887 19.663 1.00 53.81 321 LYS A C 1
ATOM 2247 O O . LYS A 1 329 ? -2.236 -3.734 19.394 1.00 51.34 321 LYS A O 1
ATOM 2253 N N . PRO A 1 330 ? -4.324 -4.194 18.715 1.00 51.91 322 PRO A N 1
ATOM 2254 C CA . PRO A 1 330 ? -3.898 -4.355 17.320 1.00 53.80 322 PRO A CA 1
ATOM 2255 C C . PRO A 1 330 ? -3.724 -3.046 16.569 1.00 55.59 322 PRO A C 1
ATOM 2256 O O . PRO A 1 330 ? -3.452 -3.077 15.365 1.00 61.40 322 PRO A O 1
ATOM 2260 N N . TYR A 1 331 ? -3.882 -1.907 17.235 1.00 46.03 323 TYR A N 1
ATOM 2261 C CA . TYR A 1 331 ? -3.639 -0.601 16.645 1.00 46.12 323 TYR A CA 1
ATOM 2262 C C . TYR A 1 331 ? -2.517 0.088 17.406 1.00 45.17 323 TYR A C 1
ATOM 2263 O O . TYR A 1 331 ? -2.225 -0.246 18.556 1.00 45.32 323 TYR A O 1
ATOM 2272 N N . SER A 1 332 ? -1.906 1.072 16.761 1.00 43.76 324 SER A N 1
ATOM 2273 C CA . SER A 1 332 ? -0.760 1.778 17.313 1.00 42.68 324 SER A CA 1
ATOM 2274 C C . SER A 1 332 ? -1.151 3.153 17.844 1.00 38.20 324 SER A C 1
ATOM 2275 O O . SER A 1 332 ? -2.260 3.652 17.623 1.00 33.62 324 SER A O 1
ATOM 2278 N N . GLY A 1 333 ? -0.205 3.778 18.550 1.00 37.18 325 GLY A N 1
ATOM 2279 C CA . GLY A 1 333 ? -0.435 5.139 19.011 1.00 34.28 325 GLY A CA 1
ATOM 2280 C C . GLY A 1 333 ? -0.663 6.087 17.851 1.00 37.17 325 GLY A C 1
ATOM 2281 O O . GLY A 1 333 ? -1.528 6.966 17.910 1.00 30.95 325 GLY A O 1
ATOM 2282 N N . LYS A 1 334 ? 0.088 5.897 16.764 1.00 32.51 326 LYS A N 1
ATOM 2283 C CA . LYS A 1 334 ? -0.135 6.700 15.567 1.00 33.94 326 LYS A CA 1
ATOM 2284 C C . LYS A 1 334 ? -1.539 6.485 15.013 1.00 30.02 326 LYS A C 1
ATOM 2285 O O . LYS A 1 334 ? -2.221 7.448 14.644 1.00 31.53 326 LYS A O 1
ATOM 2291 N N . ASP A 1 335 ? -1.985 5.222 14.941 1.00 36.27 327 ASP A N 1
ATOM 2292 C CA . ASP A 1 335 ? -3.337 4.939 14.460 1.00 34.11 327 ASP A CA 1
ATOM 2293 C C . ASP A 1 335 ? -4.376 5.665 15.302 1.00 34.67 327 ASP A C 1
ATOM 2294 O O . ASP A 1 335 ? -5.306 6.282 14.765 1.00 30.65 327 ASP A O 1
ATOM 2299 N N . ALA A 1 336 ? -4.224 5.614 16.632 1.00 32.20 328 ALA A N 1
ATOM 2300 C CA . ALA A 1 336 ? -5.174 6.262 17.532 1.00 28.10 328 ALA A CA 1
ATOM 2301 C C . ALA A 1 336 ? -5.151 7.778 17.379 1.00 31.47 328 ALA A C 1
ATOM 2302 O O . ALA A 1 336 ? -6.208 8.424 17.384 1.00 28.89 328 ALA A O 1
ATOM 2304 N N . ASP A 1 337 ? -3.951 8.358 17.290 1.00 24.61 329 ASP A N 1
ATOM 2305 C CA . ASP A 1 337 ? -3.779 9.788 17.030 1.00 24.42 329 ASP A CA 1
ATOM 2306 C C . ASP A 1 337 ? -4.608 10.230 15.821 1.00 25.52 329 ASP A C 1
ATOM 2307 O O . ASP A 1 337 ? -5.357 11.214 15.873 1.00 28.52 329 ASP A O 1
ATOM 2312 N N . ILE A 1 338 ? -4.490 9.492 14.725 1.00 29.69 330 ILE A N 1
ATOM 2313 C CA . ILE A 1 338 ? -5.160 9.877 13.488 1.00 28.83 330 ILE A CA 1
ATOM 2314 C C . ILE A 1 338 ? -6.668 9.692 13.607 1.00 31.96 330 ILE A C 1
ATOM 2315 O O . ILE A 1 338 ? -7.447 10.557 13.188 1.00 31.33 330 ILE A O 1
ATOM 2320 N N . ALA A 1 339 ? -7.106 8.565 14.168 1.00 29.90 331 ALA A N 1
ATOM 2321 C CA . ALA A 1 339 ? -8.541 8.311 14.291 1.00 29.35 331 ALA A CA 1
ATOM 2322 C C . ALA A 1 339 ? -9.207 9.349 15.190 1.00 28.55 331 ALA A C 1
ATOM 2323 O O . ALA A 1 339 ? -10.266 9.891 14.857 1.00 24.11 331 ALA A O 1
ATOM 2325 N N . LEU A 1 340 ? -8.589 9.654 16.330 1.00 23.63 332 LEU A N 1
ATOM 2326 C CA . LEU A 1 340 ? -9.166 10.659 17.220 1.00 24.31 332 LEU A CA 1
ATOM 2327 C C . LEU A 1 340 ? -9.113 12.043 16.588 1.00 23.74 332 LEU A C 1
ATOM 2328 O O . LEU A 1 340 ? -10.056 12.836 16.732 1.00 22.93 332 LEU A O 1
ATOM 2333 N N . GLY A 1 341 ? -8.030 12.345 15.866 1.00 25.46 333 GLY A N 1
ATOM 2334 C CA . GLY A 1 341 ? -7.960 13.609 15.156 1.00 27.47 333 GLY A CA 1
ATOM 2335 C C . GLY A 1 341 ? -9.086 13.768 14.152 1.00 30.91 333 GLY A C 1
ATOM 2336 O O . GLY A 1 341 ? -9.656 14.853 14.011 1.00 30.60 333 GLY A O 1
ATOM 2337 N N . ASN A 1 342 ? -9.435 12.691 13.450 1.00 28.41 334 ASN A N 1
ATOM 2338 C CA A ASN A 1 342 ? -10.556 12.742 12.509 0.54 29.17 334 ASN A CA 1
ATOM 2339 C CA B ASN A 1 342 ? -10.543 12.832 12.508 0.46 29.35 334 ASN A CA 1
ATOM 2340 C C . ASN A 1 342 ? -11.882 13.022 13.209 1.00 34.48 334 ASN A C 1
ATOM 2341 O O . ASN A 1 342 ? -12.840 13.476 12.566 1.00 30.74 334 ASN A O 1
ATOM 2350 N N . ALA A 1 343 ? -11.970 12.734 14.505 1.00 28.52 335 ALA A N 1
ATOM 2351 C CA . ALA A 1 343 ? -13.174 13.013 15.269 1.00 24.00 335 ALA A CA 1
ATOM 2352 C C . ALA A 1 343 ? -13.114 14.367 15.973 1.00 27.72 335 ALA A C 1
ATOM 2353 O O . ALA A 1 343 ? -13.963 14.647 16.818 1.00 29.56 335 ALA A O 1
ATOM 2355 N N . GLY A 1 344 ? -12.151 15.218 15.626 1.00 29.87 336 GLY A N 1
ATOM 2356 C CA . GLY A 1 344 ? -12.081 16.536 16.227 1.00 33.56 336 GLY A CA 1
ATOM 2357 C C . GLY A 1 344 ? -11.366 16.613 17.564 1.00 31.22 336 GLY A C 1
ATOM 2358 O O . GLY A 1 344 ? -11.463 17.648 18.237 1.00 31.26 336 GLY A O 1
ATOM 2359 N N . ILE A 1 345 ? -10.653 15.562 17.966 1.00 26.08 337 ILE A N 1
ATOM 2360 C CA . ILE A 1 345 ? -9.910 15.524 19.234 1.00 23.26 337 ILE A CA 1
ATOM 2361 C C . ILE A 1 345 ? -8.428 15.472 18.906 1.00 28.26 337 ILE A C 1
ATOM 2362 O O . ILE A 1 345 ? -7.967 14.492 18.313 1.00 29.84 337 ILE A O 1
ATOM 2367 N N . THR A 1 346 ? -7.667 16.498 19.290 1.00 25.08 338 THR A N 1
ATOM 2368 C CA . THR A 1 346 ? -6.229 16.467 19.046 1.00 22.90 338 THR A CA 1
ATOM 2369 C C . THR A 1 346 ? -5.516 15.870 20.258 1.00 23.14 338 THR A C 1
ATOM 2370 O O . THR A 1 346 ? -5.669 16.360 21.382 1.00 20.78 338 THR A O 1
ATOM 2374 N N . VAL A 1 347 ? -4.742 14.808 20.026 1.00 21.42 339 VAL A N 1
ATOM 2375 C CA . VAL A 1 347 ? -3.880 14.215 21.051 1.00 23.68 339 VAL A CA 1
ATOM 2376 C C . VAL A 1 347 ? -2.513 14.093 20.401 1.00 27.85 339 VAL A C 1
ATOM 2377 O O . VAL A 1 347 ? -2.314 14.605 19.294 1.00 24.68 339 VAL A O 1
ATOM 2381 N N . ASN A 1 348 ? -1.557 13.430 21.046 1.00 23.43 340 ASN A N 1
ATOM 2382 C CA . ASN A 1 348 ? -0.354 13.097 20.288 1.00 27.51 340 ASN A CA 1
ATOM 2383 C C . ASN A 1 348 ? 0.134 11.697 20.629 1.00 30.03 340 ASN A C 1
ATOM 2384 O O . ASN A 1 348 ? 0.036 11.243 21.769 1.00 29.65 340 ASN A O 1
ATOM 2389 N N . LYS A 1 349 ? 0.628 10.999 19.611 1.00 30.48 341 LYS A N 1
ATOM 2390 C CA . LYS A 1 349 ? 1.259 9.712 19.840 1.00 31.27 341 LYS A CA 1
ATOM 2391 C C . LYS A 1 349 ? 2.464 9.888 20.761 1.00 33.21 341 LYS A C 1
ATOM 2392 O O . LYS A 1 349 ? 3.051 10.969 20.860 1.00 34.17 341 LYS A O 1
ATOM 2398 N N . ASN A 1 350 ? 2.837 8.806 21.439 1.00 32.64 342 ASN A N 1
ATOM 2399 C CA . ASN A 1 350 ? 3.871 8.886 22.464 1.00 33.90 342 ASN A CA 1
ATOM 2400 C C . ASN A 1 350 ? 4.365 7.481 22.760 1.00 33.44 342 ASN A C 1
ATOM 2401 O O . ASN A 1 350 ? 3.549 6.580 22.977 1.00 34.60 342 ASN A O 1
ATOM 2406 N N . THR A 1 351 ? 5.685 7.291 22.753 1.00 32.66 343 THR A N 1
ATOM 2407 C CA . THR A 1 351 ? 6.247 6.022 23.192 1.00 32.89 343 THR A CA 1
ATOM 2408 C C . THR A 1 351 ? 5.948 5.823 24.674 1.00 36.54 343 THR A C 1
ATOM 2409 O O . THR A 1 351 ? 5.781 6.784 25.425 1.00 40.04 343 THR A O 1
ATOM 2413 N N . ILE A 1 352 ? 5.856 4.564 25.086 1.00 36.81 344 ILE A N 1
ATOM 2414 C CA . ILE A 1 352 ? 5.509 4.241 26.466 1.00 45.45 344 ILE A CA 1
ATOM 2415 C C . ILE A 1 352 ? 6.502 3.211 26.991 1.00 44.20 344 ILE A C 1
ATOM 2416 O O . ILE A 1 352 ? 7.262 2.630 26.197 1.00 44.29 344 ILE A O 1
ATOM 2421 N N . PRO A 1 353 ? 6.565 2.982 28.308 1.00 43.21 345 PRO A N 1
ATOM 2422 C CA . PRO A 1 353 ? 7.489 1.965 28.828 1.00 45.76 345 PRO A CA 1
ATOM 2423 C C . PRO A 1 353 ? 7.184 0.602 28.226 1.00 51.42 345 PRO A C 1
ATOM 2424 O O . PRO A 1 353 ? 6.022 0.229 28.042 1.00 50.54 345 PRO A O 1
ATOM 2428 N N . GLY A 1 354 ? 8.247 -0.133 27.900 1.00 47.09 346 GLY A N 1
ATOM 2429 C CA . GLY A 1 354 ? 8.102 -1.413 27.237 1.00 50.12 346 GLY A CA 1
ATOM 2430 C C . GLY A 1 354 ? 7.811 -1.327 25.758 1.00 49.67 346 GLY A C 1
ATOM 2431 O O . GLY A 1 354 ? 7.357 -2.316 25.173 1.00 52.96 346 GLY A O 1
ATOM 2432 N N . GLU A 1 355 ? 8.068 -0.173 25.137 1.00 51.61 347 GLU A N 1
ATOM 2433 C CA . GLU A 1 355 ? 7.680 0.073 23.752 1.00 52.79 347 GLU A CA 1
ATOM 2434 C C . GLU A 1 355 ? 8.191 -1.028 22.831 1.00 57.74 347 GLU A C 1
ATOM 2435 O O . GLU A 1 355 ? 9.377 -1.366 22.850 1.00 54.69 347 GLU A O 1
ATOM 2441 N N . THR A 1 356 ? 7.275 -1.603 22.040 1.00 58.10 348 THR A N 1
ATOM 2442 C CA . THR A 1 356 ? 7.613 -2.627 21.056 1.00 60.76 348 THR A CA 1
ATOM 2443 C C . THR A 1 356 ? 7.484 -2.146 19.619 1.00 55.41 348 THR A C 1
ATOM 2444 O O . THR A 1 356 ? 7.843 -2.893 18.702 1.00 59.44 348 THR A O 1
ATOM 2448 N N . ARG A 1 357 ? 6.975 -0.942 19.395 1.00 52.85 349 ARG A N 1
ATOM 2449 C CA . ARG A 1 357 ? 6.857 -0.375 18.060 1.00 55.60 349 ARG A CA 1
ATOM 2450 C C . ARG A 1 357 ? 7.932 0.689 17.853 1.00 52.80 349 ARG A C 1
ATOM 2451 O O . ARG A 1 357 ? 8.584 1.140 18.793 1.00 48.79 349 ARG A O 1
ATOM 2459 N N . SER A 1 358 ? 8.118 1.078 16.592 1.00 49.38 350 SER A N 1
ATOM 2460 C CA . SER A 1 358 ? 9.131 2.063 16.249 1.00 51.27 350 SER A CA 1
ATOM 2461 C C . SER A 1 358 ? 8.812 3.413 16.891 1.00 52.92 350 SER A C 1
ATOM 2462 O O . SER A 1 358 ? 7.658 3.693 17.237 1.00 50.56 350 SER A O 1
ATOM 2465 N N . PRO A 1 359 ? 9.821 4.279 17.055 1.00 60.55 351 PRO A N 1
ATOM 2466 C CA . PRO A 1 359 ? 9.566 5.580 17.703 1.00 56.78 351 PRO A CA 1
ATOM 2467 C C . PRO A 1 359 ? 8.700 6.516 16.879 1.00 49.26 351 PRO A C 1
ATOM 2468 O O . PRO A 1 359 ? 8.150 7.473 17.440 1.00 53.98 351 PRO A O 1
ATOM 2472 N N . PHE A 1 360 ? 8.571 6.283 15.572 1.00 50.43 352 PHE A N 1
ATOM 2473 C CA . PHE A 1 360 ? 7.674 7.078 14.742 1.00 51.16 352 PHE A CA 1
ATOM 2474 C C . PHE A 1 360 ? 6.226 6.608 14.839 1.00 49.36 352 PHE A C 1
ATOM 2475 O O . PHE A 1 360 ? 5.310 7.386 14.559 1.00 49.71 352 PHE A O 1
ATOM 2483 N N . VAL A 1 361 ? 6.007 5.356 15.231 1.00 45.58 353 VAL A N 1
ATOM 2484 C CA . VAL A 1 361 ? 4.679 4.763 15.300 1.00 44.12 353 VAL A CA 1
ATOM 2485 C C . VAL A 1 361 ? 4.142 4.852 16.729 1.00 43.96 353 VAL A C 1
ATOM 2486 O O . VAL A 1 361 ? 3.075 5.436 16.967 1.00 42.44 353 VAL A O 1
ATOM 2490 N N . THR A 1 362 ? 4.893 4.284 17.681 1.00 38.18 354 THR A N 1
ATOM 2491 C CA . THR A 1 362 ? 4.640 4.292 19.129 1.00 40.93 354 THR A CA 1
ATOM 2492 C C . THR A 1 362 ? 3.454 3.417 19.531 1.00 47.03 354 THR A C 1
ATOM 2493 O O . THR A 1 362 ? 2.660 2.996 18.684 1.00 44.28 354 THR A O 1
ATOM 2497 N N . SER A 1 363 ? 3.332 3.129 20.832 1.00 38.29 355 SER A N 1
ATOM 2498 C CA . SER A 1 363 ? 2.244 2.306 21.346 1.00 34.13 355 SER A CA 1
ATOM 2499 C C . SER A 1 363 ? 1.357 3.058 22.334 1.00 40.58 355 SER A C 1
ATOM 2500 O O . SER A 1 363 ? 0.665 2.426 23.139 1.00 40.17 355 SER A O 1
ATOM 2503 N N . GLY A 1 364 ? 1.352 4.392 22.294 1.00 37.33 356 GLY A N 1
ATOM 2504 C CA . GLY A 1 364 ? 0.582 5.153 23.259 1.00 29.18 356 GLY A CA 1
ATOM 2505 C C . GLY A 1 364 ? 0.147 6.481 22.680 1.00 32.62 356 GLY A C 1
ATOM 2506 O O . GLY A 1 364 ? 0.608 6.900 21.616 1.00 27.56 356 GLY A O 1
ATOM 2507 N N . ILE A 1 365 ? -0.783 7.132 23.376 1.00 26.17 357 ILE A N 1
ATOM 2508 C CA . ILE A 1 365 ? -1.108 8.522 23.092 1.00 24.10 357 ILE A CA 1
ATOM 2509 C C . ILE A 1 365 ? -1.131 9.276 24.404 1.00 25.68 357 ILE A C 1
ATOM 2510 O O . ILE A 1 365 ? -1.533 8.731 25.441 1.00 27.16 357 ILE A O 1
ATOM 2515 N N . ARG A 1 366 ? -0.689 10.526 24.352 1.00 22.35 358 ARG A N 1
ATOM 2516 C CA . ARG A 1 366 ? -0.720 11.433 25.491 1.00 19.76 358 ARG A CA 1
ATOM 2517 C C . ARG A 1 366 ? -1.923 12.353 25.341 1.00 21.23 358 ARG A C 1
ATOM 2518 O O . ARG A 1 366 ? -2.173 12.886 24.255 1.00 20.66 358 ARG A O 1
ATOM 2526 N N . ILE A 1 367 ? -2.681 12.518 26.431 1.00 20.14 359 ILE A N 1
ATOM 2527 C CA . ILE A 1 367 ? -3.929 13.277 26.440 1.00 23.54 359 ILE A CA 1
ATOM 2528 C C . ILE A 1 367 ? -3.897 14.190 27.662 1.00 21.82 359 ILE A C 1
ATOM 2529 O O . ILE A 1 367 ? -3.582 13.726 28.764 1.00 20.69 359 ILE A O 1
ATOM 2534 N N . GLY A 1 368 ? -4.217 15.477 27.474 1.00 22.16 360 GLY A N 1
ATOM 2535 C CA . GLY A 1 368 ? -4.210 16.422 28.577 1.00 19.78 360 GLY A CA 1
ATOM 2536 C C . GLY A 1 368 ? -5.528 17.165 28.694 1.00 24.45 360 GLY A C 1
ATOM 2537 O O . GLY A 1 368 ? -6.269 17.321 27.727 1.00 21.55 360 GLY A O 1
ATOM 2538 N N . SER A 1 369 ? -5.800 17.654 29.903 1.00 22.16 361 SER A N 1
ATOM 2539 C CA . SER A 1 369 ? -7.052 18.347 30.196 1.00 18.65 361 SER A CA 1
ATOM 2540 C C . SER A 1 369 ? -6.924 19.864 30.313 1.00 18.94 361 SER A C 1
ATOM 2541 O O . SER A 1 369 ? -7.941 20.531 30.542 1.00 22.41 361 SER A O 1
ATOM 2544 N N . ALA A 1 370 ? -5.719 20.426 30.202 1.00 19.35 362 ALA A N 1
ATOM 2545 C CA . ALA A 1 370 ? -5.534 21.834 30.570 1.00 22.28 362 ALA A CA 1
ATOM 2546 C C . ALA A 1 370 ? -6.321 22.773 29.661 1.00 22.33 362 ALA A C 1
ATOM 2547 O O . ALA A 1 370 ? -6.946 23.724 30.138 1.00 20.77 362 ALA A O 1
ATOM 2549 N N . ALA A 1 371 ? -6.287 22.534 28.348 1.00 18.44 363 ALA A N 1
ATOM 2550 C CA . ALA A 1 371 ? -6.937 23.451 27.413 1.00 20.07 363 ALA A CA 1
ATOM 2551 C C . ALA A 1 371 ? -8.459 23.417 27.557 1.00 21.55 363 ALA A C 1
ATOM 2552 O O . ALA A 1 371 ? -9.110 24.467 27.561 1.00 22.13 363 ALA A O 1
ATOM 2554 N N . LEU A 1 372 ? -9.053 22.221 27.644 1.00 17.59 364 LEU A N 1
ATOM 2555 C CA . LEU A 1 372 ? -10.510 22.150 27.763 1.00 24.69 364 LEU A CA 1
ATOM 2556 C C . LEU A 1 372 ? -10.975 22.680 29.109 1.00 22.21 364 LEU A C 1
ATOM 2557 O O . LEU A 1 372 ? -12.047 23.285 29.197 1.00 21.76 364 LEU A O 1
ATOM 2562 N N . SER A 1 373 ? -10.178 22.476 30.158 1.00 21.21 365 SER A N 1
ATOM 2563 C CA . SER A 1 373 ? -10.503 23.064 31.454 1.00 22.68 365 SER A CA 1
ATOM 2564 C C . SER A 1 373 ? -10.467 24.587 31.394 1.00 21.10 365 SER A C 1
ATOM 2565 O O . SER A 1 373 ? -11.268 25.258 32.053 1.00 22.74 365 SER A O 1
ATOM 2568 N N . ALA A 1 374 ? -9.535 25.154 30.622 1.00 21.16 366 ALA A N 1
ATOM 2569 C CA . ALA A 1 374 ? -9.483 26.608 30.498 1.00 21.98 366 ALA A CA 1
ATOM 2570 C C . ALA A 1 374 ? -10.733 27.156 29.817 1.00 27.25 366 ALA A C 1
ATOM 2571 O O . ALA A 1 374 ? -11.101 28.312 30.054 1.00 29.02 366 ALA A O 1
ATOM 2573 N N . ARG A 1 375 ? -11.387 26.348 28.965 1.00 20.11 367 ARG A N 1
ATOM 2574 C CA . ARG A 1 375 ? -12.664 26.693 28.325 1.00 25.75 367 ARG A CA 1
ATOM 2575 C C . ARG A 1 375 ? -13.872 26.514 29.239 1.00 24.02 367 ARG A C 1
ATOM 2576 O O . ARG A 1 375 ? -14.997 26.811 28.812 1.00 23.78 367 ARG A O 1
ATOM 2584 N N . GLY A 1 376 ? -13.680 26.009 30.455 1.00 27.03 368 GLY A N 1
ATOM 2585 C CA . GLY A 1 376 ? -14.761 25.799 31.392 1.00 24.93 368 GLY A CA 1
ATOM 2586 C C . GLY A 1 376 ? -15.426 24.442 31.333 1.00 26.23 368 GLY A C 1
ATOM 2587 O O . GLY A 1 376 ? -16.454 24.249 31.992 1.00 23.38 368 GLY A O 1
ATOM 2588 N N . MET A 1 377 ? -14.894 23.498 30.562 1.00 22.78 369 MET A N 1
ATOM 2589 C CA . MET A 1 377 ? -15.484 22.167 30.533 1.00 22.58 369 MET A CA 1
ATOM 2590 C C . MET A 1 377 ? -15.166 21.422 31.823 1.00 25.27 369 MET A C 1
ATOM 2591 O O . MET A 1 377 ? -14.102 21.603 32.416 1.00 24.45 369 MET A O 1
ATOM 2596 N N . GLY A 1 378 ? -16.098 20.570 32.246 1.00 24.08 370 GLY A N 1
ATOM 2597 C CA . GLY A 1 378 ? -15.948 19.871 33.511 1.00 22.85 370 GLY A CA 1
ATOM 2598 C C . GLY A 1 378 ? -16.268 18.394 33.446 1.00 24.29 370 GLY A C 1
ATOM 2599 O O . GLY A 1 378 ? -16.120 17.769 32.392 1.00 27.71 370 GLY A O 1
ATOM 2600 N N . ALA A 1 379 ? -16.756 17.842 34.562 1.00 21.11 371 ALA A N 1
ATOM 2601 C CA . ALA A 1 379 ? -16.886 16.394 34.692 1.00 27.04 371 ALA A CA 1
ATOM 2602 C C . ALA A 1 379 ? -17.838 15.809 33.651 1.00 29.16 371 ALA A C 1
ATOM 2603 O O . ALA A 1 379 ? -17.561 14.756 33.064 1.00 27.39 371 ALA A O 1
ATOM 2605 N N . LYS A 1 380 ? -18.994 16.444 33.445 1.00 26.32 372 LYS A N 1
ATOM 2606 C CA . LYS A 1 380 ? -19.950 15.904 32.479 1.00 27.98 372 LYS A CA 1
ATOM 2607 C C . LYS A 1 380 ? -19.319 15.787 31.103 1.00 27.10 372 LYS A C 1
ATOM 2608 O O . LYS A 1 380 ? -19.472 14.762 30.421 1.00 29.03 372 LYS A O 1
ATOM 2614 N N . GLU A 1 381 ? -18.590 16.825 30.692 1.00 24.94 373 GLU A N 1
ATOM 2615 C CA . GLU A 1 381 ? -17.984 16.858 29.368 1.00 24.11 373 GLU A CA 1
ATOM 2616 C C . GLU A 1 381 ? -16.846 15.856 29.253 1.00 24.99 373 GLU A C 1
ATOM 2617 O O . GLU A 1 381 ? -16.722 15.168 28.231 1.00 24.75 373 GLU A O 1
ATOM 2623 N N . PHE A 1 382 ? -15.996 15.766 30.286 1.00 20.95 374 PHE A N 1
ATOM 2624 C CA . PHE A 1 382 ? -14.890 14.821 30.219 1.00 24.51 374 PHE A CA 1
ATOM 2625 C C . PHE A 1 382 ? -15.386 13.382 30.251 1.00 25.86 374 PHE A C 1
ATOM 2626 O O . PHE A 1 382 ? -14.773 12.512 29.624 1.00 24.06 374 PHE A O 1
ATOM 2634 N N . GLU A 1 383 ? -16.526 13.119 30.902 1.00 22.12 375 GLU A N 1
ATOM 2635 C CA . GLU A 1 383 ? -17.082 11.772 30.852 1.00 24.38 375 GLU A CA 1
ATOM 2636 C C . GLU A 1 383 ? -17.542 11.423 29.437 1.00 30.64 375 GLU A C 1
ATOM 2637 O O . GLU A 1 383 ? -17.238 10.338 28.924 1.00 26.84 375 GLU A O 1
ATOM 2643 N N . ILE A 1 384 ? -18.272 12.336 28.787 1.00 25.16 376 ILE A N 1
ATOM 2644 C CA . ILE A 1 384 ? -18.697 12.110 27.405 1.00 29.86 376 ILE A CA 1
ATOM 2645 C C . ILE A 1 384 ? -17.487 11.934 26.493 1.00 22.47 376 ILE A C 1
ATOM 2646 O O . ILE A 1 384 ? -17.462 11.047 25.632 1.00 24.49 376 ILE A O 1
ATOM 2651 N N . ILE A 1 385 ? -16.463 12.772 26.670 1.00 22.01 377 ILE A N 1
ATOM 2652 C CA . ILE A 1 385 ? -15.279 12.678 25.817 1.00 20.21 377 ILE A CA 1
ATOM 2653 C C . ILE A 1 385 ? -14.589 11.335 26.009 1.00 26.09 377 ILE A C 1
ATOM 2654 O O . ILE A 1 385 ? -14.155 10.697 25.041 1.00 25.28 377 ILE A O 1
ATOM 2659 N N . GLY A 1 386 ? -14.487 10.878 27.258 1.00 22.58 378 GLY A N 1
ATOM 2660 C CA . GLY A 1 386 ? -13.913 9.568 27.508 1.00 25.21 378 GLY A CA 1
ATOM 2661 C C . GLY A 1 386 ? -14.669 8.458 26.805 1.00 27.04 378 GLY A C 1
ATOM 2662 O O . GLY A 1 386 ? -14.068 7.548 26.232 1.00 26.39 378 GLY A O 1
ATOM 2663 N N . ASN A 1 387 ? -16.003 8.499 26.868 1.00 23.31 379 ASN A N 1
ATOM 2664 C CA . ASN A 1 387 ? -16.781 7.454 26.213 1.00 28.79 379 ASN A CA 1
ATOM 2665 C C . ASN A 1 387 ? -16.636 7.509 24.699 1.00 31.32 379 ASN A C 1
ATOM 2666 O O . ASN A 1 387 ? -16.679 6.461 24.040 1.00 32.75 379 ASN A O 1
ATOM 2671 N N . LYS A 1 388 ? -16.470 8.709 24.131 1.00 29.03 380 LYS A N 1
ATOM 2672 C CA . LYS A 1 388 ? -16.305 8.827 22.683 1.00 25.19 380 LYS A CA 1
ATOM 2673 C C . LYS A 1 388 ? -14.936 8.318 22.244 1.00 23.50 380 LYS A C 1
ATOM 2674 O O . LYS A 1 388 ? -14.805 7.671 21.196 1.00 24.20 380 LYS A O 1
ATOM 2680 N N . ILE A 1 389 ? -13.899 8.635 23.015 1.00 22.83 381 ILE A N 1
ATOM 2681 C CA . ILE A 1 389 ? -12.571 8.087 22.746 1.00 24.21 381 ILE A CA 1
ATOM 2682 C C . ILE A 1 389 ? -12.615 6.566 22.773 1.00 27.39 381 ILE A C 1
ATOM 2683 O O . ILE A 1 389 ? -12.067 5.889 21.891 1.00 26.88 381 ILE A O 1
ATOM 2688 N N . SER A 1 390 ? -13.278 6.002 23.792 1.00 28.47 382 SER A N 1
ATOM 2689 C CA . SER A 1 390 ? -13.444 4.552 23.854 1.00 31.40 382 SER A CA 1
ATOM 2690 C C . SER A 1 390 ? -14.171 4.017 22.624 1.00 28.81 382 SER A C 1
ATOM 2691 O O . SER A 1 390 ? -13.761 3.002 22.047 1.00 29.59 382 SER A O 1
ATOM 2694 N N . ASP A 1 391 ? -15.255 4.680 22.209 1.00 26.89 383 ASP A N 1
ATOM 2695 C CA . ASP A 1 391 ? -16.015 4.190 21.059 1.00 30.92 383 ASP A CA 1
ATOM 2696 C C . ASP A 1 391 ? -15.146 4.135 19.809 1.00 28.55 383 ASP A C 1
ATOM 2697 O O . ASP A 1 391 ? -15.252 3.200 19.006 1.00 29.28 383 ASP A O 1
ATOM 2702 N N . ILE A 1 392 ? -14.312 5.149 19.608 1.00 28.91 384 ILE A N 1
ATOM 2703 C CA . ILE A 1 392 ? -13.490 5.202 18.402 1.00 31.83 384 ILE A CA 1
ATOM 2704 C C . ILE A 1 392 ? -12.375 4.166 18.469 1.00 31.25 384 ILE A C 1
ATOM 2705 O O . ILE A 1 392 ? -12.128 3.430 17.507 1.00 30.98 384 ILE A O 1
ATOM 2710 N N . LEU A 1 393 ? -11.687 4.086 19.606 1.00 25.89 385 LEU A N 1
ATOM 2711 C CA . LEU A 1 393 ? -10.605 3.113 19.728 1.00 29.24 385 LEU A CA 1
ATOM 2712 C C . LEU A 1 393 ? -11.107 1.678 19.607 1.00 34.69 385 LEU A C 1
ATOM 2713 O O . LEU A 1 393 ? -10.362 0.796 19.158 1.00 35.71 385 LEU A O 1
ATOM 2718 N N . ASN A 1 394 ? -12.355 1.416 20.003 1.00 32.34 386 ASN A N 1
ATOM 2719 C CA . ASN A 1 394 ? -12.929 0.079 19.859 1.00 32.15 386 ASN A CA 1
ATOM 2720 C C . ASN A 1 394 ? -13.406 -0.226 18.440 1.00 32.19 386 ASN A C 1
ATOM 2721 O O . ASN A 1 394 ? -13.777 -1.372 18.159 1.00 36.25 386 ASN A O 1
ATOM 2726 N N . ASP A 1 395 ? -13.411 0.756 17.539 1.00 33.59 387 ASP A N 1
ATOM 2727 C CA . ASP A 1 395 ? -13.849 0.520 16.151 1.00 37.21 387 ASP A CA 1
ATOM 2728 C C . ASP A 1 395 ? -13.073 1.509 15.276 1.00 37.08 387 ASP A C 1
ATOM 2729 O O . ASP A 1 395 ? -13.628 2.411 14.667 1.00 32.42 387 ASP A O 1
ATOM 2734 N N . ILE A 1 396 ? -11.754 1.317 15.221 1.00 31.51 388 ILE A N 1
ATOM 2735 C CA . ILE A 1 396 ? -10.840 2.418 14.932 1.00 30.29 388 ILE A CA 1
ATOM 2736 C C . ILE A 1 396 ? -10.805 2.803 13.458 1.00 30.87 388 ILE A C 1
ATOM 2737 O O . ILE A 1 396 ? -10.382 3.920 13.135 1.00 31.95 388 ILE A O 1
ATOM 2742 N N . ASN A 1 397 ? -11.252 1.924 12.563 1.00 32.67 389 ASN A N 1
ATOM 2743 C CA . ASN A 1 397 ? -11.300 2.192 11.129 1.00 33.55 389 ASN A CA 1
ATOM 2744 C C . ASN A 1 397 ? -12.698 2.557 10.636 1.00 33.25 389 ASN A C 1
ATOM 2745 O O . ASN A 1 397 ? -12.916 2.652 9.421 1.00 35.42 389 ASN A O 1
ATOM 2750 N N . ASN A 1 398 ? -13.649 2.756 11.542 1.00 34.56 390 ASN A N 1
ATOM 2751 C CA . ASN A 1 398 ? -15.017 3.124 11.171 1.00 31.91 390 ASN A CA 1
ATOM 2752 C C . ASN A 1 398 ? -15.044 4.636 10.984 1.00 30.31 390 ASN A C 1
ATOM 2753 O O . ASN A 1 398 ? -15.087 5.397 11.957 1.00 28.67 390 ASN A O 1
ATOM 2758 N N . VAL A 1 399 ? -15.007 5.078 9.728 1.00 30.99 391 VAL A N 1
ATOM 2759 C CA . VAL A 1 399 ? -14.885 6.507 9.461 1.00 29.85 391 VAL A CA 1
ATOM 2760 C C . VAL A 1 399 ? -16.206 7.235 9.716 1.00 30.18 391 VAL A C 1
ATOM 2761 O O . VAL A 1 399 ? -16.211 8.353 10.239 1.00 27.64 391 VAL A O 1
ATOM 2765 N N . SER A 1 400 ? -17.347 6.634 9.356 1.00 30.04 392 SER A N 1
ATOM 2766 C CA . SER A 1 400 ? -18.622 7.295 9.656 1.00 31.08 392 SER A CA 1
ATOM 2767 C C . SER A 1 400 ? -18.796 7.524 11.159 1.00 33.50 392 SER A C 1
ATOM 2768 O O . SER A 1 400 ? -19.365 8.542 11.576 1.00 28.59 392 SER A O 1
ATOM 2771 N N . LEU A 1 401 ? -18.323 6.584 11.986 1.00 29.37 393 LEU A N 1
ATOM 2772 C CA . LEU A 1 401 ? -18.336 6.793 13.431 1.00 31.03 393 LEU A CA 1
ATOM 2773 C C . LEU A 1 401 ? -17.510 8.017 13.810 1.00 28.12 393 LEU A C 1
ATOM 2774 O O . LEU A 1 401 ? -17.969 8.870 14.569 1.00 27.95 393 LEU A O 1
ATOM 2779 N N . GLN A 1 402 ? -16.286 8.124 13.283 1.00 26.74 394 GLN A N 1
ATOM 2780 C CA . GLN A 1 402 ? -15.464 9.302 13.551 1.00 29.36 394 GLN A CA 1
ATOM 2781 C C . GLN A 1 402 ? -16.174 10.588 13.144 1.00 25.23 394 GLN A C 1
ATOM 2782 O O . GLN A 1 402 ? -16.147 11.579 13.884 1.00 25.57 394 GLN A O 1
ATOM 2788 N N . LEU A 1 403 ? -16.816 10.589 11.975 1.00 24.71 395 LEU A N 1
ATOM 2789 C CA . LEU A 1 403 ? -17.474 11.802 11.504 1.00 28.29 395 LEU A CA 1
ATOM 2790 C C . LEU A 1 403 ? -18.719 12.109 12.331 1.00 34.03 395 LEU A C 1
ATOM 2791 O O . LEU A 1 403 ? -19.054 13.280 12.540 1.00 31.67 395 LEU A O 1
ATOM 2796 N N . HIS A 1 404 ? -19.401 11.077 12.819 1.00 28.14 396 HIS A N 1
ATOM 2797 C CA . HIS A 1 404 ? -20.527 11.295 13.724 1.00 33.29 396 HIS A CA 1
ATOM 2798 C C . HIS A 1 404 ? -20.060 11.922 15.034 1.00 33.08 396 HIS A C 1
ATOM 2799 O O . HIS A 1 404 ? -20.619 12.925 15.490 1.00 30.16 396 HIS A O 1
ATOM 2806 N N . VAL A 1 405 ? -19.017 11.350 15.639 1.00 26.33 397 VAL A N 1
ATOM 2807 C CA . VAL A 1 405 ? -18.475 11.886 16.883 1.00 24.26 397 VAL A CA 1
ATOM 2808 C C . VAL A 1 405 ? -18.031 13.333 16.696 1.00 28.84 397 VAL A C 1
ATOM 2809 O O . VAL A 1 405 ? -18.271 14.189 17.557 1.00 25.14 397 VAL A O 1
ATOM 2813 N N . LYS A 1 406 ? -17.351 13.620 15.581 1.00 27.18 398 LYS A N 1
ATOM 2814 C CA . LYS A 1 406 ? -16.890 14.979 15.309 1.00 26.04 398 LYS A CA 1
ATOM 2815 C C . LYS A 1 406 ? -18.033 15.993 15.379 1.00 29.16 398 LYS A C 1
ATOM 2816 O O . LYS A 1 406 ? -17.874 17.074 15.959 1.00 26.06 398 LYS A O 1
ATOM 2822 N N . GLU A 1 407 ? -19.187 15.667 14.786 1.00 27.58 399 GLU A N 1
ATOM 2823 C CA . GLU A 1 407 ? -20.327 16.584 14.843 1.00 31.98 399 GLU A CA 1
ATOM 2824 C C . GLU A 1 407 ? -20.804 16.791 16.277 1.00 31.95 399 GLU A C 1
ATOM 2825 O O . GLU A 1 407 ? -21.095 17.924 16.684 1.00 26.84 399 GLU A O 1
ATOM 2831 N N . GLU A 1 408 ? -20.906 15.704 17.051 1.00 29.56 400 GLU A N 1
ATOM 2832 C CA . GLU A 1 408 ? -21.342 15.815 18.448 1.00 31.17 400 GLU A CA 1
ATOM 2833 C C . GLU A 1 408 ? -20.381 16.661 19.279 1.00 29.08 400 GLU A C 1
ATOM 2834 O O . GLU A 1 408 ? -20.805 17.461 20.119 1.00 25.92 400 GLU A O 1
ATOM 2840 N N . LEU A 1 409 ? -19.081 16.460 19.095 1.00 22.56 401 LEU A N 1
ATOM 2841 C CA . LEU A 1 409 ? -18.113 17.167 19.924 1.00 25.53 401 LEU A CA 1
ATOM 2842 C C . LEU A 1 409 ? -17.880 18.594 19.447 1.00 27.75 401 LEU A C 1
ATOM 2843 O O . LEU A 1 409 ? -17.486 19.451 20.245 1.00 25.51 401 LEU A O 1
ATOM 2848 N N . LYS A 1 410 ? -18.109 18.873 18.161 1.00 23.65 402 LYS A N 1
ATOM 2849 C CA . LYS A 1 410 ? -18.133 20.263 17.737 1.00 26.27 402 LYS A CA 1
ATOM 2850 C C . LYS A 1 410 ? -19.287 20.995 18.404 1.00 29.00 402 LYS A C 1
ATOM 2851 O O . LYS A 1 410 ? -19.140 22.151 18.817 1.00 26.77 402 LYS A O 1
ATOM 2857 N N . ALA A 1 411 ? -20.443 20.331 18.533 1.00 28.36 403 ALA A N 1
ATOM 2858 C CA . ALA A 1 411 ? -21.562 20.943 19.248 1.00 25.38 403 ALA A CA 1
ATOM 2859 C C . ALA A 1 411 ? -21.200 21.209 20.708 1.00 28.79 403 ALA A C 1
ATOM 2860 O O . ALA A 1 411 ? -21.580 22.244 21.274 1.00 29.01 403 ALA A O 1
ATOM 2862 N N . MET A 1 412 ? -20.460 20.286 21.335 1.00 29.03 404 MET A N 1
ATOM 2863 C CA . MET A 1 412 ? -19.974 20.511 22.697 1.00 26.95 404 MET A CA 1
ATOM 2864 C C . MET A 1 412 ? -19.024 21.707 22.764 1.00 29.02 404 MET A C 1
ATOM 2865 O O . MET A 1 412 ? -19.168 22.582 23.626 1.00 28.70 404 MET A O 1
ATOM 2870 N N . ALA A 1 413 ? -18.035 21.755 21.867 1.00 24.11 405 ALA A N 1
ATOM 2871 C CA . ALA A 1 413 ? -17.117 22.890 21.837 1.00 20.85 405 ALA A CA 1
ATOM 2872 C C . ALA A 1 413 ? -17.866 24.213 21.733 1.00 24.04 405 ALA A C 1
ATOM 2873 O O . ALA A 1 413 ? -17.493 25.202 22.376 1.00 25.70 405 ALA A O 1
ATOM 2875 N N . ASN A 1 414 ? -18.932 24.252 20.932 1.00 21.22 406 ASN A N 1
ATOM 2876 C CA . ASN A 1 414 ? -19.652 25.503 20.746 1.00 26.39 406 ASN A CA 1
ATOM 2877 C C . ASN A 1 414 ? -20.522 25.865 21.944 1.00 26.91 406 ASN A C 1
ATOM 2878 O O . ASN A 1 414 ? -21.038 26.987 21.984 1.00 29.92 406 ASN A O 1
ATOM 2883 N N . GLN A 1 415 ? -20.666 24.959 22.923 1.00 24.07 407 GLN A N 1
ATOM 2884 C CA . GLN A 1 415 ? -21.258 25.285 24.219 1.00 28.19 407 GLN A CA 1
ATOM 2885 C C . GLN A 1 415 ? -20.263 25.937 25.160 1.00 26.96 407 GLN A C 1
ATOM 2886 O O . GLN A 1 415 ? -20.671 26.485 26.195 1.00 23.10 407 GLN A O 1
ATOM 2892 N N . PHE A 1 416 ? -18.972 25.873 24.838 1.00 21.39 408 PHE A N 1
ATOM 2893 C CA . PHE A 1 416 ? -17.910 26.406 25.683 1.00 22.27 408 PHE A CA 1
ATOM 2894 C C . PHE A 1 416 ? -16.941 27.195 24.810 1.00 20.80 408 PHE A C 1
ATOM 2895 O O . PHE A 1 416 ? -15.787 26.787 24.625 1.00 25.29 408 PHE A O 1
ATOM 2903 N N . PRO A 1 417 ? -17.375 28.330 24.261 1.00 23.73 409 PRO A N 1
ATOM 2904 C CA . PRO A 1 417 ? -16.475 29.123 23.410 1.00 21.65 409 PRO A CA 1
ATOM 2905 C C . PRO A 1 417 ? -15.220 29.566 24.156 1.00 31.58 409 PRO A C 1
ATOM 2906 O O . PRO A 1 417 ? -15.245 29.842 25.359 1.00 30.04 409 PRO A O 1
ATOM 2910 N N . VAL A 1 418 ? -14.097 29.607 23.431 1.00 30.36 410 VAL A N 1
ATOM 2911 C CA . VAL A 1 418 ? -12.835 30.020 24.056 1.00 29.68 410 VAL A CA 1
ATOM 2912 C C . VAL A 1 418 ? -12.750 31.534 24.144 1.00 35.73 410 VAL A C 1
ATOM 2913 O O . VAL A 1 418 ? -12.494 32.095 25.215 1.00 44.85 410 VAL A O 1
ATOM 2917 N N . TYR A 1 419 ? -12.922 32.204 23.004 1.00 32.31 411 TYR A N 1
ATOM 2918 C CA . TYR A 1 419 ? -12.706 33.633 22.836 1.00 34.98 411 TYR A CA 1
ATOM 2919 C C . TYR A 1 419 ? -13.873 34.211 22.054 1.00 43.48 411 TYR A C 1
ATOM 2920 O O . TYR A 1 419 ? -14.389 33.562 21.137 1.00 48.98 411 TYR A O 1
ATOM 2929 N N . GLN A 1 420 ? -14.261 35.442 22.390 1.00 32.54 412 GLN A N 1
ATOM 2930 C CA . GLN A 1 420 ? -15.299 36.158 21.650 1.00 44.50 412 GLN A CA 1
ATOM 2931 C C . GLN A 1 420 ? -14.728 37.062 20.561 1.00 43.81 412 GLN A C 1
ATOM 2932 O O . GLN A 1 420 ? -15.498 37.740 19.865 1.00 37.68 412 GLN A O 1
ATOM 2938 N N . GLN A 1 421 ? -13.407 37.083 20.395 1.00 42.06 413 GLN A N 1
ATOM 2939 C CA . GLN A 1 421 ? -12.750 37.919 19.397 1.00 43.24 413 GLN A CA 1
ATOM 2940 C C . GLN A 1 421 ? -11.356 37.356 19.140 1.00 37.75 413 GLN A C 1
ATOM 2941 O O . GLN A 1 421 ? -10.791 36.672 20.003 1.00 34.91 413 GLN A O 1
ATOM 2947 N N . PRO A 1 422 ? -10.784 37.613 17.953 1.00 40.63 414 PRO A N 1
ATOM 2948 C CA . PRO A 1 422 ? -9.480 37.026 17.605 1.00 39.96 414 PRO A CA 1
ATOM 2949 C C . PRO A 1 422 ? -8.281 37.938 17.875 1.00 51.73 414 PRO A C 1
ATOM 2950 O O . PRO A 1 422 ? -7.130 37.485 17.839 1.00 34.91 414 PRO A O 1
ATOM 2954 N N . ILE A 1 423 ? -8.528 39.224 18.116 1.00 39.96 415 ILE A N 1
ATOM 2955 C CA . ILE A 1 423 ? -7.468 40.205 18.329 1.00 49.32 415 ILE A CA 1
ATOM 2956 C C . ILE A 1 423 ? -7.766 40.970 19.611 1.00 58.19 415 ILE A C 1
ATOM 2957 O O . ILE A 1 423 ? -8.881 41.473 19.793 1.00 52.50 415 ILE A O 1
ATOM 2962 N N . PHE A 1 424 ? -6.769 41.060 20.490 1.00 49.76 416 PHE A N 1
ATOM 2963 C CA . PHE A 1 424 ? -6.911 41.746 21.769 1.00 52.25 416 PHE A CA 1
ATOM 2964 C C . PHE A 1 424 ? -5.948 42.928 21.856 1.00 64.78 416 PHE A C 1
ATOM 2965 O O . PHE A 1 424 ? -6.355 44.073 22.053 1.00 71.69 416 PHE A O 1
ATOM 2974 N N . ALA B 1 10 ? -6.533 49.427 26.749 1.00 70.03 2 ALA B N 1
ATOM 2975 C CA . ALA B 1 10 ? -7.763 48.729 26.391 1.00 65.68 2 ALA B CA 1
ATOM 2976 C C . ALA B 1 10 ? -8.340 47.899 27.545 1.00 64.00 2 ALA B C 1
ATOM 2977 O O . ALA B 1 10 ? -7.684 47.671 28.579 1.00 47.64 2 ALA B O 1
ATOM 2979 N N . TYR B 1 11 ? -9.562 47.413 27.300 1.00 75.91 3 TYR B N 1
ATOM 2980 C CA . TYR B 1 11 ? -10.535 46.972 28.297 1.00 75.35 3 TYR B CA 1
ATOM 2981 C C . TYR B 1 11 ? -9.992 46.085 29.413 1.00 64.95 3 TYR B C 1
ATOM 2982 O O . TYR B 1 11 ? -9.938 46.526 30.565 1.00 74.43 3 TYR B O 1
ATOM 2984 N N . PHE B 1 12 ? -9.616 44.838 29.099 1.00 46.54 4 PHE B N 1
ATOM 2985 C CA . PHE B 1 12 ? -9.380 43.844 30.147 1.00 43.46 4 PHE B CA 1
ATOM 2986 C C . PHE B 1 12 ? -8.401 44.356 31.199 1.00 37.17 4 PHE B C 1
ATOM 2987 O O . PHE B 1 12 ? -8.722 44.384 32.390 1.00 39.61 4 PHE B O 1
ATOM 2995 N N . LEU B 1 13 ? -7.205 44.784 30.769 1.00 32.54 5 LEU B N 1
ATOM 2996 C CA . LEU B 1 13 ? -6.168 45.198 31.716 1.00 28.57 5 LEU B CA 1
ATOM 2997 C C . LEU B 1 13 ? -6.617 46.381 32.560 1.00 33.73 5 LEU B C 1
ATOM 2998 O O . LEU B 1 13 ? -6.285 46.467 33.748 1.00 32.30 5 LEU B O 1
ATOM 3003 N N . GLU B 1 14 ? -7.351 47.320 31.960 1.00 34.73 6 GLU B N 1
ATOM 3004 C CA . GLU B 1 14 ? -7.826 48.461 32.726 1.00 35.74 6 GLU B CA 1
ATOM 3005 C C . GLU B 1 14 ? -8.646 48.009 33.924 1.00 41.06 6 GLU B C 1
ATOM 3006 O O . GLU B 1 14 ? -8.603 48.641 34.984 1.00 45.53 6 GLU B O 1
ATOM 3012 N N . GLN B 1 15 ? -9.356 46.895 33.792 1.00 40.10 7 GLN B N 1
ATOM 3013 C CA . GLN B 1 15 ? -10.132 46.384 34.912 1.00 47.14 7 GLN B CA 1
ATOM 3014 C C . GLN B 1 15 ? -9.341 45.392 35.758 1.00 42.54 7 GLN B C 1
ATOM 3015 O O . GLN B 1 15 ? -9.406 45.448 36.990 1.00 42.76 7 GLN B O 1
ATOM 3017 N N . THR B 1 16 ? -8.558 44.512 35.131 1.00 34.65 8 THR B N 1
ATOM 3018 C CA . THR B 1 16 ? -7.999 43.359 35.832 1.00 36.41 8 THR B CA 1
ATOM 3019 C C . THR B 1 16 ? -6.593 43.570 36.381 1.00 35.65 8 THR B C 1
ATOM 3020 O O . THR B 1 16 ? -6.175 42.801 37.250 1.00 35.01 8 THR B O 1
ATOM 3024 N N . ASP B 1 17 ? -5.844 44.566 35.896 1.00 30.76 9 ASP B N 1
ATOM 3025 C CA . ASP B 1 17 ? -4.439 44.740 36.295 1.00 27.21 9 ASP B CA 1
ATOM 3026 C C . ASP B 1 17 ? -4.101 46.225 36.145 1.00 30.64 9 ASP B C 1
ATOM 3027 O O . ASP B 1 17 ? -3.394 46.655 35.220 1.00 26.81 9 ASP B O 1
ATOM 3032 N N . SER B 1 18 ? -4.632 47.023 37.078 1.00 25.16 10 SER B N 1
ATOM 3033 C CA . SER B 1 18 ? -4.477 48.470 36.995 1.00 28.41 10 SER B CA 1
ATOM 3034 C C . SER B 1 18 ? -3.013 48.867 37.036 1.00 29.58 10 SER B C 1
ATOM 3035 O O . SER B 1 18 ? -2.632 49.903 36.485 1.00 24.93 10 SER B O 1
ATOM 3038 N N . GLU B 1 19 ? -2.183 48.062 37.698 1.00 26.48 11 GLU B N 1
ATOM 3039 C CA . GLU B 1 19 ? -0.779 48.416 37.851 1.00 26.35 11 GLU B CA 1
ATOM 3040 C C . GLU B 1 19 ? -0.056 48.335 36.514 1.0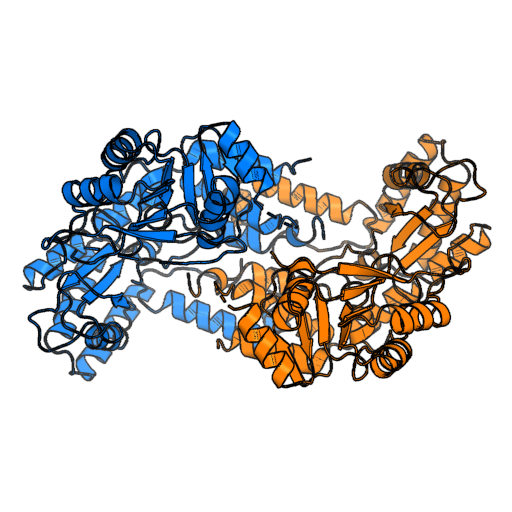0 25.94 11 GLU B C 1
ATOM 3041 O O . GLU B 1 19 ? 0.708 49.237 36.154 1.00 29.72 11 GLU B O 1
ATOM 3047 N N . ILE B 1 20 ? -0.280 47.260 35.764 1.00 24.88 12 ILE B N 1
ATOM 3048 C CA . ILE B 1 20 ? 0.321 47.165 34.436 1.00 21.81 12 ILE B CA 1
ATOM 3049 C C . ILE B 1 20 ? -0.312 48.185 33.494 1.00 27.05 12 ILE B C 1
ATOM 3050 O O . ILE B 1 20 ? 0.379 48.829 32.696 1.00 27.68 12 ILE B O 1
ATOM 3055 N N . PHE B 1 21 ? -1.633 48.356 33.573 1.00 25.24 13 PHE B N 1
ATOM 3056 C CA . PHE B 1 21 ? -2.298 49.316 32.699 1.00 27.87 13 PHE B CA 1
ATOM 3057 C C . PHE B 1 21 ? -1.742 50.721 32.901 1.00 32.65 13 PHE B C 1
ATOM 3058 O O . PHE B 1 21 ? -1.510 51.450 31.930 1.00 28.21 13 PHE B O 1
ATOM 3066 N N . GLU B 1 22 ? -1.551 51.131 34.158 1.00 24.79 14 GLU B N 1
ATOM 3067 C CA . GLU B 1 22 ? -0.932 52.428 34.411 1.00 26.53 14 GLU B CA 1
ATOM 3068 C C . GLU B 1 22 ? 0.451 52.528 33.769 1.00 25.87 14 GLU B C 1
ATOM 3069 O O . GLU B 1 22 ? 0.826 53.586 33.247 1.00 32.35 14 GLU B O 1
ATOM 3075 N N . LEU B 1 23 ? 1.243 51.456 33.826 1.00 27.37 15 LEU B N 1
ATOM 3076 C CA . LEU B 1 23 ? 2.581 51.529 33.239 1.00 29.97 15 LEU B CA 1
ATOM 3077 C C . LEU B 1 23 ? 2.512 51.633 31.719 1.00 30.28 15 LEU B C 1
ATOM 3078 O O . LEU B 1 23 ? 3.327 52.326 31.099 1.00 31.46 15 LEU B O 1
ATOM 3083 N N . ILE B 1 24 ? 1.551 50.952 31.095 1.00 25.78 16 ILE B N 1
ATOM 3084 C CA . ILE B 1 24 ? 1.375 51.098 29.650 1.00 28.19 16 ILE B CA 1
ATOM 3085 C C . ILE B 1 24 ? 0.970 52.528 29.316 1.00 30.28 16 ILE B C 1
ATOM 3086 O O . ILE B 1 24 ? 1.507 53.150 28.388 1.00 29.07 16 ILE B O 1
ATOM 3091 N N . PHE B 1 25 ? 0.006 53.070 30.073 1.00 26.71 17 PHE B N 1
ATOM 3092 C CA . PHE B 1 25 ? -0.475 54.424 29.811 1.00 31.86 17 PHE B CA 1
ATOM 3093 C C . PHE B 1 25 ? 0.628 55.457 30.001 1.00 34.64 17 PHE B C 1
ATOM 3094 O O . PHE B 1 25 ? 0.727 56.424 29.234 1.00 37.86 17 PHE B O 1
ATOM 3102 N N . GLU B 1 26 ? 1.452 55.278 31.034 1.00 35.78 18 GLU B N 1
ATOM 3103 C CA . GLU B 1 26 ? 2.578 56.177 31.261 1.00 42.64 18 GLU B CA 1
ATOM 3104 C C . GLU B 1 26 ? 3.554 56.139 30.090 1.00 42.35 18 GLU B C 1
ATOM 3105 O O . GLU B 1 26 ? 4.056 57.181 29.648 1.00 39.21 18 GLU B O 1
ATOM 3111 N N . GLU B 1 27 ? 3.826 54.946 29.562 1.00 30.97 19 GLU B N 1
ATOM 3112 C CA . GLU B 1 27 ? 4.708 54.846 28.400 1.00 31.63 19 GLU B CA 1
ATOM 3113 C C . GLU B 1 27 ? 4.062 55.427 27.147 1.00 36.04 19 GLU B C 1
ATOM 3114 O O . GLU B 1 27 ? 4.748 56.033 26.311 1.00 35.07 19 GLU B O 1
ATOM 3120 N N . TYR B 1 28 ? 2.747 55.259 27.003 1.00 33.22 20 TYR B N 1
ATOM 3121 C CA . TYR B 1 28 ? 2.018 55.889 25.906 1.00 37.44 20 TYR B CA 1
ATOM 3122 C C . TYR B 1 28 ? 2.127 57.410 25.980 1.00 46.41 20 TYR B C 1
ATOM 3123 O O . TYR B 1 28 ? 2.351 58.079 24.961 1.00 43.07 20 TYR B O 1
ATOM 3132 N N . LYS B 1 29 ? 2.001 57.974 27.184 1.00 40.96 21 LYS B N 1
ATOM 3133 C CA . LYS B 1 29 ? 2.201 59.411 27.339 1.00 39.90 21 LYS B CA 1
ATOM 3134 C C . LYS B 1 29 ? 3.648 59.802 27.057 1.00 40.53 21 LYS B C 1
ATOM 3135 O O . LYS B 1 29 ? 3.902 60.843 26.441 1.00 47.00 21 LYS B O 1
ATOM 3137 N N . ARG B 1 30 ? 4.611 58.985 27.494 1.00 40.21 22 ARG B N 1
ATOM 3138 C CA . ARG B 1 30 ? 6.015 59.282 27.213 1.00 49.00 22 ARG B CA 1
ATOM 3139 C C . ARG B 1 30 ? 6.267 59.368 25.713 1.00 46.00 22 ARG B C 1
ATOM 3140 O O . ARG B 1 30 ? 6.895 60.319 25.231 1.00 47.32 22 ARG B O 1
ATOM 3148 N N . GLN B 1 31 ? 5.795 58.369 24.962 1.00 37.43 23 GLN B N 1
ATOM 3149 C CA . GLN B 1 31 ? 5.964 58.376 23.510 1.00 36.70 23 GLN B CA 1
ATOM 3150 C C . GLN B 1 31 ? 5.345 59.626 22.893 1.00 41.28 23 GLN B C 1
ATOM 3151 O O . GLN B 1 31 ? 5.911 60.217 21.966 1.00 45.23 23 GLN B O 1
ATOM 3157 N N . ASN B 1 32 ? 4.203 60.073 23.420 1.00 37.25 24 ASN B N 1
ATOM 3158 C CA . ASN B 1 32 ? 3.507 61.193 22.800 1.00 42.50 24 ASN B CA 1
ATOM 3159 C C . ASN B 1 32 ? 4.085 62.542 23.211 1.00 44.22 24 ASN B C 1
ATOM 3160 O O . ASN B 1 32 ? 4.024 63.496 22.429 1.00 46.05 24 ASN B O 1
ATOM 3165 N N . GLU B 1 33 ? 4.663 62.648 24.408 1.00 40.32 25 GLU B N 1
ATOM 3166 C CA . GLU B 1 33 ? 4.974 63.963 24.957 1.00 50.04 25 GLU B CA 1
ATOM 3167 C C . GLU B 1 33 ? 6.394 64.449 24.686 1.00 55.00 25 GLU B C 1
ATOM 3168 O O . GLU B 1 33 ? 6.631 65.658 24.765 1.00 60.14 25 GLU B O 1
ATOM 3174 N N . HIS B 1 34 ? 7.337 63.566 24.366 1.00 47.26 26 HIS B N 1
ATOM 3175 C CA A HIS B 1 34 ? 8.685 63.994 24.027 0.53 43.33 26 HIS B CA 1
ATOM 3176 C CA B HIS B 1 34 ? 8.701 63.955 24.033 0.47 43.32 26 HIS B CA 1
ATOM 3177 C C . HIS B 1 34 ? 8.924 63.821 22.532 1.00 37.44 26 HIS B C 1
ATOM 3178 O O . HIS B 1 34 ? 8.232 63.062 21.845 1.00 36.77 26 HIS B O 1
ATOM 3191 N N . LEU B 1 35 ? 9.903 64.561 22.026 1.00 34.62 27 LEU B N 1
ATOM 3192 C CA . LEU B 1 35 ? 10.292 64.485 20.620 1.00 31.70 27 LEU B CA 1
ATOM 3193 C C . LEU B 1 35 ? 11.379 63.422 20.490 1.00 34.79 27 LEU B C 1
ATOM 3194 O O . LEU B 1 35 ? 12.534 63.657 20.863 1.00 37.42 27 LEU B O 1
ATOM 3199 N N . GLU B 1 36 ? 11.015 62.260 19.959 1.00 32.45 28 GLU B N 1
ATOM 3200 C CA . GLU B 1 36 ? 11.938 61.134 19.841 1.00 28.30 28 GLU B CA 1
ATOM 3201 C C . GLU B 1 36 ? 12.818 61.312 18.606 1.00 27.86 28 GLU B C 1
ATOM 3202 O O . GLU B 1 36 ? 12.335 61.193 17.476 1.00 28.09 28 GLU B O 1
ATOM 3208 N N . MET B 1 37 ? 14.120 61.559 18.812 1.00 29.62 29 MET B N 1
ATOM 3209 C CA . MET B 1 37 ? 15.038 61.745 17.686 1.00 30.57 29 MET B CA 1
ATOM 3210 C C . MET B 1 37 ? 16.246 60.812 17.767 1.00 28.97 29 MET B C 1
ATOM 3211 O O . MET B 1 37 ? 17.266 61.061 17.116 1.00 28.38 29 MET B O 1
ATOM 3216 N N . ILE B 1 38 ? 16.151 59.731 18.539 1.00 29.58 30 ILE B N 1
ATOM 3217 C CA . ILE B 1 38 ? 17.152 58.676 18.455 1.00 30.17 30 ILE B CA 1
ATOM 3218 C C . ILE B 1 38 ? 16.957 57.927 17.143 1.00 30.05 30 ILE B C 1
ATOM 3219 O O . ILE B 1 38 ? 15.850 57.463 16.834 1.00 28.12 30 ILE B O 1
ATOM 3224 N N . ALA B 1 39 ? 18.029 57.837 16.343 1.00 29.59 31 ALA B N 1
ATOM 3225 C CA . ALA B 1 39 ? 17.908 57.434 14.938 1.00 35.54 31 ALA B CA 1
ATOM 3226 C C . ALA B 1 39 ? 17.348 56.027 14.758 1.00 34.22 31 ALA B C 1
ATOM 3227 O O . ALA B 1 39 ? 16.825 55.711 13.681 1.00 34.03 31 ALA B O 1
ATOM 3229 N N . SER B 1 40 ? 17.451 55.182 15.774 1.00 31.00 32 SER B N 1
ATOM 3230 C CA . SER B 1 40 ? 17.029 53.791 15.707 1.00 37.25 32 SER B CA 1
ATOM 3231 C C . SER B 1 40 ? 15.634 53.541 16.268 1.00 38.68 32 SER B C 1
ATOM 3232 O O . SER B 1 40 ? 15.153 52.405 16.190 1.00 34.41 32 SER B O 1
ATOM 3235 N N . GLU B 1 41 ? 14.985 54.549 16.848 1.00 31.17 33 GLU B N 1
ATOM 3236 C CA . GLU B 1 41 ? 13.663 54.372 17.437 1.00 27.03 33 GLU B CA 1
ATOM 3237 C C . GLU B 1 41 ? 12.592 54.668 16.402 1.00 25.78 33 GLU B C 1
ATOM 3238 O O . GLU B 1 41 ? 12.824 55.391 15.433 1.00 29.13 33 GLU B O 1
ATOM 3244 N N . ASN B 1 42 ? 11.405 54.109 16.620 1.00 21.75 34 ASN B N 1
ATOM 3245 C CA . ASN B 1 42 ? 10.288 54.349 15.709 1.00 21.41 34 ASN B CA 1
ATOM 3246 C C . ASN B 1 42 ? 9.013 53.857 16.378 1.00 29.22 34 ASN B C 1
ATOM 3247 O O . ASN B 1 42 ? 9.025 53.364 17.511 1.00 29.81 34 ASN B O 1
ATOM 3252 N N . TYR B 1 43 ? 7.908 53.997 15.661 1.00 25.16 35 TYR B N 1
ATOM 3253 C CA . TYR B 1 43 ? 6.592 53.631 16.168 1.00 27.81 35 TYR B CA 1
ATOM 3254 C C . TYR B 1 43 ? 6.006 52.596 15.219 1.00 26.42 35 TYR B C 1
ATOM 3255 O O . TYR B 1 43 ? 5.692 52.908 14.065 1.00 25.98 35 TYR B O 1
ATOM 3264 N N . THR B 1 44 ? 5.863 51.372 15.711 1.00 25.43 36 THR B N 1
ATOM 3265 C CA . THR B 1 44 ? 5.322 50.289 14.900 1.00 22.84 36 THR B CA 1
ATOM 3266 C C . THR B 1 44 ? 3.919 50.624 14.393 1.00 24.17 36 THR B C 1
ATOM 3267 O O . THR B 1 44 ? 3.143 51.316 15.060 1.00 25.92 36 THR B O 1
ATOM 3271 N N . PHE B 1 45 ? 3.601 50.106 13.210 1.00 23.43 37 PHE B N 1
ATOM 3272 C CA . PHE B 1 45 ? 2.267 50.237 12.643 1.00 22.56 37 PHE B CA 1
ATOM 3273 C C . PHE B 1 45 ? 1.229 49.672 13.607 1.00 22.74 37 PHE B C 1
ATOM 3274 O O . PHE B 1 45 ? 1.453 48.603 14.199 1.00 23.36 37 PHE B O 1
ATOM 3282 N N . PRO B 1 46 ? 0.073 50.334 13.756 1.00 21.80 38 PRO B N 1
ATOM 3283 C CA . PRO B 1 46 ? -1.001 49.762 14.591 1.00 27.51 38 PRO B CA 1
ATOM 3284 C C . PRO B 1 46 ? -1.423 48.362 14.179 1.00 24.95 38 PRO B C 1
ATOM 3285 O O . PRO B 1 46 ? -1.642 47.507 15.047 1.00 23.31 38 PRO B O 1
ATOM 3289 N N . SER B 1 47 ? -1.546 48.097 12.871 1.00 20.62 39 SER B N 1
ATOM 3290 C CA . SER B 1 47 ? -1.963 46.766 12.435 1.00 26.74 39 SER B CA 1
ATOM 3291 C C . SER B 1 47 ? -0.959 45.689 12.838 1.00 29.65 39 SER B C 1
ATOM 3292 O O . SER B 1 47 ? -1.343 44.531 13.054 1.00 23.83 39 SER B O 1
ATOM 3295 N N . VAL B 1 48 ? 0.327 46.040 12.943 1.00 21.63 40 VAL B N 1
ATOM 3296 C CA . VAL B 1 48 ? 1.329 45.074 13.378 1.00 23.64 40 VAL B CA 1
ATOM 3297 C C . VAL B 1 48 ? 1.107 44.692 14.837 1.00 25.22 40 VAL B C 1
ATOM 3298 O O . VAL B 1 48 ? 1.186 43.510 15.205 1.00 20.75 40 VAL B O 1
ATOM 3302 N N . MET B 1 49 ? 0.816 45.679 15.693 1.00 20.63 41 MET B N 1
ATOM 3303 C CA . MET B 1 49 ? 0.507 45.355 17.084 1.00 22.05 41 MET B CA 1
ATOM 3304 C C . MET B 1 49 ? -0.768 44.526 17.194 1.00 22.50 41 MET B C 1
ATOM 3305 O O . MET B 1 49 ? -0.874 43.669 18.079 1.00 23.00 41 MET B O 1
ATOM 3310 N N . GLU B 1 50 ? -1.741 44.739 16.306 1.00 19.48 42 GLU B N 1
ATOM 3311 C CA . GLU B 1 50 ? -2.933 43.891 16.338 1.00 18.47 42 GLU B CA 1
ATOM 3312 C C . GLU B 1 50 ? -2.564 42.435 16.113 1.00 25.71 42 GLU B C 1
ATOM 3313 O O . GLU B 1 50 ? -3.021 41.550 16.844 1.00 21.47 42 GLU B O 1
ATOM 3319 N N . ALA B 1 51 ? -1.711 42.163 15.114 1.00 22.50 43 ALA B N 1
ATOM 3320 C CA . ALA B 1 51 ? -1.237 40.794 14.919 1.00 19.78 43 ALA B CA 1
ATOM 3321 C C . ALA B 1 51 ? -0.509 40.276 16.155 1.00 21.06 43 ALA B C 1
ATOM 3322 O O . ALA B 1 51 ? -0.643 39.099 16.522 1.00 20.02 43 ALA B O 1
ATOM 3324 N N . MET B 1 52 ? 0.302 41.129 16.785 1.00 21.20 44 MET B N 1
ATOM 3325 C CA . MET B 1 52 ? 1.054 40.713 17.971 1.00 19.08 44 MET B CA 1
ATOM 3326 C C . MET B 1 52 ? 0.140 40.314 19.123 1.00 19.43 44 MET B C 1
ATOM 3327 O O . MET B 1 52 ? 0.495 39.431 19.928 1.00 18.88 44 MET B O 1
ATOM 3332 N N . GLY B 1 53 ? -1.013 40.966 19.237 1.00 23.06 45 GLY B N 1
ATOM 3333 C CA . GLY B 1 53 ? -1.968 40.681 20.302 1.00 22.57 45 GLY B CA 1
ATOM 3334 C C . GLY B 1 53 ? -3.089 39.729 19.907 1.00 24.47 45 GLY B C 1
ATOM 3335 O O . GLY B 1 53 ? -4.137 39.696 20.564 1.00 25.84 45 GLY B O 1
ATOM 3336 N N . SER B 1 54 ? -2.882 38.941 18.853 1.00 19.88 46 SER B N 1
ATOM 3337 C CA . SER B 1 54 ? -3.912 38.041 18.340 1.00 25.12 46 SER B CA 1
ATOM 3338 C C . SER B 1 54 ? -3.818 36.641 18.957 1.00 26.99 46 SER B C 1
ATOM 3339 O O . SER B 1 54 ? -2.850 36.289 19.641 1.00 24.71 46 SER B O 1
ATOM 3342 N N . ILE B 1 55 ? -4.828 35.815 18.665 1.00 19.46 47 ILE B N 1
ATOM 3343 C CA . ILE B 1 55 ? -4.896 34.459 19.205 1.00 20.10 47 ILE B CA 1
ATOM 3344 C C . ILE B 1 55 ? -3.853 33.563 18.550 1.00 20.20 47 ILE B C 1
ATOM 3345 O O . ILE B 1 55 ? -3.744 32.380 18.887 1.00 20.86 47 ILE B O 1
ATOM 3350 N N . LEU B 1 56 ? -3.083 34.101 17.600 1.00 19.93 48 LEU B N 1
ATOM 3351 C CA . LEU B 1 56 ? -2.023 33.289 17.002 1.00 21.31 48 LEU B CA 1
ATOM 3352 C C . LEU B 1 56 ? -0.974 32.878 18.022 1.00 22.49 48 LEU B C 1
ATOM 3353 O O . LEU B 1 56 ? -0.222 31.928 17.775 1.00 23.96 48 LEU B O 1
ATOM 3358 N N . THR B 1 57 ? -0.908 33.565 19.160 1.00 21.32 49 THR B N 1
ATOM 3359 C CA . THR B 1 57 ? 0.010 33.141 20.210 1.00 23.00 49 THR B CA 1
ATOM 3360 C C . THR B 1 57 ? -0.276 31.720 20.696 1.00 26.70 49 THR B C 1
ATOM 3361 O O . THR B 1 57 ? 0.644 31.057 21.184 1.00 26.18 49 THR B O 1
ATOM 3365 N N . ASN B 1 58 ? -1.514 31.218 20.549 1.00 21.64 50 ASN B N 1
ATOM 3366 C CA . ASN B 1 58 ? -1.841 29.872 21.030 1.00 22.73 50 ASN B CA 1
ATOM 3367 C C . ASN B 1 58 ? -1.427 28.752 20.086 1.00 32.10 50 ASN B C 1
ATOM 3368 O O . ASN B 1 58 ? -1.600 27.581 20.437 1.00 36.61 50 ASN B O 1
ATOM 3373 N N . LYS B 1 59 ? -0.915 29.051 18.903 1.00 32.44 51 LYS B N 1
ATOM 3374 C CA . LYS B 1 59 ? -0.648 28.002 17.928 1.00 36.75 51 LYS B CA 1
ATOM 3375 C C . LYS B 1 59 ? 0.759 27.444 18.150 1.00 40.99 51 LYS B C 1
ATOM 3376 O O . LYS B 1 59 ? 1.716 28.211 18.289 1.00 48.88 51 LYS B O 1
ATOM 3382 N N . TYR B 1 60 ? 0.866 26.111 18.238 1.00 42.77 52 TYR B N 1
ATOM 3383 C CA . TYR B 1 60 ? 2.127 25.380 18.428 1.00 47.76 52 TYR B CA 1
ATOM 3384 C C . TYR B 1 60 ? 2.891 25.684 19.721 1.00 61.54 52 TYR B C 1
ATOM 3385 O O . TYR B 1 60 ? 3.954 26.310 19.666 1.00 69.83 52 TYR B O 1
ATOM 3394 N N . ALA B 1 61 ? 2.420 25.206 20.876 1.00 57.18 53 ALA B N 1
ATOM 3395 C CA . ALA B 1 61 ? 3.168 25.400 22.133 1.00 56.15 53 ALA B CA 1
ATOM 3396 C C . ALA B 1 61 ? 4.487 24.615 22.161 1.00 57.83 53 ALA B C 1
ATOM 3397 O O . ALA B 1 61 ? 5.493 25.083 22.713 1.00 54.60 53 ALA B O 1
ATOM 3399 N N . VAL B 1 76 ? 5.659 23.913 6.689 1.00 58.66 68 VAL B N 1
ATOM 3400 C CA . VAL B 1 76 ? 5.722 25.356 6.919 1.00 59.79 68 VAL B CA 1
ATOM 3401 C C . VAL B 1 76 ? 4.320 25.981 6.902 1.00 50.14 68 VAL B C 1
ATOM 3402 O O . VAL B 1 76 ? 3.574 25.827 5.937 1.00 47.89 68 VAL B O 1
ATOM 3406 N N . ASP B 1 77 ? 3.980 26.678 7.989 1.00 42.64 69 ASP B N 1
ATOM 3407 C CA . ASP B 1 77 ? 2.671 27.304 8.136 1.00 41.32 69 ASP B CA 1
ATOM 3408 C C . ASP B 1 77 ? 2.421 28.295 7.002 1.00 36.52 69 ASP B C 1
ATOM 3409 O O . ASP B 1 77 ? 3.340 28.950 6.509 1.00 39.61 69 ASP B O 1
ATOM 3414 N N . LYS B 1 78 ? 1.154 28.392 6.583 1.00 34.47 70 LYS B N 1
ATOM 3415 C CA . LYS B 1 78 ? 0.768 29.376 5.574 1.00 29.66 70 LYS B CA 1
ATOM 3416 C C . LYS B 1 78 ? 1.114 30.796 6.004 1.00 23.94 70 LYS B C 1
ATOM 3417 O O . LYS B 1 78 ? 1.364 31.657 5.156 1.00 23.30 70 LYS B O 1
ATOM 3423 N N . ILE B 1 79 ? 1.102 31.071 7.309 1.00 21.83 71 ILE B N 1
ATOM 3424 C CA . ILE B 1 79 ? 1.462 32.405 7.780 1.00 24.31 71 ILE B CA 1
ATOM 3425 C C . ILE B 1 79 ? 2.937 32.680 7.517 1.00 23.54 71 ILE B C 1
ATOM 3426 O O . ILE B 1 79 ? 3.315 33.778 7.087 1.00 23.81 71 ILE B O 1
ATOM 3431 N N . GLU B 1 80 ? 3.795 31.690 7.774 1.00 23.43 72 GLU B N 1
ATOM 3432 C CA . GLU B 1 80 ? 5.215 31.867 7.487 1.00 28.29 72 GLU B CA 1
ATOM 3433 C C . GLU B 1 80 ? 5.474 31.971 5.986 1.00 29.69 72 GLU B C 1
ATOM 3434 O O . GLU B 1 80 ? 6.329 32.750 5.550 1.00 24.24 72 GLU B O 1
ATOM 3440 N N . SER B 1 81 ? 4.767 31.182 5.173 1.00 26.69 73 SER B N 1
ATOM 3441 C CA . SER B 1 81 ? 4.958 31.295 3.731 1.00 27.34 73 SER B CA 1
ATOM 3442 C C . SER B 1 81 ? 4.545 32.671 3.232 1.00 27.81 73 SER B C 1
ATOM 3443 O O . SER B 1 81 ? 5.192 33.237 2.345 1.00 26.54 73 SER B O 1
ATOM 3446 N N . LEU B 1 82 ? 3.466 33.228 3.781 1.00 25.29 74 LEU B N 1
ATOM 3447 C CA . LEU B 1 82 ? 3.063 34.568 3.369 1.00 28.86 74 LEU B CA 1
ATOM 3448 C C . LEU B 1 82 ? 4.111 35.605 3.763 1.00 28.21 74 LEU B C 1
ATOM 3449 O O . LEU B 1 82 ? 4.393 36.531 2.996 1.00 22.07 74 LEU B O 1
ATOM 3454 N N . ALA B 1 83 ? 4.692 35.474 4.958 1.00 21.83 75 ALA B N 1
ATOM 3455 C CA . ALA B 1 83 ? 5.739 36.404 5.366 1.00 23.38 75 ALA B CA 1
ATOM 3456 C C . ALA B 1 83 ? 6.942 36.311 4.437 1.00 21.41 75 ALA B C 1
ATOM 3457 O O . ALA B 1 83 ? 7.520 37.332 4.048 1.00 20.23 75 ALA B O 1
ATOM 3459 N N . ILE B 1 84 ? 7.327 35.089 4.076 1.00 20.97 76 ILE B N 1
ATOM 3460 C CA . ILE B 1 84 ? 8.449 34.873 3.166 1.00 22.80 76 ILE B CA 1
ATOM 3461 C C . ILE B 1 84 ? 8.153 35.446 1.784 1.00 24.28 76 ILE B C 1
ATOM 3462 O O . ILE B 1 84 ? 9.006 36.107 1.178 1.00 21.42 76 ILE B O 1
ATOM 3467 N N . GLU B 1 85 ? 6.947 35.205 1.257 1.00 24.38 77 GLU B N 1
ATOM 3468 C CA . GLU B 1 85 ? 6.652 35.687 -0.091 1.00 27.08 77 GLU B CA 1
ATOM 3469 C C . GLU B 1 85 ? 6.637 37.208 -0.137 1.00 27.92 77 GLU B C 1
ATOM 3470 O O . GLU B 1 85 ? 7.132 37.811 -1.096 1.00 23.90 77 GLU B O 1
ATOM 3476 N N . ARG B 1 86 ? 6.095 37.847 0.902 1.00 21.81 78 ARG B N 1
ATOM 3477 C CA . ARG B 1 86 ? 6.084 39.305 0.942 1.00 19.20 78 ARG B CA 1
ATOM 3478 C C . ARG B 1 86 ? 7.496 39.868 1.085 1.00 19.54 78 ARG B C 1
ATOM 3479 O O . ARG B 1 86 ? 7.834 40.872 0.448 1.00 22.41 78 ARG B O 1
ATOM 3487 N N . ALA B 1 87 ? 8.326 39.240 1.925 1.00 21.50 79 ALA B N 1
ATOM 3488 C CA . ALA B 1 87 ? 9.721 39.653 2.027 1.00 20.55 79 ALA B CA 1
ATOM 3489 C C . ALA B 1 87 ? 10.445 39.531 0.692 1.00 23.28 79 ALA B C 1
ATOM 3490 O O . ALA B 1 87 ? 11.211 40.426 0.316 1.00 24.09 79 ALA B O 1
ATOM 3492 N N . LYS B 1 88 ? 10.243 38.423 -0.031 1.00 21.88 80 LYS B N 1
ATOM 3493 C CA . LYS B 1 88 ? 10.905 38.280 -1.326 1.00 22.72 80 LYS B CA 1
ATOM 3494 C C . LYS B 1 88 ? 10.543 39.439 -2.247 1.00 26.88 80 LYS B C 1
ATOM 3495 O O . LYS B 1 88 ? 11.413 40.025 -2.899 1.00 25.38 80 LYS B O 1
ATOM 3501 N N . LYS B 1 89 ? 9.254 39.787 -2.303 1.00 24.26 81 LYS B N 1
ATOM 3502 C CA . LYS B 1 89 ? 8.816 40.904 -3.135 1.00 26.58 81 LYS B CA 1
ATOM 3503 C C . LYS B 1 89 ? 9.402 42.224 -2.641 1.00 25.44 81 LYS B C 1
ATOM 3504 O O . LYS B 1 89 ? 9.912 43.021 -3.434 1.00 22.62 81 LYS B O 1
ATOM 3510 N N . LEU B 1 90 ? 9.361 42.450 -1.328 1.00 21.20 82 LEU B N 1
ATOM 3511 C CA . LEU B 1 90 ? 9.754 43.735 -0.750 1.00 22.69 82 LEU B CA 1
ATOM 3512 C C . LEU B 1 90 ? 11.249 43.987 -0.890 1.00 25.78 82 LEU B C 1
ATOM 3513 O O . LEU B 1 90 ? 11.674 45.104 -1.216 1.00 22.96 82 LEU B O 1
ATOM 3518 N N . PHE B 1 91 ? 12.066 42.985 -0.576 1.00 21.92 83 PHE B N 1
ATOM 3519 C CA . PHE B 1 91 ? 13.514 43.137 -0.639 1.00 20.72 83 PHE B CA 1
ATOM 3520 C C . PHE B 1 91 ? 14.086 42.761 -1.998 1.00 22.79 83 PHE B C 1
ATOM 3521 O O . PHE B 1 91 ? 15.307 42.858 -2.188 1.00 23.30 83 PHE B O 1
ATOM 3529 N N . ASN B 1 92 ? 13.235 42.357 -2.944 1.00 21.72 84 ASN B N 1
ATOM 3530 C CA . ASN B 1 92 ? 13.644 42.034 -4.317 1.00 21.49 84 ASN B CA 1
ATOM 3531 C C . ASN B 1 92 ? 14.700 40.925 -4.355 1.00 24.98 84 ASN B C 1
ATOM 3532 O O . ASN B 1 92 ? 15.798 41.086 -4.904 1.00 23.33 84 ASN B O 1
ATOM 3537 N N . CYS B 1 93 ? 14.341 39.771 -3.794 1.00 22.14 85 CYS B N 1
ATOM 3538 C CA . CYS B 1 93 ? 15.277 38.656 -3.722 1.00 22.72 85 CYS B CA 1
ATOM 3539 C C . CYS B 1 93 ? 14.523 37.335 -3.811 1.00 27.13 85 CYS B C 1
ATOM 3540 O O . CYS B 1 93 ? 13.289 37.286 -3.752 1.00 25.45 85 CYS B O 1
ATOM 3543 N N . GLN B 1 94 ? 15.291 36.255 -3.913 1.00 23.42 86 GLN B N 1
ATOM 3544 C CA . GLN B 1 94 ? 14.721 34.933 -4.148 1.00 24.34 86 GLN B CA 1
ATOM 3545 C C . GLN B 1 94 ? 14.438 34.150 -2.862 1.00 35.53 86 GLN B C 1
ATOM 3546 O O . GLN B 1 94 ? 13.526 33.316 -2.850 1.00 30.72 86 GLN B O 1
ATOM 3552 N N . PHE B 1 95 ? 15.185 34.387 -1.779 1.00 23.51 87 PHE B N 1
ATOM 3553 C CA . PHE B 1 95 ? 15.028 33.627 -0.543 1.00 23.47 87 PHE B CA 1
ATOM 3554 C C . PHE B 1 95 ? 14.980 34.567 0.651 1.00 26.74 87 PHE B C 1
ATOM 3555 O O . PHE B 1 95 ? 15.633 35.618 0.662 1.00 22.74 87 PHE B O 1
ATOM 3563 N N . ALA B 1 96 ? 14.195 34.172 1.660 1.00 22.99 88 ALA B N 1
ATOM 3564 C CA . ALA B 1 96 ? 14.072 34.913 2.906 1.00 27.07 88 ALA B CA 1
ATOM 3565 C C . ALA B 1 96 ? 13.915 33.934 4.060 1.00 27.89 88 ALA B C 1
ATOM 3566 O O . ALA B 1 96 ? 13.208 32.927 3.944 1.00 27.36 88 ALA B O 1
ATOM 3568 N N . ASN B 1 97 ? 14.569 34.238 5.175 1.00 23.85 89 ASN B N 1
ATOM 3569 C CA . ASN B 1 97 ? 14.339 33.533 6.426 1.00 21.95 89 ASN B CA 1
ATOM 3570 C C . ASN B 1 97 ? 13.831 34.556 7.430 1.00 25.35 89 ASN B C 1
ATOM 3571 O O . ASN B 1 97 ? 14.481 35.584 7.654 1.00 23.74 89 ASN B O 1
ATOM 3576 N N . VAL B 1 98 ? 12.664 34.298 8.013 1.00 21.34 90 VAL B N 1
ATOM 3577 C CA . VAL B 1 98 ? 11.992 35.293 8.838 1.00 24.23 90 VAL B CA 1
ATOM 3578 C C . VAL B 1 98 ? 12.005 34.897 10.314 1.00 26.52 90 VAL B C 1
ATOM 3579 O O . VAL B 1 98 ? 11.238 35.445 11.102 1.00 27.18 90 VAL B O 1
ATOM 3583 N N . GLN B 1 99 ? 12.870 33.963 10.704 1.00 25.79 91 GLN B N 1
ATOM 3584 C CA . GLN B 1 99 ? 12.804 33.414 12.057 1.00 28.90 91 GLN B CA 1
ATOM 3585 C C . GLN B 1 99 ? 13.693 34.139 13.056 1.00 29.78 91 GLN B C 1
ATOM 3586 O O . GLN B 1 99 ? 13.464 34.004 14.268 1.00 27.57 91 GLN B O 1
ATOM 3592 N N . ALA B 1 100 ? 14.697 34.889 12.596 1.00 28.13 92 ALA B N 1
ATOM 3593 C CA . ALA B 1 100 ? 15.630 35.527 13.525 1.00 31.34 92 ALA B CA 1
ATOM 3594 C C . ALA B 1 100 ? 14.884 36.439 14.489 1.00 29.17 92 ALA B C 1
ATOM 3595 O O . ALA B 1 100 ? 13.970 37.171 14.100 1.00 28.36 92 ALA B O 1
ATOM 3597 N N . HIS B 1 101 ? 15.254 36.374 15.773 1.00 25.69 93 HIS B N 1
ATOM 3598 C CA . HIS B 1 101 ? 14.550 37.174 16.769 1.00 35.77 93 HIS B CA 1
ATOM 3599 C C . HIS B 1 101 ? 15.040 38.616 16.846 1.00 34.28 93 HIS B C 1
ATOM 3600 O O . HIS B 1 101 ? 14.396 39.429 17.517 1.00 37.51 93 HIS B O 1
ATOM 3607 N N . SER B 1 102 ? 16.145 38.951 16.180 1.00 32.94 94 SER B N 1
ATOM 3608 C CA . SER B 1 102 ? 16.732 40.282 16.254 1.00 33.61 94 SER B CA 1
ATOM 3609 C C . SER B 1 102 ? 17.727 40.446 15.116 1.00 33.11 94 SER B C 1
ATOM 3610 O O . SER B 1 102 ? 18.199 39.465 14.538 1.00 36.02 94 SER B O 1
ATOM 3613 N N . GLY B 1 103 ? 18.076 41.703 14.833 1.00 38.02 95 GLY B N 1
ATOM 3614 C CA . GLY B 1 103 ? 19.133 41.960 13.865 1.00 32.11 95 GLY B CA 1
ATOM 3615 C C . GLY B 1 103 ? 20.448 41.330 14.272 1.00 41.94 95 GLY B C 1
ATOM 3616 O O . GLY B 1 103 ? 21.206 40.833 13.430 1.00 33.35 95 GLY B O 1
ATOM 3617 N N . SER B 1 104 ? 20.723 41.323 15.577 1.00 39.15 96 SER B N 1
ATOM 3618 C CA . SER B 1 104 ? 21.937 40.715 16.092 1.00 39.04 96 SER B CA 1
ATOM 3619 C C . SER B 1 104 ? 21.953 39.208 15.848 1.00 35.89 96 SER B C 1
ATOM 3620 O O . SER B 1 104 ? 22.968 38.649 15.407 1.00 37.94 96 SER B O 1
ATOM 3623 N N . GLN B 1 105 ? 20.843 38.525 16.146 1.00 32.72 97 GLN B N 1
ATOM 3624 C CA . GLN B 1 105 ? 20.783 37.088 15.887 1.00 41.50 97 GLN B CA 1
ATOM 3625 C C . GLN B 1 105 ? 20.892 36.793 14.397 1.00 35.46 97 GLN B C 1
ATOM 3626 O O . GLN B 1 105 ? 21.466 35.767 14.002 1.00 32.87 97 GLN B O 1
ATOM 3632 N N . ALA B 1 106 ? 20.356 37.686 13.564 1.00 38.12 98 ALA B N 1
ATOM 3633 C CA . ALA B 1 106 ? 20.416 37.485 12.123 1.00 33.82 98 ALA B CA 1
ATOM 3634 C C . ALA B 1 106 ? 21.858 37.535 11.634 1.00 35.85 98 ALA B C 1
ATOM 3635 O O . ALA B 1 106 ? 22.289 36.665 10.870 1.00 34.32 98 ALA B O 1
ATOM 3637 N N . ASN B 1 107 ? 22.630 38.536 12.076 1.00 35.02 99 ASN B N 1
ATOM 3638 C CA . ASN B 1 107 ? 24.043 38.584 11.704 1.00 34.02 99 ASN B CA 1
ATOM 3639 C C . ASN B 1 107 ? 24.774 37.343 12.200 1.00 32.99 99 ASN B C 1
ATOM 3640 O O . ASN B 1 107 ? 25.562 36.737 11.466 1.00 33.16 99 ASN B O 1
ATOM 3645 N N . ASN B 1 108 ? 24.532 36.959 13.460 1.00 33.14 100 ASN B N 1
ATOM 3646 C CA . ASN B 1 108 ? 25.233 35.814 14.039 1.00 37.74 100 ASN B CA 1
ATOM 3647 C C . ASN B 1 108 ? 24.912 34.533 13.282 1.00 40.18 100 ASN B C 1
ATOM 3648 O O . ASN B 1 108 ? 25.793 33.687 13.073 1.00 31.87 100 ASN B O 1
ATOM 3652 N N . ALA B 1 109 ? 23.653 34.374 12.860 1.00 32.39 101 ALA B N 1
ATOM 3653 C CA . ALA B 1 109 ? 23.287 33.181 12.108 1.00 30.54 101 ALA B CA 1
ATOM 3654 C C . ALA B 1 109 ? 24.002 33.143 10.767 1.00 35.59 101 ALA B C 1
ATOM 3655 O O . ALA B 1 109 ? 24.384 32.062 10.302 1.00 38.31 101 ALA B O 1
ATOM 3657 N N . VAL B 1 110 ? 24.205 34.309 10.142 1.00 31.39 102 VAL B N 1
ATOM 3658 C CA . VAL B 1 110 ? 24.972 34.358 8.902 1.00 30.64 102 VAL B CA 1
ATOM 3659 C C . VAL B 1 110 ? 26.394 33.855 9.147 1.00 29.55 102 VAL B C 1
ATOM 3660 O O . VAL B 1 110 ? 26.888 32.970 8.439 1.00 32.46 102 VAL B O 1
ATOM 3664 N N . TYR B 1 111 ? 27.066 34.400 10.164 1.00 27.68 103 TYR B N 1
ATOM 3665 C CA . TYR B 1 111 ? 28.434 33.966 10.455 1.00 34.08 103 TYR B CA 1
ATOM 3666 C C . TYR B 1 111 ? 28.475 32.478 10.761 1.00 35.66 103 TYR B C 1
ATOM 3667 O O . TYR B 1 111 ? 29.314 31.739 10.230 1.00 33.64 103 TYR B O 1
ATOM 3676 N N . HIS B 1 112 ? 27.547 32.021 11.605 1.00 37.56 104 HIS B N 1
ATOM 3677 C CA . HIS B 1 112 ? 27.512 30.623 12.010 1.00 39.80 104 HIS B CA 1
ATOM 3678 C C . HIS B 1 112 ? 27.326 29.713 10.801 1.00 38.34 104 HIS B C 1
ATOM 3679 O O . HIS B 1 112 ? 27.979 28.669 10.692 1.00 40.03 104 HIS B O 1
ATOM 3686 N N . ALA B 1 113 ? 26.488 30.130 9.850 1.00 34.28 105 ALA B N 1
ATOM 3687 C CA . ALA B 1 113 ? 26.149 29.281 8.714 1.00 34.45 105 ALA B CA 1
ATOM 3688 C C . ALA B 1 113 ? 27.271 29.237 7.686 1.00 41.28 105 ALA B C 1
ATOM 3689 O O . ALA B 1 113 ? 27.498 28.199 7.050 1.00 42.21 105 ALA B O 1
ATOM 3691 N N . LEU B 1 114 ? 27.976 30.355 7.497 1.00 34.75 106 LEU B N 1
ATOM 3692 C CA . LEU B 1 114 ? 28.911 30.484 6.390 1.00 32.00 106 LEU B CA 1
ATOM 3693 C C . LEU B 1 114 ? 30.379 30.432 6.799 1.00 35.77 106 LEU B C 1
ATOM 3694 O O . LEU B 1 114 ? 31.237 30.260 5.924 1.00 41.24 106 LEU B O 1
ATOM 3699 N N . LEU B 1 115 ? 30.701 30.571 8.081 1.00 35.60 107 LEU B N 1
ATOM 3700 C CA . LEU B 1 115 ? 32.093 30.657 8.504 1.00 34.80 107 LEU B CA 1
ATOM 3701 C C . LEU B 1 115 ? 32.504 29.444 9.327 1.00 37.01 107 LEU B C 1
ATOM 3702 O O . LEU B 1 115 ? 31.673 28.671 9.810 1.00 36.75 107 LEU B O 1
ATOM 3707 N N . LYS B 1 116 ? 33.812 29.297 9.482 1.00 31.90 108 LYS B N 1
ATOM 3708 C CA . LYS B 1 116 ? 34.430 28.302 10.339 1.00 34.74 108 LYS B CA 1
ATOM 3709 C C . LYS B 1 116 ? 35.270 29.014 11.395 1.00 38.65 108 LYS B C 1
ATOM 3710 O O . LYS B 1 116 ? 35.576 30.206 11.255 1.00 33.71 108 LYS B O 1
ATOM 3716 N N . PRO B 1 117 ? 35.624 28.330 12.482 1.00 37.19 109 PRO B N 1
ATOM 3717 C CA . PRO B 1 117 ? 36.400 28.985 13.537 1.00 36.62 109 PRO B CA 1
ATOM 3718 C C . PRO B 1 117 ? 37.682 29.608 12.999 1.00 35.71 109 PRO B C 1
ATOM 3719 O O . PRO B 1 117 ? 38.334 29.059 12.108 1.00 38.07 109 PRO B O 1
ATOM 3723 N N . TYR B 1 118 ? 38.026 30.772 13.552 1.00 35.94 110 TYR B N 1
ATOM 3724 C CA . TYR B 1 118 ? 39.212 31.567 13.233 1.00 35.29 110 TYR B CA 1
ATOM 3725 C C . TYR B 1 118 ? 39.142 32.204 11.849 1.00 34.30 110 TYR B C 1
ATOM 3726 O O . TYR B 1 118 ? 40.138 32.779 11.382 1.00 34.16 110 TYR B O 1
ATOM 3735 N N . ASP B 1 119 ? 37.982 32.162 11.194 1.00 32.50 111 ASP B N 1
ATOM 3736 C CA . ASP B 1 119 ? 37.770 32.965 10.000 1.00 34.30 111 ASP B CA 1
ATOM 3737 C C . ASP B 1 119 ? 37.775 34.450 10.337 1.00 36.55 111 ASP B C 1
ATOM 3738 O O . ASP B 1 119 ? 37.500 34.866 11.466 1.00 36.89 111 ASP B O 1
ATOM 3743 N N . LYS B 1 120 ? 38.073 35.257 9.328 1.00 29.69 112 LYS B N 1
ATOM 3744 C CA . LYS B 1 120 ? 38.293 36.684 9.503 1.00 33.40 112 LYS B CA 1
ATOM 3745 C C . LYS B 1 120 ? 37.096 37.461 8.970 1.00 37.21 112 LYS B C 1
ATOM 3746 O O . LYS B 1 120 ? 36.579 37.167 7.882 1.00 34.23 112 LYS B O 1
ATOM 3752 N N . ILE B 1 121 ? 36.677 38.468 9.733 1.00 28.05 113 ILE B N 1
ATOM 3753 C CA . ILE B 1 121 ? 35.534 39.313 9.391 1.00 25.55 113 ILE B CA 1
ATOM 3754 C C . ILE B 1 121 ? 36.029 40.749 9.324 1.00 28.34 113 ILE B C 1
ATOM 3755 O O . ILE B 1 121 ? 36.528 41.281 10.325 1.00 31.58 113 ILE B O 1
ATOM 3760 N N . LEU B 1 122 ? 35.894 41.378 8.155 1.00 28.27 114 LEU B N 1
ATOM 3761 C CA . LEU B 1 122 ? 36.288 42.772 7.958 1.00 25.82 114 LEU B CA 1
ATOM 3762 C C . LEU B 1 122 ? 35.030 43.642 7.986 1.00 25.26 114 LEU B C 1
ATOM 3763 O O . LEU B 1 122 ? 34.176 43.544 7.097 1.00 28.86 114 LEU B O 1
ATOM 3768 N N . GLY B 1 123 ? 34.916 44.497 9.007 1.00 31.44 115 GLY B N 1
ATOM 3769 C CA . GLY B 1 123 ? 33.724 45.298 9.207 1.00 29.00 115 GLY B CA 1
ATOM 3770 C C . GLY B 1 123 ? 34.077 46.740 9.524 1.00 35.32 115 GLY B C 1
ATOM 3771 O O . GLY B 1 123 ? 35.247 47.105 9.601 1.00 35.15 115 GLY B O 1
ATOM 3772 N N . MET B 1 124 ? 33.044 47.553 9.714 1.00 45.05 116 MET B N 1
ATOM 3773 C CA . MET B 1 124 ? 33.216 48.985 9.920 1.00 50.26 116 MET B CA 1
ATOM 3774 C C . MET B 1 124 ? 33.206 49.312 11.408 1.00 53.20 116 MET B C 1
ATOM 3775 O O . MET B 1 124 ? 32.344 48.829 12.150 1.00 50.97 116 MET B O 1
ATOM 3780 N N . ASP B 1 125 ? 34.160 50.135 11.835 1.00 60.25 117 ASP B N 1
ATOM 3781 C CA . ASP B 1 125 ? 34.287 50.522 13.238 1.00 69.86 117 ASP B CA 1
ATOM 3782 C C . ASP B 1 125 ? 33.643 51.879 13.494 1.00 77.65 117 ASP B C 1
ATOM 3783 O O . ASP B 1 125 ? 34.142 52.909 13.039 1.00 81.92 117 ASP B O 1
ATOM 3785 N N . GLY B 1 142 ? 32.538 29.480 21.032 1.00 62.44 134 GLY B N 1
ATOM 3786 C CA . GLY B 1 142 ? 33.615 28.633 20.552 1.00 60.23 134 GLY B CA 1
ATOM 3787 C C . GLY B 1 142 ? 33.945 28.880 19.091 1.00 56.30 134 GLY B C 1
ATOM 3788 O O . GLY B 1 142 ? 34.616 28.063 18.453 1.00 60.04 134 GLY B O 1
ATOM 3789 N N . LYS B 1 143 ? 33.468 30.016 18.569 1.00 45.28 135 LYS B N 1
ATOM 3790 C CA . LYS B 1 143 ? 33.685 30.374 17.169 1.00 49.34 135 LYS B CA 1
ATOM 3791 C C . LYS B 1 143 ? 35.054 31.018 16.953 1.00 50.62 135 LYS B C 1
ATOM 3792 O O . LYS B 1 143 ? 35.797 30.622 16.049 1.00 52.01 135 LYS B O 1
ATOM 3794 N N . HIS B 1 144 ? 35.401 32.015 17.770 1.00 41.93 136 HIS B N 1
ATOM 3795 C CA . HIS B 1 144 ? 36.680 32.719 17.657 1.00 39.44 136 HIS B CA 1
ATOM 3796 C C . HIS B 1 144 ? 36.847 33.367 16.278 1.00 41.85 136 HIS B C 1
ATOM 3797 O O . HIS B 1 144 ? 37.902 33.271 15.646 1.00 46.83 136 HIS B O 1
ATOM 3804 N N . TYR B 1 145 ? 35.801 34.038 15.809 1.00 34.40 137 TYR B N 1
ATOM 3805 C CA . TYR B 1 145 ? 35.965 34.851 14.609 1.00 38.87 137 TYR B CA 1
ATOM 3806 C C . TYR B 1 145 ? 36.942 35.981 14.907 1.00 40.91 137 TYR B C 1
ATOM 3807 O O . TYR B 1 145 ? 36.973 36.515 16.021 1.00 39.57 137 TYR B O 1
ATOM 3816 N N . GLN B 1 146 ? 37.785 36.310 13.926 1.00 35.75 138 GLN B N 1
ATOM 3817 C CA . GLN B 1 146 ? 38.814 37.329 14.102 1.00 33.61 138 GLN B CA 1
ATOM 3818 C C . GLN B 1 146 ? 38.367 38.600 13.390 1.00 36.86 138 GLN B C 1
ATOM 3819 O O . GLN B 1 146 ? 38.079 38.570 12.189 1.00 34.48 138 GLN B O 1
ATOM 3825 N N . SER B 1 147 ? 38.293 39.708 14.129 1.00 36.25 139 SER B N 1
ATOM 3826 C CA . SER B 1 147 ? 37.671 40.930 13.630 1.00 41.16 139 SER B CA 1
ATOM 3827 C C . SER B 1 147 ? 38.717 41.936 13.177 1.00 33.30 139 SER B C 1
ATOM 3828 O O . SER B 1 147 ? 39.699 42.187 13.881 1.00 38.17 139 SER B O 1
ATOM 3831 N N . PHE B 1 148 ? 38.484 42.521 12.009 1.00 32.23 140 PHE B N 1
ATOM 3832 C CA . PHE B 1 148 ? 39.307 43.587 11.465 1.00 32.90 140 PHE B CA 1
ATOM 3833 C C . PHE B 1 148 ? 38.377 44.724 11.062 1.00 35.13 140 PHE B C 1
ATOM 3834 O O . PHE B 1 148 ? 37.191 44.507 10.819 1.00 31.50 140 PHE B O 1
ATOM 3842 N N . SER B 1 149 ? 38.907 45.944 10.990 1.00 35.83 141 SER B N 1
ATOM 3843 C CA . SER B 1 149 ? 38.064 47.110 10.762 1.00 40.55 141 SER B CA 1
ATOM 3844 C C . SER B 1 149 ? 38.609 47.993 9.652 1.00 43.10 141 SER B C 1
ATOM 3845 O O . SER B 1 149 ? 39.824 48.154 9.511 1.00 39.21 141 SER B O 1
ATOM 3848 N N . TYR B 1 150 ? 37.695 48.567 8.874 1.00 37.40 142 TYR B N 1
ATOM 3849 C CA . TYR B 1 150 ? 37.969 49.740 8.060 1.00 36.86 142 TYR B CA 1
ATOM 3850 C C . TYR B 1 150 ? 37.184 50.911 8.640 1.00 43.44 142 TYR B C 1
ATOM 3851 O O . TYR B 1 150 ? 36.240 50.722 9.415 1.00 36.96 142 TYR B O 1
ATOM 3860 N N . GLY B 1 151 ? 37.567 52.124 8.252 1.00 40.13 143 GLY B N 1
ATOM 3861 C CA . GLY B 1 151 ? 36.938 53.296 8.834 1.00 46.96 143 GLY B CA 1
ATOM 3862 C C . GLY B 1 151 ? 36.555 54.389 7.858 1.00 48.05 143 GLY B C 1
ATOM 3863 O O . GLY B 1 151 ? 36.470 54.162 6.648 1.00 47.11 143 GLY B O 1
ATOM 3864 N N . VAL B 1 152 ? 36.314 55.585 8.389 1.00 49.22 144 VAL B N 1
ATOM 3865 C CA . VAL B 1 152 ? 35.991 56.761 7.592 1.00 50.73 144 VAL B CA 1
ATOM 3866 C C . VAL B 1 152 ? 37.193 57.699 7.597 1.00 56.77 144 VAL B C 1
ATOM 3867 O O . VAL B 1 152 ? 37.947 57.767 8.576 1.00 58.38 144 VAL B O 1
ATOM 3871 N N . ASN B 1 153 ? 37.381 58.412 6.485 1.00 50.37 145 ASN B N 1
ATOM 3872 C CA . ASN B 1 153 ? 38.352 59.493 6.445 1.00 54.30 145 ASN B CA 1
ATOM 3873 C C . ASN B 1 153 ? 37.910 60.633 7.372 1.00 61.78 145 ASN B C 1
ATOM 3874 O O . ASN B 1 153 ? 36.814 60.625 7.941 1.00 60.89 145 ASN B O 1
ATOM 3879 N N . LEU B 1 154 ? 38.784 61.630 7.529 1.00 69.93 146 LEU B N 1
ATOM 3880 C CA . LEU B 1 154 ? 38.467 62.735 8.431 1.00 70.20 146 LEU B CA 1
ATOM 3881 C C . LEU B 1 154 ? 37.287 63.570 7.943 1.00 64.91 146 LEU B C 1
ATOM 3882 O O . LEU B 1 154 ? 36.702 64.314 8.739 1.00 58.23 146 LEU B O 1
ATOM 3887 N N . ASP B 1 155 ? 36.922 63.461 6.664 1.00 61.93 147 ASP B N 1
ATOM 3888 C CA . ASP B 1 155 ? 35.730 64.117 6.142 1.00 56.57 147 ASP B CA 1
ATOM 3889 C C . ASP B 1 155 ? 34.452 63.348 6.449 1.00 56.95 147 ASP B C 1
ATOM 3890 O O . ASP B 1 155 ? 33.372 63.790 6.046 1.00 57.92 147 ASP B O 1
ATOM 3892 N N . GLY B 1 156 ? 34.542 62.212 7.137 1.00 49.11 148 GLY B N 1
ATOM 3893 C CA . GLY B 1 156 ? 33.371 61.469 7.545 1.00 43.85 148 GLY B CA 1
ATOM 3894 C C . GLY B 1 156 ? 32.862 60.446 6.553 1.00 38.98 148 GLY B C 1
ATOM 3895 O O . GLY B 1 156 ? 31.849 59.796 6.831 1.00 39.80 148 GLY B O 1
ATOM 3896 N N . TYR B 1 157 ? 33.516 60.277 5.411 1.00 37.63 149 TYR B N 1
ATOM 3897 C CA . TYR B 1 157 ? 33.085 59.299 4.421 1.00 38.70 149 TYR B CA 1
ATOM 3898 C C . TYR B 1 157 ? 33.873 58.006 4.576 1.00 34.94 149 TYR B C 1
ATOM 3899 O O . TYR B 1 157 ? 35.044 58.028 4.958 1.00 40.47 149 TYR B O 1
ATOM 3908 N N . ILE B 1 158 ? 33.221 56.874 4.276 1.00 32.95 150 ILE B N 1
ATOM 3909 C CA . ILE B 1 158 ? 33.929 55.596 4.258 1.00 36.04 150 ILE B CA 1
ATOM 3910 C C . ILE B 1 158 ? 35.137 55.694 3.333 1.00 40.91 150 ILE B C 1
ATOM 3911 O O . ILE B 1 158 ? 35.038 56.196 2.207 1.00 42.10 150 ILE B O 1
ATOM 3916 N N . ASP B 1 159 ? 36.293 55.233 3.812 1.00 47.89 151 ASP B N 1
ATOM 3917 C CA . ASP B 1 159 ? 37.506 55.218 2.995 1.00 51.68 151 ASP B CA 1
ATOM 3918 C C . ASP B 1 159 ? 37.560 53.879 2.267 1.00 48.84 151 ASP B C 1
ATOM 3919 O O . ASP B 1 159 ? 38.004 52.871 2.823 1.00 47.80 151 ASP B O 1
ATOM 3924 N N . TYR B 1 160 ? 37.107 53.878 1.008 1.00 50.70 152 TYR B N 1
ATOM 3925 C CA . TYR B 1 160 ? 37.038 52.648 0.223 1.00 43.96 152 TYR B CA 1
ATOM 3926 C C . TYR B 1 160 ? 38.411 52.212 -0.289 1.00 43.70 152 TYR B C 1
ATOM 3927 O O . TYR B 1 160 ? 38.669 51.009 -0.417 1.00 43.94 152 TYR B O 1
ATOM 3936 N N . GLU B 1 161 ? 39.300 53.160 -0.590 1.00 43.65 153 GLU B N 1
ATOM 3937 C CA . GLU B 1 161 ? 40.656 52.783 -0.983 1.00 48.23 153 GLU B CA 1
ATOM 3938 C C . GLU B 1 161 ? 41.373 52.066 0.157 1.00 47.48 153 GLU B C 1
ATOM 3939 O O . GLU B 1 161 ? 42.026 51.038 -0.059 1.00 50.23 153 GLU B O 1
ATOM 3941 N N . GLU B 1 162 ? 41.227 52.565 1.387 1.00 49.54 154 GLU B N 1
ATOM 3942 C CA . GLU B 1 162 ? 41.867 51.914 2.526 1.00 56.07 154 GLU B CA 1
ATOM 3943 C C . GLU B 1 162 ? 41.195 50.585 2.862 1.00 56.34 154 GLU B C 1
ATOM 3944 O O . GLU B 1 162 ? 41.873 49.621 3.232 1.00 56.03 154 GLU B O 1
ATOM 3946 N N . ALA B 1 163 ? 39.864 50.514 2.756 1.00 51.74 155 ALA B N 1
ATOM 3947 C CA . ALA B 1 163 ? 39.181 49.238 2.962 1.00 38.33 155 ALA B CA 1
ATOM 3948 C C . ALA B 1 163 ? 39.670 48.187 1.968 1.00 39.83 155 ALA B C 1
ATOM 3949 O O . ALA B 1 163 ? 39.800 47.005 2.312 1.00 36.77 155 ALA B O 1
ATOM 3951 N N . LEU B 1 164 ? 39.953 48.605 0.730 1.00 36.38 156 LEU B N 1
ATOM 3952 C CA . LEU B 1 164 ? 40.519 47.689 -0.252 1.00 34.31 156 LEU B CA 1
ATOM 3953 C C . LEU B 1 164 ? 41.917 47.249 0.154 1.00 40.85 156 LEU B C 1
ATOM 3954 O O . LEU B 1 164 ? 42.247 46.060 0.067 1.00 43.35 156 LEU B O 1
ATOM 3959 N N . LYS B 1 165 ? 42.754 48.192 0.596 1.00 43.91 157 LYS B N 1
ATOM 3960 C CA . LYS B 1 165 ? 44.108 47.832 1.006 1.00 52.03 157 LYS B CA 1
ATOM 3961 C C . LYS B 1 165 ? 44.079 46.832 2.152 1.00 44.46 157 LYS B C 1
ATOM 3962 O O . LYS B 1 165 ? 44.823 45.842 2.142 1.00 42.19 157 LYS B O 1
ATOM 3964 N N . ILE B 1 166 ? 43.208 47.060 3.137 1.00 43.84 158 ILE B N 1
ATOM 3965 C CA . ILE B 1 166 ? 43.102 46.151 4.276 1.00 40.48 158 ILE B CA 1
ATOM 3966 C C . ILE B 1 166 ? 42.638 44.774 3.815 1.00 34.64 158 ILE B C 1
ATOM 3967 O O . ILE B 1 166 ? 43.202 43.745 4.206 1.00 36.32 158 ILE B O 1
ATOM 3972 N N . ALA B 1 167 ? 41.601 44.736 2.969 1.00 33.04 159 ALA B N 1
ATOM 3973 C CA . ALA B 1 167 ? 41.102 43.455 2.478 1.00 38.27 159 ALA B CA 1
ATOM 3974 C C . ALA B 1 167 ? 42.170 42.706 1.685 1.00 38.82 159 ALA B C 1
ATOM 3975 O O . ALA B 1 167 ? 42.308 41.483 1.816 1.00 33.89 159 ALA B O 1
ATOM 3977 N N . GLN B 1 168 ? 42.954 43.422 0.874 1.00 35.66 160 GLN B N 1
ATOM 3978 C CA . GLN B 1 168 ? 44.004 42.757 0.103 1.00 37.63 160 GLN B CA 1
ATOM 3979 C C . GLN B 1 168 ? 45.057 42.135 1.006 1.00 44.84 160 GLN B C 1
ATOM 3980 O O . GLN B 1 168 ? 45.613 41.083 0.673 1.00 40.73 160 GLN B O 1
ATOM 3986 N N . SER B 1 169 ? 45.337 42.759 2.150 1.00 42.31 161 SER B N 1
ATOM 3987 C CA . SER B 1 169 ? 46.406 42.270 3.008 1.00 41.22 161 SER B CA 1
ATOM 3988 C C . SER B 1 169 ? 45.914 41.176 3.943 1.00 47.52 161 SER B C 1
ATOM 3989 O O . SER B 1 169 ? 46.586 40.155 4.108 1.00 53.55 161 SER B O 1
ATOM 3992 N N . VAL B 1 170 ? 44.747 41.376 4.550 1.00 40.35 162 VAL B N 1
ATOM 3993 C CA . VAL B 1 170 ? 44.228 40.459 5.552 1.00 43.03 162 VAL B CA 1
ATOM 3994 C C . VAL B 1 170 ? 43.471 39.283 4.933 1.00 43.41 162 VAL B C 1
ATOM 3995 O O . VAL B 1 170 ? 43.401 38.205 5.543 1.00 42.73 162 VAL B O 1
ATOM 3999 N N . LYS B 1 171 ? 42.924 39.470 3.733 1.00 36.39 163 LYS B N 1
ATOM 4000 C CA A LYS B 1 171 ? 42.169 38.441 3.029 0.40 35.63 163 LYS B CA 1
ATOM 4001 C CA B LYS B 1 171 ? 42.168 38.441 3.030 0.60 34.37 163 LYS B CA 1
ATOM 4002 C C . LYS B 1 171 ? 41.025 37.888 3.885 1.00 38.52 163 LYS B C 1
ATOM 4003 O O . LYS B 1 171 ? 40.982 36.691 4.182 1.00 40.85 163 LYS B O 1
ATOM 4014 N N . PRO B 1 172 ? 40.066 38.734 4.274 1.00 39.46 164 PRO B N 1
ATOM 4015 C CA . PRO B 1 172 ? 38.958 38.257 5.113 1.00 33.30 164 PRO B CA 1
ATOM 4016 C C . PRO B 1 172 ? 38.108 37.232 4.377 1.00 35.42 164 PRO B C 1
ATOM 4017 O O . PRO B 1 172 ? 37.959 37.283 3.153 1.00 32.58 164 PRO B O 1
ATOM 4021 N N . GLU B 1 173 ? 37.547 36.289 5.138 1.00 32.35 165 GLU B N 1
ATOM 4022 C CA . GLU B 1 173 ? 36.569 35.374 4.554 1.00 27.96 165 GLU B CA 1
ATOM 4023 C C . GLU B 1 173 ? 35.234 36.066 4.296 1.00 35.61 165 GLU B C 1
ATOM 4024 O O . GLU B 1 173 ? 34.490 35.663 3.392 1.00 32.33 165 GLU B O 1
ATOM 4030 N N . ILE B 1 174 ? 34.896 37.090 5.076 1.00 25.51 166 ILE B N 1
ATOM 4031 C CA . ILE B 1 174 ? 33.655 37.822 4.841 1.00 24.90 166 ILE B CA 1
ATOM 4032 C C . ILE B 1 174 ? 33.895 39.299 5.115 1.00 30.69 166 ILE B C 1
ATOM 4033 O O . ILE B 1 174 ? 34.669 39.663 6.007 1.00 30.32 166 ILE B O 1
ATOM 4038 N N . ILE B 1 175 ? 33.254 40.149 4.325 1.00 29.26 167 ILE B N 1
ATOM 4039 C CA . ILE B 1 175 ? 33.236 41.586 4.564 1.00 26.17 167 ILE B CA 1
ATOM 4040 C C . ILE B 1 175 ? 31.818 41.994 4.936 1.00 24.36 167 ILE B C 1
ATOM 4041 O O . ILE B 1 175 ? 30.853 41.539 4.313 1.00 25.62 167 ILE B O 1
ATOM 4046 N N . VAL B 1 176 ? 31.693 42.875 5.931 1.00 26.51 168 VAL B N 1
ATOM 4047 C CA . VAL B 1 176 ? 30.399 43.362 6.400 1.00 27.85 168 VAL B CA 1
ATOM 4048 C C . VAL B 1 176 ? 30.321 44.869 6.184 1.00 31.99 168 VAL B C 1
ATOM 4049 O O . VAL B 1 176 ? 31.272 45.600 6.486 1.00 27.04 168 VAL B O 1
ATOM 4053 N N . CYS B 1 177 ? 29.182 45.337 5.676 1.00 24.86 169 CYS B N 1
ATOM 4054 C CA . CYS B 1 177 ? 28.950 46.765 5.554 1.00 23.98 169 CYS B CA 1
ATOM 4055 C C . CYS B 1 177 ? 27.558 47.125 6.056 1.00 29.20 169 CYS B C 1
ATOM 4056 O O . CYS B 1 177 ? 26.690 46.261 6.240 1.00 28.24 169 CYS B O 1
ATOM 4059 N N . GLY B 1 178 ? 27.367 48.428 6.275 1.00 27.88 170 GLY B N 1
ATOM 4060 C CA . GLY B 1 178 ? 26.199 48.937 6.970 1.00 35.15 170 GLY B CA 1
ATOM 4061 C C . GLY B 1 178 ? 26.575 49.310 8.391 1.00 41.11 170 GLY B C 1
ATOM 4062 O O . GLY B 1 178 ? 27.335 48.582 9.040 1.00 40.82 170 GLY B O 1
ATOM 4063 N N . PHE B 1 179 ? 26.060 50.433 8.892 1.00 33.20 171 PHE B N 1
ATOM 4064 C CA . PHE B 1 179 ? 26.591 51.003 10.124 1.00 30.83 171 PHE B CA 1
ATOM 4065 C C . PHE B 1 179 ? 25.546 51.926 10.736 1.00 36.03 171 PHE B C 1
ATOM 4066 O O . PHE B 1 179 ? 24.821 52.608 10.014 1.00 36.83 171 PHE B O 1
ATOM 4074 N N . SER B 1 180 ? 25.475 51.949 12.065 1.00 31.39 172 SER B N 1
ATOM 4075 C CA . SER B 1 180 ? 24.346 52.608 12.718 1.00 31.62 172 SER B CA 1
ATOM 4076 C C . SER B 1 180 ? 24.496 54.124 12.856 1.00 27.85 172 SER B C 1
ATOM 4077 O O . SER B 1 180 ? 23.499 54.801 13.145 1.00 30.67 172 SER B O 1
ATOM 4080 N N . ALA B 1 181 ? 25.696 54.682 12.698 1.00 26.96 173 ALA B N 1
ATOM 4081 C CA . ALA B 1 181 ? 25.872 56.126 12.867 1.00 25.95 173 ALA B CA 1
ATOM 4082 C C . ALA B 1 181 ? 26.571 56.731 11.654 1.00 29.86 173 ALA B C 1
ATOM 4083 O O . ALA B 1 181 ? 27.388 57.645 11.781 1.00 36.14 173 ALA B O 1
ATOM 4085 N N . TYR B 1 182 ? 26.241 56.241 10.459 1.00 27.22 174 TYR B N 1
ATOM 4086 C CA . TYR B 1 182 ? 26.863 56.695 9.215 1.00 29.24 174 TYR B CA 1
ATOM 4087 C C . TYR B 1 182 ? 25.859 57.522 8.424 1.00 27.60 174 TYR B C 1
ATOM 4088 O O . TYR B 1 182 ? 24.804 56.998 8.037 1.00 30.24 174 TYR B O 1
ATOM 4097 N N . PRO B 1 183 ? 26.138 58.806 8.173 1.00 25.31 175 PRO B N 1
ATOM 4098 C CA . PRO B 1 183 ? 25.140 59.688 7.552 1.00 28.98 175 PRO B CA 1
ATOM 4099 C C . PRO B 1 183 ? 25.127 59.694 6.023 1.00 28.86 175 PRO B C 1
ATOM 4100 O O . PRO B 1 183 ? 24.592 60.639 5.440 1.00 30.84 175 PRO B O 1
ATOM 4104 N N . ARG B 1 184 ? 25.716 58.701 5.361 1.00 29.51 176 ARG B N 1
ATOM 4105 C CA . ARG B 1 184 ? 25.767 58.669 3.899 1.00 30.71 176 ARG B CA 1
ATOM 4106 C C . ARG B 1 184 ? 25.358 57.284 3.413 1.00 31.46 176 ARG B C 1
ATOM 4107 O O . ARG B 1 184 ? 25.210 56.345 4.201 1.00 28.86 176 ARG B O 1
ATOM 4115 N N . GLU B 1 185 ? 25.160 57.150 2.101 1.00 26.72 177 GLU B N 1
ATOM 4116 C CA . GLU B 1 185 ? 24.742 55.862 1.558 1.00 30.45 177 GLU B CA 1
ATOM 4117 C C . GLU B 1 185 ? 25.913 54.896 1.483 1.00 33.06 177 GLU B C 1
ATOM 4118 O O . GLU B 1 185 ? 27.049 55.291 1.202 1.00 30.47 177 GLU B O 1
ATOM 4124 N N . ILE B 1 186 ? 25.627 53.622 1.726 1.00 31.29 178 ILE B N 1
ATOM 4125 C CA . ILE B 1 186 ? 26.627 52.572 1.561 1.00 32.11 178 ILE B CA 1
ATOM 4126 C C . ILE B 1 186 ? 26.801 52.305 0.075 1.00 33.02 178 ILE B C 1
ATOM 4127 O O . ILE B 1 186 ? 25.813 52.134 -0.643 1.00 30.29 178 ILE B O 1
ATOM 4132 N N . ASP B 1 187 ? 28.058 52.246 -0.392 1.00 28.26 179 ASP B N 1
ATOM 4133 C CA . ASP B 1 187 ? 28.335 51.881 -1.786 1.00 28.17 179 ASP B CA 1
ATOM 4134 C C . ASP B 1 187 ? 28.517 50.368 -1.863 1.00 35.43 179 ASP B C 1
ATOM 4135 O O . ASP B 1 187 ? 29.635 49.843 -1.849 1.00 31.83 179 ASP B O 1
ATOM 4140 N N . PHE B 1 188 ? 27.382 49.656 -1.951 1.00 31.32 180 PHE B N 1
ATOM 4141 C CA . PHE B 1 188 ? 27.416 48.194 -1.986 1.00 28.74 180 PHE B CA 1
ATOM 4142 C C . PHE B 1 188 ? 28.197 47.688 -3.194 1.00 27.95 180 PHE B C 1
ATOM 4143 O O . PHE B 1 188 ? 28.936 46.700 -3.103 1.00 32.44 180 PHE B O 1
ATOM 4151 N N . LYS B 1 189 ? 28.048 48.352 -4.336 1.00 25.76 181 LYS B N 1
ATOM 4152 C CA . LYS B 1 189 ? 28.782 47.926 -5.520 1.00 27.87 181 LYS B CA 1
ATOM 4153 C C . LYS B 1 189 ? 30.284 47.953 -5.266 1.00 35.26 181 LYS B C 1
ATOM 4154 O O . LYS B 1 189 ? 31.003 47.005 -5.612 1.00 32.68 181 LYS B O 1
ATOM 4160 N N . LYS B 1 190 ? 30.779 49.039 -4.661 1.00 30.92 182 LYS B N 1
ATOM 4161 C CA . LYS B 1 190 ? 32.211 49.132 -4.397 1.00 34.20 182 LYS B CA 1
ATOM 4162 C C . LYS B 1 190 ? 32.658 48.082 -3.388 1.00 33.67 182 LYS B C 1
ATOM 4163 O O . LYS B 1 190 ? 33.768 47.551 -3.496 1.00 32.95 182 LYS B O 1
ATOM 4169 N N . PHE B 1 191 ? 31.809 47.752 -2.418 1.00 29.80 183 PHE B N 1
ATOM 4170 C CA . PHE B 1 191 ? 32.195 46.725 -1.455 1.00 28.68 183 PHE B CA 1
ATOM 4171 C C . PHE B 1 191 ? 32.288 45.356 -2.120 1.00 29.09 183 PHE B C 1
ATOM 4172 O O . PHE B 1 191 ? 33.153 44.548 -1.766 1.00 30.57 183 PHE B O 1
ATOM 4180 N N . ARG B 1 192 ? 31.413 45.076 -3.092 1.00 28.04 184 ARG B N 1
ATOM 4181 C CA . ARG B 1 192 ? 31.486 43.800 -3.789 1.00 28.36 184 ARG B CA 1
ATOM 4182 C C . ARG B 1 192 ? 32.704 43.737 -4.710 1.00 34.06 184 ARG B C 1
ATOM 4183 O O . ARG B 1 192 ? 33.278 42.658 -4.899 1.00 36.39 184 ARG B O 1
ATOM 4191 N N . GLU B 1 193 ? 33.125 44.878 -5.273 1.00 31.83 185 GLU B N 1
ATOM 4192 C CA . GLU B 1 193 ? 34.372 44.908 -6.033 1.00 33.99 185 GLU B CA 1
ATOM 4193 C C . GLU B 1 193 ? 35.554 44.549 -5.142 1.00 35.08 185 GLU B C 1
ATOM 4194 O O . GLU B 1 193 ? 36.444 43.794 -5.548 1.00 34.77 185 GLU B O 1
ATOM 4200 N N . ILE B 1 194 ? 35.568 45.080 -3.918 1.00 36.16 186 ILE B N 1
ATOM 4201 C CA . ILE B 1 194 ? 36.607 44.738 -2.948 1.00 38.02 186 ILE B CA 1
ATOM 4202 C C . ILE B 1 194 ? 36.545 43.260 -2.603 1.00 38.31 186 ILE B C 1
ATOM 4203 O O . ILE B 1 194 ? 37.559 42.551 -2.643 1.00 38.84 186 ILE B O 1
ATOM 4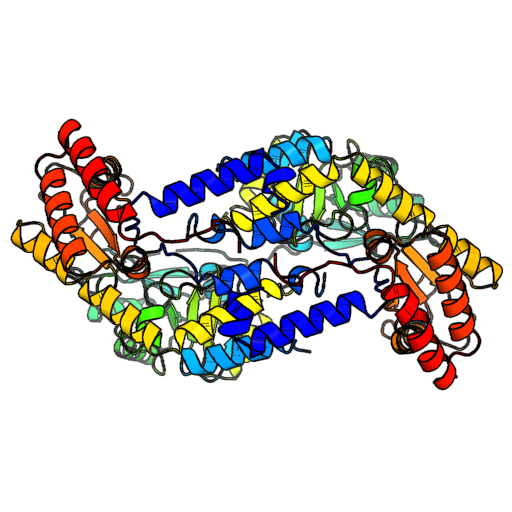208 N N . ALA B 1 195 ? 35.348 42.776 -2.249 1.00 36.34 187 ALA B N 1
ATOM 4209 C CA . ALA B 1 195 ? 35.187 41.374 -1.874 1.00 35.56 187 ALA B CA 1
ATOM 4210 C C . ALA B 1 195 ? 35.614 40.442 -3.003 1.00 38.25 187 ALA B C 1
ATOM 4211 O O . ALA B 1 195 ? 36.242 39.405 -2.757 1.00 40.54 187 ALA B O 1
ATOM 4213 N N . ASP B 1 196 ? 35.284 40.800 -4.251 1.00 33.67 188 ASP B N 1
ATOM 4214 C CA . ASP B 1 196 ? 35.651 39.968 -5.396 1.00 36.82 188 ASP B CA 1
ATOM 4215 C C . ASP B 1 196 ? 37.161 39.941 -5.599 1.00 42.38 188 ASP B C 1
ATOM 4216 O O . ASP B 1 196 ? 37.722 38.917 -6.007 1.00 44.31 188 ASP B O 1
ATOM 4221 N N . GLU B 1 197 ? 37.826 41.067 -5.342 1.00 40.32 189 GLU B N 1
ATOM 4222 C CA . GLU B 1 197 ? 39.281 41.119 -5.424 1.00 44.11 189 GLU B CA 1
ATOM 4223 C C . GLU B 1 197 ? 39.927 40.052 -4.549 1.00 44.02 189 GLU B C 1
ATOM 4224 O O . GLU B 1 197 ? 40.868 39.374 -4.979 1.00 47.91 189 GLU B O 1
ATOM 4230 N N . VAL B 1 198 ? 39.421 39.862 -3.331 1.00 36.02 190 VAL B N 1
ATOM 4231 C CA . VAL B 1 198 ? 40.041 38.956 -2.370 1.00 35.40 190 VAL B CA 1
ATOM 4232 C C . VAL B 1 198 ? 39.277 37.653 -2.207 1.00 38.06 190 VAL B C 1
ATOM 4233 O O . VAL B 1 198 ? 39.681 36.819 -1.390 1.00 37.65 190 VAL B O 1
ATOM 4237 N N . GLY B 1 199 ? 38.196 37.442 -2.957 1.00 40.05 191 GLY B N 1
ATOM 4238 C CA . GLY B 1 199 ? 37.414 36.228 -2.802 1.00 44.51 191 GLY B CA 1
ATOM 4239 C C . GLY B 1 199 ? 36.605 36.139 -1.521 1.00 40.35 191 GLY B C 1
ATOM 4240 O O . GLY B 1 199 ? 36.382 35.037 -1.009 1.00 49.15 191 GLY B O 1
ATOM 4241 N N . ALA B 1 200 ? 36.153 37.266 -0.988 1.00 32.60 192 ALA B N 1
ATOM 4242 C CA . ALA B 1 200 ? 35.390 37.273 0.249 1.00 30.82 192 ALA B CA 1
ATOM 4243 C C . ALA B 1 200 ? 33.894 37.233 -0.037 1.00 31.49 192 ALA B C 1
ATOM 4244 O O . ALA B 1 200 ? 33.436 37.666 -1.099 1.00 30.96 192 ALA B O 1
ATOM 4246 N N . LEU B 1 201 ? 33.136 36.685 0.912 1.00 31.03 193 LEU B N 1
ATOM 4247 C CA . LEU B 1 201 ? 31.699 36.931 0.943 1.00 30.51 193 LEU B CA 1
ATOM 4248 C C . LEU B 1 201 ? 31.423 38.368 1.373 1.00 33.16 193 LEU B C 1
ATOM 4249 O O . LEU B 1 201 ? 32.212 38.985 2.099 1.00 32.43 193 LEU B O 1
ATOM 4254 N N . LEU B 1 202 ? 30.291 38.905 0.913 1.00 27.56 194 LEU B N 1
ATOM 4255 C CA . LEU B 1 202 ? 29.843 40.240 1.290 1.00 24.34 194 LEU B CA 1
ATOM 4256 C C . LEU B 1 202 ? 28.485 40.133 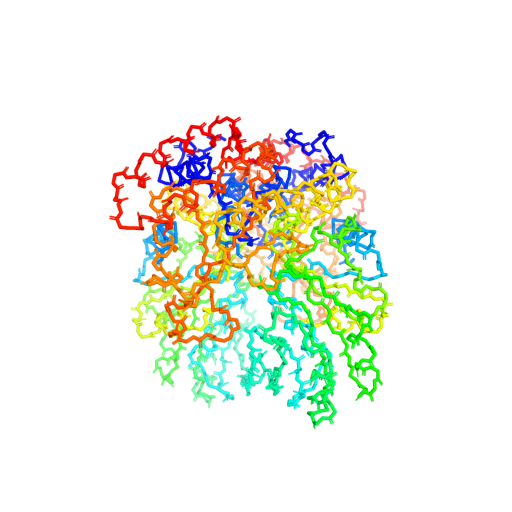1.966 1.00 26.86 194 LEU B C 1
ATOM 4257 O O . LEU B 1 202 ? 27.517 39.666 1.351 1.00 24.71 194 LEU B O 1
ATOM 4262 N N . LEU B 1 203 ? 28.418 40.569 3.222 1.00 26.79 195 LEU B N 1
ATOM 4263 C CA . LEU B 1 203 ? 27.164 40.698 3.959 1.00 22.86 195 LEU B CA 1
ATOM 4264 C C . LEU B 1 203 ? 26.783 42.170 4.030 1.00 24.61 195 LEU B C 1
ATOM 4265 O O . LEU B 1 203 ? 27.598 43.012 4.421 1.00 26.58 195 LEU B O 1
ATOM 4270 N N . GLY B 1 204 ? 25.551 42.479 3.654 1.00 27.32 196 GLY B N 1
ATOM 4271 C CA . GLY B 1 204 ? 25.062 43.831 3.828 1.00 24.59 196 GLY B CA 1
ATOM 4272 C C . GLY B 1 204 ? 24.091 43.893 4.985 1.00 23.50 196 GLY B C 1
ATOM 4273 O O . GLY B 1 204 ? 23.019 43.295 4.915 1.00 24.90 196 GLY B O 1
ATOM 4274 N N . ASP B 1 205 ? 24.461 44.585 6.060 1.00 24.12 197 ASP B N 1
ATOM 4275 C CA . ASP B 1 205 ? 23.579 44.759 7.214 1.00 22.31 197 ASP B CA 1
ATOM 4276 C C . ASP B 1 205 ? 22.807 46.055 6.988 1.00 28.44 197 ASP B C 1
ATOM 4277 O O . ASP B 1 205 ? 23.346 47.145 7.171 1.00 25.01 197 ASP B O 1
ATOM 4282 N N . ILE B 1 206 ? 21.547 45.954 6.570 1.00 28.86 198 ILE B N 1
ATOM 4283 C CA . ILE B 1 206 ? 20.765 47.149 6.259 1.00 21.15 198 ILE B CA 1
ATOM 4284 C C . ILE B 1 206 ? 19.821 47.523 7.403 1.00 19.65 198 ILE B C 1
ATOM 4285 O O . ILE B 1 206 ? 18.871 48.281 7.191 1.00 26.44 198 ILE B O 1
ATOM 4290 N N . ALA B 1 207 ? 20.097 47.043 8.622 1.00 20.61 199 ALA B N 1
ATOM 4291 C CA . ALA B 1 207 ? 19.172 47.241 9.739 1.00 19.83 199 ALA B CA 1
ATOM 4292 C C . ALA B 1 207 ? 18.869 48.715 9.967 1.00 28.36 199 ALA B C 1
ATOM 4293 O O . ALA B 1 207 ? 17.771 49.055 10.418 1.00 31.13 199 ALA B O 1
ATOM 4295 N N . HIS B 1 208 ? 19.811 49.602 9.645 1.00 23.55 200 HIS B N 1
ATOM 4296 C CA . HIS B 1 208 ? 19.648 51.005 9.993 1.00 24.20 200 HIS B CA 1
ATOM 4297 C C . HIS B 1 208 ? 18.983 51.816 8.897 1.00 30.09 200 HIS B C 1
ATOM 4298 O O . HIS B 1 208 ? 18.470 52.902 9.181 1.00 30.72 200 HIS B O 1
ATOM 4305 N N . VAL B 1 209 ? 18.929 51.293 7.674 1.00 23.90 201 VAL B N 1
ATOM 4306 C CA . VAL B 1 209 ? 18.374 52.042 6.556 1.00 23.97 201 VAL B CA 1
ATOM 4307 C C . VAL B 1 209 ? 17.347 51.212 5.784 1.00 25.14 201 VAL B C 1
ATOM 4308 O O . VAL B 1 209 ? 17.014 51.559 4.650 1.00 23.27 201 VAL B O 1
ATOM 4312 N N . ALA B 1 210 ? 16.799 50.142 6.393 1.00 21.35 202 ALA B N 1
ATOM 4313 C CA . ALA B 1 210 ? 16.046 49.172 5.590 1.00 21.92 202 ALA B CA 1
ATOM 4314 C C . ALA B 1 210 ? 14.828 49.805 4.923 1.00 22.05 202 ALA B C 1
ATOM 4315 O O . ALA B 1 210 ? 14.518 49.492 3.767 1.00 20.10 202 ALA B O 1
ATOM 4317 N N . GLY B 1 211 ? 14.132 50.709 5.619 1.00 24.05 203 GLY B N 1
ATOM 4318 C CA . GLY B 1 211 ? 12.980 51.368 5.013 1.00 22.24 203 GLY B CA 1
ATOM 4319 C C . GLY B 1 211 ? 13.337 52.289 3.860 1.00 27.51 203 GLY B C 1
ATOM 4320 O O . GLY B 1 211 ? 12.500 52.557 2.986 1.00 23.77 203 GLY B O 1
ATOM 4321 N N . LEU B 1 212 ? 14.575 52.776 3.822 1.00 21.28 204 LEU B N 1
ATOM 4322 C CA . LEU B 1 212 ? 15.004 53.544 2.660 1.00 22.55 204 LEU B CA 1
ATOM 4323 C C . LEU B 1 212 ? 15.361 52.623 1.497 1.00 25.12 204 LEU B C 1
ATOM 4324 O O . LEU B 1 212 ? 15.069 52.929 0.331 1.00 24.63 204 LEU B O 1
ATOM 4329 N N . VAL B 1 213 ? 15.968 51.479 1.806 1.00 22.65 205 VAL B N 1
ATOM 4330 C CA . VAL B 1 213 ? 16.338 50.512 0.775 1.00 19.15 205 VAL B CA 1
ATOM 4331 C C . VAL B 1 213 ? 15.108 50.025 0.014 1.00 23.00 205 VAL B C 1
ATOM 4332 O O . VAL B 1 213 ? 15.079 50.021 -1.225 1.00 22.69 205 VAL B O 1
ATOM 4336 N N . VAL B 1 214 ? 14.086 49.566 0.743 1.00 22.84 206 VAL B N 1
ATOM 4337 C CA . VAL B 1 214 ? 12.957 48.919 0.080 1.00 21.72 206 VAL B CA 1
ATOM 4338 C C . VAL B 1 214 ? 12.044 49.906 -0.617 1.00 25.08 206 VAL B C 1
ATOM 4339 O O . VAL B 1 214 ? 11.118 49.485 -1.323 1.00 27.83 206 VAL B O 1
ATOM 4343 N N . THR B 1 215 ? 12.268 51.205 -0.440 1.00 24.40 207 THR B N 1
ATOM 4344 C CA . THR B 1 215 ? 11.530 52.220 -1.180 1.00 28.06 207 THR B CA 1
ATOM 4345 C C . THR B 1 215 ? 12.364 52.859 -2.284 1.00 22.97 207 THR B C 1
ATOM 4346 O O . THR B 1 215 ? 11.940 53.870 -2.852 1.00 27.79 207 THR B O 1
ATOM 4350 N N . ASN B 1 216 ? 13.544 52.308 -2.584 1.00 24.61 208 ASN B N 1
ATOM 4351 C CA . ASN B 1 216 ? 14.454 52.868 -3.590 1.00 24.05 208 ASN B CA 1
ATOM 4352 C C . ASN B 1 216 ? 14.876 54.293 -3.241 1.00 32.07 208 ASN B C 1
ATOM 4353 O O . ASN B 1 216 ? 15.058 55.123 -4.133 1.00 27.62 208 ASN B O 1
ATOM 4358 N N . GLU B 1 217 ? 15.031 54.581 -1.944 1.00 24.88 209 GLU B N 1
ATOM 4359 C CA . GLU B 1 217 ? 15.530 55.863 -1.458 1.00 29.12 209 GLU B CA 1
ATOM 4360 C C . GLU B 1 217 ? 16.939 55.742 -0.886 1.00 31.81 209 GLU B C 1
ATOM 4361 O O . GLU B 1 217 ? 17.431 56.689 -0.262 1.00 26.89 209 GLU B O 1
ATOM 4367 N N . HIS B 1 218 ? 17.577 54.589 -1.083 1.00 23.65 210 HIS B N 1
ATOM 4368 C CA . HIS B 1 218 ? 18.952 54.265 -0.710 1.00 27.48 210 HIS B CA 1
ATOM 4369 C C . HIS B 1 218 ? 19.419 53.184 -1.683 1.00 28.50 210 HIS B C 1
ATOM 4370 O O . HIS B 1 218 ? 18.610 52.376 -2.146 1.00 27.77 210 HIS B O 1
ATOM 4377 N N . ALA B 1 219 ? 20.716 53.175 -2.011 1.00 27.22 211 ALA B N 1
ATOM 4378 C CA . ALA B 1 219 ? 21.239 52.164 -2.930 1.00 27.40 211 ALA B CA 1
ATOM 4379 C C . ALA B 1 219 ? 20.869 50.759 -2.460 1.00 26.83 211 ALA B C 1
ATOM 4380 O O . ALA B 1 219 ? 20.895 50.461 -1.263 1.00 23.77 211 ALA B O 1
ATOM 4382 N N . HIS B 1 220 ? 20.500 49.881 -3.418 1.00 24.67 212 HIS B N 1
ATOM 4383 C CA . HIS B 1 220 ? 20.048 48.547 -3.005 1.00 26.38 212 HIS B CA 1
ATOM 4384 C C . HIS B 1 220 ? 21.250 47.637 -2.732 1.00 24.53 212 HIS B C 1
ATOM 4385 O O . HIS B 1 220 ? 22.250 47.703 -3.453 1.00 23.17 212 HIS 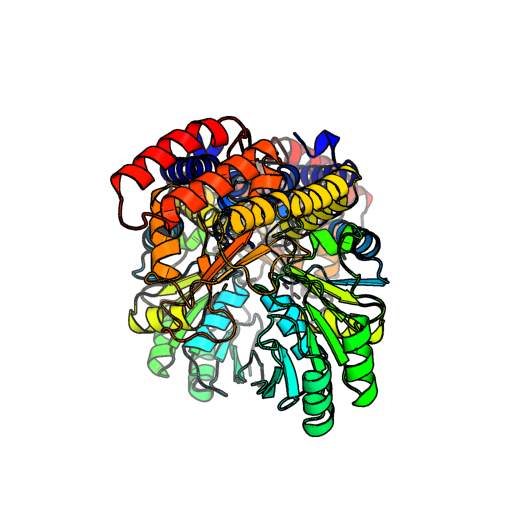B O 1
ATOM 4392 N N . PRO B 1 221 ? 21.163 46.755 -1.730 1.00 21.84 213 PRO B N 1
ATOM 4393 C CA . PRO B 1 221 ? 22.287 45.834 -1.473 1.00 26.75 213 PRO B CA 1
ATOM 4394 C C . PRO B 1 221 ? 22.417 44.731 -2.503 1.00 25.16 213 PRO B C 1
ATOM 4395 O O . PRO B 1 221 ? 23.523 44.202 -2.677 1.00 29.29 213 PRO B O 1
ATOM 4399 N N . PHE B 1 222 ? 21.295 44.335 -3.185 1.00 20.82 214 PHE B N 1
ATOM 4400 C CA . PHE B 1 222 ? 21.401 43.299 -4.206 1.00 28.96 214 PHE B CA 1
ATOM 4401 C C . PHE B 1 222 ? 21.562 43.928 -5.584 1.00 33.80 214 PHE B C 1
ATOM 4402 O O . PHE B 1 222 ? 21.045 45.023 -5.833 1.00 27.12 214 PHE B O 1
ATOM 4410 N N . PRO B 1 223 ? 22.265 43.258 -6.515 1.00 35.45 215 PRO B N 1
ATOM 4411 C CA . PRO B 1 223 ? 22.867 41.923 -6.402 1.00 27.95 215 PRO B CA 1
ATOM 4412 C C . PRO B 1 223 ? 24.281 41.921 -5.824 1.00 30.20 215 PRO B C 1
ATOM 4413 O O . PRO B 1 223 ? 24.953 40.885 -5.865 1.00 38.92 215 PRO B O 1
ATOM 4417 N N . HIS B 1 224 ? 24.722 43.061 -5.288 1.00 29.51 216 HIS B N 1
ATOM 4418 C CA . HIS B 1 224 ? 26.109 43.199 -4.844 1.00 28.25 216 HIS B CA 1
ATOM 4419 C C . HIS B 1 224 ? 26.428 42.297 -3.652 1.00 27.57 216 HIS B C 1
ATOM 4420 O O . HIS B 1 224 ? 27.507 41.694 -3.602 1.00 31.22 216 HIS B O 1
ATOM 4427 N N . CYS B 1 225 ? 25.526 42.221 -2.671 1.00 27.37 217 CYS B N 1
ATOM 4428 C CA . CYS B 1 225 ? 25.747 41.409 -1.478 1.00 27.73 217 CYS B CA 1
ATOM 4429 C C . CYS B 1 225 ? 25.371 39.952 -1.721 1.00 26.72 217 CYS B C 1
ATOM 4430 O O . CYS B 1 225 ? 24.360 39.660 -2.366 1.00 28.42 217 CYS B O 1
ATOM 4433 N N . HIS B 1 226 ? 26.190 39.032 -1.195 1.00 26.22 218 HIS B N 1
ATOM 4434 C CA . HIS B 1 226 ? 25.822 37.616 -1.210 1.00 28.21 218 HIS B CA 1
ATOM 4435 C C . HIS B 1 226 ? 24.654 37.347 -0.274 1.00 27.64 218 HIS B C 1
ATOM 4436 O O . HIS B 1 226 ? 23.819 36.473 -0.543 1.00 27.61 218 HIS B O 1
ATOM 4443 N N . VAL B 1 227 ? 24.577 38.093 0.824 1.00 24.13 219 VAL B N 1
ATOM 4444 C CA . VAL B 1 227 ? 23.579 37.872 1.859 1.00 27.51 219 VAL B CA 1
ATOM 4445 C C . VAL B 1 227 ? 23.317 39.213 2.534 1.00 25.27 219 VAL B C 1
ATOM 4446 O O . VAL B 1 227 ? 24.202 40.068 2.610 1.00 25.74 219 VAL B O 1
ATOM 4450 N N . VAL B 1 228 ? 22.082 39.410 2.998 1.00 22.27 220 VAL B N 1
ATOM 4451 C CA . VAL B 1 228 ? 21.653 40.671 3.597 1.00 24.54 220 VAL B CA 1
ATOM 4452 C C . VAL B 1 228 ? 20.931 40.358 4.898 1.00 25.83 220 VAL B C 1
ATOM 4453 O O . VAL B 1 228 ? 20.120 39.430 4.956 1.00 25.38 220 VAL B O 1
ATOM 4457 N N . SER B 1 229 ? 21.238 41.120 5.943 1.00 24.18 221 SER B N 1
ATOM 4458 C CA . SER B 1 229 ? 20.533 41.005 7.207 1.00 20.96 221 SER B CA 1
ATOM 4459 C C . SER B 1 229 ? 19.846 42.322 7.534 1.00 24.12 221 SER B C 1
ATOM 4460 O O . SER B 1 229 ? 20.250 43.389 7.066 1.00 24.14 221 SER B O 1
ATOM 4463 N N . SER B 1 230 ? 18.810 42.250 8.367 1.00 23.71 222 SER B N 1
ATOM 4464 C CA . SER B 1 230 ? 18.126 43.467 8.786 1.00 20.38 222 SER B CA 1
ATOM 4465 C C . SER B 1 230 ? 17.298 43.172 10.024 1.00 27.12 222 SER B C 1
ATOM 4466 O O . SER B 1 230 ? 16.976 42.019 10.317 1.00 20.09 222 SER B O 1
ATOM 4469 N N . THR B 1 231 ? 16.954 44.236 10.741 1.00 25.59 223 THR B N 1
ATOM 4470 C CA . THR B 1 231 ? 15.849 44.192 11.683 1.00 20.18 223 THR B CA 1
ATOM 4471 C C . THR B 1 231 ? 14.530 44.363 10.931 1.00 22.43 223 THR B C 1
ATOM 4472 O O . THR B 1 231 ? 14.500 44.738 9.748 1.00 23.30 223 THR B O 1
ATOM 4476 N N . THR B 1 232 ? 13.416 44.056 11.611 1.00 18.85 224 THR B N 1
ATOM 4477 C CA . THR B 1 232 ? 12.106 44.344 11.035 1.00 20.29 224 THR B CA 1
ATOM 4478 C C . THR B 1 232 ? 11.434 45.546 11.690 1.00 21.77 224 THR B C 1
ATOM 4479 O O . THR B 1 232 ? 10.391 45.993 11.202 1.00 23.42 224 THR B O 1
ATOM 4483 N N . HIS B 1 233 ? 12.023 46.108 12.743 1.00 18.43 225 HIS B N 1
ATOM 4484 C CA . HIS B 1 233 ? 11.489 47.327 13.352 1.00 27.37 225 HIS B CA 1
ATOM 4485 C C . HIS B 1 233 ? 12.229 48.537 12.782 1.00 25.04 225 HIS B C 1
ATOM 4486 O O . HIS B 1 233 ? 12.450 48.578 11.567 1.00 24.37 225 HIS B O 1
ATOM 4493 N N . LYS B 1 234 ? 12.578 49.535 13.603 1.00 22.26 226 LYS B N 1
ATOM 4494 C CA . LYS B 1 234 ? 13.372 50.707 13.132 1.00 24.88 226 LYS B CA 1
ATOM 4495 C C . LYS B 1 234 ? 12.659 51.347 11.934 1.00 25.80 226 LYS B C 1
ATOM 4496 O O . LYS B 1 234 ? 11.443 51.566 12.009 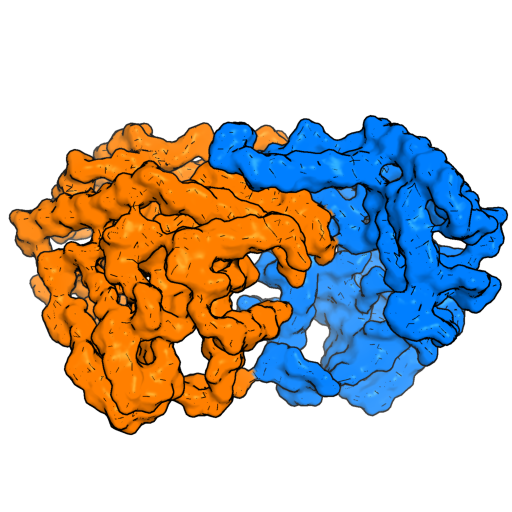1.00 23.19 226 LYS B O 1
ATOM 4502 N N . THR B 1 235 ? 13.351 51.630 10.808 1.00 23.71 227 THR B N 1
ATOM 4503 C CA . THR B 1 235 ? 12.682 52.369 9.731 1.00 25.20 227 THR B CA 1
ATOM 4504 C C . THR B 1 235 ? 11.668 51.528 8.957 1.00 22.81 227 THR B C 1
ATOM 4505 O O . THR B 1 235 ? 10.912 52.101 8.166 1.00 30.39 227 THR B O 1
ATOM 4509 N N . LEU B 1 236 ? 11.608 50.206 9.155 1.00 19.86 228 LEU B N 1
ATOM 4510 C CA . LEU B 1 236 ? 10.519 49.435 8.543 1.00 23.34 228 LEU B CA 1
ATOM 4511 C C . LEU B 1 236 ? 9.232 49.443 9.362 1.00 24.20 228 LEU B C 1
ATOM 4512 O O . LEU B 1 236 ? 8.181 49.067 8.833 1.00 23.06 228 LEU B O 1
ATOM 4517 N N . ARG B 1 237 ? 9.293 49.812 10.642 1.00 22.43 229 ARG B N 1
ATOM 4518 C CA . ARG B 1 237 ? 8.105 49.979 11.487 1.00 22.87 229 ARG B CA 1
ATOM 4519 C C . ARG B 1 237 ? 7.329 48.678 11.700 1.00 25.87 229 ARG B C 1
ATOM 4520 O O . ARG B 1 237 ? 6.133 48.709 12.034 1.00 23.85 229 ARG B O 1
ATOM 4528 N N . GLY B 1 238 ? 7.968 47.527 11.523 1.00 26.48 230 GLY B N 1
ATOM 4529 C CA . GLY B 1 238 ? 7.355 46.265 11.868 1.00 24.91 230 GLY B CA 1
ATOM 4530 C C . GLY B 1 238 ? 7.653 45.912 13.312 1.00 23.41 230 GLY B C 1
ATOM 4531 O O . GLY B 1 238 ? 8.084 46.759 14.101 1.00 24.00 230 GLY B O 1
ATOM 4532 N N . PRO B 1 239 ? 7.455 44.653 13.688 1.00 24.52 231 PRO B N 1
ATOM 4533 C CA . PRO B 1 239 ? 7.737 44.233 15.067 1.00 20.82 231 PRO B CA 1
ATOM 4534 C C . PRO B 1 239 ? 9.240 44.085 15.297 1.00 23.78 231 PRO B C 1
ATOM 4535 O O . PRO B 1 239 ? 10.036 44.007 14.359 1.00 21.47 231 PRO B O 1
ATOM 4539 N N . ARG B 1 240 ? 9.619 44.024 16.576 1.00 23.23 232 ARG B N 1
ATOM 4540 C CA . ARG B 1 240 ? 10.993 43.671 16.921 1.00 28.01 232 ARG B CA 1
ATOM 4541 C C . ARG B 1 240 ? 11.321 42.287 16.359 1.00 31.32 232 ARG B C 1
ATOM 4542 O O . ARG B 1 240 ? 10.572 41.332 16.568 1.00 28.69 232 ARG B O 1
ATOM 4550 N N . GLY B 1 241 ? 12.428 42.176 15.636 1.00 26.75 233 GLY B N 1
ATOM 4551 C CA . GLY B 1 241 ? 12.720 40.931 14.947 1.00 23.62 233 GLY B CA 1
ATOM 4552 C C . GLY B 1 241 ? 13.820 41.113 13.925 1.00 27.09 233 GLY B C 1
ATOM 4553 O O . GLY B 1 241 ? 14.344 42.211 13.728 1.00 26.47 233 GLY B O 1
ATOM 4554 N N . GLY B 1 242 ? 14.182 39.994 13.288 1.00 27.08 234 GLY B N 1
ATOM 4555 C CA . GLY B 1 242 ? 15.231 39.991 12.290 1.00 24.44 234 GLY B CA 1
ATOM 4556 C C . GLY B 1 242 ? 14.787 39.274 11.024 1.00 23.91 234 GLY B C 1
ATOM 4557 O O . GLY B 1 242 ? 13.750 38.609 10.989 1.00 22.32 234 GLY B O 1
ATOM 4558 N N . ILE B 1 243 ? 15.611 39.411 9.983 1.00 23.08 235 ILE B N 1
ATOM 4559 C CA . ILE B 1 243 ? 15.350 38.755 8.706 1.00 20.03 235 ILE B CA 1
ATOM 4560 C C . ILE B 1 243 ? 16.678 38.611 7.989 1.00 23.74 235 ILE B C 1
ATOM 4561 O O . ILE B 1 243 ? 17.595 39.427 8.168 1.00 21.96 235 ILE B O 1
ATOM 4566 N N . ILE B 1 244 ? 16.798 37.542 7.210 1.00 18.37 236 ILE B N 1
ATOM 4567 C CA . ILE B 1 244 ? 17.991 37.270 6.405 1.00 20.93 236 ILE B CA 1
ATOM 4568 C C . ILE B 1 244 ? 17.528 37.003 4.980 1.00 19.68 236 ILE B C 1
ATOM 4569 O O . ILE B 1 244 ? 16.620 36.191 4.768 1.00 24.08 236 ILE B O 1
ATOM 4574 N N . LEU B 1 245 ? 18.176 37.651 4.010 1.00 21.61 237 LEU B N 1
ATOM 4575 C CA . LEU B 1 245 ? 17.789 37.580 2.606 1.00 24.01 237 LEU B CA 1
ATOM 4576 C C . LEU B 1 245 ? 18.980 37.121 1.775 1.00 24.68 237 LEU B C 1
ATOM 4577 O O . LEU B 1 245 ? 20.123 37.447 2.083 1.00 22.02 237 LEU B O 1
ATOM 4582 N N . THR B 1 246 ? 18.715 36.379 0.706 1.00 26.01 238 THR B N 1
ATOM 4583 C CA . THR B 1 246 ? 19.798 36.042 -0.207 1.00 27.24 238 THR B CA 1
ATOM 4584 C C . THR B 1 246 ? 19.202 35.619 -1.537 1.00 27.82 238 THR B C 1
ATOM 4585 O O . THR B 1 246 ? 18.010 35.311 -1.634 1.00 23.62 238 THR B O 1
ATOM 4589 N N . ASN B 1 247 ? 20.047 35.625 -2.564 1.00 29.68 239 ASN B N 1
ATOM 4590 C CA . ASN B 1 247 ? 19.675 35.116 -3.878 1.00 34.06 239 ASN B CA 1
ATOM 4591 C C . ASN B 1 247 ? 20.334 33.783 -4.195 1.00 32.96 239 ASN B C 1
ATOM 4592 O O . ASN B 1 247 ? 20.083 33.223 -5.270 1.00 32.52 239 ASN B O 1
ATOM 4597 N N . ASP B 1 248 ? 21.150 33.254 -3.280 1.00 31.69 240 ASP B N 1
ATOM 4598 C CA . ASP B 1 248 ? 21.930 32.037 -3.484 1.00 30.33 240 ASP B CA 1
ATOM 4599 C C . ASP B 1 248 ? 21.226 30.885 -2.780 1.00 34.91 240 ASP B C 1
ATOM 4600 O O . ASP B 1 248 ? 21.076 30.906 -1.553 1.00 32.19 240 ASP B O 1
ATOM 4605 N N . GLU B 1 249 ? 20.826 29.867 -3.546 1.00 33.38 241 GLU B N 1
ATOM 4606 C CA . GLU B 1 249 ? 20.062 28.769 -2.960 1.00 38.57 241 GLU B CA 1
ATOM 4607 C C . GLU B 1 249 ? 20.877 28.033 -1.904 1.00 40.23 241 GLU B C 1
ATOM 4608 O O . GLU B 1 249 ? 20.342 27.642 -0.860 1.00 44.48 241 GLU B O 1
ATOM 4610 N N . GLU B 1 250 ? 22.174 27.831 -2.164 1.00 41.57 242 GLU B N 1
ATOM 4611 C CA . GLU B 1 250 ? 23.030 27.140 -1.205 1.00 39.84 242 GLU B CA 1
ATOM 4612 C C . GLU B 1 250 ? 23.162 27.934 0.091 1.00 42.62 242 GLU B C 1
ATOM 4613 O O . GLU B 1 250 ? 23.076 27.363 1.186 1.00 42.49 242 GLU B O 1
ATOM 4615 N N . ILE B 1 251 ? 23.365 29.253 -0.010 1.00 39.30 243 ILE B N 1
ATOM 4616 C CA . ILE B 1 251 ? 23.416 30.091 1.187 1.00 36.88 243 ILE B CA 1
ATOM 4617 C C . ILE B 1 251 ? 22.091 30.025 1.931 1.00 42.12 243 ILE B C 1
ATOM 4618 O O . ILE B 1 251 ? 22.060 29.934 3.166 1.00 35.35 243 ILE B O 1
ATOM 4623 N N . ALA B 1 252 ? 20.973 30.069 1.193 1.00 34.41 244 ALA B N 1
ATOM 4624 C CA . ALA B 1 252 ? 19.658 29.994 1.824 1.00 32.82 244 ALA B CA 1
ATOM 4625 C C . ALA B 1 252 ? 19.481 28.686 2.586 1.00 28.59 244 ALA B C 1
ATOM 4626 O O . ALA B 1 252 ? 18.886 28.666 3.671 1.00 35.96 244 ALA B O 1
ATOM 4628 N N . ALA B 1 253 ? 19.973 27.583 2.025 1.00 30.83 245 ALA B N 1
ATOM 4629 C CA . ALA B 1 253 ? 19.871 26.295 2.709 1.00 38.23 245 ALA B CA 1
ATOM 4630 C C . ALA B 1 253 ? 20.673 26.290 4.006 1.00 37.98 245 ALA B C 1
ATOM 4631 O O . ALA B 1 253 ? 20.202 25.783 5.032 1.00 36.01 245 ALA B O 1
ATOM 4633 N N . LYS B 1 254 ? 21.883 26.862 3.979 1.00 43.55 246 LYS B N 1
ATOM 4634 C CA . LYS B 1 254 ? 22.706 26.944 5.185 1.00 44.42 246 LYS B CA 1
ATOM 4635 C C . LYS B 1 254 ? 22.080 27.861 6.234 1.00 37.92 246 LYS B C 1
ATOM 4636 O O . LYS B 1 254 ? 22.090 27.541 7.427 1.00 43.26 246 LYS B O 1
ATOM 4642 N N . ILE B 1 255 ? 21.523 28.997 5.810 1.00 31.80 247 ILE B N 1
ATOM 4643 C CA . ILE B 1 255 ? 20.829 29.888 6.744 1.00 32.96 247 ILE B CA 1
ATOM 4644 C C . ILE B 1 255 ? 19.689 29.149 7.438 1.00 38.64 247 ILE B C 1
ATOM 4645 O O . ILE B 1 255 ? 19.526 29.222 8.665 1.00 33.58 247 ILE B O 1
ATOM 4650 N N . ASP B 1 256 ? 18.885 28.418 6.662 1.00 38.25 248 ASP B N 1
ATOM 4651 C CA . ASP B 1 256 ? 17.717 27.757 7.232 1.00 39.58 248 ASP B CA 1
ATOM 4652 C C . ASP B 1 256 ? 18.122 26.706 8.257 1.00 47.98 248 ASP B C 1
ATOM 4653 O O . ASP B 1 256 ? 17.474 26.570 9.302 1.00 52.26 248 ASP B O 1
ATOM 4658 N N . LYS B 1 257 ? 19.192 25.954 7.983 1.00 47.48 249 LYS B N 1
ATOM 4659 C CA . LYS B 1 257 ? 19.667 24.985 8.968 1.00 49.97 249 LYS B CA 1
ATOM 4660 C C . LYS B 1 257 ? 20.257 25.677 10.193 1.00 55.52 249 LYS B C 1
ATOM 4661 O O . LYS B 1 257 ? 20.130 25.168 11.311 1.00 55.96 249 LYS B O 1
ATOM 4663 N N . ALA B 1 258 ? 20.871 26.849 10.010 1.00 57.34 250 ALA B N 1
ATOM 4664 C CA . ALA B 1 258 ? 21.597 27.486 11.106 1.00 59.37 250 ALA B CA 1
ATOM 4665 C C . ALA B 1 258 ? 20.655 28.086 12.144 1.00 59.39 250 ALA B C 1
ATOM 4666 O O . ALA B 1 258 ? 20.947 28.039 13.345 1.00 57.46 250 ALA B O 1
ATOM 4668 N N . ILE B 1 259 ? 19.529 28.662 11.717 1.00 65.52 251 ILE B N 1
ATOM 4669 C CA . ILE B 1 259 ? 18.613 29.256 12.688 1.00 69.58 251 ILE B CA 1
ATOM 4670 C C . ILE B 1 259 ? 17.655 28.223 13.282 1.00 79.06 251 ILE B C 1
ATOM 4671 O O . ILE B 1 259 ? 17.207 28.388 14.422 1.00 84.08 251 ILE B O 1
ATOM 4676 N N . PHE B 1 260 ? 17.336 27.164 12.540 1.00 78.03 252 PHE B N 1
ATOM 4677 C CA . PHE B 1 260 ? 16.423 26.122 13.014 1.00 74.61 252 PHE B CA 1
ATOM 4678 C C . PHE B 1 260 ? 16.902 25.492 14.320 1.00 81.23 252 PHE B C 1
ATOM 4679 O O . PHE B 1 260 ? 16.302 25.696 15.377 1.00 83.71 252 PHE B O 1
ATOM 4681 N N . GLY B 1 266 ? 10.792 26.787 18.436 1.00 97.86 258 GLY B N 1
ATOM 4682 C CA . GLY B 1 266 ? 9.513 27.375 18.798 1.00 96.22 258 GLY B CA 1
ATOM 4683 C C . GLY B 1 266 ? 9.097 28.513 17.884 1.00 86.84 258 GLY B C 1
ATOM 4684 O O . GLY B 1 266 ? 9.598 29.636 18.013 1.00 90.11 258 GLY B O 1
ATOM 4685 N N . PRO B 1 267 ? 8.169 28.234 16.967 1.00 71.35 259 PRO B N 1
ATOM 4686 C CA . PRO B 1 267 ? 7.726 29.250 15.998 1.00 58.83 259 PRO B CA 1
ATOM 4687 C C . PRO B 1 267 ? 6.620 30.108 16.596 1.00 46.10 259 PRO B C 1
ATOM 4688 O O . PRO B 1 267 ? 5.579 29.603 17.021 1.00 45.82 259 PRO B O 1
ATOM 4692 N N . LEU B 1 268 ? 6.858 31.411 16.643 1.00 34.78 260 LEU B N 1
ATOM 4693 C CA . LEU B 1 268 ? 5.934 32.358 17.255 1.00 27.17 260 LEU B CA 1
ATOM 4694 C C . LEU B 1 268 ? 5.074 32.909 16.125 1.00 25.69 260 LEU B C 1
ATOM 4695 O O . LEU B 1 268 ? 5.489 33.822 15.407 1.00 27.55 260 LEU B O 1
ATOM 4700 N N . MET B 1 269 ? 3.885 32.327 15.943 1.00 28.29 261 MET B N 1
ATOM 4701 C CA . MET B 1 269 ? 3.102 32.656 14.754 1.00 24.48 261 MET B CA 1
ATOM 4702 C C . MET B 1 269 ? 2.543 34.072 14.809 1.00 24.63 261 MET B C 1
ATOM 4703 O O . MET B 1 269 ? 2.326 34.698 13.758 1.00 21.85 261 MET B O 1
ATOM 4708 N N . HIS B 1 270 ? 2.274 34.592 16.008 1.00 22.24 262 HIS B N 1
ATOM 4709 C CA . HIS B 1 270 ? 1.852 35.986 16.091 1.00 22.88 262 HIS B CA 1
ATOM 4710 C C . HIS B 1 270 ? 2.963 36.929 15.634 1.00 22.14 262 HIS B C 1
ATOM 4711 O O . HIS B 1 270 ? 2.690 37.938 14.972 1.00 21.06 262 HIS B O 1
ATOM 4718 N N . VAL B 1 271 ? 4.226 36.602 15.937 1.00 23.25 263 VAL B N 1
ATOM 4719 C CA . VAL B 1 271 ? 5.330 37.471 15.519 1.00 18.84 263 VAL B CA 1
ATOM 4720 C C . VAL B 1 271 ? 5.568 37.365 14.015 1.00 20.63 263 VAL B C 1
ATOM 4721 O O . VAL B 1 271 ? 5.822 38.370 13.339 1.00 23.12 263 VAL B O 1
ATOM 4725 N N . ILE B 1 272 ? 5.507 36.153 13.469 1.00 21.59 264 ILE B N 1
ATOM 4726 C CA . ILE B 1 272 ? 5.696 35.990 12.028 1.00 21.19 264 ILE B CA 1
ATOM 4727 C C . ILE B 1 272 ? 4.559 36.661 11.267 1.00 23.26 264 ILE B C 1
ATOM 4728 O O . ILE B 1 272 ? 4.782 37.320 10.244 1.00 21.28 264 ILE B O 1
ATOM 4733 N N . ALA B 1 273 ? 3.323 36.515 11.758 1.00 19.17 265 ALA B N 1
ATOM 4734 C CA . ALA B 1 273 ? 2.204 37.244 11.163 1.00 19.13 265 ALA B CA 1
ATOM 4735 C C . ALA B 1 273 ? 2.449 38.747 11.209 1.00 20.60 265 ALA B C 1
ATOM 4736 O O . ALA B 1 273 ? 2.230 39.453 10.215 1.00 21.43 265 ALA B O 1
ATOM 4738 N N . ALA B 1 274 ? 2.930 39.244 12.348 1.00 21.08 266 ALA B N 1
ATOM 4739 C CA . ALA B 1 274 ? 3.219 40.668 12.488 1.00 20.27 266 ALA B CA 1
ATOM 4740 C C . ALA B 1 274 ? 4.256 41.133 11.467 1.00 21.78 266 ALA B C 1
ATOM 4741 O O . ALA B 1 274 ? 4.127 42.226 10.901 1.00 20.49 266 ALA B O 1
ATOM 4743 N N . LYS B 1 275 ? 5.313 40.341 11.249 1.00 19.03 267 LYS B N 1
ATOM 4744 C CA . LYS B 1 275 ? 6.282 40.688 10.201 1.00 24.70 267 LYS B CA 1
ATOM 4745 C C . LYS B 1 275 ? 5.605 40.746 8.836 1.00 22.80 267 LYS B C 1
ATOM 4746 O O . LYS B 1 275 ? 5.841 41.677 8.054 1.00 27.00 267 LYS B O 1
ATOM 4752 N N . ALA B 1 276 ? 4.750 39.765 8.537 1.00 21.38 268 ALA B N 1
ATOM 4753 C CA . ALA B 1 276 ? 4.036 39.768 7.264 1.00 17.85 268 ALA B CA 1
ATOM 4754 C C . ALA B 1 276 ? 3.174 41.017 7.119 1.00 25.05 268 ALA B C 1
ATOM 4755 O O . ALA B 1 276 ? 3.155 41.646 6.054 1.00 21.22 268 ALA B O 1
ATOM 4757 N N . VAL B 1 277 ? 2.454 41.387 8.180 1.00 22.58 269 VAL B N 1
ATOM 4758 C CA . VAL B 1 277 ? 1.626 42.595 8.162 1.00 20.56 269 VAL B CA 1
ATOM 4759 C C . VAL B 1 277 ? 2.483 43.821 7.846 1.00 21.52 269 VAL B C 1
ATOM 4760 O O . VAL B 1 277 ? 2.121 44.656 7.001 1.00 24.76 269 VAL B O 1
ATOM 4764 N N . GLY B 1 278 ? 3.640 43.939 8.509 1.00 20.82 270 GLY B N 1
ATOM 4765 C CA . GLY B 1 278 ? 4.504 45.086 8.260 1.00 24.32 270 GLY B CA 1
ATOM 4766 C C . GLY B 1 278 ? 4.999 45.148 6.825 1.00 24.14 270 GLY B C 1
ATOM 4767 O O . GLY B 1 278 ? 5.010 46.220 6.208 1.00 22.04 270 GLY B O 1
ATOM 4768 N N . PHE B 1 279 ? 5.395 43.999 6.263 1.00 24.01 271 PHE B N 1
ATOM 4769 C CA . PHE B 1 279 ? 5.932 43.999 4.898 1.00 24.48 271 PHE B CA 1
ATOM 4770 C C . PHE B 1 279 ? 4.886 44.474 3.899 1.00 24.88 271 PHE B C 1
ATOM 4771 O O . PHE B 1 279 ? 5.208 45.188 2.938 1.00 23.61 271 PHE B O 1
ATOM 4779 N N . LYS B 1 280 ? 3.623 44.087 4.095 1.00 21.49 272 LYS B N 1
ATOM 4780 C CA . LYS B 1 280 ? 2.591 44.554 3.175 1.00 21.63 272 LYS B CA 1
ATOM 4781 C C . LYS B 1 280 ? 2.416 46.066 3.269 1.00 26.27 272 LYS B C 1
ATOM 4782 O O . LYS B 1 280 ? 2.214 46.741 2.247 1.00 25.01 272 LYS B O 1
ATOM 4788 N N . GLU B 1 281 ? 2.482 46.618 4.485 1.00 25.17 273 GLU B N 1
ATOM 4789 C CA . GLU B 1 281 ? 2.480 48.072 4.637 1.00 27.41 273 GLU B CA 1
ATOM 4790 C C . GLU B 1 281 ? 3.687 48.704 3.940 1.00 21.62 273 GLU B C 1
ATOM 4791 O O . GLU B 1 281 ? 3.572 49.774 3.331 1.00 28.26 273 GLU B O 1
ATOM 4797 N N . ASN B 1 282 ? 4.852 48.074 4.046 1.00 21.17 274 ASN B N 1
ATOM 4798 C CA . ASN B 1 282 ? 6.065 48.616 3.434 1.00 19.52 274 ASN B CA 1
ATOM 4799 C C . ASN B 1 282 ? 5.985 48.658 1.917 1.00 27.68 274 ASN B C 1
ATOM 4800 O O . ASN B 1 282 ? 6.757 49.391 1.295 1.00 23.44 274 ASN B O 1
ATOM 4805 N N . LEU B 1 283 ? 5.124 47.837 1.309 1.00 28.47 275 LEU B N 1
ATOM 4806 C CA . LEU B 1 283 ? 4.969 47.797 -0.143 1.00 29.62 275 LEU B CA 1
ATOM 4807 C C . LEU B 1 283 ? 4.052 48.884 -0.682 1.00 34.40 275 LEU B C 1
ATOM 4808 O O . LEU B 1 283 ? 3.968 49.047 -1.905 1.00 35.73 275 LEU B O 1
ATOM 4813 N N . LYS B 1 284 ? 3.345 49.611 0.187 1.00 33.07 276 LYS B N 1
ATOM 4814 C CA . LYS B 1 284 ? 2.355 50.596 -0.239 1.00 33.43 276 LYS B CA 1
ATOM 4815 C C . LYS B 1 284 ? 3.031 51.886 -0.706 1.00 36.90 276 LYS B C 1
ATOM 4816 O O . LYS B 1 284 ? 4.110 52.240 -0.216 1.00 31.33 276 LYS B O 1
ATOM 4822 N N . PRO B 1 285 ? 2.398 52.620 -1.630 1.00 36.86 277 PRO B N 1
ATOM 4823 C CA . PRO B 1 285 ? 2.924 53.948 -1.989 1.00 38.40 277 PRO B CA 1
ATOM 4824 C C . PRO B 1 285 ? 3.053 54.864 -0.793 1.00 37.90 277 PRO B C 1
ATOM 4825 O O . PRO B 1 285 ? 3.982 55.680 -0.747 1.00 35.24 277 PRO B O 1
ATOM 4829 N N . GLU B 1 286 ? 2.140 54.744 0.179 1.00 29.79 278 GLU B N 1
ATOM 4830 C CA . GLU B 1 286 ? 2.249 55.494 1.427 1.00 36.05 278 GLU B CA 1
ATOM 4831 C C . GLU B 1 286 ? 3.621 55.326 2.070 1.00 30.78 278 GLU B C 1
ATOM 4832 O O . GLU B 1 286 ? 4.150 56.266 2.673 1.00 31.60 278 GLU B O 1
ATOM 4838 N N . PHE B 1 287 ? 4.215 54.138 1.968 1.00 31.35 279 PHE B N 1
ATOM 4839 C CA . PHE B 1 287 ? 5.475 53.941 2.669 1.00 27.03 279 PHE B CA 1
ATOM 4840 C C . PHE B 1 287 ? 6.647 54.592 1.938 1.00 27.00 279 PHE B C 1
ATOM 4841 O O . PHE B 1 287 ? 7.606 55.029 2.584 1.00 25.60 279 PHE B O 1
ATOM 4849 N N . LYS B 1 288 ? 6.594 54.675 0.606 1.00 25.75 280 LYS B N 1
ATOM 4850 C CA . LYS B 1 288 ? 7.639 55.411 -0.102 1.00 26.46 280 LYS B CA 1
ATOM 4851 C C . LYS B 1 288 ? 7.547 56.906 0.188 1.00 29.93 280 LYS B C 1
ATOM 4852 O O . LYS B 1 288 ? 8.578 57.577 0.328 1.00 27.04 280 LYS B O 1
ATOM 4858 N N . ALA B 1 289 ? 6.326 57.451 0.289 1.00 28.23 281 ALA B N 1
ATOM 4859 C CA . ALA B 1 289 ? 6.183 58.834 0.740 1.00 31.86 281 ALA B CA 1
ATOM 4860 C C . ALA B 1 289 ? 6.791 59.024 2.131 1.00 36.47 281 ALA B C 1
ATOM 4861 O O . ALA B 1 289 ? 7.447 60.039 2.399 1.00 26.99 281 ALA B O 1
ATOM 4863 N N . TYR B 1 290 ? 6.574 58.061 3.029 1.00 27.49 282 TYR B N 1
ATOM 4864 C CA . TYR B 1 290 ? 7.147 58.162 4.372 1.00 29.29 282 TYR B CA 1
ATOM 4865 C C . TYR B 1 290 ? 8.670 58.176 4.313 1.00 27.37 282 TYR B C 1
ATOM 4866 O O . TYR B 1 290 ? 9.319 58.984 4.988 1.00 30.45 282 TYR B O 1
ATOM 4875 N N . ALA B 1 291 ? 9.253 57.296 3.497 1.00 23.06 283 ALA B N 1
ATOM 4876 C CA . ALA B 1 291 ? 10.703 57.280 3.332 1.00 25.15 283 ALA B CA 1
ATOM 4877 C C . ALA B 1 291 ? 11.210 58.600 2.768 1.00 30.15 283 ALA B C 1
ATOM 4878 O O . ALA B 1 291 ? 12.243 59.111 3.210 1.00 23.69 283 ALA B O 1
ATOM 4880 N N . LYS B 1 292 ? 10.492 59.176 1.793 1.00 28.01 284 LYS B N 1
ATOM 4881 C CA . LYS B 1 292 ? 10.895 60.478 1.265 1.00 29.60 284 LYS B CA 1
ATOM 4882 C C . LYS B 1 292 ? 10.778 61.564 2.324 1.00 33.75 284 LYS B C 1
ATOM 4883 O O . LYS B 1 292 ? 11.583 62.506 2.345 1.00 27.52 284 LYS B O 1
ATOM 4889 N N . LEU B 1 293 ? 9.775 61.460 3.198 1.00 27.81 285 LEU B N 1
ATOM 4890 C CA . LEU B 1 293 ? 9.618 62.449 4.258 1.00 34.69 285 LEU B CA 1
ATOM 4891 C C . LEU B 1 293 ? 10.734 62.318 5.292 1.00 24.98 285 LEU B C 1
ATOM 4892 O O . LEU B 1 293 ? 11.265 63.328 5.770 1.00 29.38 285 LEU B O 1
ATOM 4897 N N . VAL B 1 294 ? 11.079 61.081 5.664 1.00 24.30 286 VAL B N 1
ATOM 4898 C CA . VAL B 1 294 ? 12.224 60.844 6.545 1.00 28.10 286 VAL B CA 1
ATOM 4899 C C . VAL B 1 294 ? 13.453 61.586 6.025 1.00 28.18 286 VAL B C 1
ATOM 4900 O O . VAL B 1 294 ? 14.147 62.284 6.775 1.00 25.09 286 VAL B O 1
ATOM 4904 N N . LYS B 1 295 ? 13.725 61.460 4.722 1.00 21.91 287 LYS B N 1
ATOM 4905 C CA . LYS B 1 295 ? 14.916 62.091 4.152 1.00 27.25 287 LYS B CA 1
ATOM 4906 C C . LYS B 1 295 ? 14.754 63.604 4.023 1.00 32.87 287 LYS B C 1
ATOM 4907 O O . LYS B 1 295 ? 15.705 64.350 4.277 1.00 30.30 287 LYS B O 1
ATOM 4913 N N . SER B 1 296 ? 13.569 64.090 3.628 1.00 30.41 288 SER B N 1
ATOM 4914 C CA . SER B 1 296 ? 13.445 65.536 3.427 1.00 32.94 288 SER B CA 1
ATOM 4915 C C . SER B 1 296 ? 13.417 66.284 4.756 1.00 32.49 288 SER B C 1
ATOM 4916 O O . SER B 1 296 ? 13.924 67.410 4.840 1.00 31.09 288 SER B O 1
ATOM 4919 N N . ASN B 1 297 ? 12.858 65.679 5.807 1.00 34.57 289 ASN B N 1
ATOM 4920 C CA . ASN B 1 297 ? 12.945 66.295 7.129 1.00 32.04 289 ASN B CA 1
ATOM 4921 C C . ASN B 1 297 ? 14.392 66.388 7.597 1.00 32.72 289 ASN B C 1
ATOM 4922 O O . ASN B 1 297 ? 14.784 67.384 8.219 1.00 31.34 289 ASN B O 1
ATOM 4927 N N . MET B 1 298 ? 15.203 65.357 7.321 1.00 32.33 290 MET B N 1
ATOM 4928 C CA A MET B 1 298 ? 16.626 65.422 7.658 0.42 29.03 290 MET B CA 1
ATOM 4929 C CA B MET B 1 298 ? 16.619 65.436 7.675 0.58 28.50 290 MET B CA 1
ATOM 4930 C C . MET B 1 298 ? 17.321 66.558 6.917 1.00 33.17 290 MET B C 1
ATOM 4931 O O . MET B 1 298 ? 18.194 67.242 7.473 1.00 33.00 290 MET B O 1
ATOM 4940 N N . GLN B 1 299 ? 16.951 66.775 5.652 1.00 32.83 291 GLN B N 1
ATOM 4941 C CA . GLN B 1 299 ? 17.549 67.882 4.908 1.00 31.43 291 GLN B CA 1
ATOM 4942 C C . GLN B 1 299 ? 17.146 69.224 5.506 1.00 36.21 291 GLN B C 1
ATOM 4943 O O . GLN B 1 299 ? 17.973 70.138 5.610 1.00 39.00 291 GLN B O 1
ATOM 4949 N N . VAL B 1 300 ? 15.877 69.359 5.901 1.00 35.32 292 VAL B N 1
ATOM 4950 C CA . VAL B 1 300 ? 15.422 70.580 6.558 1.00 36.12 292 VAL B CA 1
ATOM 4951 C C . VAL B 1 300 ? 16.223 70.821 7.825 1.00 36.46 292 VAL B C 1
ATOM 4952 O O . VAL B 1 300 ? 16.655 71.947 8.104 1.00 38.52 292 VAL B O 1
ATOM 4956 N N . LEU B 1 301 ? 16.451 69.760 8.597 1.00 34.92 293 LEU B N 1
ATOM 4957 C CA . LEU B 1 301 ? 17.166 69.887 9.861 1.00 40.70 293 LEU B CA 1
ATOM 4958 C C . LEU B 1 301 ? 18.604 70.319 9.633 1.00 36.79 293 LEU B C 1
ATOM 4959 O O . LEU B 1 301 ? 19.096 71.246 10.291 1.00 39.94 293 LEU B O 1
ATOM 4964 N N . ALA B 1 302 ? 19.296 69.654 8.705 1.00 39.76 294 ALA B N 1
ATOM 4965 C CA . ALA B 1 302 ? 20.697 69.975 8.447 1.00 35.94 294 ALA B CA 1
ATOM 4966 C C . ALA B 1 302 ? 20.848 71.406 7.950 1.00 38.69 294 ALA B C 1
ATOM 4967 O O . ALA B 1 302 ? 21.748 72.136 8.384 1.00 42.89 294 ALA B O 1
ATOM 4969 N N . LYS B 1 303 ? 19.966 71.828 7.039 1.00 38.10 295 LYS B N 1
ATOM 4970 C CA . LYS B 1 303 ? 19.999 73.197 6.534 1.00 42.46 295 LYS B CA 1
ATOM 4971 C C . LYS B 1 303 ? 19.820 74.209 7.663 1.00 47.58 295 LYS B C 1
ATOM 4972 O O . LYS B 1 303 ? 20.565 75.191 7.755 1.00 50.13 295 LYS B O 1
ATOM 4978 N N . ALA B 1 304 ? 18.840 73.978 8.542 1.00 46.04 296 ALA B N 1
ATOM 4979 C CA . ALA B 1 304 ? 18.614 74.895 9.657 1.00 47.93 296 ALA B CA 1
ATOM 4980 C C . ALA B 1 304 ? 19.834 74.981 10.568 1.00 46.35 296 ALA B C 1
ATOM 4981 O O . ALA B 1 304 ? 20.234 76.078 10.976 1.00 44.65 296 ALA B O 1
ATOM 4983 N N . LEU B 1 305 ? 20.435 73.832 10.902 1.00 39.60 297 LEU B N 1
ATOM 4984 C CA . LEU B 1 305 ? 21.594 73.819 11.795 1.00 37.54 297 LEU B CA 1
ATOM 4985 C C . LEU B 1 305 ? 22.815 74.461 11.146 1.00 49.33 297 LEU B C 1
ATOM 4986 O O . LEU B 1 305 ? 23.532 75.237 11.791 1.00 48.52 297 LEU B O 1
ATOM 4991 N N . LYS B 1 306 ? 23.081 74.143 9.875 1.00 41.35 298 LYS B N 1
ATOM 4992 C CA . LYS B 1 306 ? 24.241 74.731 9.219 1.00 40.26 298 LYS B CA 1
ATOM 4993 C C . LYS B 1 306 ? 24.084 76.234 9.051 1.00 48.82 298 LYS B C 1
ATOM 4994 O O . LYS B 1 306 ? 25.076 76.968 9.124 1.00 52.48 298 LYS B O 1
ATOM 5000 N N . GLU B 1 307 ? 22.858 76.711 8.838 1.00 49.20 299 GLU B N 1
ATOM 5001 C CA . GLU B 1 307 ? 22.654 78.142 8.669 1.00 54.54 299 GLU B CA 1
ATOM 5002 C C . GLU B 1 307 ? 22.814 78.897 9.977 1.00 53.31 299 GLU B C 1
ATOM 5003 O O . GLU B 1 307 ? 23.072 80.104 9.950 1.00 51.56 299 GLU B O 1
ATOM 5009 N N . LYS B 1 308 ? 22.667 78.219 11.114 1.00 52.18 300 LYS B N 1
ATOM 5010 C CA . LYS B 1 308 ? 23.028 78.780 12.407 1.00 47.78 300 LYS B CA 1
ATOM 5011 C C . LYS B 1 308 ? 24.497 78.540 12.744 1.00 48.88 300 LYS B C 1
ATOM 5012 O O . LYS B 1 308 ? 24.904 78.772 13.886 1.00 59.20 300 LYS B O 1
ATOM 5014 N N . ASN B 1 309 ? 25.283 78.057 11.774 1.00 51.41 301 ASN B N 1
ATOM 5015 C CA . ASN B 1 309 ? 26.737 77.898 11.878 1.00 56.30 301 ASN B CA 1
ATOM 5016 C C . ASN B 1 309 ? 27.149 76.729 12.772 1.00 53.37 301 ASN B C 1
ATOM 5017 O O . ASN B 1 309 ? 28.229 76.748 13.364 1.00 52.26 301 ASN B O 1
ATOM 5022 N N . HIS B 1 310 ? 26.321 75.694 12.865 1.00 43.63 302 HIS B N 1
ATOM 5023 C CA . HIS B 1 310 ? 26.734 74.454 13.508 1.00 45.54 302 HIS B CA 1
ATOM 5024 C C . HIS B 1 310 ? 27.334 73.507 12.474 1.00 49.04 302 HIS B C 1
ATOM 5025 O O . HIS B 1 310 ? 26.940 73.504 11.303 1.00 49.83 302 HIS B O 1
ATOM 5032 N N . LYS B 1 311 ? 28.315 72.720 12.909 1.00 44.32 303 LYS B N 1
ATOM 5033 C CA . LYS B 1 311 ? 29.064 71.849 12.013 1.00 42.04 303 LYS B CA 1
ATOM 5034 C C . LYS B 1 311 ? 28.502 70.434 12.064 1.00 42.97 303 LYS B C 1
ATOM 5035 O O . LYS B 1 311 ? 28.083 69.957 13.124 1.00 43.17 303 LYS B O 1
ATOM 5037 N N . LEU B 1 312 ? 28.489 69.768 10.914 1.00 39.63 304 LEU B N 1
ATOM 5038 C CA . LEU B 1 312 ? 27.946 68.422 10.790 1.00 38.09 304 LEU B CA 1
ATOM 5039 C C . LEU B 1 312 ? 29.000 67.499 10.193 1.00 36.75 304 LEU B C 1
ATOM 5040 O O . LEU B 1 312 ? 29.772 67.906 9.316 1.00 36.31 304 LEU B O 1
ATOM 5045 N N . VAL B 1 313 ? 29.017 66.249 10.665 1.00 36.29 305 VAL B N 1
ATOM 5046 C CA . VAL B 1 313 ? 29.972 65.269 10.157 1.00 39.58 305 VAL B CA 1
ATOM 5047 C C . VAL B 1 313 ? 29.664 64.986 8.692 1.00 39.46 305 VAL B C 1
ATOM 5048 O O . VAL B 1 313 ? 28.525 64.672 8.329 1.00 34.74 305 VAL B O 1
ATOM 5052 N N . SER B 1 314 ? 30.681 65.127 7.841 1.00 34.97 306 SER B N 1
ATOM 5053 C CA . SER B 1 314 ? 30.583 65.028 6.385 1.00 38.32 306 SER B CA 1
ATOM 5054 C C . SER B 1 314 ? 29.790 66.176 5.772 1.00 45.64 306 SER B C 1
ATOM 5055 O O . SER B 1 314 ? 29.524 66.156 4.559 1.00 42.83 306 SER B O 1
ATOM 5058 N N . GLY B 1 315 ? 29.410 67.179 6.568 1.00 40.64 307 GLY B N 1
ATOM 5059 C CA . GLY B 1 315 ? 28.736 68.363 6.073 1.00 42.18 307 GLY B CA 1
ATOM 5060 C C . GLY B 1 315 ? 27.266 68.203 5.758 1.00 41.00 307 GLY B C 1
ATOM 5061 O O . GLY B 1 315 ? 26.679 69.104 5.148 1.00 44.52 307 GLY B O 1
ATOM 5062 N N . GLY B 1 316 ? 26.650 67.100 6.154 1.00 32.46 308 GLY B N 1
ATOM 5063 C CA . GLY B 1 316 ? 25.255 66.872 5.807 1.00 35.13 308 GLY B CA 1
ATOM 5064 C C . GLY B 1 316 ? 24.909 65.396 5.926 1.00 35.44 308 GLY B C 1
ATOM 5065 O O . GLY B 1 316 ? 25.554 64.653 6.669 1.00 36.61 308 GLY B O 1
ATOM 5066 N N . THR B 1 317 ? 23.874 64.999 5.183 1.00 32.82 309 THR B N 1
ATOM 5067 C CA . THR B 1 317 ? 23.362 63.639 5.273 1.00 31.17 309 THR B CA 1
ATOM 5068 C C . THR B 1 317 ? 22.720 63.231 3.955 1.00 32.51 309 THR B C 1
ATOM 5069 O O . THR B 1 317 ? 22.241 64.073 3.189 1.00 30.00 309 THR B O 1
ATOM 5073 N N . SER B 1 318 ? 22.735 61.925 3.691 1.00 28.48 310 SER B N 1
ATOM 5074 C CA . SER B 1 318 ? 21.988 61.360 2.579 1.00 28.11 310 SER B CA 1
ATOM 5075 C C . SER B 1 318 ? 20.938 60.364 3.051 1.00 30.45 310 SER B C 1
ATOM 5076 O O . SER B 1 318 ? 20.343 59.662 2.225 1.00 31.10 310 SER B O 1
ATOM 5079 N N . ASN B 1 319 ? 20.687 60.281 4.355 1.00 26.87 311 ASN B N 1
ATOM 5080 C CA . ASN B 1 319 ? 19.716 59.306 4.817 1.00 25.93 311 ASN B CA 1
ATOM 5081 C C . ASN B 1 319 ? 18.865 59.834 5.978 1.00 26.38 311 ASN B C 1
ATOM 5082 O O . ASN B 1 319 ? 18.373 60.969 5.950 1.00 28.01 311 ASN B O 1
ATOM 5087 N N . HIS B 1 320 ? 18.677 58.999 6.986 1.00 25.65 312 HIS B N 1
ATOM 5088 C CA . HIS B 1 320 ? 17.758 59.237 8.087 1.00 27.02 312 HIS B CA 1
ATOM 5089 C C . HIS B 1 320 ? 18.404 59.908 9.293 1.00 29.17 312 HIS B C 1
ATOM 5090 O O . HIS B 1 320 ? 17.720 60.096 10.310 1.00 28.46 312 HIS B O 1
ATOM 5097 N N . LEU B 1 321 ? 19.699 60.234 9.241 1.00 25.51 313 LEU B N 1
ATOM 5098 C CA . LEU B 1 321 ? 20.358 60.742 10.444 1.00 28.10 313 LEU B CA 1
ATOM 5099 C C . LEU B 1 321 ? 21.437 61.755 10.080 1.00 31.40 313 LEU B C 1
ATOM 5100 O O . LEU B 1 321 ? 21.907 61.818 8.945 1.00 31.23 313 LEU B O 1
ATOM 5105 N N . LEU B 1 322 ? 21.842 62.540 11.081 1.00 27.28 314 LEU B N 1
ATOM 5106 C CA . LEU B 1 322 ? 23.019 63.384 10.973 1.00 27.39 314 LEU B CA 1
ATOM 5107 C C . LEU B 1 322 ? 23.799 63.280 12.273 1.00 32.44 314 LEU B C 1
ATOM 5108 O O . LEU B 1 322 ? 23.274 62.843 13.304 1.00 30.66 314 LEU B O 1
ATOM 5113 N N . LEU B 1 323 ? 25.065 63.688 12.201 1.00 29.22 315 LEU B N 1
ATOM 5114 C CA . LEU B 1 323 ? 25.941 63.819 13.362 1.00 33.87 315 LEU B CA 1
ATOM 5115 C C . LEU B 1 323 ? 26.373 65.274 13.482 1.00 36.40 315 LEU B C 1
ATOM 5116 O O . LEU B 1 323 ? 26.944 65.827 12.535 1.00 41.53 315 LEU B O 1
ATOM 5121 N N . MET B 1 324 ? 26.098 65.894 14.630 1.00 35.59 316 MET B N 1
ATOM 5122 C CA . MET B 1 324 ? 26.654 67.209 14.927 1.00 38.49 316 MET B CA 1
ATOM 5123 C C . MET B 1 324 ? 28.080 67.066 15.457 1.00 43.38 316 MET B C 1
ATOM 5124 O O . MET B 1 324 ? 28.421 66.079 16.111 1.00 37.50 316 MET B O 1
ATOM 5129 N N . ASP B 1 325 ? 28.918 68.064 15.156 1.00 44.44 317 ASP B N 1
ATOM 5130 C CA . ASP B 1 325 ? 30.355 68.031 15.441 1.00 43.77 317 ASP B CA 1
ATOM 5131 C C . ASP B 1 325 ? 30.688 69.147 16.429 1.00 44.56 317 ASP B C 1
ATOM 5132 O O . ASP B 1 325 ? 30.634 70.332 16.076 1.00 43.74 317 ASP B O 1
ATOM 5137 N N . PHE B 1 326 ? 31.084 68.772 17.653 1.00 41.40 318 PHE B N 1
ATOM 5138 C CA . PHE B 1 326 ? 31.428 69.730 18.703 1.00 43.63 318 PHE B CA 1
ATOM 5139 C C . PHE B 1 326 ? 32.920 69.746 19.032 1.00 46.16 318 PHE B C 1
ATOM 5140 O O . PHE B 1 326 ? 33.306 70.119 20.146 1.00 52.41 318 PHE B O 1
ATOM 5148 N N . LEU B 1 327 ? 33.771 69.353 18.081 1.00 46.47 319 LEU B N 1
ATOM 5149 C CA . LEU B 1 327 ? 35.208 69.306 18.349 1.00 49.09 319 LEU B CA 1
ATOM 5150 C C . LEU B 1 327 ? 35.779 70.676 18.699 1.00 58.71 319 LEU B C 1
ATOM 5151 O O . LEU B 1 327 ? 36.725 70.767 19.492 1.00 57.45 319 LEU B O 1
ATOM 5156 N N . ASP B 1 328 ? 35.229 71.749 18.132 1.00 61.95 320 ASP B N 1
ATOM 5157 C CA A ASP B 1 328 ? 35.712 73.101 18.382 0.44 62.95 320 ASP B CA 1
ATOM 5158 C CA B ASP B 1 328 ? 35.727 73.091 18.399 0.56 62.99 320 ASP B CA 1
ATOM 5159 C C . ASP B 1 328 ? 34.816 73.880 19.338 1.00 57.89 320 ASP B C 1
ATOM 5160 O O . ASP B 1 328 ? 34.939 75.104 19.428 1.00 62.33 320 ASP B O 1
ATOM 5169 N N . LYS B 1 329 ? 33.905 73.197 20.049 1.00 54.29 321 LYS B N 1
ATOM 5170 C CA . LYS B 1 329 ? 33.001 73.843 20.986 1.00 55.83 321 LYS B CA 1
ATOM 5171 C C . LYS B 1 329 ? 33.402 73.522 22.425 1.00 59.91 321 LYS B C 1
ATOM 5172 O O . LYS B 1 329 ? 33.968 72.457 22.695 1.00 58.28 321 LYS B O 1
ATOM 5178 N N . PRO B 1 330 ? 33.118 74.419 23.376 1.00 60.02 322 PRO B N 1
ATOM 5179 C CA . PRO B 1 330 ? 33.509 74.160 24.771 1.00 60.49 322 PRO B CA 1
ATOM 5180 C C . PRO B 1 330 ? 32.627 73.139 25.475 1.00 63.21 322 PRO B C 1
ATOM 5181 O O . PRO B 1 330 ? 32.937 72.757 26.612 1.00 63.68 322 PRO B O 1
ATOM 5185 N N . TYR B 1 331 ? 31.549 72.688 24.845 1.00 53.05 323 TYR B N 1
ATOM 5186 C CA . TYR B 1 331 ? 30.650 71.705 25.424 1.00 57.28 323 TYR B CA 1
ATOM 5187 C C . TYR B 1 331 ? 30.770 70.386 24.667 1.00 52.27 323 TYR B C 1
ATOM 5188 O O . TYR B 1 331 ? 31.208 70.343 23.515 1.00 49.26 323 TYR B O 1
ATOM 5197 N N . SER B 1 332 ? 30.384 69.302 25.332 1.00 52.15 324 SER B N 1
ATOM 5198 C CA . SER B 1 332 ? 30.548 67.962 24.787 1.00 46.33 324 SER B CA 1
ATOM 5199 C C . SER B 1 332 ? 29.235 67.430 24.224 1.00 44.94 324 SER B C 1
ATOM 5200 O O . SER B 1 332 ? 28.178 68.050 24.343 1.00 45.34 324 SER B O 1
ATOM 5203 N N . GLY B 1 333 ? 29.319 66.253 23.599 1.00 45.19 325 GLY B N 1
ATOM 5204 C CA . GLY B 1 333 ? 28.112 65.584 23.145 1.00 46.97 325 GLY B CA 1
ATOM 5205 C C . GLY B 1 333 ? 27.221 65.173 24.301 1.00 39.18 325 GLY B C 1
ATOM 5206 O O . GLY B 1 333 ? 25.994 65.272 24.218 1.00 47.69 325 GLY B O 1
ATOM 5207 N N . LYS B 1 334 ? 27.826 64.701 25.391 1.00 48.53 326 LYS B N 1
ATOM 5208 C CA . LYS B 1 334 ? 27.065 64.431 26.605 1.00 42.85 326 LYS B CA 1
ATOM 5209 C C . LYS B 1 334 ? 26.346 65.689 27.090 1.00 47.97 326 LYS B C 1
ATOM 5210 O O . LYS B 1 334 ? 25.157 65.646 27.434 1.00 42.40 326 LYS B O 1
ATOM 5216 N N . ASP B 1 335 ? 27.062 66.822 27.129 1.00 43.86 327 ASP B N 1
ATOM 5217 C CA . ASP B 1 335 ? 26.436 68.094 27.484 1.00 44.75 327 ASP B CA 1
ATOM 5218 C C . ASP B 1 335 ? 25.234 68.375 26.593 1.00 51.02 327 ASP B C 1
ATOM 5219 O O . ASP B 1 335 ? 24.159 68.751 27.076 1.00 45.90 327 ASP B O 1
ATOM 5224 N N . ALA B 1 336 ? 25.409 68.206 25.275 1.00 40.89 328 ALA B N 1
ATOM 5225 C CA . ALA B 1 336 ? 24.315 68.451 24.342 1.00 44.96 328 ALA B CA 1
ATOM 5226 C C . ALA B 1 336 ? 23.179 67.458 24.552 1.00 44.20 328 ALA B C 1
ATOM 5227 O O . ALA B 1 336 ? 22.001 67.836 24.540 1.00 45.43 328 ALA B O 1
ATOM 5229 N N . ASP B 1 337 ? 23.518 66.182 24.759 1.00 43.34 329 ASP B N 1
ATOM 5230 C CA . ASP B 1 337 ? 22.512 65.156 25.029 1.00 43.48 329 ASP B CA 1
ATOM 5231 C C . ASP B 1 337 ? 21.636 65.544 26.221 1.00 43.60 329 ASP B C 1
ATOM 5232 O O . ASP B 1 337 ? 20.401 65.550 26.135 1.00 39.68 329 ASP B O 1
ATOM 5237 N N . ILE B 1 338 ? 22.268 65.879 27.345 1.00 43.50 330 ILE B N 1
ATOM 5238 C CA . ILE B 1 338 ? 21.517 66.184 28.558 1.00 40.26 330 ILE B CA 1
ATOM 5239 C C . ILE B 1 338 ? 20.668 67.434 28.355 1.00 47.87 330 ILE B C 1
ATOM 5240 O O . ILE B 1 338 ? 19.467 67.447 28.659 1.00 45.36 330 ILE B O 1
ATOM 5245 N N . ALA B 1 339 ? 21.273 68.490 27.799 1.00 45.17 331 ALA B N 1
ATOM 5246 C CA . ALA B 1 339 ? 20.577 69.766 27.647 1.00 47.44 331 ALA B CA 1
ATOM 5247 C C . ALA B 1 339 ? 19.362 69.641 26.733 1.00 43.36 331 ALA B C 1
ATOM 5248 O O . ALA B 1 339 ? 18.295 70.195 27.025 1.00 42.34 331 ALA B O 1
ATOM 5250 N N . LEU B 1 340 ? 19.503 68.924 25.616 1.00 41.68 332 LEU B N 1
ATOM 5251 C CA . LEU B 1 340 ? 18.359 68.736 24.729 1.00 42.48 332 LEU B CA 1
ATOM 5252 C C . LEU B 1 340 ? 17.323 67.807 25.356 1.00 41.02 332 LEU B C 1
ATOM 5253 O O . LEU B 1 340 ? 16.114 68.037 25.221 1.00 41.94 332 LEU B O 1
ATOM 5258 N N . GLY B 1 341 ? 17.777 66.762 26.056 1.00 39.23 333 GLY B N 1
ATOM 5259 C CA . GLY B 1 341 ? 16.844 65.891 26.760 1.00 35.21 333 GLY B CA 1
ATOM 5260 C C . GLY B 1 341 ? 16.027 66.627 27.803 1.00 40.24 333 GLY B C 1
ATOM 5261 O O . GLY B 1 341 ? 14.842 66.331 27.999 1.00 42.44 333 GLY B O 1
ATOM 5262 N N . ASN B 1 342 ? 16.648 67.588 28.497 1.00 44.36 334 ASN B N 1
ATOM 5263 C CA . ASN B 1 342 ? 15.920 68.386 29.481 1.00 49.13 334 ASN B CA 1
ATOM 5264 C C . ASN B 1 342 ? 14.886 69.288 28.822 1.00 49.25 334 ASN B C 1
ATOM 5265 O O . ASN B 1 342 ? 13.935 69.711 29.485 1.00 54.18 334 ASN B O 1
ATOM 5270 N N . ALA B 1 343 ? 15.045 69.580 27.534 1.00 49.69 335 ALA B N 1
ATOM 5271 C CA . ALA B 1 343 ? 14.046 70.307 26.769 1.00 49.51 335 ALA B CA 1
ATOM 5272 C C . ALA B 1 343 ? 13.050 69.392 26.067 1.00 45.65 335 ALA B C 1
ATOM 5273 O O . ALA B 1 343 ? 12.262 69.877 25.250 1.00 51.39 335 ALA B O 1
ATOM 5275 N N . GLY B 1 344 ? 13.067 68.089 26.353 1.00 37.05 336 GLY B N 1
ATOM 5276 C CA . GLY B 1 344 ? 12.142 67.174 25.713 1.00 36.27 336 GLY B CA 1
ATOM 5277 C C . GLY B 1 344 ? 12.538 66.703 24.329 1.00 42.54 336 GLY B C 1
ATOM 5278 O O . GLY B 1 344 ? 11.692 66.151 23.613 1.00 37.45 336 GLY B O 1
ATOM 5279 N N . ILE B 1 345 ? 13.791 66.893 23.927 1.00 38.40 337 ILE B N 1
ATOM 5280 C CA . ILE B 1 345 ? 14.292 66.454 22.622 1.00 36.61 337 ILE B CA 1
ATOM 5281 C C . ILE B 1 345 ? 15.288 65.333 22.875 1.00 34.22 337 ILE B C 1
ATOM 5282 O O . ILE B 1 345 ? 16.337 65.559 23.490 1.00 39.42 337 ILE B O 1
ATOM 5287 N N . THR B 1 346 ? 14.955 64.124 22.433 1.00 33.83 338 THR B N 1
ATOM 5288 C CA . THR B 1 346 ? 15.736 62.933 22.754 1.00 31.69 338 THR B CA 1
ATOM 5289 C C . THR B 1 346 ? 16.698 62.628 21.606 1.00 33.96 338 THR B C 1
ATOM 5290 O O . THR B 1 346 ? 16.268 62.294 20.499 1.00 31.57 338 THR B O 1
ATOM 5294 N N . VAL B 1 347 ? 18.001 62.763 21.874 1.00 33.31 339 VAL B N 1
ATOM 5295 C CA . VAL B 1 347 ? 19.062 62.384 20.939 1.00 33.93 339 VAL B CA 1
ATOM 5296 C C . VAL B 1 347 ? 20.004 61.445 21.681 1.00 33.65 339 VAL B C 1
ATOM 5297 O O . VAL B 1 347 ? 19.682 60.982 22.781 1.00 31.05 339 VAL B O 1
ATOM 5301 N N . ASN B 1 348 ? 21.170 61.152 21.106 1.00 29.45 340 ASN B N 1
ATOM 5302 C CA . ASN B 1 348 ? 22.185 60.426 21.860 1.00 33.61 340 ASN B CA 1
ATOM 5303 C C . ASN B 1 348 ? 23.569 60.957 21.519 1.00 31.53 340 ASN B C 1
ATOM 5304 O O . ASN B 1 348 ? 23.841 61.327 20.374 1.00 30.38 340 ASN B O 1
ATOM 5309 N N . LYS B 1 349 ? 24.434 61.008 22.528 1.00 36.04 341 LYS B N 1
ATOM 5310 C CA . LYS B 1 349 ? 25.828 61.340 22.281 1.00 33.26 341 LYS B CA 1
ATOM 5311 C C . LYS B 1 349 ? 26.457 60.279 21.385 1.00 36.57 341 LYS B C 1
ATOM 5312 O O . LYS B 1 349 ? 25.985 59.141 21.296 1.00 40.03 341 LYS B O 1
ATOM 5318 N N . ASN B 1 350 ? 27.520 60.675 20.691 1.00 35.03 342 ASN B N 1
ATOM 5319 C CA . ASN B 1 350 ? 28.126 59.811 19.687 1.00 39.49 342 ASN B CA 1
ATOM 5320 C C . ASN B 1 350 ? 29.528 60.320 19.400 1.00 36.74 342 ASN B C 1
ATOM 5321 O O . ASN B 1 350 ? 29.717 61.525 19.199 1.00 41.00 342 ASN B O 1
ATOM 5326 N N . THR B 1 351 ? 30.506 59.417 19.408 1.00 35.90 343 THR B N 1
ATOM 5327 C CA . THR B 1 351 ? 31.844 59.783 18.965 1.00 45.46 343 THR B CA 1
ATOM 5328 C C . THR B 1 351 ? 31.839 60.068 17.467 1.00 45.72 343 THR B C 1
ATOM 5329 O O . THR B 1 351 ? 31.022 59.533 16.714 1.00 42.03 343 THR B O 1
ATOM 5333 N N . ILE B 1 352 ? 32.753 60.937 17.041 1.00 48.04 344 ILE B N 1
ATOM 5334 C CA . ILE B 1 352 ? 32.819 61.374 15.646 1.00 47.03 344 ILE B CA 1
ATOM 5335 C C . ILE B 1 352 ? 34.269 61.265 15.188 1.00 53.91 344 ILE B C 1
ATOM 5336 O O . ILE B 1 352 ? 35.159 61.063 16.029 1.00 50.79 344 ILE B O 1
ATOM 5341 N N . PRO B 1 353 ? 34.554 61.365 13.886 1.00 52.26 345 PRO B N 1
ATOM 5342 C CA . PRO B 1 353 ? 35.951 61.346 13.440 1.00 41.99 345 PRO B CA 1
ATOM 5343 C C . PRO B 1 353 ? 36.768 62.443 14.101 1.00 47.41 345 PRO B C 1
ATOM 5344 O O . PRO B 1 353 ? 36.328 63.589 14.212 1.00 52.11 345 PRO B O 1
ATOM 5348 N N . GLY B 1 354 ? 37.976 62.085 14.533 1.00 50.81 346 GLY B N 1
ATOM 5349 C CA . GLY B 1 354 ? 38.826 63.026 15.235 1.00 52.23 346 GLY B CA 1
ATOM 5350 C C . GLY B 1 354 ? 38.473 63.229 16.690 1.00 54.85 346 GLY B C 1
ATOM 5351 O O . GLY B 1 354 ? 38.912 64.218 17.290 1.00 51.50 346 GLY B O 1
ATOM 5352 N N . GLU B 1 355 ? 37.701 62.314 17.279 1.00 47.97 347 GLU B N 1
ATOM 5353 C CA . GLU B 1 355 ? 37.260 62.449 18.664 1.00 48.16 347 GLU B CA 1
ATOM 5354 C C . GLU B 1 355 ? 38.442 62.669 19.601 1.00 58.92 347 GLU B C 1
ATOM 5355 O O . GLU B 1 355 ? 39.437 61.938 19.551 1.00 59.01 347 GLU B O 1
ATOM 5361 N N . THR B 1 356 ? 38.335 63.694 20.450 1.00 57.79 348 THR B N 1
ATOM 5362 C CA . THR B 1 356 ? 39.362 64.006 21.433 1.00 63.42 348 THR B CA 1
ATOM 5363 C C . THR B 1 356 ? 38.891 63.842 22.870 1.00 63.36 348 THR B C 1
ATOM 5364 O O . THR B 1 356 ? 39.717 63.930 23.788 1.00 59.92 348 THR B O 1
ATOM 5368 N N . ARG B 1 357 ? 37.600 63.617 23.092 1.00 59.57 349 ARG B N 1
ATOM 5369 C CA . ARG B 1 357 ? 37.036 63.429 24.419 1.00 57.46 349 ARG B CA 1
ATOM 5370 C C . ARG B 1 357 ? 36.874 61.943 24.722 1.00 58.96 349 ARG B C 1
ATOM 5371 O O . ARG B 1 357 ? 37.012 61.082 23.852 1.00 53.82 349 ARG B O 1
ATOM 5379 N N . SER B 1 358 ? 36.575 61.651 25.986 1.00 62.00 350 SER B N 1
ATOM 5380 C CA . SER B 1 358 ? 36.335 60.280 26.400 1.00 54.38 350 SER B CA 1
ATOM 5381 C C . SER B 1 358 ? 35.197 59.668 25.580 1.00 50.89 350 SER B C 1
ATOM 5382 O O . SER B 1 358 ? 34.266 60.369 25.170 1.00 48.70 350 SER B O 1
ATOM 5385 N N . PRO B 1 359 ? 35.248 58.360 25.320 1.00 53.39 351 PRO B N 1
ATOM 5386 C CA . PRO B 1 359 ? 34.123 57.710 24.621 1.00 47.86 351 PRO B CA 1
ATOM 5387 C C . PRO B 1 359 ? 32.824 57.752 25.405 1.00 48.30 351 PRO B C 1
ATOM 5388 O O . PRO B 1 359 ? 31.751 57.578 24.815 1.00 45.62 351 PRO B O 1
ATOM 5392 N N . PHE B 1 360 ? 32.884 57.982 26.712 1.00 48.19 352 PHE B N 1
ATOM 5393 C CA . PHE B 1 360 ? 31.691 58.165 27.523 1.00 52.57 352 PHE B CA 1
ATOM 5394 C C . PHE B 1 360 ? 31.209 59.609 27.531 1.00 52.83 352 PHE B C 1
ATOM 5395 O O . PHE B 1 360 ? 30.158 59.895 28.115 1.00 48.40 352 PHE B O 1
ATOM 5403 N N . VAL B 1 361 ? 31.944 60.514 26.882 1.00 47.12 353 VAL B N 1
ATOM 5404 C CA . VAL B 1 361 ? 31.610 61.931 26.823 1.00 46.89 353 VAL B CA 1
ATOM 5405 C C . VAL B 1 361 ? 31.304 62.376 25.391 1.00 51.76 353 VAL B C 1
ATOM 5406 O O . VAL B 1 361 ? 30.235 62.940 25.118 1.00 43.85 353 VAL B O 1
ATOM 5410 N N . THR B 1 362 ? 32.229 62.113 24.458 1.00 44.76 354 THR B N 1
ATOM 5411 C CA . THR B 1 362 ? 32.077 62.331 23.015 1.00 46.53 354 THR B CA 1
ATOM 5412 C C . THR B 1 362 ? 31.993 63.805 22.627 1.00 45.56 354 THR B C 1
ATOM 5413 O O . THR B 1 362 ? 31.745 64.675 23.468 1.00 44.08 354 THR B O 1
ATOM 5417 N N . SER B 1 363 ? 32.192 64.086 21.340 1.00 42.18 355 SER B N 1
ATOM 5418 C CA . SER B 1 363 ? 32.137 65.444 20.814 1.00 44.22 355 SER B CA 1
ATOM 5419 C C . SER B 1 363 ? 31.041 65.594 19.762 1.00 43.69 355 SER B C 1
ATOM 5420 O O . SER B 1 363 ? 31.138 66.437 18.870 1.00 42.15 355 SER B O 1
ATOM 5423 N N . GLY B 1 364 ? 29.988 64.789 19.864 1.00 39.04 356 GLY B N 1
ATOM 5424 C CA . GLY B 1 364 ? 28.890 64.894 18.920 1.00 37.90 356 GLY B CA 1
ATOM 5425 C C . GLY B 1 364 ? 27.617 64.270 19.449 1.00 38.92 356 GLY B C 1
ATOM 5426 O O . GLY B 1 364 ? 27.586 63.646 20.514 1.00 36.58 356 GLY B O 1
ATOM 5427 N N . ILE B 1 365 ? 26.543 64.471 18.686 1.00 33.04 357 ILE B N 1
ATOM 5428 C CA . ILE B 1 365 ? 25.269 63.809 18.933 1.00 30.96 357 ILE B CA 1
ATOM 5429 C C . ILE B 1 365 ? 24.752 63.291 17.602 1.00 29.19 357 ILE B C 1
ATOM 5430 O O . ILE B 1 365 ? 25.010 63.875 16.545 1.00 33.62 357 ILE B O 1
ATOM 5435 N N . ARG B 1 366 ? 24.038 62.171 17.667 1.00 30.73 358 ARG B N 1
ATOM 5436 C CA . ARG B 1 366 ? 23.343 61.597 16.528 1.00 30.53 358 ARG B CA 1
ATOM 5437 C C . ARG B 1 366 ? 21.867 61.964 16.641 1.00 29.35 358 ARG B C 1
ATOM 5438 O O . ARG B 1 366 ? 21.276 61.841 17.721 1.00 27.66 358 ARG B O 1
ATOM 5446 N N . ILE B 1 367 ? 21.280 62.426 15.538 1.00 30.75 359 ILE B N 1
ATOM 5447 C CA . ILE B 1 367 ? 19.891 62.881 15.499 1.00 25.87 359 ILE B CA 1
ATOM 5448 C C . ILE B 1 367 ? 19.226 62.253 14.282 1.00 27.13 359 ILE B C 1
ATOM 5449 O O . ILE B 1 367 ? 19.750 62.360 13.169 1.00 27.26 359 ILE B O 1
ATOM 5454 N N . GLY B 1 368 ? 18.064 61.628 14.481 1.00 30.47 360 GLY B N 1
ATOM 5455 C CA . GLY B 1 368 ? 17.336 61.037 13.368 1.00 31.49 360 GLY B CA 1
ATOM 5456 C C . GLY B 1 368 ? 15.915 61.548 13.222 1.00 33.80 360 GLY B C 1
ATOM 5457 O O . GLY B 1 368 ? 15.324 62.011 14.204 1.00 29.68 360 GLY B O 1
ATOM 5458 N N . SER B 1 369 ? 15.336 61.433 12.021 1.00 26.50 361 SER B N 1
ATOM 5459 C CA . SER B 1 369 ? 14.002 61.951 11.735 1.00 28.11 361 SER B CA 1
ATOM 5460 C C . SER B 1 369 ? 12.921 60.881 11.636 1.00 28.33 361 SER B C 1
ATOM 5461 O O . SER B 1 369 ? 11.755 61.227 11.420 1.00 27.57 361 SER B O 1
ATOM 5464 N N . ALA B 1 370 ? 13.264 59.598 11.763 1.00 24.80 362 ALA B N 1
ATOM 5465 C CA . ALA B 1 370 ? 12.299 58.553 11.418 1.00 24.78 362 ALA B CA 1
ATOM 5466 C C . ALA B 1 370 ? 11.083 58.569 12.344 1.00 25.41 362 ALA B C 1
ATOM 5467 O O . ALA B 1 370 ? 9.943 58.422 11.883 1.00 24.49 362 ALA B O 1
ATOM 5469 N N . ALA B 1 371 ? 11.299 58.734 13.651 1.00 26.19 363 ALA B N 1
ATOM 5470 C CA . ALA B 1 371 ? 10.175 58.636 14.581 1.00 22.39 363 ALA B CA 1
ATOM 5471 C C . ALA B 1 371 ? 9.233 59.827 14.438 1.00 24.87 363 ALA B C 1
ATOM 5472 O O . ALA B 1 371 ? 8.009 59.651 14.400 1.00 28.80 363 ALA B O 1
ATOM 5474 N N . LEU B 1 372 ? 9.776 61.046 14.324 1.00 23.65 364 LEU B N 1
ATOM 5475 C CA . LEU B 1 372 ? 8.898 62.207 14.187 1.00 23.64 364 LEU B CA 1
ATOM 5476 C C . LEU B 1 372 ? 8.208 62.220 12.837 1.00 30.32 364 LEU B C 1
ATOM 5477 O O . LEU B 1 372 ? 7.084 62.726 12.722 1.00 28.09 364 LEU B O 1
ATOM 5482 N N . SER B 1 373 ? 8.873 61.692 11.806 1.00 29.80 365 SER B N 1
ATOM 5483 C CA . SER B 1 373 ? 8.246 61.583 10.494 1.00 28.46 365 SER B CA 1
ATOM 5484 C C . SER B 1 373 ? 7.082 60.606 10.522 1.00 29.10 365 SER B C 1
ATOM 5485 O O . SER B 1 373 ? 6.085 60.808 9.812 1.00 31.93 365 SER B O 1
ATOM 5488 N N . ALA B 1 374 ? 7.184 59.558 11.345 1.00 24.20 366 ALA B N 1
ATOM 5489 C CA . ALA B 1 374 ? 6.093 58.602 11.480 1.00 28.26 366 ALA B CA 1
ATOM 5490 C C . ALA B 1 374 ? 4.894 59.218 12.180 1.00 30.39 366 ALA B C 1
ATOM 5491 O O . ALA B 1 374 ? 3.762 58.763 11.975 1.00 33.84 366 ALA B O 1
ATOM 5493 N N . ARG B 1 375 ? 5.120 60.219 13.028 1.00 25.94 367 ARG B N 1
ATOM 5494 C CA . ARG B 1 375 ? 4.024 60.966 13.644 1.00 29.49 367 ARG B CA 1
ATOM 5495 C C . ARG B 1 375 ? 3.393 61.971 12.691 1.00 32.88 367 ARG B C 1
ATOM 5496 O O . ARG B 1 375 ? 2.436 62.651 13.080 1.00 35.90 367 ARG B O 1
ATOM 5504 N N . GLY B 1 376 ? 3.934 62.119 11.486 1.00 30.69 368 GLY B N 1
ATOM 5505 C CA . GLY B 1 376 ? 3.406 63.057 10.517 1.00 31.75 368 GLY B CA 1
ATOM 5506 C C . GLY B 1 376 ? 4.045 64.430 10.511 1.00 35.77 368 GLY B C 1
ATOM 5507 O O . GLY B 1 376 ? 3.557 65.313 9.794 1.00 40.19 368 GLY B O 1
ATOM 5508 N N . MET B 1 377 ? 5.107 64.652 11.283 1.00 29.47 369 MET B N 1
ATOM 5509 C CA . MET B 1 377 ? 5.738 65.967 11.279 1.00 36.05 369 MET B CA 1
ATOM 5510 C C . MET B 1 377 ? 6.512 66.184 9.985 1.00 34.21 369 MET B C 1
ATOM 5511 O O . MET B 1 377 ? 7.035 65.242 9.381 1.00 35.45 369 MET B O 1
ATOM 5516 N N . GLY B 1 378 ? 6.583 67.448 9.567 1.00 33.56 370 GLY B N 1
ATOM 5517 C CA . GLY B 1 378 ? 7.154 67.837 8.297 1.00 34.42 370 GLY B CA 1
ATOM 5518 C C . GLY B 1 378 ? 8.135 68.991 8.442 1.00 35.91 370 GLY B C 1
ATOM 5519 O O . GLY B 1 378 ? 8.700 69.229 9.511 1.00 40.32 370 GLY B O 1
ATOM 5520 N N . ALA B 1 379 ? 8.331 69.708 7.329 1.00 37.39 371 ALA B N 1
ATOM 5521 C CA . ALA B 1 379 ? 9.394 70.706 7.259 1.00 36.31 371 ALA B CA 1
ATOM 5522 C C . ALA B 1 379 ? 9.171 71.848 8.243 1.00 43.21 371 ALA B C 1
ATOM 5523 O O . ALA B 1 379 ? 10.128 72.342 8.856 1.00 37.85 371 ALA B O 1
ATOM 5525 N N . LYS B 1 380 ? 7.927 72.313 8.385 1.00 40.30 372 LYS B N 1
ATOM 5526 C CA . LYS B 1 380 ? 7.677 73.407 9.322 1.00 43.69 372 LYS B CA 1
ATOM 5527 C C . LYS B 1 380 ? 8.118 73.024 10.725 1.00 42.35 372 LYS B C 1
ATOM 5528 O O . LYS B 1 380 ? 8.760 73.818 11.420 1.00 41.46 372 LYS B O 1
ATOM 5530 N N . GLU B 1 381 ? 7.811 71.793 11.144 1.00 39.07 373 GLU B N 1
ATOM 5531 C CA . GLU B 1 381 ? 8.188 71.349 12.481 1.00 40.39 373 GLU B CA 1
ATOM 5532 C C . GLU B 1 381 ? 9.694 71.166 12.603 1.00 37.91 373 GLU B C 1
ATOM 5533 O O . GLU B 1 381 ? 10.295 71.571 13.606 1.00 37.42 373 GLU B O 1
ATOM 5539 N N . PHE B 1 382 ? 10.323 70.558 11.596 1.00 38.70 374 PHE B N 1
ATOM 5540 C CA . PHE B 1 382 ? 11.756 70.297 11.672 1.00 36.03 374 PHE B CA 1
ATOM 5541 C C . PHE B 1 382 ? 12.572 71.582 11.583 1.00 42.68 374 PHE B C 1
ATOM 5542 O O . PHE B 1 382 ? 13.694 71.642 12.100 1.00 37.21 374 PHE B O 1
ATOM 5550 N N . GLU B 1 383 ? 12.029 72.620 10.947 1.00 42.43 375 GLU B N 1
ATOM 5551 C CA . GLU B 1 383 ? 12.689 73.919 10.994 1.00 45.08 375 GLU B CA 1
ATOM 5552 C C . GLU B 1 383 ? 12.623 74.507 12.401 1.00 47.38 375 GLU B C 1
ATOM 5553 O O . GLU B 1 383 ? 13.633 74.983 12.936 1.00 45.89 375 GLU B O 1
ATOM 5559 N N . ILE B 1 384 ? 11.439 74.464 13.022 1.00 43.01 376 ILE B N 1
ATOM 5560 C CA . ILE B 1 384 ? 11.290 74.906 14.410 1.00 42.62 376 ILE B CA 1
ATOM 5561 C C . ILE B 1 384 ? 12.226 74.122 15.326 1.00 38.91 376 ILE B C 1
ATOM 5562 O O . ILE B 1 384 ? 12.921 74.699 16.172 1.00 42.43 376 ILE B O 1
ATOM 5567 N N . ILE B 1 385 ? 12.278 72.799 15.150 1.00 39.58 377 ILE B N 1
ATOM 5568 C CA . ILE B 1 385 ? 13.124 71.959 15.999 1.00 41.80 377 ILE B CA 1
ATOM 5569 C C . ILE B 1 385 ? 14.590 72.323 15.818 1.00 40.98 377 ILE B C 1
ATOM 5570 O O . ILE B 1 385 ? 15.330 72.502 16.792 1.00 42.42 377 ILE B O 1
ATOM 5575 N N . GLY B 1 386 ? 15.032 72.426 14.565 1.00 40.03 378 GLY B N 1
ATOM 5576 C CA . GLY B 1 386 ? 16.392 72.862 14.307 1.00 46.76 378 GLY B CA 1
ATOM 5577 C C . GLY B 1 386 ? 16.710 74.189 14.961 1.00 44.95 378 GLY B C 1
ATOM 5578 O O . GLY B 1 386 ? 17.799 74.373 15.507 1.00 39.89 378 GLY B O 1
ATOM 5579 N N . ASN B 1 387 ? 15.756 75.129 14.932 1.00 54.02 379 ASN B N 1
ATOM 5580 C CA . ASN B 1 387 ? 15.968 76.424 15.578 1.00 52.53 379 ASN B CA 1
ATOM 5581 C C . ASN B 1 387 ? 16.095 76.270 17.087 1.00 48.43 379 ASN B C 1
ATOM 5582 O O . ASN B 1 387 ? 16.984 76.866 17.705 1.00 48.05 379 ASN B O 1
ATOM 5587 N N . LYS B 1 388 ? 15.205 75.485 17.703 1.00 47.97 380 LYS B N 1
ATOM 5588 C CA . LYS B 1 388 ? 15.266 75.314 19.152 1.00 48.92 380 LYS B CA 1
ATOM 5589 C C . LYS B 1 388 ? 16.532 74.573 19.566 1.00 44.28 380 LYS B C 1
ATOM 5590 O O . LYS B 1 388 ? 17.145 74.908 20.587 1.00 40.26 380 LYS B O 1
ATOM 5596 N N . ILE B 1 389 ? 16.935 73.564 18.787 1.00 43.85 381 ILE B N 1
ATOM 5597 C CA . ILE B 1 389 ? 18.207 72.887 19.037 1.00 38.68 381 ILE B CA 1
ATOM 5598 C C . ILE B 1 389 ? 19.346 73.897 19.037 1.00 42.08 381 ILE B C 1
ATOM 5599 O O . ILE B 1 389 ? 20.194 73.907 19.940 1.00 44.23 381 ILE B O 1
ATOM 5604 N N . SER B 1 390 ? 19.364 74.783 18.033 1.00 44.32 382 SER B N 1
ATOM 5605 C CA . SER B 1 390 ? 20.382 75.830 17.966 1.00 43.90 382 SER B CA 1
ATOM 5606 C C . SER B 1 390 ? 20.319 76.753 19.182 1.00 46.60 382 SER B C 1
ATOM 5607 O O . SER B 1 390 ? 21.352 77.068 19.786 1.00 47.17 382 SER B O 1
ATOM 5610 N N . ASP B 1 391 ? 19.115 77.210 19.549 1.00 53.47 383 ASP B N 1
ATOM 5611 C CA . ASP B 1 391 ? 18.987 78.105 20.701 1.00 49.33 383 ASP B CA 1
ATOM 5612 C C . ASP B 1 391 ? 19.581 77.478 21.956 1.00 46.56 383 ASP B C 1
ATOM 5613 O O . ASP B 1 391 ? 20.272 78.152 22.727 1.00 48.77 383 ASP B O 1
ATOM 5618 N N . ILE B 1 392 ? 19.324 76.185 22.176 1.00 50.12 384 ILE B N 1
ATOM 5619 C CA . ILE B 1 392 ? 19.832 75.525 23.376 1.00 49.40 384 ILE B CA 1
ATOM 5620 C C . ILE B 1 392 ? 21.348 75.377 23.310 1.00 47.84 384 ILE B C 1
ATOM 5621 O O . ILE B 1 392 ? 22.051 75.649 24.290 1.00 50.85 384 ILE B O 1
ATOM 5626 N N . LEU B 1 393 ? 21.876 74.958 22.157 1.00 43.51 385 LEU B N 1
ATOM 5627 C CA . LEU B 1 393 ? 23.314 74.725 22.046 1.00 52.65 385 LEU B CA 1
ATOM 5628 C C . LEU B 1 393 ? 24.108 76.012 22.233 1.00 53.49 385 LEU B C 1
ATOM 5629 O O . LEU B 1 393 ? 25.197 75.996 22.820 1.00 52.77 385 LEU B O 1
ATOM 5634 N N . ASN B 1 394 ? 23.575 77.142 21.753 1.00 59.56 386 ASN B N 1
ATOM 5635 C CA . ASN B 1 394 ? 24.236 78.438 21.892 1.00 54.07 386 ASN B CA 1
ATOM 5636 C C . ASN B 1 394 ? 24.146 79.019 23.299 1.00 53.32 386 ASN B C 1
ATOM 5637 O O . ASN B 1 394 ? 24.676 80.107 23.535 1.00 56.11 386 ASN B O 1
ATOM 5642 N N . ASP B 1 395 ? 23.495 78.336 24.233 1.00 57.17 387 ASP B N 1
ATOM 5643 C CA . ASP B 1 395 ? 23.361 78.801 25.610 1.00 54.65 387 ASP B CA 1
ATOM 5644 C C . ASP B 1 395 ? 23.125 77.561 26.469 1.00 60.63 387 ASP B C 1
ATOM 5645 O O . ASP B 1 395 ? 22.102 77.411 27.139 1.00 61.22 387 ASP B O 1
ATOM 5650 N N . ILE B 1 396 ? 24.098 76.644 26.445 1.00 56.11 388 ILE B N 1
ATOM 5651 C CA . ILE B 1 396 ? 23.845 75.262 26.839 1.00 58.22 388 ILE B CA 1
ATOM 5652 C C . ILE B 1 396 ? 23.605 75.086 28.330 1.00 55.23 388 ILE B C 1
ATOM 5653 O O . ILE B 1 396 ? 23.085 74.041 28.739 1.00 54.62 388 ILE B O 1
ATOM 5658 N N . ASN B 1 397 ? 23.934 76.083 29.150 1.00 55.26 389 ASN B N 1
ATOM 5659 C CA . ASN B 1 397 ? 23.718 76.004 30.588 1.00 58.16 389 ASN B CA 1
ATOM 5660 C C . ASN B 1 397 ? 22.482 76.767 31.053 1.00 60.03 389 ASN B C 1
ATOM 5661 O O . ASN B 1 397 ? 22.178 76.755 32.249 1.00 59.36 389 ASN B O 1
ATOM 5666 N N . ASN B 1 398 ? 21.758 77.418 30.143 1.00 58.69 390 ASN B N 1
ATOM 5667 C CA . ASN B 1 398 ? 20.511 78.082 30.499 1.00 60.65 390 ASN B CA 1
ATOM 5668 C C . ASN B 1 398 ? 19.415 77.046 30.728 1.00 64.02 390 ASN B C 1
ATOM 5669 O O . ASN B 1 398 ? 18.694 76.677 29.791 1.00 53.61 390 ASN B O 1
ATOM 5674 N N . VAL B 1 399 ? 19.283 76.575 31.971 1.00 57.76 391 VAL B N 1
ATOM 5675 C CA . VAL B 1 399 ? 18.311 75.527 32.269 1.00 61.99 391 VAL B CA 1
ATOM 5676 C C . VAL B 1 399 ? 16.888 76.062 32.148 1.00 60.73 391 VAL B C 1
ATOM 5677 O O . VAL B 1 399 ? 15.984 75.356 31.682 1.00 55.15 391 VAL B O 1
ATOM 5681 N N . SER B 1 400 ? 16.665 77.318 32.541 1.00 58.40 392 SER B N 1
ATOM 5682 C CA . SER B 1 400 ? 15.350 77.922 32.348 1.00 58.98 392 SER B CA 1
ATOM 5683 C C . SER B 1 400 ? 14.933 77.886 30.880 1.00 60.01 392 SER B C 1
ATOM 5684 O O . SER B 1 400 ? 13.763 77.636 30.565 1.00 55.70 392 SER B O 1
ATOM 5687 N N . LEU B 1 401 ? 15.878 78.127 29.967 1.00 56.74 393 LEU B N 1
ATOM 5688 C CA . LEU B 1 401 ? 15.564 78.070 28.543 1.00 56.03 393 LEU B CA 1
ATOM 5689 C C . LEU B 1 401 ? 15.146 76.666 28.124 1.00 55.15 393 LEU B C 1
ATOM 5690 O O . LEU B 1 401 ? 14.198 76.499 27.348 1.00 56.72 393 LEU B O 1
ATOM 5695 N N . GLN B 1 402 ? 15.848 75.644 28.620 1.00 49.55 394 GLN B N 1
ATOM 5696 C CA . GLN B 1 402 ? 15.493 74.271 28.269 1.00 46.85 394 GLN B CA 1
ATOM 5697 C C . GLN B 1 402 ? 14.074 73.950 28.717 1.00 54.34 394 GLN B C 1
ATOM 5698 O O . GLN B 1 402 ? 13.277 73.402 27.946 1.00 47.41 394 GLN B O 1
ATOM 5704 N N . LEU B 1 403 ? 13.730 74.316 29.957 1.00 49.22 395 LEU B N 1
ATOM 5705 C CA . LEU B 1 403 ? 12.384 74.047 30.456 1.00 49.68 395 LEU B CA 1
ATOM 5706 C C . LEU B 1 403 ? 11.346 74.847 29.684 1.00 56.29 395 LEU B C 1
ATOM 5707 O O . LEU B 1 403 ? 10.246 74.353 29.411 1.00 61.51 395 LEU B O 1
ATOM 5712 N N . HIS B 1 404 ? 11.688 76.082 29.309 1.00 53.33 396 HIS B N 1
ATOM 5713 C CA . HIS B 1 404 ? 10.788 76.900 28.503 1.00 58.56 396 HIS B CA 1
ATOM 5714 C C . HIS B 1 404 ? 10.584 76.293 27.119 1.00 54.66 396 HIS B C 1
ATOM 5715 O O . HIS B 1 404 ? 9.462 76.274 26.598 1.00 57.97 396 HIS B O 1
ATOM 5722 N N . VAL B 1 405 ? 11.655 75.787 26.509 1.00 53.81 397 VAL B N 1
ATOM 5723 C CA . VAL B 1 405 ? 11.521 75.124 25.215 1.00 54.74 397 VAL B CA 1
ATOM 5724 C C . VAL B 1 405 ? 10.657 73.874 25.341 1.00 49.90 397 VAL B C 1
ATOM 5725 O O . VAL B 1 405 ? 9.838 73.577 24.462 1.00 47.45 397 VAL B O 1
ATOM 5729 N N . LYS B 1 406 ? 10.817 73.125 26.437 1.00 47.24 398 LYS B N 1
ATOM 5730 C CA . LYS B 1 406 ? 10.057 71.889 26.603 1.00 46.11 398 LYS B CA 1
ATOM 5731 C C . LYS B 1 406 ? 8.558 72.152 26.543 1.00 55.47 398 LYS B C 1
ATOM 5732 O O . LYS B 1 406 ? 7.824 71.471 25.817 1.00 58.67 398 LYS B O 1
ATOM 5738 N N . GLU B 1 407 ? 8.088 73.145 27.302 1.00 59.75 399 GLU B N 1
ATOM 5739 C CA . GLU B 1 407 ? 6.674 73.502 27.268 1.00 63.57 399 GLU B CA 1
ATOM 5740 C C . GLU B 1 407 ? 6.251 73.949 25.873 1.00 69.63 399 GLU B C 1
ATOM 5741 O O . GLU B 1 407 ? 5.143 73.636 25.420 1.00 75.47 399 GLU B O 1
ATOM 5747 N N . GLU B 1 408 ? 7.131 74.660 25.167 1.00 67.09 400 GLU B N 1
ATOM 5748 C CA . GLU B 1 408 ? 6.785 75.149 23.837 1.00 66.73 400 GLU B CA 1
ATOM 5749 C C . GLU B 1 408 ? 6.602 74.001 22.852 1.00 63.57 400 GLU B C 1
ATOM 5750 O O . GLU B 1 408 ? 5.657 74.005 22.054 1.00 70.51 400 GLU B O 1
ATOM 5756 N N . LEU B 1 409 ? 7.491 73.007 22.896 1.00 50.17 401 LEU B N 1
ATOM 5757 C CA . LEU B 1 409 ? 7.396 71.867 21.996 1.00 52.67 401 LEU B CA 1
ATOM 5758 C C . LEU B 1 409 ? 6.296 70.897 22.399 1.00 58.22 401 LEU B C 1
ATOM 5759 O O . LEU B 1 409 ? 5.921 70.040 21.594 1.00 54.13 401 LEU B O 1
ATOM 5764 N N . LYS B 1 410 ? 5.783 71.008 23.626 1.00 63.37 402 LYS B N 1
ATOM 5765 C CA . LYS B 1 410 ? 4.667 70.167 24.042 1.00 66.54 402 LYS B CA 1
ATOM 5766 C C . LYS B 1 410 ? 3.454 70.387 23.148 1.00 64.24 402 LYS B C 1
ATOM 5767 O O . LYS B 1 410 ? 2.788 69.427 22.744 1.00 65.90 402 LYS B O 1
ATOM 5769 N N . ALA B 1 411 ? 3.156 71.649 22.822 1.00 63.01 403 ALA B N 1
ATOM 5770 C CA . ALA B 1 411 ? 2.015 71.941 21.961 1.00 62.05 403 ALA B CA 1
ATOM 5771 C C . ALA B 1 411 ? 2.198 71.337 20.573 1.00 60.95 403 ALA B C 1
ATOM 5772 O O . ALA B 1 411 ? 1.258 70.768 20.008 1.00 58.22 403 ALA B O 1
ATOM 5774 N N . MET B 1 412 ? 3.403 71.448 20.011 1.00 56.10 404 MET B N 1
ATOM 5775 C CA . MET B 1 412 ? 3.681 70.851 18.709 1.00 49.55 404 MET B CA 1
ATOM 5776 C C . MET B 1 412 ? 3.491 69.340 18.741 1.00 49.18 404 MET B C 1
ATOM 5777 O O . MET B 1 412 ? 2.836 68.765 17.865 1.00 53.03 404 MET B O 1
ATOM 5782 N N . ALA B 1 413 ? 4.079 68.675 19.736 1.00 50.44 405 ALA B N 1
ATOM 5783 C CA . ALA B 1 413 ? 3.900 67.233 19.854 1.00 50.36 405 ALA B CA 1
ATOM 5784 C C . ALA B 1 413 ? 2.426 66.875 20.003 1.00 50.38 405 ALA B C 1
ATOM 5785 O O . ALA B 1 413 ? 1.949 65.925 19.373 1.00 48.29 405 ALA B O 1
ATOM 5787 N N . ASN B 1 414 ? 1.680 67.643 20.805 1.00 50.28 406 ASN B N 1
ATOM 5788 C CA . ASN B 1 414 ? 0.252 67.381 20.963 1.00 53.38 406 ASN B CA 1
ATOM 5789 C C . ASN B 1 414 ? -0.509 67.513 19.649 1.00 53.29 406 ASN B C 1
ATOM 5790 O O . ASN B 1 414 ? -1.590 66.935 19.513 1.00 49.23 406 ASN B O 1
ATOM 5792 N N . GLN B 1 415 ? 0.024 68.263 18.683 1.00 49.82 407 GLN B N 1
ATOM 5793 C CA A GLN B 1 415 ? -0.593 68.382 17.366 0.56 47.12 407 GLN B CA 1
ATOM 5794 C CA B GLN B 1 415 ? -0.640 68.356 17.391 0.44 47.10 407 GLN B CA 1
ATOM 5795 C C . GLN B 1 415 ? -0.400 67.125 16.528 1.00 46.56 407 GLN B C 1
ATOM 5796 O O . GLN B 1 415 ? -1.165 66.889 15.584 1.00 48.98 407 GLN B O 1
ATOM 5807 N N . PHE B 1 416 ? 0.610 66.313 16.847 1.00 39.86 408 PHE B N 1
ATOM 5808 C CA . PHE B 1 416 ? 0.967 65.133 16.061 1.00 38.89 408 PHE B CA 1
ATOM 5809 C C . PHE B 1 416 ? 0.972 63.891 16.946 1.00 36.16 408 PHE B C 1
ATOM 5810 O O . PHE B 1 416 ? 2.035 63.321 17.218 1.00 37.66 408 PHE B O 1
ATOM 5818 N N . PRO B 1 417 ? -0.198 63.440 17.402 1.00 40.54 409 PRO B N 1
ATOM 5819 C CA . PRO B 1 417 ? -0.242 62.244 18.252 1.00 44.53 409 PRO B CA 1
ATOM 5820 C C . PRO B 1 417 ? 0.303 61.013 17.537 1.00 46.11 409 PRO B C 1
ATOM 5821 O O . PRO B 1 417 ? 0.042 60.785 16.354 1.00 38.47 409 PRO B O 1
ATOM 5825 N N . VAL B 1 418 ? 1.067 60.213 18.281 1.00 45.84 410 VAL B N 1
ATOM 5826 C CA . VAL B 1 418 ? 1.644 58.995 17.723 1.00 51.83 410 VAL B CA 1
ATOM 5827 C C . VAL B 1 418 ? 0.550 57.990 17.386 1.00 56.32 410 VAL B C 1
ATOM 5828 O O . VAL B 1 418 ? 0.467 57.489 16.258 1.00 58.48 410 VAL B O 1
ATOM 5832 N N . TYR B 1 419 ? -0.291 57.668 18.365 1.00 49.30 411 TYR B N 1
ATOM 5833 C CA . TYR B 1 419 ? -1.414 56.760 18.198 1.00 52.25 411 TYR B CA 1
ATOM 5834 C C . TYR B 1 419 ? -2.648 57.386 18.833 1.00 61.54 411 TYR B C 1
ATOM 5835 O O . TYR B 1 419 ? -2.583 58.458 19.442 1.00 61.18 411 TYR B O 1
ATOM 5844 N N . GLN B 1 420 ? -3.772 56.679 18.721 1.00 65.73 412 GLN B N 1
ATOM 5845 C CA . GLN B 1 420 ? -5.020 57.066 19.364 1.00 69.52 412 GLN B CA 1
ATOM 5846 C C . GLN B 1 420 ? -5.444 56.090 20.460 1.00 73.59 412 GLN B C 1
ATOM 5847 O O . GLN B 1 420 ? -6.537 56.239 21.020 1.00 74.84 412 GLN B O 1
ATOM 5849 N N . GLN B 1 421 ? -4.613 55.101 20.783 1.00 67.24 413 GLN B N 1
ATOM 5850 C CA . GLN B 1 421 ? -4.905 54.159 21.857 1.00 65.05 413 GLN B CA 1
ATOM 5851 C C . GLN B 1 421 ? -3.606 53.462 22.254 1.00 58.32 413 GLN B C 1
ATOM 5852 O O . GLN B 1 421 ? -2.640 53.458 21.480 1.00 47.82 413 GLN B O 1
ATOM 5858 N N . PRO B 1 422 ? -3.543 52.880 23.473 1.00 54.61 414 PRO B N 1
ATOM 5859 C CA . PRO B 1 422 ? -2.289 52.261 23.931 1.00 49.54 414 PRO B CA 1
ATOM 5860 C C . PRO B 1 422 ? -2.217 50.753 23.700 1.00 53.07 414 PRO B C 1
ATOM 5861 O O . PRO B 1 422 ? -1.139 50.152 23.787 1.00 36.51 414 PRO B O 1
ATOM 5865 N N . ILE B 1 423 ? -3.352 50.118 23.427 1.00 58.09 415 ILE B N 1
ATOM 5866 C CA . ILE B 1 423 ? -3.408 48.673 23.239 1.00 63.52 415 ILE B CA 1
ATOM 5867 C C . ILE B 1 423 ? -4.201 48.380 21.975 1.00 64.13 415 ILE B C 1
ATOM 5868 O O . ILE B 1 423 ? -5.311 48.895 21.798 1.00 57.47 415 ILE B O 1
ATOM 5873 N N . PHE B 1 424 ? -3.633 47.553 21.103 1.00 62.11 416 PHE B N 1
ATOM 5874 C CA . PHE B 1 424 ? -4.295 47.166 19.865 1.00 58.26 416 PHE B CA 1
ATOM 5875 C C . PHE B 1 424 ? -4.672 45.688 19.876 1.00 66.77 416 PHE B C 1
ATOM 5876 O O . PHE B 1 424 ? -5.834 45.334 19.687 1.00 76.04 416 PHE B O 1
#

Solvent-accessible surface area: 29461 Å² total; per-residue (Å²): 96,97,0,111,91,38,3,82,93,0,54,109,29,0,82,95,8,34,97,96,4,16,46,25,2,13,0,44,4,22,22,12,7,8,20,33,5,0,1,5,0,6,0,0,0,0,6,13,35,100,39,161,84,20,139,4,20,52,12,0,43,108,14,0,78,152,8,3,108,6,110,60,14,10,0,72,0,75,40,9,78,67,0,25,53,7,0,33,92,17,26,3,134,76,137,24,60,18,1,15,23,52,17,54,105,128,53,75,58,60,40,89,9,66,69,68,62,4,16,5,47,132,102,1,82,7,45,58,78,95,2,48,47,41,0,92,98,18,53,4,70,0,2,15,1,14,51,40,4,9,0,44,66,7,66,2,117,21,1,64,98,11,0,90,105,35,68,7,51,0,0,0,20,0,6,34,13,1,1,2,0,18,7,118,22,10,44,44,1,17,101,44,4,44,0,0,0,0,6,1,19,27,3,1,32,2,2,26,0,0,0,4,0,4,62,64,126,61,14,11,63,114,3,88,92,32,51,89,53,34,2,7,24,7,0,0,4,0,2,1,3,66,28,5,65,62,108,124,8,80,60,24,1,109,53,1,49,53,1,0,87,37,0,6,131,9,0,97,116,89,133,8,55,13,8,16,38,7,7,36,1,5,0,0,0,0,35,2,56,144,65,129,16,8,0,66,66,0,34,92,4,0,35,67,0,13,0,41,6,36,58,26,47,3,9,34,50,112,67,56,117,125,44,4,0,0,0,24,0,1,0,2,1,0,4,24,16,46,0,14,58,161,30,0,94,77,0,0,48,40,0,0,53,0,3,101,68,27,134,52,89,81,41,6,94,115,1,89,102,70,3,73,61,20,0,81,137,49,70,28,10,139,78,23,25,15,39,74,85,0,98,89,42,3,74,93,0,31,112,22,0,106,92,6,36,34,91,2,25,125,24,2,11,0,43,6,22,24,12,7,8,20,31,4,0,0,2,0,6,0,0,0,0,5,13,35,102,44,147,24,152,2,19,46,32,0,38,93,17,0,58,147,9,3,110,16,105,53,12,13,1,64,0,77,36,10,82,69,0,28,73,8,0,32,124,22,32,20,125,82,138,7,68,17,1,14,29,87,85,37,98,61,76,97,70,61,4,32,50,56,157,63,2,90,6,48,44,78,42,1,58,57,57,0,73,93,34,130,3,55,0,1,16,0,16,63,41,12,9,2,38,64,7,49,3,126,96,0,63,96,9,0,86,110,33,70,5,46,0,0,0,20,1,6,36,14,2,2,2,0,19,6,115,17,10,44,43,1,17,104,45,5,44,0,0,0,0,8,1,15,26,3,1,32,2,3,31,2,0,0,2,0,3,66,61,63,64,13,11,62,112,3,74,81,30,28,123,101,49,36,2,6,26,6,0,0,4,0,2,1,3,64,28,4,63,57,112,121,6,77,62,22,1,108,54,0,49,55,1,0,85,37,0,5,130,14,0,98,123,41,131,9,53,15,10,23,37,8,9,37,2,4,0,0,8,0,33,3,64,124,62,130,17,7,0,92,62,0,32,105,5,0,37,55,0,9,0,35,6,31,77,27,59,10,33,39,49,114,66,51,97,163,47,5,0,0,0,26,0,2,0,2,2,0,4,24,13,45,0,15,55,68,24,0,95,71,0,0,73,39,0,7,66,0,2,100,66,25,130,49,82,79,44,8,91,123,2,97,128,84,6,46,74,22,1,80,125,32,84,21,16,100,74,17,3,17

B-factor: mean 37.41, std 13.9, range [14.39, 106.02]

Radius of gyration: 28.66 Å; Cα contacts (8 Å, |Δi|>4): 1685; chains: 2; bounding box: 68×84×55 Å